Protein AF-0000000079817740 (afdb_homodimer)

pLDDT: mean 79.78, std 21.79, range [22.92, 98.69]

Nearest PDB structures (foldseek):
  6chj-assembly1_A  TM=9.065E-01  e=1.890E-48  Marinobacter nauticus VT8
  7nxg-assembly1_A-2  TM=9.147E-01  e=5.358E-47  Acinetobacter baylyi ADP1
  6chj-assembly1_B  TM=8.642E-01  e=1.680E-48  Marinobacter nauticus VT8
  7jua-assembly1_A  TM=5.512E-01  e=6.340E-13  Yersinia pestis
  7jtj-assembly1_A  TM=5.690E-01  e=1.442E-12  Yersinia pestis

Structure (mmCIF, N/CA/C/O backbone):
data_AF-0000000079817740-model_v1
#
loop_
_entity.id
_entity.type
_entity.pdbx_description
1 polymer 'Diacylglycerol O-acyltransferase'
#
loop_
_atom_site.group_PDB
_atom_site.id
_atom_site.type_symbol
_atom_site.label_atom_id
_atom_site.label_alt_id
_atom_site.label_comp_id
_atom_site.label_asym_id
_atom_site.label_entity_id
_atom_site.label_seq_id
_atom_site.pdbx_PDB_ins_code
_atom_site.Cartn_x
_atom_site.Cartn_y
_atom_site.Cartn_z
_atom_site.occupancy
_atom_site.B_iso_or_equiv
_atom_site.auth_seq_id
_atom_site.auth_comp_id
_atom_site.auth_asym_id
_atom_site.auth_atom_id
_atom_site.pdbx_PDB_model_num
ATOM 1 N N . MET A 1 1 ? 29.359 2.16 10.625 1 51.06 1 MET A N 1
ATOM 2 C CA . MET A 1 1 ? 27.906 2.252 10.664 1 51.06 1 MET A CA 1
ATOM 3 C C . MET A 1 1 ? 27.406 2.527 12.078 1 51.06 1 MET A C 1
ATOM 5 O O . MET A 1 1 ? 27.875 1.908 13.031 1 51.06 1 MET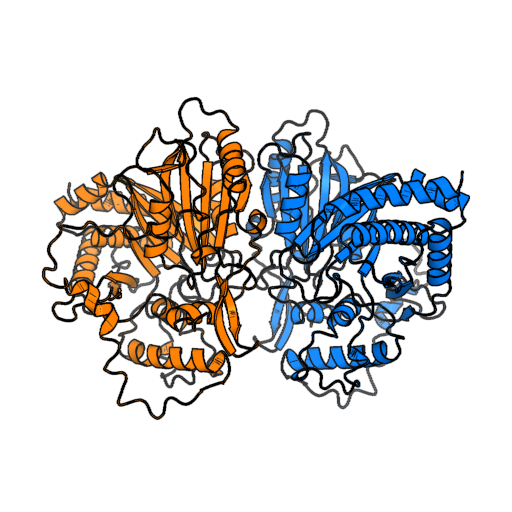 A O 1
ATOM 9 N N . GLY A 1 2 ? 27.172 3.742 12.414 1 60.47 2 GLY A N 1
ATOM 10 C CA . GLY A 1 2 ? 27.016 4.094 13.82 1 60.47 2 GLY A CA 1
ATOM 11 C C . GLY A 1 2 ? 25.609 3.852 14.344 1 60.47 2 GLY A C 1
ATOM 12 O O . GLY A 1 2 ? 24.688 3.572 13.57 1 60.47 2 GLY A O 1
ATOM 13 N N . LEU A 1 3 ? 25.531 3.697 15.609 1 70.44 3 LEU A N 1
ATOM 14 C CA . LEU A 1 3 ? 24.297 3.525 16.359 1 70.44 3 LEU A CA 1
ATOM 15 C C . LEU A 1 3 ? 23.312 4.645 16.031 1 70.44 3 LEU A C 1
ATOM 17 O O . LEU A 1 3 ? 23.703 5.805 15.898 1 70.44 3 LEU A O 1
ATOM 21 N N . MET A 1 4 ? 22.125 4.184 15.773 1 80.5 4 MET A N 1
ATOM 22 C CA . MET A 1 4 ? 21.047 5.141 15.516 1 80.5 4 MET A CA 1
ATOM 23 C C . MET A 1 4 ? 20.703 5.93 16.781 1 80.5 4 MET A C 1
ATOM 25 O O . MET A 1 4 ? 20.609 5.363 17.859 1 80.5 4 MET A O 1
ATOM 29 N N . PRO A 1 5 ? 20.656 7.262 16.609 1 75.12 5 PRO A N 1
ATOM 30 C CA . PRO A 1 5 ? 20.203 8.047 17.766 1 75.12 5 PRO A CA 1
ATOM 31 C C . PRO A 1 5 ? 18.844 7.578 18.297 1 75.12 5 PRO A C 1
ATOM 33 O O . PRO A 1 5 ? 18.031 7.051 17.531 1 75.12 5 PRO A O 1
ATOM 36 N N . LEU A 1 6 ? 18.594 7.719 19.516 1 68.75 6 LEU A N 1
ATOM 37 C CA . LEU A 1 6 ? 17.375 7.277 20.188 1 68.75 6 LEU A CA 1
ATOM 38 C C . LEU A 1 6 ? 16.141 7.965 19.594 1 68.75 6 LEU A C 1
ATOM 40 O O . LEU A 1 6 ? 15.07 7.371 19.516 1 68.75 6 LEU A O 1
ATOM 44 N N . THR A 1 7 ? 16.406 9.148 19.188 1 71.56 7 THR A N 1
ATOM 45 C CA . THR A 1 7 ? 15.297 9.883 18.594 1 71.56 7 THR A CA 1
ATOM 46 C C . THR A 1 7 ? 14.852 9.242 17.281 1 71.56 7 THR A C 1
ATOM 48 O O . THR A 1 7 ? 13.656 9.227 16.969 1 71.56 7 THR A O 1
ATOM 51 N N . ASP A 1 8 ? 15.773 8.664 16.688 1 77.69 8 ASP A N 1
ATOM 52 C CA . ASP A 1 8 ? 15.461 7.996 15.422 1 77.69 8 ASP A CA 1
ATOM 53 C C . ASP A 1 8 ? 14.922 6.59 15.664 1 77.69 8 ASP A C 1
ATOM 55 O O . ASP A 1 8 ? 13.875 6.223 15.125 1 77.69 8 ASP A O 1
ATOM 59 N N . SER A 1 9 ? 15.617 5.926 16.484 1 80.56 9 SER A N 1
ATOM 60 C CA . SER A 1 9 ? 15.242 4.539 16.734 1 80.56 9 SER A CA 1
ATOM 61 C C . SER A 1 9 ? 13.883 4.449 17.422 1 80.56 9 SER A C 1
ATOM 63 O O . SER A 1 9 ? 13.164 3.463 17.25 1 80.56 9 SER A O 1
ATOM 65 N N . GLY A 1 10 ? 13.555 5.52 18.125 1 80.69 10 GLY A N 1
ATOM 66 C CA . GLY A 1 10 ? 12.266 5.547 18.781 1 80.69 10 GLY A CA 1
ATOM 67 C C . GLY A 1 10 ? 11.094 5.477 17.828 1 80.69 10 GLY A C 1
ATOM 68 O O . GLY A 1 10 ? 10.094 4.801 18.109 1 80.69 10 GLY A O 1
ATOM 69 N N . PHE A 1 11 ? 11.266 6.141 16.703 1 84.31 11 PHE A N 1
ATOM 70 C CA . PHE A 1 11 ? 10.203 6.109 15.703 1 84.31 11 PHE A CA 1
ATOM 71 C C . PHE A 1 11 ? 10.023 4.699 15.156 1 84.31 11 PHE A C 1
ATOM 73 O O . PHE A 1 11 ? 8.898 4.281 14.867 1 84.31 11 PHE A O 1
ATOM 80 N N . LEU A 1 12 ? 11.086 3.998 15 1 85.19 12 LEU A N 1
ATOM 81 C CA . LEU A 1 12 ? 11.023 2.623 14.523 1 85.19 12 LEU A CA 1
ATOM 82 C C . LEU A 1 12 ? 10.352 1.717 15.547 1 85.19 12 LEU A C 1
ATOM 84 O O . LEU A 1 12 ? 9.562 0.839 15.188 1 85.19 12 LEU A O 1
ATOM 88 N N . ASP A 1 13 ? 10.594 1.991 16.734 1 80.81 13 ASP A N 1
ATOM 89 C CA . ASP A 1 13 ? 10.094 1.124 17.797 1 80.81 13 ASP A CA 1
ATOM 90 C C . ASP A 1 13 ? 8.609 1.352 18.031 1 80.81 13 ASP A C 1
ATOM 92 O O . ASP A 1 13 ? 7.883 0.421 18.391 1 80.81 13 ASP A O 1
ATOM 96 N N . VAL A 1 14 ? 8.195 2.551 17.828 1 79.69 14 VAL A N 1
ATOM 97 C CA . VAL A 1 14 ? 6.809 2.863 18.156 1 79.69 14 VAL A CA 1
ATOM 98 C C . VAL A 1 14 ? 5.918 2.611 16.938 1 79.69 14 VAL A C 1
ATOM 100 O O . VAL A 1 14 ? 4.695 2.531 17.062 1 79.69 14 VAL A O 1
ATOM 103 N N . GLU A 1 15 ? 6.52 2.459 15.828 1 83.81 15 GLU A N 1
ATOM 104 C CA . GLU A 1 15 ? 5.746 2.219 14.617 1 83.81 15 GLU A CA 1
ATOM 105 C C . GLU A 1 15 ? 5.035 0.869 14.68 1 83.81 15 GLU A C 1
ATOM 107 O O . GLU A 1 15 ? 5.605 -0.12 15.141 1 83.81 15 GLU A O 1
ATOM 112 N N . GLY A 1 16 ? 3.814 0.901 14.242 1 77.12 16 GLY A N 1
ATOM 113 C CA . GLY A 1 16 ? 3.025 -0.311 14.094 1 77.12 16 GLY A CA 1
ATOM 114 C C . GLY A 1 16 ? 2.225 -0.344 12.805 1 77.12 16 GLY A C 1
ATOM 115 O O . GLY A 1 16 ? 2.279 0.597 12.008 1 77.12 16 GLY A O 1
ATOM 116 N N . ARG A 1 17 ? 1.556 -1.491 12.586 1 72.81 17 ARG A N 1
ATOM 117 C CA . ARG A 1 17 ? 0.769 -1.688 11.367 1 72.81 17 ARG A CA 1
ATOM 118 C C . ARG A 1 17 ? -0.249 -0.566 11.188 1 72.81 17 ARG A C 1
ATOM 120 O O . ARG A 1 17 ? -0.544 -0.163 10.062 1 72.81 17 ARG A O 1
ATOM 127 N N . GLU A 1 18 ? -0.713 -0.049 12.32 1 73.38 18 GLU A N 1
ATOM 128 C CA . GLU A 1 18 ? -1.779 0.947 12.266 1 73.38 18 GLU A CA 1
ATOM 129 C C . GLU A 1 18 ? -1.224 2.359 12.438 1 73.38 18 GLU A C 1
ATOM 131 O O . GLU A 1 18 ? -1.977 3.334 12.414 1 73.38 18 GLU A O 1
ATOM 136 N N . ARG A 1 19 ? 0.094 2.443 12.539 1 82.44 19 ARG A N 1
ATOM 137 C CA . ARG A 1 19 ? 0.68 3.75 12.828 1 82.44 19 ARG A CA 1
ATOM 138 C C . ARG A 1 19 ? 1.984 3.943 12.062 1 82.44 19 ARG A C 1
ATOM 140 O O . ARG A 1 19 ? 3.049 4.086 12.664 1 82.44 19 ARG A O 1
ATOM 147 N N . PRO A 1 20 ? 1.766 4.059 10.789 1 86.75 20 PRO A N 1
ATOM 148 C CA . PRO A 1 20 ? 2.982 4.398 10.047 1 86.75 20 PRO A CA 1
ATOM 149 C C . PRO A 1 20 ? 3.604 5.715 10.5 1 86.75 20 PRO A C 1
ATOM 151 O O . PRO A 1 20 ? 2.883 6.672 10.797 1 86.75 20 PRO A O 1
ATOM 154 N N . MET A 1 21 ? 4.902 5.738 10.641 1 90.56 21 MET A N 1
ATOM 155 C CA . MET A 1 21 ? 5.625 6.922 11.102 1 90.56 21 MET A CA 1
ATOM 156 C C . MET A 1 21 ? 6.34 7.609 9.945 1 90.56 21 MET A C 1
ATOM 158 O O . MET A 1 21 ? 7.551 7.832 10.008 1 90.56 21 MET A O 1
ATOM 162 N N . HIS A 1 22 ? 5.488 8.023 9 1 91.56 22 HIS A N 1
ATOM 163 C CA . HIS A 1 22 ? 5.996 8.672 7.797 1 91.56 22 HIS A CA 1
ATOM 164 C C . HIS A 1 22 ? 5.68 10.164 7.797 1 91.56 22 HIS A C 1
ATOM 166 O O . HIS A 1 22 ? 4.625 10.578 8.281 1 91.56 22 HIS A O 1
ATOM 172 N N . VAL A 1 23 ? 6.59 10.867 7.246 1 91.81 23 VAL A N 1
ATOM 173 C CA . VAL A 1 23 ? 6.289 12.219 6.789 1 91.81 23 VAL A CA 1
ATOM 174 C C . VAL A 1 23 ? 6.281 12.258 5.262 1 91.81 23 VAL A C 1
ATOM 176 O O . VAL A 1 23 ? 7.012 11.508 4.613 1 91.81 23 VAL A O 1
ATOM 179 N N . GLY A 1 24 ? 5.375 13.047 4.742 1 94.06 24 GLY A N 1
ATOM 180 C CA . GLY A 1 24 ? 5.273 13.102 3.291 1 94.06 24 GLY A CA 1
ATOM 181 C C . GLY A 1 24 ? 4.945 14.484 2.768 1 94.06 24 GLY A C 1
ATOM 182 O O . GLY A 1 24 ? 4.703 15.406 3.547 1 94.06 24 GLY A O 1
ATOM 183 N N . SER A 1 25 ? 5.113 14.633 1.491 1 95.31 25 SER A N 1
ATOM 184 C CA . SER A 1 25 ? 4.754 15.867 0.798 1 95.31 25 SER A CA 1
ATOM 185 C C . SER A 1 25 ? 4.129 15.578 -0.562 1 95.31 25 SER A C 1
ATOM 187 O O . SER A 1 25 ? 4.566 14.664 -1.271 1 95.31 25 SER A O 1
ATOM 189 N N . LEU A 1 26 ? 3.115 16.25 -0.842 1 97.31 26 LEU A N 1
ATOM 190 C CA . LEU A 1 26 ? 2.512 16.266 -2.17 1 97.31 26 LEU A CA 1
ATOM 191 C C . LEU A 1 26 ? 2.865 17.547 -2.918 1 97.31 26 LEU A C 1
ATOM 193 O O . LEU A 1 26 ? 2.473 18.641 -2.504 1 97.31 26 LEU A O 1
ATOM 197 N N . ALA A 1 27 ? 3.633 17.422 -3.998 1 97.25 27 ALA A N 1
ATOM 198 C CA . ALA A 1 27 ? 4.047 18.547 -4.824 1 97.25 27 ALA A CA 1
ATOM 199 C C . ALA A 1 27 ? 3.299 18.562 -6.152 1 97.25 27 ALA A C 1
ATOM 201 O O . ALA A 1 27 ? 3.281 17.562 -6.871 1 97.25 27 ALA A O 1
ATOM 202 N N . LEU A 1 28 ? 2.693 19.641 -6.426 1 97.75 28 LEU A N 1
ATOM 203 C CA . LEU A 1 28 ? 1.946 19.797 -7.672 1 97.75 28 LEU A CA 1
ATOM 204 C C . LEU A 1 28 ? 2.725 20.656 -8.664 1 97.75 28 LEU A C 1
ATOM 206 O O . LEU A 1 28 ? 3.213 21.734 -8.312 1 97.75 28 LEU A O 1
ATOM 210 N N . PHE A 1 29 ? 2.791 20.156 -9.953 1 97.62 29 PHE A N 1
ATOM 211 C CA . PHE A 1 29 ? 3.609 20.828 -10.945 1 97.62 29 PHE A CA 1
ATOM 212 C C . PHE A 1 29 ? 2.793 21.141 -12.195 1 97.62 29 PHE A C 1
ATOM 214 O O . PHE A 1 29 ? 1.951 20.344 -12.609 1 97.62 29 PHE A O 1
ATOM 221 N N . THR A 1 30 ? 3.074 22.25 -12.758 1 97.44 30 THR A N 1
ATOM 222 C CA . THR A 1 30 ? 2.631 22.578 -14.109 1 97.44 30 THR A CA 1
ATOM 223 C C . THR A 1 30 ? 3.76 22.391 -15.117 1 97.44 30 THR A C 1
ATOM 225 O O . THR A 1 30 ? 4.828 22.984 -14.977 1 97.44 30 THR A O 1
ATOM 228 N N . PRO A 1 31 ? 3.537 21.547 -16.078 1 96.75 31 PRO A N 1
ATOM 229 C CA . PRO A 1 31 ? 4.574 21.375 -17.094 1 96.75 31 PRO A CA 1
ATOM 230 C C . PRO A 1 31 ? 4.902 22.688 -17.828 1 96.75 31 PRO A C 1
ATOM 232 O O . PRO A 1 31 ? 4.086 23.609 -17.844 1 96.75 31 PRO A O 1
ATOM 235 N N . PRO A 1 32 ? 6.09 22.719 -18.406 1 94.94 32 PRO A N 1
ATOM 236 C CA . PRO A 1 32 ? 6.426 23.922 -19.172 1 94.94 32 PRO A CA 1
ATOM 237 C C . PRO A 1 32 ? 5.516 24.141 -20.375 1 94.94 32 PRO A C 1
ATOM 239 O O . PRO A 1 32 ? 4.902 23.188 -20.859 1 94.94 32 PRO A O 1
ATOM 242 N N . PRO A 1 33 ? 5.48 25.391 -20.781 1 90.94 33 PRO A N 1
ATOM 243 C CA . PRO A 1 33 ? 4.668 25.656 -21.969 1 90.94 33 PRO A CA 1
ATOM 244 C C . PRO A 1 33 ? 5.086 24.812 -23.172 1 90.94 33 PRO A C 1
ATOM 246 O O . PRO A 1 33 ? 6.277 24.656 -23.438 1 90.94 33 PRO A O 1
ATOM 249 N N . GLY A 1 34 ? 4.109 24.188 -23.812 1 89.31 34 GLY A N 1
ATOM 250 C CA . GLY A 1 34 ? 4.371 23.406 -25 1 89.31 34 GLY A CA 1
ATOM 251 C C . GLY A 1 34 ? 4.691 21.953 -24.703 1 89.31 34 GLY A C 1
ATOM 252 O O . GLY A 1 34 ? 4.867 21.156 -25.625 1 89.31 34 GLY A O 1
ATOM 253 N N . ALA A 1 35 ? 4.746 21.719 -23.422 1 89.25 35 ALA A N 1
ATOM 254 C CA . ALA A 1 35 ? 5.043 20.328 -23.047 1 89.25 35 ALA A CA 1
ATOM 255 C C . ALA A 1 35 ? 3.891 19.406 -23.438 1 89.25 35 ALA A C 1
ATOM 257 O O . ALA A 1 35 ? 2.721 19.781 -23.312 1 89.25 35 ALA A O 1
ATOM 258 N N . GLY A 1 36 ? 4.047 18.359 -24.047 1 84.5 36 GLY A N 1
ATOM 259 C CA . GLY A 1 36 ? 3.041 17.375 -24.422 1 84.5 36 GLY A CA 1
ATOM 260 C C . GLY A 1 36 ? 2.555 16.531 -23.266 1 84.5 36 GLY A C 1
ATOM 261 O O . GLY A 1 36 ? 3.059 16.672 -22.141 1 84.5 36 GLY A O 1
ATOM 262 N N . PRO A 1 37 ? 1.582 15.758 -23.484 1 83.69 37 PRO A N 1
ATOM 263 C CA . PRO A 1 37 ? 0.969 14.922 -22.453 1 83.69 37 PRO A CA 1
ATOM 264 C C . PRO A 1 37 ? 1.934 13.883 -21.891 1 83.69 37 PRO A C 1
ATOM 266 O O . PRO A 1 37 ? 1.68 13.32 -20.812 1 83.69 37 PRO A O 1
ATOM 269 N N . ALA A 1 38 ? 3.049 13.773 -22.5 1 89.44 38 ALA A N 1
ATOM 270 C CA . ALA A 1 38 ? 3.984 12.734 -22.094 1 89.44 38 ALA A CA 1
ATOM 271 C C . ALA A 1 38 ? 5.047 13.289 -21.141 1 89.44 38 ALA A C 1
ATOM 273 O O . ALA A 1 38 ? 5.914 12.555 -20.672 1 89.44 38 ALA A O 1
ATOM 274 N N . PHE A 1 39 ? 4.941 14.531 -20.766 1 93.44 39 PHE A N 1
ATOM 275 C CA . PHE A 1 39 ? 6.004 15.211 -20.031 1 93.44 39 PHE A CA 1
ATOM 276 C C . PHE A 1 39 ? 6.293 14.492 -18.719 1 93.44 39 PHE A C 1
ATOM 278 O O . PHE A 1 39 ? 7.449 14.203 -18.406 1 93.44 39 PHE A O 1
ATOM 285 N N . ALA A 1 40 ? 5.277 14.234 -17.938 1 93.94 40 ALA A N 1
ATOM 286 C CA . ALA A 1 40 ? 5.465 13.586 -16.641 1 93.94 40 ALA A CA 1
ATOM 287 C C . ALA A 1 40 ? 6.129 12.219 -16.812 1 93.94 40 ALA A C 1
ATOM 289 O O . ALA A 1 40 ? 7 11.852 -16.016 1 93.94 40 ALA A O 1
ATOM 290 N N . GLY A 1 41 ? 5.668 11.469 -17.797 1 93.06 41 GLY A N 1
ATOM 291 C CA . GLY A 1 41 ? 6.277 10.18 -18.078 1 93.06 41 GLY A CA 1
ATOM 292 C C . GLY A 1 41 ? 7.738 10.289 -18.484 1 93.06 41 GLY A C 1
ATOM 293 O O . GLY A 1 41 ? 8.562 9.477 -18.062 1 93.06 41 GLY A O 1
ATOM 294 N N . ASP A 1 42 ? 8 11.258 -19.266 1 92.56 42 ASP A N 1
ATOM 295 C CA . ASP A 1 42 ? 9.375 11.492 -19.703 1 92.56 42 ASP A CA 1
ATOM 296 C C . ASP A 1 42 ? 10.258 11.875 -18.516 1 92.56 42 ASP A C 1
ATOM 298 O O . ASP A 1 42 ? 11.414 11.445 -18.422 1 92.56 42 ASP A O 1
ATOM 302 N N . LEU A 1 43 ? 9.719 12.711 -17.703 1 92.56 43 LEU A N 1
ATOM 303 C CA . LEU A 1 43 ? 10.43 13.109 -16.5 1 92.56 43 LEU A CA 1
ATOM 304 C C . LEU A 1 43 ? 10.742 11.898 -15.633 1 92.56 43 LEU A C 1
ATOM 306 O O . LEU A 1 43 ? 11.844 11.781 -15.102 1 92.56 43 LEU A O 1
ATOM 310 N N . TYR A 1 44 ? 9.797 11.055 -15.445 1 93.12 44 TYR A N 1
ATOM 311 C CA . TYR A 1 44 ? 9.969 9.82 -14.688 1 93.12 44 TYR A CA 1
ATOM 312 C C . TYR A 1 44 ? 11.07 8.953 -15.289 1 93.12 44 TYR A C 1
ATOM 314 O O . TYR A 1 44 ? 11.961 8.484 -14.578 1 93.12 44 TYR A O 1
ATOM 322 N N . ARG A 1 45 ? 11.008 8.742 -16.594 1 91.81 45 ARG A N 1
ATOM 323 C CA . ARG A 1 45 ? 11.977 7.895 -17.281 1 91.81 45 ARG A CA 1
ATOM 324 C C . ARG A 1 45 ? 13.383 8.469 -17.156 1 91.81 45 ARG A C 1
ATOM 326 O O . ARG A 1 45 ? 14.344 7.73 -16.938 1 91.81 45 ARG A O 1
ATOM 333 N N . ARG A 1 46 ? 13.469 9.75 -17.266 1 91.44 46 ARG A N 1
ATOM 334 C CA . ARG A 1 46 ? 14.766 10.398 -17.125 1 91.44 46 ARG A CA 1
ATOM 335 C C . ARG A 1 46 ? 15.312 10.25 -15.719 1 91.44 46 ARG A C 1
ATOM 337 O O . ARG A 1 46 ? 16.5 9.992 -15.531 1 91.44 46 ARG A O 1
ATOM 344 N N . ALA A 1 47 ? 14.453 10.477 -14.758 1 89.69 47 ALA A N 1
ATOM 345 C CA . ALA A 1 47 ? 14.859 10.328 -13.367 1 89.69 47 ALA A CA 1
ATOM 346 C C . ALA A 1 47 ? 15.336 8.906 -13.086 1 89.69 47 ALA A C 1
ATOM 348 O O . ALA A 1 47 ? 16.328 8.703 -12.391 1 89.69 47 ALA A O 1
ATOM 349 N N . MET A 1 48 ? 14.688 7.938 -13.664 1 90.12 48 MET A N 1
ATOM 350 C CA . MET A 1 48 ? 14.977 6.527 -13.43 1 90.12 48 MET A CA 1
ATOM 351 C C . MET A 1 48 ? 16.297 6.129 -14.086 1 90.12 48 MET A C 1
ATOM 353 O O . MET A 1 48 ? 16.906 5.125 -13.703 1 90.12 48 MET A O 1
ATOM 357 N N . ALA A 1 49 ? 16.688 6.875 -15 1 88.06 49 ALA A N 1
ATOM 358 C CA . ALA A 1 49 ? 17.953 6.605 -15.672 1 88.06 49 ALA A CA 1
ATOM 359 C C . ALA A 1 49 ? 19.141 7.023 -14.797 1 88.06 49 ALA A C 1
ATOM 361 O O . ALA A 1 49 ? 20.266 6.598 -15.031 1 88.06 49 ALA A O 1
ATOM 362 N N . THR A 1 50 ? 18.797 7.828 -13.797 1 83.19 50 THR A N 1
ATOM 363 C CA . THR A 1 50 ? 19.828 8.25 -12.859 1 83.19 50 THR A CA 1
ATOM 364 C C . THR A 1 50 ? 20.141 7.141 -11.859 1 83.19 50 THR A C 1
ATOM 366 O O . THR A 1 50 ? 19.25 6.68 -11.133 1 83.19 50 THR A O 1
ATOM 369 N N . GLN A 1 51 ? 21.344 6.766 -11.812 1 77.19 51 GLN A N 1
ATOM 370 C CA . GLN A 1 51 ? 21.703 5.66 -10.93 1 77.19 51 GLN A CA 1
ATOM 371 C C . GLN A 1 51 ? 22.219 6.176 -9.586 1 77.19 51 GLN A C 1
ATOM 373 O O . GLN A 1 51 ? 22.234 5.441 -8.594 1 77.19 51 GLN A O 1
ATOM 378 N N . GLU A 1 52 ? 22.516 7.402 -9.547 1 85.69 52 GLU A N 1
ATOM 379 C CA . GLU A 1 52 ? 23.078 7.953 -8.32 1 85.69 52 GLU A CA 1
ATOM 380 C C . GLU A 1 52 ? 21.969 8.242 -7.301 1 85.69 52 GLU A C 1
ATOM 382 O O . GLU A 1 52 ? 20.938 8.828 -7.641 1 85.69 52 GLU A O 1
ATOM 387 N N . VAL A 1 53 ? 22.188 7.691 -6.105 1 89.69 53 VAL A N 1
ATOM 388 C CA . VAL A 1 53 ? 21.297 7.953 -4.973 1 89.69 53 VAL A CA 1
ATOM 389 C C . VAL A 1 53 ? 22.109 8.484 -3.793 1 89.69 53 VAL A C 1
ATOM 391 O O . VAL A 1 53 ? 23.172 7.941 -3.473 1 89.69 53 VAL A O 1
ATOM 394 N N . SER A 1 54 ? 21.641 9.555 -3.24 1 88.94 54 SER A N 1
ATOM 395 C CA . SER A 1 54 ? 22.328 10.141 -2.088 1 88.94 54 SER A CA 1
ATOM 396 C C . SER A 1 54 ? 22.516 9.109 -0.978 1 88.94 54 SER A C 1
ATOM 398 O O . SER A 1 54 ? 21.688 8.203 -0.819 1 88.94 54 SER A O 1
ATOM 400 N N . ARG A 1 55 ? 23.531 9.273 -0.204 1 87.81 55 ARG A N 1
ATOM 401 C CA . ARG A 1 55 ? 23.875 8.328 0.854 1 87.81 55 ARG A CA 1
ATOM 402 C C . ARG A 1 55 ? 22.75 8.203 1.866 1 87.81 55 ARG A C 1
ATOM 404 O O . ARG A 1 55 ? 22.438 7.098 2.318 1 87.81 55 ARG A O 1
ATOM 411 N N . ARG A 1 56 ? 22.188 9.305 2.199 1 87.38 56 ARG A N 1
ATOM 412 C CA . ARG A 1 56 ? 21.094 9.32 3.176 1 87.38 56 ARG A CA 1
ATOM 413 C C . ARG A 1 56 ? 19.938 8.438 2.719 1 87.38 56 ARG A C 1
ATOM 415 O O . ARG A 1 56 ? 19.328 7.73 3.529 1 87.38 56 ARG A O 1
ATOM 422 N N . LEU A 1 57 ? 19.688 8.414 1.44 1 91.69 57 LEU A N 1
ATOM 423 C CA . LEU A 1 57 ? 18.547 7.691 0.9 1 91.69 57 LEU A CA 1
ATOM 424 C C . LEU A 1 57 ? 18.906 6.234 0.624 1 91.69 57 LEU A C 1
ATOM 426 O O . LEU A 1 57 ? 18.062 5.453 0.189 1 91.69 57 LEU A O 1
ATOM 430 N N . ARG A 1 58 ? 20.141 5.875 0.99 1 92.12 58 ARG A N 1
ATOM 431 C CA . ARG A 1 58 ? 20.578 4.484 0.863 1 92.12 58 ARG A CA 1
ATOM 432 C C . ARG A 1 58 ? 20.562 3.783 2.217 1 92.12 58 ARG A C 1
ATOM 434 O O . ARG A 1 58 ? 20.766 2.57 2.295 1 92.12 58 ARG A O 1
ATOM 441 N N . MET A 1 59 ? 20.266 4.523 3.197 1 89.38 59 MET A N 1
ATOM 442 C CA . MET A 1 59 ? 20.359 3.959 4.539 1 89.38 59 MET A CA 1
ATOM 443 C C . MET A 1 59 ? 19.109 3.154 4.887 1 89.38 59 MET A C 1
ATOM 445 O O . MET A 1 59 ? 17.984 3.629 4.707 1 89.38 59 MET A O 1
ATOM 449 N N . LYS A 1 60 ? 19.359 1.965 5.277 1 90.5 60 LYS A N 1
ATOM 450 C CA . LYS A 1 60 ? 18.266 1.122 5.773 1 90.5 60 LYS A CA 1
ATOM 451 C C . LYS A 1 60 ? 18.5 0.737 7.234 1 90.5 60 LYS A C 1
ATOM 453 O O . LYS A 1 60 ? 19.641 0.591 7.672 1 90.5 60 LYS A O 1
ATOM 458 N N . PRO A 1 61 ? 17.391 0.604 8.008 1 90.06 61 PRO A N 1
ATOM 459 C CA . PRO A 1 61 ? 17.547 0.209 9.406 1 90.06 61 PRO A CA 1
ATOM 460 C C . PRO A 1 61 ? 17.781 -1.29 9.578 1 90.06 61 PRO A C 1
ATOM 462 O O . PRO A 1 61 ? 17.141 -2.1 8.906 1 90.06 61 PRO A O 1
ATOM 465 N N . VAL A 1 62 ? 18.703 -1.645 10.359 1 87.31 62 VAL A N 1
ATOM 466 C CA . VAL A 1 62 ? 18.984 -3.035 10.711 1 87.31 62 VAL A CA 1
ATOM 467 C C . VAL A 1 62 ? 19.219 -3.158 12.211 1 87.31 62 VAL A C 1
ATOM 469 O O . VAL A 1 62 ? 19.641 -2.203 12.859 1 87.31 62 VAL A O 1
ATOM 472 N N . ARG A 1 63 ? 18.812 -4.316 12.672 1 83.94 63 ARG A N 1
ATOM 473 C CA . ARG A 1 63 ? 19.125 -4.598 14.07 1 83.94 63 ARG A CA 1
ATOM 474 C C . ARG A 1 63 ? 20.484 -5.266 14.195 1 83.94 63 ARG A C 1
ATOM 476 O O . ARG A 1 63 ? 20.766 -6.273 13.539 1 83.94 63 ARG A O 1
ATOM 483 N N . LYS A 1 64 ? 21.219 -4.641 15.031 1 76.69 64 LYS A N 1
ATOM 484 C CA . LYS A 1 64 ? 22.516 -5.262 15.281 1 76.69 64 LYS A CA 1
ATOM 485 C C . LYS A 1 64 ? 22.359 -6.691 15.789 1 76.69 64 LYS A C 1
ATOM 487 O O . LYS A 1 64 ? 21.672 -6.926 16.781 1 76.69 64 LYS A O 1
ATOM 492 N N . GLY A 1 65 ? 22.938 -7.582 15.125 1 70.31 65 GLY A N 1
ATOM 493 C CA . GLY A 1 65 ? 22.875 -8.984 15.508 1 70.31 65 GLY A CA 1
ATOM 494 C C . GLY A 1 65 ? 21.484 -9.562 15.438 1 70.31 65 GLY A C 1
ATOM 495 O O . GLY A 1 65 ? 21.219 -10.609 16.031 1 70.31 65 GLY A O 1
ATOM 496 N N . GLY A 1 66 ? 20.609 -8.891 14.82 1 67.44 66 GLY A N 1
ATOM 497 C CA . GLY A 1 66 ? 19.25 -9.375 14.656 1 67.44 66 GLY A CA 1
ATOM 498 C C . GLY A 1 66 ? 18.312 -8.914 15.758 1 67.44 66 GLY A C 1
ATOM 499 O O . GLY A 1 66 ? 17.125 -8.742 15.539 1 67.44 66 GLY A O 1
ATOM 500 N N . VAL A 1 67 ? 18.906 -8.727 16.953 1 67.81 67 VAL A N 1
ATOM 501 C CA . VAL A 1 67 ? 18.031 -8.398 18.078 1 67.81 67 VAL A CA 1
ATOM 502 C C . VAL A 1 67 ? 18.547 -7.141 18.766 1 67.81 67 VAL A C 1
ATOM 504 O O . VAL A 1 67 ? 17.875 -6.594 19.641 1 67.81 67 VAL A O 1
ATOM 507 N N . GLY A 1 68 ? 19.672 -6.691 18.391 1 72.75 68 GLY A N 1
ATOM 508 C CA . GLY A 1 68 ? 20.297 -5.555 19.062 1 72.75 68 GLY A CA 1
ATOM 509 C C . GLY A 1 68 ? 19.688 -4.227 18.656 1 72.75 68 GLY A C 1
ATOM 510 O O . GLY A 1 68 ? 18.562 -4.18 18.156 1 72.75 68 GLY A O 1
ATOM 511 N N . PRO A 1 69 ? 20.375 -3.129 19.078 1 80.38 69 PRO A N 1
ATOM 512 C CA . PRO A 1 69 ? 19.891 -1.786 18.75 1 80.38 69 PRO A CA 1
ATOM 513 C C . PRO A 1 69 ? 19.875 -1.526 17.25 1 80.38 69 PRO A C 1
ATOM 515 O O . PRO A 1 69 ? 20.562 -2.217 16.484 1 80.38 69 PRO A O 1
ATOM 518 N N . TRP A 1 70 ? 19.078 -0.583 16.922 1 87.06 70 TRP A N 1
ATOM 519 C CA . TRP A 1 70 ? 18.969 -0.214 15.508 1 87.06 70 TRP A CA 1
ATOM 520 C C . TRP A 1 70 ? 20.25 0.456 15.023 1 87.06 70 TRP A C 1
ATOM 522 O O . TRP A 1 70 ? 20.859 1.255 15.742 1 87.06 70 TRP A O 1
ATOM 532 N N . GLU A 1 71 ? 20.594 0.102 13.828 1 89.5 71 GLU A N 1
ATOM 533 C CA . GLU A 1 71 ? 21.719 0.729 13.133 1 89.5 71 GLU A CA 1
ATOM 534 C C . GLU A 1 71 ? 21.375 1.012 11.672 1 89.5 71 GLU A C 1
ATOM 536 O O . GLU A 1 71 ? 20.5 0.361 11.102 1 89.5 71 GLU A O 1
ATOM 541 N N . TRP A 1 72 ? 22.016 2.059 11.211 1 89.56 72 TRP A N 1
ATOM 542 C CA . TRP A 1 72 ? 21.875 2.34 9.789 1 89.56 72 TRP A CA 1
ATOM 543 C C . TRP A 1 72 ? 22.906 1.556 8.977 1 89.56 72 TRP A C 1
ATOM 545 O O . TRP A 1 72 ? 24.078 1.48 9.344 1 89.56 72 TRP A O 1
ATOM 555 N N . GLN A 1 73 ? 22.422 0.971 7.957 1 90.81 73 GLN A N 1
ATOM 556 C CA . GLN A 1 73 ? 23.266 0.271 7.004 1 90.81 73 GLN A CA 1
ATOM 557 C C . GLN A 1 73 ? 23.016 0.755 5.582 1 90.81 73 GLN A C 1
ATOM 559 O O . GLN A 1 73 ? 21.875 0.976 5.188 1 90.81 73 GLN A O 1
ATOM 564 N N . GLU A 1 74 ? 24.094 0.954 4.898 1 91.12 74 GLU A N 1
ATOM 565 C CA . GLU A 1 74 ? 23.953 1.382 3.51 1 91.12 74 GLU A CA 1
ATOM 566 C C . GLU A 1 74 ? 23.484 0.23 2.621 1 91.12 74 GLU A C 1
ATOM 568 O O . GLU A 1 74 ? 24 -0.883 2.721 1 91.12 74 GLU A O 1
ATOM 573 N N . ASP A 1 75 ? 22.5 0.475 1.859 1 88.75 75 ASP A N 1
ATOM 574 C CA . ASP A 1 75 ? 22.031 -0.484 0.866 1 88.75 75 ASP A CA 1
ATOM 575 C C . ASP A 1 75 ? 22.766 -0.306 -0.463 1 88.75 75 ASP A C 1
ATOM 577 O O . ASP A 1 75 ? 22.469 0.625 -1.217 1 88.75 75 ASP A O 1
ATOM 581 N N . ASP A 1 76 ? 23.578 -1.201 -0.819 1 83.56 76 ASP A N 1
ATOM 582 C CA . ASP A 1 76 ? 24.438 -1.09 -1.994 1 83.56 76 ASP A CA 1
ATOM 583 C C . ASP A 1 76 ? 23.672 -1.456 -3.268 1 83.56 76 ASP A C 1
ATOM 585 O O . ASP A 1 76 ? 24.109 -1.146 -4.375 1 83.56 76 ASP A O 1
ATOM 589 N N . ALA A 1 77 ? 22.672 -2.027 -3.174 1 82.19 77 ALA A N 1
ATOM 590 C CA . ALA A 1 77 ? 21.891 -2.445 -4.336 1 82.19 77 ALA A CA 1
ATOM 591 C C . ALA A 1 77 ? 20.469 -1.898 -4.27 1 82.19 77 ALA A C 1
ATOM 593 O O . ALA A 1 77 ? 19.5 -2.662 -4.312 1 82.19 77 ALA A O 1
ATOM 594 N N . ILE A 1 78 ? 20.406 -0.6 -4.328 1 86.44 78 ILE A N 1
ATOM 595 C CA . ILE A 1 78 ? 19.094 0.04 -4.195 1 86.44 78 ILE A CA 1
ATOM 596 C C . ILE A 1 78 ? 18.266 -0.236 -5.441 1 86.44 78 ILE A C 1
ATOM 598 O O . ILE A 1 78 ? 18.766 -0.166 -6.566 1 86.44 78 ILE A O 1
ATOM 602 N N . ASP A 1 79 ? 17.078 -0.748 -5.262 1 86.5 79 ASP A N 1
ATOM 603 C CA . ASP A 1 79 ? 16.109 -0.98 -6.316 1 86.5 79 ASP A CA 1
ATOM 604 C C . ASP A 1 79 ? 15.234 0.253 -6.539 1 86.5 79 ASP A C 1
ATOM 606 O O . ASP A 1 79 ? 14.164 0.38 -5.938 1 86.5 79 ASP A O 1
ATOM 610 N N . LEU A 1 80 ? 15.555 1.039 -7.508 1 89.44 80 LEU A N 1
ATOM 611 C CA . LEU A 1 80 ? 14.867 2.307 -7.727 1 89.44 80 LEU A CA 1
ATOM 612 C C . LEU A 1 80 ? 13.422 2.072 -8.164 1 89.44 80 LEU A C 1
ATOM 614 O O . LEU A 1 80 ? 12.539 2.877 -7.859 1 89.44 80 LEU A O 1
ATOM 618 N N . GLU A 1 81 ? 13.18 1.042 -8.828 1 86.06 81 GLU A N 1
ATOM 619 C CA . GLU A 1 81 ? 11.82 0.764 -9.281 1 86.06 81 GLU A CA 1
ATOM 620 C C . GLU A 1 81 ? 10.898 0.472 -8.102 1 86.06 81 GLU A C 1
ATOM 622 O O . GLU A 1 81 ? 9.68 0.622 -8.211 1 86.06 81 GLU A O 1
ATOM 627 N N . TYR A 1 82 ? 11.547 0.052 -7.086 1 87.31 82 TYR A N 1
ATOM 628 C CA . TYR A 1 82 ? 10.781 -0.118 -5.855 1 87.31 82 TYR A CA 1
ATOM 629 C C . TYR A 1 82 ? 10.477 1.229 -5.211 1 87.31 82 TYR A C 1
ATOM 631 O O . TYR A 1 82 ? 9.383 1.448 -4.699 1 87.31 82 TYR A O 1
ATOM 639 N N . HIS A 1 83 ? 11.383 2.09 -5.203 1 93 83 HIS A N 1
ATOM 640 C CA . HIS A 1 83 ? 11.312 3.334 -4.441 1 93 83 HIS A CA 1
ATOM 641 C C . HIS A 1 83 ? 10.602 4.426 -5.234 1 93 83 HIS A C 1
ATOM 643 O O . HIS A 1 83 ? 10 5.328 -4.652 1 93 83 HIS A O 1
ATOM 649 N N . VAL A 1 84 ? 10.75 4.371 -6.516 1 94.06 84 VAL A N 1
ATOM 650 C CA . VAL A 1 84 ? 10.164 5.398 -7.375 1 94.06 84 VAL A CA 1
ATOM 651 C C . VAL A 1 84 ? 9.148 4.762 -8.32 1 94.06 84 VAL A C 1
ATOM 653 O O . VAL A 1 84 ? 9.508 3.922 -9.148 1 94.06 84 VAL A O 1
ATOM 656 N N . ARG A 1 85 ? 7.953 5.285 -8.211 1 93.69 85 ARG A N 1
ATOM 657 C CA . ARG A 1 85 ? 6.879 4.668 -8.977 1 93.69 85 ARG A CA 1
ATOM 658 C C . ARG A 1 85 ? 6.191 5.691 -9.883 1 93.69 85 ARG A C 1
ATOM 660 O O . ARG A 1 85 ? 6.223 6.891 -9.602 1 93.69 85 ARG A O 1
ATOM 667 N N . HIS A 1 86 ? 5.738 5.156 -10.969 1 94.88 86 HIS A N 1
ATOM 668 C CA . HIS A 1 86 ? 4.93 5.93 -11.906 1 94.88 86 HIS A CA 1
ATOM 669 C C . HIS A 1 86 ? 3.455 5.555 -11.805 1 94.88 86 HIS A C 1
ATOM 671 O O . HIS A 1 86 ? 3.086 4.402 -12.047 1 94.88 86 HIS A O 1
ATOM 677 N N . SER A 1 87 ? 2.633 6.535 -11.383 1 94.75 87 SER A N 1
ATOM 678 C CA . SER A 1 87 ? 1.207 6.312 -11.164 1 94.75 87 SER A CA 1
ATOM 679 C C . SER A 1 87 ? 0.366 7.262 -12.016 1 94.75 87 SER A C 1
ATOM 681 O O . SER A 1 87 ? 0.895 8.195 -12.617 1 94.75 87 SER A O 1
ATOM 683 N N . ALA A 1 88 ? -0.912 6.93 -12.133 1 95.31 88 ALA A N 1
ATOM 684 C CA . ALA A 1 88 ? -1.863 7.789 -12.828 1 95.31 88 ALA A CA 1
ATOM 685 C C . ALA A 1 88 ? -3.215 7.805 -12.117 1 95.31 88 ALA A C 1
ATOM 687 O O . ALA A 1 88 ? -3.529 6.891 -11.352 1 95.31 88 ALA A O 1
ATOM 688 N N . LEU A 1 89 ? -3.908 8.883 -12.352 1 95.12 89 LEU A N 1
ATOM 689 C CA . LEU A 1 89 ? -5.258 9.008 -11.812 1 95.12 89 LEU A CA 1
ATOM 690 C C . LEU A 1 89 ? -6.293 8.492 -12.812 1 95.12 89 LEU A C 1
ATOM 692 O O . LEU A 1 89 ? -6.145 8.695 -14.023 1 95.12 89 LEU A O 1
ATOM 696 N N . PRO A 1 90 ? -7.234 7.746 -12.312 1 91.81 90 PRO A N 1
ATOM 697 C CA . PRO A 1 90 ? -8.328 7.371 -13.211 1 91.81 90 PRO A CA 1
ATOM 698 C C . PRO A 1 90 ? -9.141 8.57 -13.68 1 91.81 90 PRO A C 1
ATOM 700 O O . PRO A 1 90 ? -9.141 9.617 -13.023 1 91.81 90 PRO A O 1
ATOM 703 N N . HIS A 1 91 ? -9.773 8.398 -14.852 1 88.44 91 HIS A N 1
ATOM 704 C CA . HIS A 1 91 ? -10.688 9.438 -15.305 1 88.44 91 HIS A CA 1
ATOM 705 C C . HIS A 1 91 ? -11.781 9.703 -14.273 1 88.44 91 HIS A C 1
ATOM 707 O O . HIS A 1 91 ? -12.328 8.766 -13.688 1 88.44 91 HIS A O 1
ATOM 713 N N . PRO A 1 92 ? -12.031 11.039 -13.914 1 89.75 92 PRO A N 1
ATOM 714 C CA . PRO A 1 92 ? -11.688 12.219 -14.711 1 89.75 92 PRO A CA 1
ATOM 715 C C . PRO A 1 92 ? -10.383 12.875 -14.25 1 89.75 92 PRO A C 1
ATOM 717 O O . PRO A 1 92 ? -9.93 13.844 -14.867 1 89.75 92 PRO A O 1
ATOM 720 N N . GLY A 1 93 ? -9.836 12.352 -13.25 1 92.56 93 GLY A N 1
ATOM 721 C CA . GLY A 1 93 ? -8.523 12.828 -12.844 1 92.56 93 GLY A CA 1
ATOM 722 C C . GLY A 1 93 ? -8.562 14.195 -12.18 1 92.56 93 GLY A C 1
ATOM 723 O O . GLY A 1 93 ? -7.766 15.078 -12.516 1 92.56 93 GLY A O 1
ATOM 724 N N . ARG A 1 94 ? -9.609 14.57 -11.367 1 93.69 94 ARG A N 1
ATOM 725 C CA . ARG A 1 94 ? -9.719 15.812 -10.602 1 93.69 94 ARG A CA 1
ATOM 726 C C . ARG A 1 94 ? -8.797 15.789 -9.391 1 93.69 94 ARG A C 1
ATOM 728 O O . ARG A 1 94 ? -8.203 14.758 -9.07 1 93.69 94 ARG A O 1
ATOM 735 N N . VAL A 1 95 ? -8.625 16.828 -8.688 1 94.62 95 VAL A N 1
ATOM 736 C CA . VAL A 1 95 ? -7.805 16.953 -7.488 1 94.62 95 VAL A CA 1
ATOM 737 C C . VAL A 1 95 ? -8.289 15.992 -6.414 1 94.62 95 VAL A C 1
ATOM 739 O O . VAL A 1 95 ? -7.492 15.438 -5.656 1 94.62 95 VAL A O 1
ATOM 742 N N . ARG A 1 96 ? -9.539 15.703 -6.414 1 92 96 ARG A N 1
ATOM 743 C CA . ARG A 1 96 ? -10.109 14.789 -5.43 1 92 96 ARG A CA 1
ATOM 744 C C . ARG A 1 96 ? -9.477 13.406 -5.551 1 92 96 ARG A C 1
ATOM 746 O O . ARG A 1 96 ? -9.141 12.781 -4.543 1 92 96 ARG A O 1
ATOM 753 N N . GLU A 1 97 ? -9.344 12.898 -6.777 1 93.44 97 GLU A N 1
ATOM 754 C CA . GLU A 1 97 ? -8.719 11.602 -6.988 1 93.44 97 GLU A CA 1
ATOM 755 C C . GLU A 1 97 ? -7.254 11.617 -6.555 1 93.44 97 GLU A C 1
ATOM 757 O O . GLU A 1 97 ? -6.738 10.617 -6.043 1 93.44 97 GLU A O 1
ATOM 762 N N . LEU A 1 98 ? -6.645 12.734 -6.77 1 96.94 98 LEU A N 1
ATOM 763 C CA . LEU A 1 98 ? -5.246 12.883 -6.383 1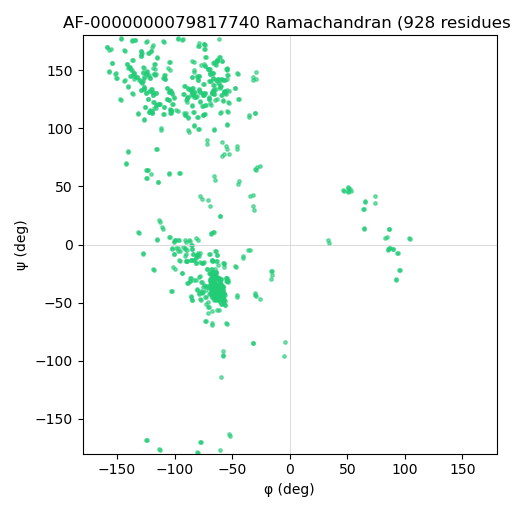 96.94 98 LEU A CA 1
ATOM 764 C C . LEU A 1 98 ? -5.09 12.812 -4.867 1 96.94 98 LEU A C 1
ATOM 766 O O . LEU A 1 98 ? -4.223 12.094 -4.363 1 96.94 98 LEU A O 1
ATOM 770 N N . LEU A 1 99 ? -5.918 13.547 -4.184 1 96.38 99 LEU A N 1
ATOM 771 C CA . LEU A 1 99 ? -5.832 13.586 -2.727 1 96.38 99 LEU A CA 1
ATOM 772 C C . LEU A 1 99 ? -6.195 12.234 -2.121 1 96.38 99 LEU A C 1
ATOM 774 O O . LEU A 1 99 ? -5.613 11.82 -1.115 1 96.38 99 LEU A O 1
ATOM 778 N N . ALA A 1 100 ? -7.121 11.562 -2.736 1 93.38 100 ALA A N 1
ATOM 779 C CA . ALA A 1 100 ? -7.465 10.211 -2.297 1 93.38 100 ALA A CA 1
ATOM 780 C C . ALA A 1 100 ? -6.277 9.266 -2.449 1 93.38 100 ALA A C 1
ATOM 782 O O . ALA A 1 100 ? -5.988 8.477 -1.548 1 93.38 100 ALA A O 1
ATOM 783 N N . LEU A 1 101 ? -5.609 9.328 -3.557 1 95.06 101 LEU A N 1
ATOM 784 C CA . LEU A 1 101 ? -4.441 8.484 -3.789 1 95.06 101 LEU A CA 1
ATOM 785 C C . LEU A 1 101 ? -3.336 8.805 -2.789 1 95.06 101 LEU A C 1
ATOM 787 O O . LEU A 1 101 ? -2.705 7.898 -2.242 1 95.06 101 LEU A O 1
ATOM 791 N N . ALA A 1 102 ? -3.115 10.07 -2.564 1 96.81 102 ALA A N 1
ATOM 792 C CA . ALA A 1 102 ? -2.092 10.484 -1.607 1 96.81 102 ALA A CA 1
ATOM 793 C C . ALA A 1 102 ? -2.385 9.93 -0.217 1 96.81 102 ALA A C 1
ATOM 795 O O . ALA A 1 102 ? -1.477 9.461 0.475 1 96.81 102 ALA A O 1
ATOM 796 N N . GLY A 1 103 ? -3.617 10.047 0.188 1 94.69 103 GLY A N 1
ATOM 797 C CA . GLY A 1 103 ? -4.004 9.477 1.47 1 94.69 103 GLY A CA 1
ATOM 798 C C . GLY A 1 103 ? -3.717 7.992 1.571 1 94.69 103 GLY A C 1
ATOM 799 O O . GLY A 1 103 ? -3.205 7.523 2.59 1 94.69 103 GLY A O 1
ATOM 800 N N . ARG A 1 104 ? -4.027 7.273 0.496 1 91.75 104 ARG A N 1
ATOM 801 C CA . ARG A 1 104 ? -3.795 5.832 0.47 1 91.75 104 ARG A CA 1
ATOM 802 C C . ARG A 1 104 ? -2.307 5.516 0.565 1 91.75 104 ARG A C 1
ATOM 804 O O . ARG A 1 104 ? -1.9 4.637 1.33 1 91.75 104 ARG A O 1
ATOM 811 N N . LEU A 1 105 ? -1.557 6.191 -0.219 1 94.06 105 LEU A N 1
ATOM 812 C CA . LEU A 1 105 ? -0.114 5.973 -0.24 1 94.06 105 LEU A CA 1
ATOM 813 C C . LEU A 1 105 ? 0.506 6.301 1.113 1 94.06 105 LEU A C 1
ATOM 815 O O . LEU A 1 105 ? 1.419 5.605 1.567 1 94.06 105 LEU A O 1
ATOM 819 N N . HIS A 1 106 ? 0.014 7.312 1.739 1 95.06 106 HIS A N 1
ATOM 820 C CA . HIS A 1 106 ? 0.561 7.754 3.018 1 95.06 106 HIS A CA 1
ATOM 821 C C . HIS A 1 106 ? 0.277 6.738 4.117 1 95.06 106 HIS A C 1
ATOM 823 O O . HIS A 1 106 ? 1.048 6.621 5.074 1 95.06 106 HIS A O 1
ATOM 829 N N . GLY A 1 107 ? -0.743 6.055 3.996 1 90.12 107 GLY A N 1
ATOM 830 C CA . GLY A 1 107 ? -1.151 5.105 5.023 1 90.12 107 GLY A CA 1
ATOM 831 C C . GLY A 1 107 ? -0.468 3.758 4.898 1 90.12 107 GLY A C 1
ATOM 832 O O . GLY A 1 107 ? -0.594 2.908 5.781 1 90.12 107 GLY A O 1
ATOM 833 N N . THR A 1 108 ? 0.24 3.559 3.836 1 87.69 108 THR A N 1
ATOM 834 C CA . THR A 1 108 ? 0.904 2.281 3.602 1 87.69 108 THR A CA 1
ATOM 835 C C . THR A 1 108 ? 2.293 2.27 4.234 1 87.69 108 THR A C 1
ATOM 837 O O . THR A 1 108 ? 3.078 3.201 4.035 1 87.69 108 THR A O 1
ATOM 840 N N . LEU A 1 109 ? 2.643 1.182 4.945 1 88.12 109 LEU A N 1
ATOM 841 C CA . LEU A 1 109 ? 3.922 1.064 5.637 1 88.12 109 LEU A CA 1
ATOM 842 C C . LEU A 1 109 ? 5.07 0.939 4.641 1 88.12 109 LEU A C 1
ATOM 844 O O . LEU A 1 109 ? 4.902 0.361 3.564 1 88.12 109 LEU A O 1
ATOM 848 N N . LEU A 1 110 ? 6.191 1.488 5.031 1 90 110 LEU A N 1
ATOM 849 C CA . LEU A 1 110 ? 7.441 1.221 4.332 1 90 110 LEU A CA 1
ATOM 850 C C . LEU A 1 110 ? 8.086 -0.061 4.844 1 90 110 LEU A C 1
ATOM 852 O O . LEU A 1 110 ? 8.031 -0.355 6.039 1 90 110 LEU A O 1
ATOM 856 N N . HIS A 1 111 ? 8.703 -0.758 3.932 1 82.94 111 HIS A N 1
ATOM 857 C CA . HIS A 1 111 ? 9.359 -2 4.316 1 82.94 111 HIS A CA 1
ATOM 858 C C . HIS A 1 111 ? 10.695 -1.725 5.004 1 82.94 111 HIS A C 1
ATOM 860 O O . HIS A 1 111 ? 11.562 -1.047 4.445 1 82.94 111 HIS A O 1
ATOM 866 N N . ARG A 1 112 ? 10.945 -2.326 6.117 1 84 112 ARG A N 1
ATOM 867 C CA . ARG A 1 112 ? 12.109 -2.012 6.945 1 84 112 ARG A CA 1
ATOM 868 C C . ARG A 1 112 ? 13.359 -2.693 6.406 1 84 112 ARG A C 1
ATOM 870 O O . ARG A 1 112 ? 14.477 -2.375 6.832 1 84 112 ARG A O 1
ATOM 877 N N . SER A 1 113 ? 13.18 -3.535 5.48 1 81 113 SER A N 1
ATOM 878 C CA . SER A 1 113 ? 14.344 -4.203 4.902 1 81 113 SER A CA 1
ATOM 879 C C . SER A 1 113 ? 14.969 -3.361 3.793 1 81 113 SER A C 1
ATOM 881 O O . SER A 1 113 ? 15.984 -3.748 3.211 1 81 113 SER A O 1
ATOM 883 N N . ARG A 1 114 ? 14.383 -2.225 3.529 1 88.44 114 ARG A N 1
ATOM 884 C CA . ARG A 1 114 ? 14.852 -1.299 2.502 1 88.44 114 ARG A CA 1
ATOM 885 C C . ARG A 1 114 ? 15 0.112 3.064 1 88.44 114 ARG A C 1
ATOM 887 O O . ARG A 1 114 ? 14.555 0.392 4.18 1 88.44 114 ARG A O 1
ATOM 894 N N . PRO A 1 115 ? 15.766 0.897 2.223 1 92.19 115 PRO A N 1
ATOM 895 C CA . PRO A 1 115 ? 15.758 2.299 2.648 1 92.19 115 PRO A CA 1
ATOM 896 C C . PRO A 1 115 ? 14.352 2.863 2.811 1 92.19 115 PRO A C 1
ATOM 898 O O . PRO A 1 115 ? 13.453 2.527 2.031 1 92.19 115 PRO A O 1
ATOM 901 N N . LEU A 1 116 ? 14.141 3.732 3.742 1 93.94 116 LEU A N 1
ATOM 902 C CA . LEU A 1 116 ? 12.805 4.043 4.238 1 93.94 116 LEU A CA 1
ATOM 903 C C . LEU A 1 116 ? 12.234 5.273 3.539 1 93.94 116 LEU A C 1
ATOM 905 O O . LEU A 1 116 ? 11.852 6.242 4.195 1 93.94 116 LEU A O 1
ATOM 909 N N . TRP A 1 117 ? 12.07 5.195 2.25 1 94.44 117 TRP A N 1
ATOM 910 C CA . TRP A 1 117 ? 11.461 6.27 1.471 1 94.44 117 TRP A CA 1
ATOM 911 C C . TRP A 1 117 ? 10.82 5.723 0.199 1 94.44 117 TRP A C 1
ATOM 913 O O . TRP A 1 117 ? 11.156 4.625 -0.25 1 94.44 117 TRP A O 1
ATOM 923 N N . GLU A 1 118 ? 9.875 6.438 -0.313 1 95.25 118 GLU A N 1
ATOM 924 C CA . GLU A 1 118 ? 9.18 6.145 -1.562 1 95.25 118 GLU A CA 1
ATOM 925 C C . GLU A 1 118 ? 8.695 7.426 -2.238 1 95.25 118 GLU A C 1
ATOM 927 O O . GLU A 1 118 ? 8.312 8.383 -1.565 1 95.25 118 GLU A O 1
ATOM 932 N N . SER A 1 119 ? 8.766 7.43 -3.514 1 95.62 119 SER A N 1
ATOM 933 C CA . SER A 1 119 ? 8.273 8.555 -4.301 1 95.62 119 SER A CA 1
ATOM 934 C C . SER A 1 119 ? 7.363 8.086 -5.43 1 95.62 119 SER A C 1
ATOM 936 O O . SER A 1 119 ? 7.609 7.047 -6.039 1 95.62 119 SER A O 1
ATOM 938 N N . ASN A 1 120 ? 6.324 8.797 -5.715 1 96.56 120 ASN A N 1
ATOM 939 C CA . ASN A 1 120 ? 5.375 8.516 -6.781 1 96.56 120 ASN A CA 1
ATOM 940 C C . ASN A 1 120 ? 5.203 9.711 -7.715 1 96.56 120 ASN A C 1
ATOM 942 O O . ASN A 1 120 ? 4.816 10.797 -7.277 1 96.56 120 ASN A O 1
ATOM 946 N N . VAL A 1 121 ? 5.547 9.508 -8.938 1 96.88 121 VAL A N 1
ATOM 947 C CA . VAL A 1 121 ? 5.16 10.469 -9.969 1 96.88 121 VAL A CA 1
ATOM 948 C C . VAL A 1 121 ? 3.75 10.156 -10.469 1 96.88 121 VAL A C 1
ATOM 950 O O . VAL A 1 121 ? 3.504 9.086 -11.016 1 96.88 121 VAL A O 1
ATOM 953 N N . ILE A 1 122 ? 2.838 11.102 -10.305 1 97.56 122 ILE A N 1
ATOM 954 C CA . ILE A 1 122 ? 1.423 10.852 -10.555 1 97.56 122 ILE A CA 1
ATOM 955 C C . ILE A 1 122 ? 0.938 11.727 -11.711 1 97.56 122 ILE A C 1
ATOM 957 O O . ILE A 1 122 ? 0.924 12.961 -11.594 1 97.56 122 ILE A O 1
ATOM 961 N N . GLU A 1 123 ? 0.501 11.148 -12.789 1 96.69 123 GLU A N 1
ATOM 962 C CA . GLU A 1 123 ? -0.034 11.891 -13.93 1 96.69 123 GLU A CA 1
ATOM 963 C C . GLU A 1 123 ? -1.542 11.688 -14.055 1 96.69 123 GLU A C 1
ATOM 965 O O . GLU A 1 123 ? -2.158 11.016 -13.227 1 96.69 123 GLU A O 1
ATOM 970 N N . GLY A 1 124 ? -2.145 12.406 -15.016 1 93.06 124 GLY A N 1
ATOM 971 C CA . GLY A 1 124 ? -3.541 12.156 -15.336 1 93.06 124 GLY A CA 1
ATOM 972 C C . GLY A 1 124 ? -4.48 13.203 -14.766 1 93.06 124 GLY A C 1
ATOM 973 O O . GLY A 1 124 ? -5.703 13.055 -14.852 1 93.06 124 GLY A O 1
ATOM 974 N N . LEU A 1 125 ? -3.904 14.234 -14.164 1 95.62 125 LEU A N 1
ATOM 975 C CA . LEU A 1 125 ? -4.777 15.32 -13.734 1 95.62 125 LEU A CA 1
ATOM 976 C C . LEU A 1 125 ? -5.473 15.961 -14.93 1 95.62 125 LEU A C 1
ATOM 978 O O . LEU A 1 125 ? -4.859 16.156 -15.984 1 95.62 125 LEU A O 1
ATOM 982 N N . GLU A 1 126 ? -6.703 16.281 -14.797 1 93.88 126 GLU A N 1
ATOM 983 C CA . GLU A 1 126 ? -7.527 16.781 -15.891 1 93.88 126 GLU A CA 1
ATOM 984 C C . GLU A 1 126 ? -7 18.125 -16.406 1 93.88 126 GLU A C 1
ATOM 986 O O . GLU A 1 126 ? -7.168 18.438 -17.594 1 93.88 126 GLU A O 1
ATOM 991 N N . ASP A 1 127 ? -6.375 18.891 -15.617 1 94.06 127 ASP A N 1
ATOM 992 C CA . ASP A 1 127 ? -5.906 20.219 -16.016 1 94.06 127 ASP A CA 1
ATOM 993 C C . ASP A 1 127 ? -4.488 20.141 -16.594 1 94.06 127 ASP A C 1
ATOM 995 O O . ASP A 1 127 ? -3.859 21.172 -16.828 1 94.06 127 ASP A O 1
ATOM 999 N N . GLY A 1 128 ? -3.959 18.969 -16.688 1 93.56 128 GLY A N 1
ATOM 1000 C CA . GLY A 1 128 ? -2.672 18.781 -17.344 1 93.56 128 GLY A CA 1
ATOM 1001 C C . GLY A 1 128 ? -1.503 18.812 -16.375 1 93.56 128 GLY A C 1
ATOM 1002 O O . GLY A 1 128 ? -0.385 18.438 -16.734 1 93.56 128 GLY A O 1
ATOM 1003 N N . ARG A 1 129 ? -1.713 19.125 -15.148 1 96.62 129 ARG A N 1
ATOM 1004 C CA . ARG A 1 129 ? -0.668 19.125 -14.133 1 96.62 129 ARG A CA 1
ATOM 1005 C C . ARG A 1 129 ? -0.292 17.688 -13.758 1 96.62 129 ARG A C 1
ATOM 1007 O O . ARG A 1 129 ? -0.979 16.734 -14.133 1 96.62 129 ARG A O 1
ATOM 1014 N N . PHE A 1 130 ? 0.837 17.531 -13.164 1 97.44 130 PHE A N 1
ATOM 1015 C CA . PHE A 1 130 ? 1.219 16.266 -12.531 1 97.44 130 PHE A CA 1
ATOM 1016 C C . PHE A 1 130 ? 1.685 16.5 -11.102 1 97.44 130 PHE A C 1
ATOM 1018 O O . PHE A 1 130 ? 1.929 17.641 -10.695 1 97.44 130 PHE A O 1
ATOM 1025 N N . ALA A 1 131 ? 1.705 15.43 -10.336 1 98.12 131 ALA A N 1
ATOM 1026 C CA . ALA A 1 131 ? 2.076 15.531 -8.93 1 98.12 131 ALA A CA 1
ATOM 1027 C C . ALA A 1 131 ? 3.197 14.555 -8.578 1 98.12 131 ALA A C 1
ATOM 1029 O O . ALA A 1 131 ? 3.412 13.57 -9.289 1 98.12 131 ALA A O 1
ATOM 1030 N N . VAL A 1 132 ? 3.938 14.906 -7.629 1 97.25 132 VAL A N 1
ATOM 1031 C CA . VAL A 1 132 ? 4.922 14.016 -7.027 1 97.25 132 VAL A CA 1
ATOM 1032 C C . VAL A 1 132 ? 4.645 13.867 -5.535 1 97.25 132 VAL A C 1
ATOM 1034 O O . VAL A 1 132 ? 4.656 14.852 -4.793 1 97.25 132 VAL A O 1
ATOM 1037 N N . TYR A 1 133 ? 4.293 12.688 -5.172 1 97.19 133 TYR A N 1
ATOM 1038 C CA . TYR A 1 133 ? 4.152 12.383 -3.752 1 97.19 133 TYR A CA 1
ATOM 1039 C C . TYR A 1 133 ? 5.371 11.633 -3.232 1 97.19 133 TYR A C 1
ATOM 1041 O O . TYR A 1 133 ? 5.738 10.578 -3.771 1 97.19 133 TYR A O 1
ATOM 1049 N N . THR A 1 134 ? 5.977 12.164 -2.174 1 96.06 134 THR A N 1
ATOM 1050 C CA . THR A 1 134 ? 7.125 11.523 -1.546 1 96.06 134 THR A CA 1
ATOM 1051 C C . THR A 1 134 ? 6.891 11.336 -0.051 1 96.06 134 THR A C 1
ATOM 1053 O O . THR A 1 134 ? 6.387 12.234 0.624 1 96.06 134 THR A O 1
ATOM 1056 N N . LYS A 1 135 ? 7.184 10.172 0.417 1 95.44 135 LYS A N 1
ATOM 1057 C CA . LYS A 1 135 ? 7.137 9.938 1.858 1 95.44 135 LYS A CA 1
ATOM 1058 C C . LYS A 1 135 ? 8.445 9.344 2.361 1 95.44 135 LYS A C 1
ATOM 1060 O O . LYS A 1 135 ? 9.117 8.609 1.633 1 95.44 135 LYS A O 1
ATOM 1065 N N . MET A 1 136 ? 8.805 9.672 3.553 1 94.44 136 MET A N 1
ATOM 1066 C CA . MET A 1 136 ? 9.992 9.18 4.25 1 94.44 136 MET A CA 1
ATOM 1067 C C . MET A 1 136 ? 9.672 8.852 5.707 1 94.44 136 MET A C 1
ATOM 1069 O O . MET A 1 136 ? 8.82 9.5 6.316 1 94.44 136 MET A O 1
ATOM 1073 N N . HIS A 1 137 ? 10.328 7.836 6.156 1 93.81 137 HIS A N 1
ATOM 1074 C CA . HIS A 1 137 ? 10.164 7.52 7.57 1 93.81 137 HIS A CA 1
ATOM 1075 C C . HIS A 1 137 ? 10.758 8.617 8.453 1 93.81 137 HIS A C 1
ATOM 1077 O O . HIS A 1 137 ? 11.828 9.148 8.148 1 93.81 137 HIS A O 1
ATOM 1083 N N . HIS A 1 138 ? 10.117 8.836 9.477 1 89.81 138 HIS A N 1
ATOM 1084 C CA . HIS A 1 138 ? 10.516 9.93 10.359 1 89.81 138 HIS A CA 1
ATOM 1085 C C . HIS A 1 138 ? 11.859 9.648 11.023 1 89.81 138 HIS A C 1
ATOM 1087 O O . HIS A 1 138 ? 12.531 10.562 11.492 1 89.81 138 HIS A O 1
ATOM 1093 N N . ALA A 1 139 ? 12.312 8.453 11.125 1 88.38 139 ALA A N 1
ATOM 1094 C CA . ALA A 1 139 ? 13.648 8.109 11.617 1 88.38 139 ALA A CA 1
ATOM 1095 C C . ALA A 1 139 ? 14.727 8.594 10.656 1 88.38 139 ALA A C 1
ATOM 1097 O O . ALA A 1 139 ? 15.859 8.852 11.07 1 88.38 139 ALA A O 1
ATOM 1098 N N . LEU A 1 140 ? 14.359 8.664 9.422 1 87.38 140 LEU A N 1
ATOM 1099 C CA . LEU A 1 140 ? 15.305 9.055 8.383 1 87.38 140 LEU A CA 1
ATOM 1100 C C . LEU A 1 140 ? 15.367 10.57 8.25 1 87.38 140 LEU A C 1
ATOM 1102 O O . LEU A 1 140 ? 16.438 11.141 8.039 1 87.38 140 LEU A O 1
ATOM 1106 N N . VAL A 1 141 ? 14.211 11.18 8.258 1 84.38 141 VAL A N 1
ATOM 1107 C CA . VAL A 1 141 ? 14.125 12.617 8.031 1 84.38 141 VAL A CA 1
ATOM 1108 C C . VAL A 1 141 ? 13.008 13.211 8.891 1 84.38 141 VAL A C 1
ATOM 1110 O O . VAL A 1 141 ? 11.953 12.602 9.055 1 84.38 141 VAL A O 1
ATOM 1113 N N . ASP A 1 142 ? 13.32 14.383 9.414 1 77.31 142 ASP A N 1
ATOM 1114 C CA . ASP A 1 142 ? 12.227 15.141 10.016 1 77.31 142 ASP A CA 1
ATOM 1115 C C . ASP A 1 142 ? 11.609 16.109 9.016 1 77.31 142 ASP A C 1
ATOM 1117 O O . ASP A 1 142 ? 12.039 16.172 7.859 1 77.31 142 ASP A O 1
ATOM 1121 N N . GLY A 1 143 ? 10.609 16.766 9.414 1 75.12 143 GLY A N 1
ATOM 1122 C CA . GLY A 1 143 ? 9.875 17.641 8.516 1 75.12 143 GLY A CA 1
ATOM 1123 C C . GLY A 1 143 ? 10.727 18.734 7.926 1 75.12 143 GLY A C 1
ATOM 1124 O O . GLY A 1 143 ? 10.656 19.016 6.723 1 75.12 143 GLY A O 1
ATOM 1125 N N . VAL A 1 144 ? 11.516 19.359 8.719 1 74.81 144 VAL A N 1
ATOM 1126 C CA . VAL A 1 144 ? 12.328 20.484 8.281 1 74.81 144 VAL A CA 1
ATOM 1127 C C . VAL A 1 144 ? 13.414 20 7.32 1 74.81 144 VAL A C 1
ATOM 1129 O O . VAL A 1 144 ? 13.625 20.609 6.266 1 74.81 144 VAL A O 1
ATOM 1132 N N . THR A 1 145 ? 13.945 18.938 7.688 1 78.44 145 THR A N 1
ATOM 1133 C CA . THR A 1 145 ? 14.969 18.359 6.82 1 78.44 145 THR A CA 1
ATOM 1134 C C . THR A 1 145 ? 14.352 17.906 5.496 1 78.44 145 THR A C 1
ATOM 1136 O O . THR A 1 145 ? 14.953 18.078 4.434 1 78.44 145 THR A O 1
ATOM 1139 N N . GLY A 1 146 ? 13.25 17.359 5.609 1 83.5 146 GLY A N 1
ATOM 1140 C CA . GLY A 1 146 ? 12.555 16.953 4.395 1 83.5 146 GLY A CA 1
ATOM 1141 C C . GLY A 1 146 ? 12.297 18.109 3.445 1 83.5 146 GLY A C 1
ATOM 1142 O O . GLY A 1 146 ? 12.484 17.984 2.234 1 83.5 146 GLY A O 1
ATOM 1143 N N . MET A 1 147 ? 11.969 19.203 4.016 1 83.62 147 MET A N 1
ATOM 1144 C CA . MET A 1 147 ? 11.703 20.391 3.217 1 83.62 147 MET A CA 1
ATOM 1145 C C . MET A 1 147 ? 12.977 20.906 2.566 1 83.62 147 MET A C 1
ATOM 1147 O O . MET A 1 147 ? 12.969 21.312 1.398 1 83.62 147 MET A O 1
ATOM 1151 N N . LYS A 1 148 ? 14.023 20.844 3.271 1 82.75 148 LYS A N 1
ATOM 1152 C CA . LYS A 1 148 ? 15.312 21.266 2.734 1 82.75 148 LYS A CA 1
ATOM 1153 C C . LYS A 1 148 ? 15.758 20.359 1.588 1 82.75 148 LYS A C 1
ATOM 1155 O O . LYS A 1 148 ? 16.281 20.844 0.584 1 82.75 148 LYS A O 1
ATOM 1160 N N . LEU A 1 149 ? 15.523 19.141 1.816 1 83.94 149 LEU A N 1
ATOM 1161 C CA . LEU A 1 149 ? 15.875 18.172 0.778 1 83.94 149 LEU A CA 1
ATOM 1162 C C . LEU A 1 149 ? 15.062 18.422 -0.49 1 83.94 149 LEU A C 1
ATOM 1164 O O . LEU A 1 149 ? 15.602 18.359 -1.598 1 83.94 149 LEU A O 1
ATOM 1168 N N . LEU A 1 150 ? 13.867 18.672 -0.319 1 85.75 150 LEU A N 1
ATOM 1169 C CA . LEU A 1 150 ? 13.008 18.984 -1.455 1 85.75 150 LEU A CA 1
ATOM 1170 C C . LEU A 1 150 ? 13.477 20.234 -2.18 1 85.75 150 LEU A C 1
ATOM 1172 O O . LEU A 1 150 ? 13.547 20.266 -3.41 1 85.75 150 LEU A O 1
ATOM 1176 N N . GLN A 1 151 ? 13.836 21.188 -1.445 1 86.88 151 GLN A N 1
ATOM 1177 C CA . GLN A 1 151 ? 14.297 22.453 -2.025 1 86.88 151 GLN A CA 1
ATOM 1178 C C . GLN A 1 151 ? 15.586 22.25 -2.822 1 86.88 151 GLN A C 1
ATOM 1180 O O . GLN A 1 151 ? 15.75 22.828 -3.896 1 86.88 151 GLN A O 1
ATOM 1185 N N . ARG A 1 152 ? 16.375 21.438 -2.311 1 86.12 152 ARG A N 1
ATOM 1186 C CA . ARG A 1 152 ? 17.641 21.188 -2.965 1 86.12 152 ARG A CA 1
ATOM 1187 C C . ARG A 1 152 ? 17.453 20.422 -4.27 1 86.12 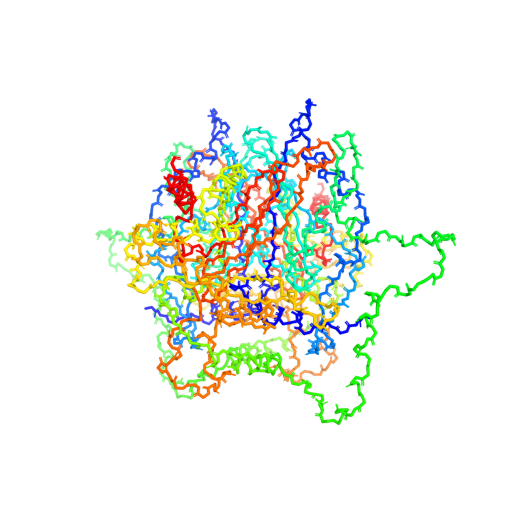152 ARG A C 1
ATOM 1189 O O . ARG A 1 152 ? 18.281 20.531 -5.184 1 86.12 152 ARG A O 1
ATOM 1196 N N . SER A 1 153 ? 16.391 19.734 -4.309 1 88.56 153 SER A N 1
ATOM 1197 C CA . SER A 1 153 ? 16.156 18.891 -5.469 1 88.56 153 SER A CA 1
ATOM 1198 C C . SER A 1 153 ? 15.508 19.672 -6.605 1 88.56 153 SER A C 1
ATOM 1200 O O . SER A 1 153 ? 15.352 19.156 -7.715 1 88.56 153 SER A O 1
ATOM 1202 N N . LEU A 1 154 ? 15.195 20.891 -6.363 1 92.81 154 LEU A N 1
ATOM 1203 C CA . LEU A 1 154 ? 14.531 21.719 -7.359 1 92.81 154 LEU A CA 1
ATOM 1204 C C . LEU A 1 154 ? 15.391 22.922 -7.723 1 92.81 154 LEU A C 1
ATOM 1206 O O . LEU A 1 154 ? 16.484 23.094 -7.172 1 92.81 154 LEU A O 1
ATOM 1210 N N . SER A 1 155 ? 14.961 23.641 -8.742 1 93.31 155 SER A N 1
ATOM 1211 C CA . SER A 1 155 ? 15.703 24.797 -9.234 1 93.31 155 SER A CA 1
ATOM 1212 C C . SER A 1 155 ? 14.891 26.078 -9.109 1 93.31 155 SER A C 1
ATOM 1214 O O . SER A 1 155 ? 13.656 26.047 -9.117 1 93.31 155 SER A O 1
ATOM 1216 N N . THR A 1 156 ? 15.586 27.203 -8.961 1 93.94 156 THR A N 1
ATOM 1217 C CA . THR A 1 156 ? 14.922 28.5 -8.992 1 93.94 156 THR A CA 1
ATOM 1218 C C . THR A 1 156 ? 14.883 29.062 -10.414 1 93.94 156 THR A C 1
ATOM 1220 O O . THR A 1 156 ? 14.25 30.078 -10.664 1 93.94 156 THR A O 1
ATOM 1223 N N . ASP A 1 157 ? 15.531 28.266 -11.305 1 94.44 157 ASP A N 1
ATOM 1224 C CA . ASP A 1 157 ? 15.602 28.688 -12.703 1 94.44 157 ASP A CA 1
ATOM 1225 C C . ASP A 1 157 ? 14.539 27.984 -13.539 1 94.44 157 ASP A C 1
ATOM 1227 O O . ASP A 1 157 ? 14.617 26.781 -13.766 1 94.44 157 ASP A O 1
ATOM 1231 N N . PRO A 1 158 ? 13.57 28.75 -14.102 1 94.06 158 PRO A N 1
ATOM 1232 C CA . PRO A 1 158 ? 12.508 28.125 -14.891 1 94.06 158 PRO A CA 1
ATOM 1233 C C . PRO A 1 158 ? 13.023 27.516 -16.188 1 94.06 158 PRO A C 1
ATOM 1235 O O . PRO A 1 158 ? 12.328 26.703 -16.812 1 94.06 158 PRO A O 1
ATOM 1238 N N . ASP A 1 159 ? 14.258 27.859 -16.578 1 93.62 159 ASP A N 1
ATOM 1239 C CA . ASP A 1 159 ? 14.766 27.422 -17.875 1 93.62 159 ASP A CA 1
ATOM 1240 C C . ASP A 1 159 ? 15.703 26.219 -17.719 1 93.62 159 ASP A C 1
ATOM 1242 O O . ASP A 1 159 ? 16.094 25.594 -18.703 1 93.62 159 ASP A O 1
ATOM 1246 N N . GLU A 1 160 ? 15.984 25.938 -16.469 1 92.5 160 GLU A N 1
ATOM 1247 C CA . GLU A 1 160 ? 16.859 24.781 -16.25 1 92.5 160 GLU A CA 1
ATOM 1248 C C . GLU A 1 160 ? 16.141 23.484 -16.578 1 92.5 160 GLU A C 1
ATOM 1250 O O . GLU A 1 160 ? 15.023 23.25 -16.109 1 92.5 160 GLU A O 1
ATOM 1255 N N . ARG A 1 161 ? 16.812 22.766 -17.453 1 90.31 161 ARG A N 1
ATOM 1256 C CA . ARG A 1 161 ? 16.281 21.469 -17.844 1 90.31 161 ARG A CA 1
ATOM 1257 C C . ARG A 1 161 ? 17.203 20.328 -17.406 1 90.31 161 ARG A C 1
ATOM 1259 O O . ARG A 1 161 ? 18.328 20.578 -16.969 1 90.31 161 ARG A O 1
ATOM 1266 N N . ASP A 1 162 ? 16.734 19.156 -17.328 1 84.81 162 ASP A N 1
ATOM 1267 C CA . ASP A 1 162 ? 17.5 17.938 -17.078 1 84.81 162 ASP A CA 1
ATOM 1268 C C . ASP A 1 162 ? 18.109 17.953 -15.68 1 84.81 162 ASP A C 1
ATOM 1270 O O . ASP A 1 162 ? 19.312 17.688 -15.516 1 84.81 162 ASP A O 1
ATOM 1274 N N . LEU A 1 163 ? 17.375 18.469 -14.734 1 87 163 LEU A N 1
ATOM 1275 C CA . LEU A 1 163 ? 17.812 18.344 -13.352 1 87 163 LEU A CA 1
ATOM 1276 C C . LEU A 1 163 ? 18.031 16.891 -12.977 1 87 163 LEU A C 1
ATOM 1278 O O . LEU A 1 163 ? 17.281 16.016 -13.43 1 87 163 LEU A O 1
ATOM 1282 N N . PRO A 1 164 ? 19.047 16.734 -12.211 1 85.31 164 PRO A N 1
ATOM 1283 C CA . PRO A 1 164 ? 19.172 15.359 -11.719 1 85.31 164 PRO A CA 1
ATOM 1284 C C . PRO A 1 164 ? 17.969 14.914 -10.891 1 85.31 164 PRO A C 1
ATOM 1286 O O . PRO A 1 164 ? 17.203 15.75 -10.414 1 85.31 164 PRO A O 1
ATOM 1289 N N . ALA A 1 165 ? 17.891 13.586 -10.781 1 88.81 165 ALA A N 1
ATOM 1290 C CA . ALA A 1 165 ? 16.797 13.047 -9.977 1 88.81 165 ALA A CA 1
ATOM 1291 C C . ALA A 1 165 ? 16.859 13.57 -8.547 1 88.81 165 ALA A C 1
ATOM 1293 O O . ALA A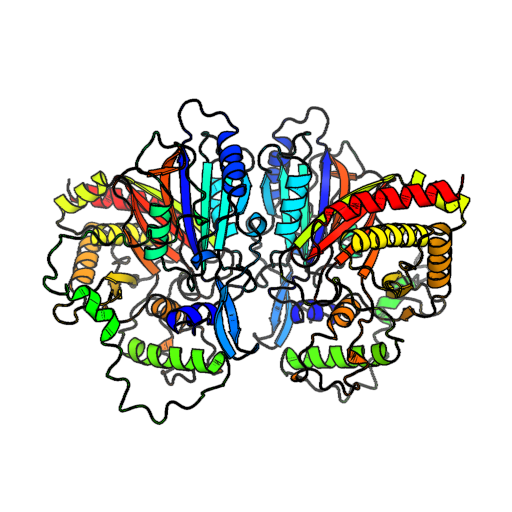 1 165 ? 17.938 13.742 -7.988 1 88.81 165 ALA A O 1
ATOM 1294 N N . PRO A 1 166 ? 15.773 13.859 -7.914 1 83.94 166 PRO A N 1
ATOM 1295 C CA . PRO A 1 166 ? 15.742 14.43 -6.566 1 83.94 166 PRO A CA 1
ATOM 1296 C C . PRO A 1 166 ? 16.531 13.609 -5.555 1 83.94 166 PRO A C 1
ATOM 1298 O O . PRO A 1 166 ? 17.156 14.172 -4.648 1 83.94 166 PRO A O 1
ATOM 1301 N N . TRP A 1 167 ? 16.578 12.336 -5.742 1 86 167 TRP A N 1
ATOM 1302 C CA . TRP A 1 167 ? 17.25 11.477 -4.773 1 86 167 TRP A CA 1
ATOM 1303 C C . TRP A 1 167 ? 18.75 11.492 -4.973 1 86 167 TRP A C 1
ATOM 1305 O O . TRP A 1 167 ? 19.516 10.984 -4.137 1 86 167 TRP A O 1
ATOM 1315 N N . ALA A 1 168 ? 19.203 12.078 -6.023 1 83.94 168 ALA A N 1
ATOM 1316 C CA . ALA A 1 168 ? 20.641 12.188 -6.285 1 83.94 168 ALA A CA 1
ATOM 1317 C C . ALA A 1 168 ? 21.219 13.453 -5.664 1 83.94 168 ALA A C 1
ATOM 1319 O O . ALA A 1 168 ? 22.438 13.57 -5.508 1 83.94 168 ALA A O 1
ATOM 1320 N N . ARG A 1 169 ? 20.406 14.383 -5.258 1 71.06 169 ARG A N 1
ATOM 1321 C CA . ARG A 1 169 ? 20.859 15.719 -4.906 1 71.06 169 ARG A CA 1
ATOM 1322 C C . ARG A 1 169 ? 20.672 15.992 -3.42 1 71.06 169 ARG A C 1
ATOM 1324 O O . ARG A 1 169 ? 20.609 17.141 -2.998 1 71.06 169 ARG A O 1
ATOM 1331 N N . MET A 1 170 ? 20.578 15.031 -2.688 1 71.12 170 MET A N 1
ATOM 1332 C CA . MET A 1 170 ? 20.188 15.305 -1.305 1 71.12 170 MET A CA 1
ATOM 1333 C C . MET A 1 170 ? 21.406 15.367 -0.4 1 71.12 170 MET A C 1
ATOM 1335 O O . MET A 1 170 ? 21.328 15.836 0.736 1 71.12 170 MET A O 1
ATOM 1339 N N . ASP A 1 171 ? 22.578 15.047 -1.032 1 66.88 171 ASP A N 1
ATOM 1340 C CA . ASP A 1 171 ? 23.781 15.172 -0.23 1 66.88 171 ASP A CA 1
ATOM 1341 C C . ASP A 1 171 ? 24.328 16.594 -0.271 1 66.88 171 ASP A C 1
ATOM 1343 O O . ASP A 1 171 ? 24.25 17.266 -1.305 1 66.88 171 ASP A O 1
ATOM 1347 N N . PRO A 1 172 ? 24.672 17.203 0.806 1 57.72 172 PRO A N 1
ATOM 1348 C CA . PRO A 1 172 ? 25.25 18.547 0.772 1 57.72 172 PRO A CA 1
ATOM 1349 C C . PRO A 1 172 ? 26.516 18.609 -0.084 1 57.72 172 PRO A C 1
ATOM 1351 O O . PRO A 1 172 ? 27.234 17.625 -0.208 1 57.72 172 PRO A O 1
ATOM 1354 N N . PRO A 1 173 ? 26.688 19.719 -1.138 1 52.94 173 PRO A N 1
ATOM 1355 C CA . PRO A 1 173 ? 27.938 19.891 -1.889 1 52.94 173 PRO A CA 1
ATOM 1356 C C . PRO A 1 173 ? 29.172 19.797 -1 1 52.94 173 PRO A C 1
ATOM 1358 O O . PRO A 1 173 ? 29.109 20.125 0.19 1 52.94 173 PRO A O 1
ATOM 1361 N N . PRO A 1 174 ? 30.266 19.25 -1.629 1 42.25 174 PRO A N 1
ATOM 1362 C CA . PRO A 1 174 ? 31.5 19.266 -0.839 1 42.25 174 PRO A CA 1
ATOM 1363 C C . PRO A 1 174 ? 31.938 20.672 -0.441 1 42.25 174 PRO A C 1
ATOM 1365 O O . PRO A 1 174 ? 31.641 21.641 -1.161 1 42.25 174 PRO A O 1
ATOM 1368 N N . ARG A 1 175 ? 32.25 21.156 0.725 1 39.88 175 ARG A N 1
ATOM 1369 C CA . ARG A 1 175 ? 32.844 22.406 1.193 1 39.88 175 ARG A CA 1
ATOM 1370 C C . ARG A 1 175 ? 34.062 22.781 0.347 1 39.88 175 ARG A C 1
ATOM 1372 O O . ARG A 1 175 ? 35.062 22.062 0.318 1 39.88 175 ARG A O 1
ATOM 1379 N N . THR A 1 176 ? 34.094 23.422 -0.79 1 32.53 176 THR A N 1
ATOM 1380 C CA . THR A 1 176 ? 35.281 24.078 -1.32 1 32.53 176 THR A CA 1
ATOM 1381 C C . THR A 1 176 ? 35.875 25.062 -0.302 1 32.53 176 THR A C 1
ATOM 1383 O O . THR A 1 176 ? 35.156 25.906 0.234 1 32.53 176 THR A O 1
ATOM 1386 N N . ALA A 1 177 ? 37.219 25.047 0.232 1 35.09 177 ALA A N 1
ATOM 1387 C CA . ALA A 1 177 ? 38.156 25.906 0.976 1 35.09 177 ALA A CA 1
ATOM 1388 C C . ALA A 1 177 ? 38.406 27.203 0.226 1 35.09 177 ALA A C 1
ATOM 1390 O O . ALA A 1 177 ? 39.031 27.203 -0.84 1 35.09 177 ALA A O 1
ATOM 1391 N N . ASP A 1 178 ? 37.719 28.219 0.087 1 30.23 178 ASP A N 1
ATOM 1392 C CA . ASP A 1 178 ? 38.25 29.531 -0.321 1 30.23 178 ASP A CA 1
ATOM 1393 C C . ASP A 1 178 ? 39.531 29.844 0.425 1 30.23 178 ASP A C 1
ATOM 1395 O O . ASP A 1 178 ? 39.625 29.703 1.646 1 30.23 178 ASP A O 1
ATOM 1399 N N . PRO A 1 179 ? 40.781 30.188 -0.119 1 34.84 179 PRO A N 1
ATOM 1400 C CA . PRO A 1 179 ? 42.031 30.609 0.513 1 34.84 179 PRO A CA 1
ATOM 1401 C C . PRO A 1 179 ? 41.844 31.812 1.434 1 34.84 179 PRO A C 1
ATOM 1403 O O . PRO A 1 179 ? 42.531 31.953 2.434 1 34.84 179 PRO A O 1
ATOM 1406 N N . GLY A 1 180 ? 41.531 33.062 0.963 1 31.33 180 GLY A N 1
ATOM 1407 C CA . GLY A 1 180 ? 41.719 34.312 1.656 1 31.33 180 GLY A CA 1
ATOM 1408 C C . GLY A 1 180 ? 40.812 34.469 2.869 1 31.33 180 GLY A C 1
ATOM 1409 O O . GLY A 1 180 ? 40.656 35.594 3.389 1 31.33 180 GLY A O 1
ATOM 1410 N N . GLU A 1 181 ? 39.688 33.906 2.877 1 27.98 181 GLU A N 1
ATOM 1411 C CA . GLU A 1 181 ? 39 34.375 4.082 1 27.98 181 GLU A CA 1
ATOM 1412 C C . GLU A 1 181 ? 39.844 34.125 5.328 1 27.98 181 GLU A C 1
ATOM 1414 O O . GLU A 1 181 ? 40.312 33 5.543 1 27.98 181 GLU A O 1
ATOM 1419 N N . PRO A 1 182 ? 40.5 35.219 5.875 1 28.34 182 PRO A N 1
ATOM 1420 C CA . PRO A 1 182 ? 41.312 35.094 7.09 1 28.34 182 PRO A CA 1
ATOM 1421 C C . PRO A 1 182 ? 40.781 34.031 8.047 1 28.34 182 PRO A C 1
ATOM 1423 O O . PRO A 1 182 ? 39.594 33.688 7.984 1 28.34 182 PRO A O 1
ATOM 1426 N N . THR A 1 183 ? 41.656 33.25 8.727 1 28.81 183 THR A N 1
ATOM 1427 C CA . THR A 1 183 ? 41.625 32.375 9.891 1 28.81 183 THR A CA 1
ATOM 1428 C C . THR A 1 183 ? 40.656 32.906 10.938 1 28.81 183 THR A C 1
ATOM 1430 O O . THR A 1 183 ? 40.688 32.5 12.094 1 28.81 183 THR A O 1
ATOM 1433 N N . GLY A 1 184 ? 40.125 34.062 10.648 1 26.36 184 GLY A N 1
ATOM 1434 C CA . GLY A 1 184 ? 39.594 34.625 11.875 1 26.36 184 GLY A CA 1
ATOM 1435 C C . GLY A 1 184 ? 38.656 33.688 12.617 1 26.36 184 GLY A C 1
ATOM 1436 O O . GLY A 1 184 ? 38.312 32.625 12.117 1 26.36 184 GLY A O 1
ATOM 1437 N N . ARG A 1 185 ? 37.875 34.312 13.562 1 27.39 185 ARG A N 1
ATOM 1438 C CA . ARG A 1 185 ? 37.344 33.656 14.766 1 27.39 185 ARG A CA 1
ATOM 1439 C C . ARG A 1 185 ? 36.438 32.5 14.414 1 27.39 185 ARG A C 1
ATOM 1441 O O . ARG A 1 185 ? 35.656 32.562 13.461 1 27.39 185 ARG A O 1
ATOM 1448 N N . PRO A 1 186 ? 36.906 31.312 14.758 1 27.2 186 PRO A N 1
ATOM 1449 C CA . PRO A 1 186 ? 36.188 30.031 14.688 1 27.2 186 PRO A CA 1
ATOM 1450 C C . PRO A 1 186 ? 34.688 30.188 14.891 1 27.2 186 PRO A C 1
ATOM 1452 O O . PRO A 1 186 ? 34.25 30.703 15.93 1 27.2 186 PRO A O 1
ATOM 1455 N N . ASN A 1 187 ? 34.125 30.859 13.969 1 23.2 187 ASN A N 1
ATOM 1456 C CA . ASN A 1 187 ? 32.75 31.172 14.328 1 23.2 187 ASN A CA 1
ATOM 1457 C C . ASN A 1 187 ? 32.094 30.047 15.125 1 23.2 187 ASN A C 1
ATOM 1459 O O . ASN A 1 187 ? 32.094 28.891 14.688 1 23.2 187 ASN A O 1
ATOM 1463 N N . PRO A 1 188 ? 31.812 30.266 16.422 1 24.45 188 PRO A N 1
ATOM 1464 C CA . PRO A 1 188 ? 31.438 29.297 17.453 1 24.45 188 PRO A CA 1
ATOM 1465 C C . PRO A 1 188 ? 30.344 28.328 17 1 24.45 188 PRO A C 1
ATOM 1467 O O . PRO A 1 188 ? 29.969 27.438 17.75 1 24.45 188 PRO A O 1
ATOM 1470 N N . LEU A 1 189 ? 29.75 28.859 15.961 1 24.61 189 LEU A N 1
ATOM 1471 C CA . LEU A 1 189 ? 28.594 27.984 15.766 1 24.61 189 LEU A CA 1
ATOM 1472 C C . LEU A 1 189 ? 29.047 26.562 15.406 1 24.61 189 LEU A C 1
ATOM 1474 O O . LEU A 1 189 ? 28.219 25.703 15.133 1 24.61 189 LEU A O 1
ATOM 1478 N N . ARG A 1 190 ? 30.266 26.453 14.859 1 25.38 190 ARG A N 1
ATOM 1479 C CA . ARG A 1 190 ? 30.922 25.172 14.602 1 25.38 190 ARG A CA 1
ATOM 1480 C C . ARG A 1 190 ? 31.062 24.359 15.891 1 25.38 190 ARG A C 1
ATOM 1482 O O . ARG A 1 190 ? 31.547 23.234 15.867 1 25.38 190 ARG A O 1
ATOM 1489 N N . ALA A 1 191 ? 31.297 25.109 16.984 1 25.14 191 ALA A N 1
ATOM 1490 C CA . ALA A 1 191 ? 31.703 24.5 18.234 1 25.14 191 ALA A CA 1
ATOM 1491 C C . ALA A 1 191 ? 30.656 23.5 18.734 1 25.14 191 ALA A C 1
ATOM 1493 O O . ALA A 1 191 ? 30.953 22.656 19.578 1 25.14 191 ALA A O 1
ATOM 1494 N N . VAL A 1 192 ? 29.453 23.828 18.453 1 23.72 192 VAL A N 1
ATOM 1495 C CA . VAL A 1 192 ? 28.531 23.078 19.297 1 23.72 192 VAL A CA 1
ATOM 1496 C C . VAL A 1 192 ? 28.547 21.609 18.906 1 23.72 192 VAL A C 1
ATOM 1498 O O . VAL A 1 192 ? 27.828 20.781 19.5 1 23.72 192 VAL A O 1
ATOM 1501 N N . SER A 1 193 ? 29.219 21.328 17.828 1 24.97 193 SER A N 1
ATOM 1502 C CA . SER A 1 193 ? 29.359 19.891 17.609 1 24.97 193 SER A CA 1
ATOM 1503 C C . SER A 1 193 ? 30.203 19.234 18.703 1 24.97 193 SER A C 1
ATOM 1505 O O . SER A 1 193 ? 30.141 18.031 18.906 1 24.97 193 SER A O 1
ATOM 1507 N N . GLY A 1 194 ? 31.172 20 19.219 1 24.36 194 GLY A N 1
ATOM 1508 C CA . GLY A 1 194 ? 32.219 19.469 20.078 1 24.36 194 GLY A CA 1
ATOM 1509 C C . GLY A 1 194 ? 31.75 19.219 21.5 1 24.36 194 GLY A C 1
ATOM 1510 O O . GLY A 1 194 ? 32.438 18.562 22.281 1 24.36 194 GLY A O 1
ATOM 1511 N N . ALA A 1 195 ? 31.078 20.203 22.062 1 24.25 195 ALA A N 1
ATOM 1512 C CA . ALA A 1 195 ? 30.969 20.156 23.516 1 24.25 195 ALA A CA 1
ATOM 1513 C C . ALA A 1 195 ? 30.203 18.906 23.969 1 24.25 195 ALA A C 1
ATOM 1515 O O . ALA A 1 195 ? 30.094 18.656 25.172 1 24.25 195 ALA A O 1
ATOM 1516 N N . VAL A 1 196 ? 29.5 18.266 23.219 1 24.75 196 VAL A N 1
ATOM 1517 C CA . VAL A 1 196 ? 28.938 17.078 23.859 1 24.75 196 VAL A CA 1
ATOM 1518 C C . VAL A 1 196 ? 30.047 16.078 24.156 1 24.75 196 VAL A C 1
ATOM 1520 O O . VAL A 1 196 ? 29.781 14.961 24.609 1 24.75 196 VAL A O 1
ATOM 1523 N N . SER A 1 197 ? 31.344 16.5 23.984 1 25.55 197 SER A N 1
ATOM 1524 C CA . SER A 1 197 ? 32.375 15.547 24.359 1 25.55 197 SER A CA 1
ATOM 1525 C C . SER A 1 197 ? 32.469 15.414 25.875 1 25.55 197 SER A C 1
ATOM 1527 O O . SER A 1 197 ? 32.812 14.352 26.391 1 25.55 197 SER A O 1
ATOM 1529 N N . GLY A 1 198 ? 32.594 16.562 26.672 1 25.53 198 GLY A N 1
ATOM 1530 C CA . GLY A 1 198 ? 33.094 16.5 28.031 1 25.53 198 GLY A CA 1
ATOM 1531 C C . GLY A 1 198 ? 32.188 15.781 28.984 1 25.53 198 GLY A C 1
ATOM 1532 O O . GLY A 1 198 ? 32.594 15.367 30.078 1 25.53 198 GLY A O 1
ATOM 1533 N N . VAL A 1 199 ? 30.969 16.188 29.141 1 23.08 199 VAL A N 1
ATOM 1534 C CA . VAL A 1 199 ? 30.344 15.523 30.281 1 23.08 199 VAL A CA 1
ATOM 1535 C C . VAL A 1 199 ? 30.328 14.016 30.047 1 23.08 199 VAL A C 1
ATOM 1537 O O . VAL A 1 199 ? 29.516 13.305 30.641 1 23.08 199 VAL A O 1
ATOM 1540 N N . ALA A 1 200 ? 31.234 13.406 29.219 1 26.8 200 ALA A N 1
ATOM 1541 C CA . ALA A 1 200 ? 31.625 12.008 29.062 1 26.8 200 ALA A CA 1
ATOM 1542 C C . ALA A 1 200 ? 32.125 11.414 30.375 1 26.8 200 ALA A C 1
ATOM 1544 O O . ALA A 1 200 ? 32.188 10.195 30.531 1 26.8 200 ALA A O 1
ATOM 1545 N N . SER A 1 201 ? 32.906 12.094 31.156 1 26.23 201 SER A N 1
ATOM 1546 C CA . SER A 1 201 ? 33.781 11.43 32.094 1 26.23 201 SER A CA 1
ATOM 1547 C C . SER A 1 201 ? 33 10.852 33.281 1 26.23 201 SER A C 1
ATOM 1549 O O . SER A 1 201 ? 33.344 9.773 33.781 1 26.23 201 SER A O 1
ATOM 1551 N N . GLY A 1 202 ? 32.375 11.688 34.156 1 25.06 202 GLY A N 1
ATOM 1552 C CA . GLY A 1 202 ? 32.031 11.078 35.438 1 25.06 202 GLY A CA 1
ATOM 1553 C C . GLY A 1 202 ? 30.953 10.016 35.312 1 25.06 202 GLY A C 1
ATOM 1554 O O . GLY A 1 202 ? 31.016 8.984 36 1 25.06 202 GLY A O 1
ATOM 1555 N N . ALA A 1 203 ? 29.703 10.391 35 1 23.94 203 ALA A N 1
ATOM 1556 C CA . ALA A 1 203 ? 28.766 9.312 35.281 1 23.94 203 ALA A CA 1
ATOM 1557 C C . ALA A 1 203 ? 28.938 8.164 34.281 1 23.94 203 ALA A C 1
ATOM 1559 O O . ALA A 1 203 ? 28.297 8.133 33.25 1 23.94 203 ALA A O 1
ATOM 1560 N N . ARG A 1 204 ? 30.062 7.641 33.719 1 27.58 204 ARG A N 1
ATOM 1561 C CA . ARG A 1 204 ? 30.703 6.461 33.125 1 27.58 204 ARG A CA 1
ATOM 1562 C C . ARG A 1 204 ? 30.094 5.184 33.719 1 27.58 204 ARG A C 1
ATOM 1564 O O . ARG A 1 204 ? 30.391 4.086 33.219 1 27.58 204 ARG A O 1
ATOM 1571 N N . GLU A 1 205 ? 29.891 5.129 35.031 1 25.95 205 GLU A N 1
ATOM 1572 C CA . GLU A 1 205 ? 29.688 3.846 35.688 1 25.95 205 GLU A CA 1
ATOM 1573 C C . GLU A 1 205 ? 28.5 3.098 35.094 1 25.95 205 GLU A C 1
ATOM 1575 O O . GLU A 1 205 ? 28.609 1.923 34.719 1 25.95 205 GLU A O 1
ATOM 1580 N N . GLY A 1 206 ? 27.297 3.232 35.719 1 25.59 206 GLY A N 1
ATOM 1581 C CA . GLY A 1 206 ? 26.281 2.207 35.812 1 25.59 206 GLY A CA 1
ATOM 1582 C C . GLY A 1 206 ? 25.469 2.059 34.531 1 25.59 206 GLY A C 1
ATOM 1583 O O . GLY A 1 206 ? 24.406 1.426 34.531 1 25.59 206 GLY A O 1
ATOM 1584 N N . VAL A 1 207 ? 25.609 2.936 33.625 1 25.64 207 VAL A N 1
ATOM 1585 C CA . VAL A 1 207 ? 24.625 2.619 32.594 1 25.64 207 VAL A CA 1
ATOM 1586 C C . VAL A 1 207 ? 24.969 1.272 31.953 1 25.64 207 VAL A C 1
ATOM 1588 O O . VAL A 1 207 ? 25.875 1.18 31.125 1 25.64 207 VAL A O 1
ATOM 1591 N N . ARG A 1 208 ? 25.125 0.129 32.562 1 26.7 208 ARG A N 1
ATOM 1592 C CA . ARG A 1 208 ? 25.109 -1.245 32.062 1 26.7 208 ARG A CA 1
ATOM 1593 C C . ARG A 1 208 ? 24.203 -1.382 30.844 1 26.7 208 ARG A C 1
ATOM 1595 O O . ARG A 1 208 ? 23.266 -0.608 30.672 1 26.7 208 ARG A O 1
ATOM 1602 N N . ALA A 1 209 ? 24.625 -2.391 29.891 1 27.38 209 ALA A N 1
ATOM 1603 C CA . ALA A 1 209 ? 24.156 -3.113 28.703 1 27.38 209 ALA A CA 1
ATOM 1604 C C . ALA A 1 209 ? 22.656 -3.387 28.766 1 27.38 209 ALA A C 1
ATOM 1606 O O . ALA A 1 209 ? 22.219 -4.332 29.438 1 27.38 209 ALA A O 1
ATOM 1607 N N . VAL A 1 210 ? 21.844 -2.484 29.188 1 28 210 VAL A N 1
ATOM 1608 C CA . VAL A 1 210 ? 20.484 -3 29.078 1 28 210 VAL A CA 1
ATOM 1609 C C . VAL A 1 210 ? 20.297 -3.674 27.719 1 28 210 VAL A C 1
ATOM 1611 O O . VAL A 1 210 ? 20.203 -3 26.688 1 28 210 VAL A O 1
ATOM 1614 N N . THR A 1 211 ? 21.016 -4.586 27.172 1 32.69 211 THR A N 1
ATOM 1615 C CA . THR A 1 211 ? 20.781 -5.66 26.219 1 32.69 211 THR A CA 1
ATOM 1616 C C . THR A 1 211 ? 19.281 -5.93 26.062 1 32.69 211 THR A C 1
ATOM 1618 O O . THR A 1 211 ? 18.891 -6.867 25.359 1 32.69 211 THR A O 1
ATOM 1621 N N . GLY A 1 212 ? 18.453 -5.656 27.031 1 33.41 212 GLY A N 1
ATOM 1622 C CA . GLY A 1 212 ? 17.062 -6.09 27.031 1 33.41 212 GLY A CA 1
ATOM 1623 C C . GLY A 1 212 ? 16.266 -5.527 25.859 1 33.41 212 GLY A C 1
ATOM 1624 O O . GLY A 1 212 ? 16.766 -4.695 25.109 1 33.41 212 GLY A O 1
ATOM 1625 N N . SER A 1 213 ? 14.805 -5.969 25.719 1 44.28 213 SER A N 1
ATOM 1626 C CA . SER A 1 213 ? 13.703 -5.992 24.766 1 44.28 213 SER A CA 1
ATOM 1627 C C . SER A 1 213 ? 13.258 -4.578 24.406 1 44.28 213 SER A C 1
ATOM 1629 O O . SER A 1 213 ? 13.469 -3.639 25.172 1 44.28 213 SER A O 1
ATOM 1631 N N . SER A 1 214 ? 13.086 -4.375 23.016 1 50.19 214 SER A N 1
ATOM 1632 C CA . SER A 1 214 ? 12.25 -3.305 22.469 1 50.19 214 SER A CA 1
ATOM 1633 C C . SER A 1 214 ? 11.336 -2.725 23.547 1 50.19 214 SER A C 1
ATOM 1635 O O . SER A 1 214 ? 11.133 -1.51 23.609 1 50.19 214 SER A O 1
ATOM 1637 N N . GLU A 1 215 ? 11.133 -3.496 24.484 1 52.22 215 GLU A N 1
ATOM 1638 C CA . GLU A 1 215 ? 10.211 -3.088 25.531 1 52.22 215 GLU A CA 1
ATOM 1639 C C . GLU A 1 215 ? 10.891 -2.154 26.531 1 52.22 215 GLU A C 1
ATOM 1641 O O . GLU A 1 215 ? 10.289 -1.186 27 1 52.22 215 GLU A O 1
ATOM 1646 N N . ALA A 1 216 ? 12.141 -2.457 26.828 1 52.66 216 ALA A N 1
ATOM 1647 C CA . ALA A 1 216 ? 12.852 -1.658 27.828 1 52.66 216 ALA A CA 1
ATOM 1648 C C . ALA A 1 216 ? 13.102 -0.242 27.312 1 52.66 216 ALA A C 1
ATOM 1650 O O . ALA A 1 216 ? 12.961 0.728 28.062 1 52.66 216 ALA A O 1
ATOM 1651 N N . ALA A 1 217 ? 13.492 -0.127 26.141 1 53.94 217 ALA A N 1
ATOM 1652 C CA . ALA A 1 217 ? 13.727 1.187 25.531 1 53.94 217 ALA A CA 1
ATOM 1653 C C . ALA A 1 217 ? 12.438 2.006 25.5 1 53.94 217 ALA A C 1
ATOM 1655 O O . ALA A 1 217 ? 12.438 3.186 25.844 1 53.94 217 ALA A O 1
ATOM 1656 N N . VAL A 1 218 ? 11.453 1.314 25.203 1 57.62 218 VAL A N 1
ATOM 1657 C CA . VAL A 1 218 ? 10.148 1.975 25.156 1 57.62 218 VAL A CA 1
ATOM 1658 C C . VAL A 1 218 ? 9.742 2.41 26.562 1 57.62 218 VAL A C 1
ATOM 1660 O O . VAL A 1 218 ? 9.219 3.51 26.75 1 57.62 218 VAL A O 1
ATOM 1663 N N . ARG A 1 219 ? 10.102 1.59 27.5 1 57.91 219 ARG A N 1
ATOM 1664 C CA . ARG A 1 219 ? 9.766 1.9 28.891 1 57.91 219 ARG A CA 1
ATOM 1665 C C . ARG A 1 219 ? 10.539 3.121 29.375 1 57.91 219 ARG A C 1
ATOM 1667 O O . ARG A 1 219 ? 10 3.957 30.094 1 57.91 219 ARG A O 1
ATOM 1674 N N . THR A 1 220 ? 11.75 3.119 29.078 1 54.69 220 THR A N 1
ATOM 1675 C CA . THR A 1 220 ? 12.586 4.242 29.484 1 54.69 220 THR A CA 1
ATOM 1676 C C . THR A 1 220 ? 12.102 5.543 28.859 1 54.69 220 THR A C 1
ATOM 1678 O O . THR A 1 220 ? 12.023 6.574 29.531 1 54.69 220 THR A O 1
ATOM 1681 N N . LEU A 1 221 ? 11.797 5.41 27.625 1 57.88 221 LEU A N 1
ATOM 1682 C CA . LEU A 1 221 ? 11.289 6.582 26.922 1 57.88 221 LEU A CA 1
ATOM 1683 C C . LEU A 1 221 ? 9.977 7.062 27.547 1 57.88 221 LEU A C 1
ATOM 1685 O O . LEU A 1 221 ? 9.781 8.266 27.75 1 57.88 221 LEU A O 1
ATOM 1689 N N . TRP A 1 222 ? 9.273 6.137 27.922 1 59.81 222 TRP A N 1
ATOM 1690 C CA . TRP A 1 222 ? 7.977 6.449 28.516 1 59.81 222 TRP A CA 1
ATOM 1691 C C . TRP A 1 222 ? 8.141 7.102 29.891 1 59.81 222 TRP A C 1
ATOM 1693 O O . TRP A 1 222 ? 7.418 8.039 30.219 1 59.81 222 TRP A O 1
ATOM 1703 N N . ARG A 1 223 ? 9.008 6.637 30.688 1 56.03 223 ARG A N 1
ATOM 1704 C CA . ARG A 1 223 ? 9.234 7.184 32.031 1 56.03 223 ARG A CA 1
ATOM 1705 C C . ARG A 1 223 ? 9.672 8.641 31.953 1 56.03 223 ARG A C 1
ATOM 1707 O O . ARG A 1 223 ? 9.219 9.469 32.75 1 56.03 223 ARG A O 1
ATOM 1714 N N . SER A 1 224 ? 10.523 8.859 31.047 1 54.81 224 SER A N 1
ATOM 1715 C CA . SER A 1 224 ? 11 10.227 30.906 1 54.81 224 SER A CA 1
ATOM 1716 C C . SER A 1 224 ? 9.867 11.164 30.484 1 54.81 224 SER A C 1
ATOM 1718 O O . SER A 1 224 ? 9.766 12.281 30.984 1 54.81 224 SER A O 1
ATOM 1720 N N . PHE A 1 225 ? 9.039 10.562 29.734 1 57.19 225 PHE A N 1
ATOM 1721 C CA . PHE A 1 225 ? 7.938 11.359 29.203 1 57.19 225 PHE A CA 1
ATOM 1722 C C . PHE A 1 225 ? 6.867 11.578 30.266 1 57.19 225 PHE A C 1
ATOM 1724 O O . PHE A 1 225 ? 6.316 12.68 30.375 1 57.19 225 PHE A O 1
ATOM 1731 N N . SER A 1 226 ? 6.645 10.539 30.984 1 55.16 226 SER A N 1
ATOM 1732 C CA . SER A 1 226 ? 5.613 10.602 32.031 1 55.16 226 SER A CA 1
ATOM 1733 C C . SER A 1 226 ? 5.953 11.648 33.062 1 55.16 226 SER A C 1
ATOM 1735 O O . SER A 1 226 ? 5.062 12.32 33.594 1 55.16 226 SER A O 1
ATOM 1737 N N . GLU A 1 227 ? 7.125 11.758 33.375 1 53.97 227 GLU A N 1
ATOM 1738 C CA . GLU A 1 227 ? 7.535 12.75 34.375 1 53.97 227 GLU A CA 1
ATOM 1739 C C . GLU A 1 227 ? 7.273 14.164 33.875 1 53.97 227 GLU A C 1
ATOM 1741 O O . GLU A 1 227 ? 6.828 15.023 34.656 1 53.97 227 GLU A O 1
ATOM 1746 N N . GLU A 1 228 ? 7.461 14.359 32.656 1 53.53 228 GLU A N 1
ATOM 1747 C CA . GLU A 1 228 ? 7.215 15.68 32.094 1 53.53 228 GLU A CA 1
ATOM 1748 C C . GLU A 1 228 ? 5.723 15.953 31.953 1 53.53 228 GLU A C 1
ATOM 1750 O O . GLU A 1 228 ? 5.258 17.062 32.219 1 53.53 228 GLU A O 1
ATOM 1755 N N . ALA A 1 229 ? 4.965 14.93 31.609 1 56.03 229 ALA A N 1
ATOM 1756 C CA . ALA A 1 229 ? 3.521 15.039 31.422 1 56.03 229 ALA A CA 1
ATOM 1757 C C . ALA A 1 229 ? 2.811 15.297 32.75 1 56.03 229 ALA A C 1
ATOM 1759 O O . ALA A 1 229 ? 1.756 15.938 32.781 1 56.03 229 ALA A O 1
ATOM 1760 N N . SER A 1 230 ? 3.273 14.68 33.781 1 52.66 230 SER A N 1
ATOM 1761 C CA . SER A 1 230 ? 2.629 14.789 35.094 1 52.66 230 SER A CA 1
ATOM 1762 C C . SER A 1 230 ? 2.547 16.234 35.531 1 52.66 230 SER A C 1
ATOM 1764 O O . SER A 1 230 ? 1.72 16.594 36.375 1 52.66 230 SER A O 1
ATOM 1766 N N . ARG A 1 231 ? 3.287 17.078 35 1 51 231 ARG A N 1
ATOM 1767 C CA . ARG A 1 231 ? 3.289 18.484 35.406 1 51 231 ARG A CA 1
ATOM 1768 C C . ARG A 1 231 ? 2.307 19.297 34.594 1 51 231 ARG A C 1
ATOM 1770 O O . ARG A 1 231 ? 2.143 20.5 34.812 1 51 231 ARG A O 1
ATOM 1777 N N . MET A 1 232 ? 1.702 18.5 33.594 1 52.91 232 MET A N 1
ATOM 1778 C CA . MET A 1 232 ? 0.908 19.25 32.625 1 52.91 232 MET A CA 1
ATOM 1779 C C . MET A 1 232 ? -0.544 19.359 33.094 1 52.91 232 MET A C 1
ATOM 1781 O O . MET A 1 232 ? -1.132 18.375 33.531 1 52.91 232 MET A O 1
ATOM 1785 N N . PRO A 1 233 ? -1.006 20.453 33.406 1 52.84 233 PRO A N 1
ATOM 1786 C CA . PRO A 1 233 ? -2.451 20.516 33.625 1 52.84 233 PRO A CA 1
ATOM 1787 C C . PRO A 1 233 ? -3.264 19.953 32.469 1 52.84 233 PRO A C 1
ATOM 1789 O O . PRO A 1 233 ? -3.428 20.625 31.438 1 52.84 233 PRO A O 1
ATOM 1792 N N . PHE A 1 234 ? -3.338 18.578 32.406 1 57.88 234 PHE A N 1
ATOM 1793 C CA . PHE A 1 234 ? -4.062 17.875 31.359 1 57.88 234 PHE A CA 1
ATOM 1794 C C . PHE A 1 234 ? -5.512 18.359 31.297 1 57.88 234 PHE A C 1
ATOM 1796 O O . PHE A 1 234 ? -6.355 17.891 32.062 1 57.88 234 PHE A O 1
ATOM 1803 N N . GLN A 1 235 ? -5.703 19.516 30.531 1 64.94 235 GLN A N 1
ATOM 1804 C CA . GLN A 1 235 ? -7.035 20.109 30.578 1 64.94 235 GLN A CA 1
ATOM 1805 C C . GLN A 1 235 ? -7.758 19.953 29.25 1 64.94 235 GLN A C 1
ATOM 1807 O O . GLN A 1 235 ? -8.867 20.469 29.062 1 64.94 235 GLN A O 1
ATOM 1812 N N . ALA A 1 236 ? -7.207 18.984 28.297 1 86.25 236 ALA A N 1
ATOM 1813 C CA . ALA A 1 236 ? -7.934 18.906 27.031 1 86.25 236 ALA A CA 1
ATOM 1814 C C . ALA A 1 236 ? -9.125 17.969 27.141 1 86.25 236 ALA A C 1
ATOM 1816 O O . ALA A 1 236 ? -9.039 16.906 27.781 1 86.25 236 ALA A O 1
ATOM 1817 N N . PRO A 1 237 ? -10.188 18.422 26.641 1 92.25 237 PRO A N 1
ATOM 1818 C CA . PRO A 1 237 ? -11.344 17.516 26.656 1 92.25 237 PRO A CA 1
ATOM 1819 C C . PRO A 1 237 ? -11.156 16.281 25.781 1 92.25 237 PRO A C 1
ATOM 1821 O O . PRO A 1 237 ? -10.344 16.312 24.844 1 92.25 237 PRO A O 1
ATOM 1824 N N . ARG A 1 238 ? -11.898 15.297 26.125 1 91.38 238 ARG A N 1
ATOM 1825 C CA . ARG A 1 238 ? -11.93 14.133 25.25 1 91.38 238 ARG A CA 1
ATOM 1826 C C . ARG A 1 238 ? -12.766 14.414 24 1 91.38 238 ARG A C 1
ATOM 1828 O O . ARG A 1 238 ? -13.875 14.945 24.094 1 91.38 238 ARG A O 1
ATOM 1835 N N . THR A 1 239 ? -12.234 14.156 22.844 1 94.88 239 THR A N 1
ATOM 1836 C CA . THR A 1 239 ? -12.93 14.359 21.578 1 94.88 239 THR A CA 1
ATOM 1837 C C . THR A 1 239 ? -12.734 13.156 20.672 1 94.88 239 THR A C 1
ATOM 1839 O O . THR A 1 239 ? -12 12.227 21 1 94.88 239 THR A O 1
ATOM 1842 N N . MET A 1 240 ? -13.406 13.234 19.531 1 95.06 240 MET A N 1
ATOM 1843 C CA . MET A 1 240 ? -13.297 12.195 18.516 1 95.06 240 MET A CA 1
ATOM 1844 C C . MET A 1 240 ? -11.867 12.117 17.969 1 95.06 240 MET A C 1
ATOM 1846 O O . MET A 1 240 ? -11.492 11.117 17.344 1 95.06 240 MET A O 1
ATOM 1850 N N . PHE A 1 241 ? -11.078 13.086 18.234 1 96.19 241 PHE A N 1
ATOM 1851 C CA . PHE A 1 241 ? -9.711 13.109 17.734 1 96.19 241 PHE A CA 1
ATOM 1852 C C . PHE A 1 241 ? -8.773 12.352 18.656 1 96.19 241 PHE A C 1
ATOM 1854 O O . PHE A 1 241 ? -7.629 12.055 18.297 1 96.19 241 PHE A O 1
ATOM 1861 N N . ASN A 1 242 ? -9.172 12.008 19.844 1 93.31 242 ASN A N 1
ATOM 1862 C CA . ASN A 1 242 ? -8.305 11.438 20.859 1 93.31 242 ASN A CA 1
ATOM 1863 C C . ASN A 1 242 ? -8.711 10 21.188 1 93.31 242 ASN A C 1
ATOM 1865 O O . ASN A 1 242 ? -8.914 9.656 22.359 1 93.31 242 ASN A O 1
ATOM 1869 N N . VAL A 1 243 ? -8.789 9.203 20.156 1 89.62 243 VAL A N 1
ATOM 1870 C CA . VAL A 1 243 ? -9.172 7.801 20.25 1 89.62 243 VAL A CA 1
ATOM 1871 C C . VAL A 1 243 ? -8.148 6.93 19.531 1 89.62 243 VAL A C 1
ATOM 1873 O O . VAL A 1 243 ? -7.285 7.445 18.812 1 89.62 243 VAL A O 1
ATOM 1876 N N . PRO A 1 244 ? -8.227 5.641 19.781 1 85.19 244 PRO A N 1
ATOM 1877 C CA . PRO A 1 244 ? -7.402 4.766 18.938 1 85.19 244 PRO A CA 1
ATOM 1878 C C . PRO A 1 244 ? -7.785 4.836 17.453 1 85.19 244 PRO A C 1
ATOM 1880 O O . PRO A 1 244 ? -8.969 4.961 17.125 1 85.19 244 PRO A O 1
ATOM 1883 N N . ILE A 1 245 ? -6.758 4.773 16.641 1 87.25 245 ILE A N 1
ATOM 1884 C CA . ILE A 1 245 ? -7.062 4.984 15.227 1 87.25 245 ILE A CA 1
ATOM 1885 C C . ILE A 1 245 ? -6.645 3.756 14.422 1 87.25 245 ILE A C 1
ATOM 1887 O O . ILE A 1 245 ? -5.977 2.861 14.938 1 87.25 245 ILE A O 1
ATOM 1891 N N . SER A 1 246 ? -7.148 3.725 13.133 1 81.69 246 SER A N 1
ATOM 1892 C CA . SER A 1 246 ? -6.762 2.695 12.18 1 81.69 246 SER A CA 1
ATOM 1893 C C . SER A 1 246 ? -5.645 3.186 11.266 1 81.69 246 SER A C 1
ATOM 1895 O O . SER A 1 246 ? -5.23 4.344 11.344 1 81.69 246 SER A O 1
ATOM 1897 N N . GLY A 1 247 ? -5.188 2.275 10.391 1 78.62 247 GLY A N 1
ATOM 1898 C CA . GLY A 1 247 ? -4.051 2.588 9.539 1 78.62 247 GLY A CA 1
ATOM 1899 C C . GLY A 1 247 ? -4.434 3.359 8.289 1 78.62 247 GLY A C 1
ATOM 1900 O O . GLY A 1 247 ? -3.574 3.953 7.637 1 78.62 247 GLY A O 1
ATOM 1901 N N . ALA A 1 248 ? -5.656 3.42 7.98 1 85.25 248 ALA A N 1
ATOM 1902 C CA . ALA A 1 248 ? -6.094 4.109 6.766 1 85.25 248 ALA A CA 1
ATOM 1903 C C . ALA A 1 248 ? -6.145 5.617 6.98 1 85.25 248 ALA A C 1
ATOM 1905 O O . ALA A 1 248 ? -6.555 6.086 8.047 1 85.25 248 ALA A O 1
ATOM 1906 N N . ARG A 1 249 ? -5.738 6.344 5.934 1 92.69 249 ARG A N 1
ATOM 1907 C CA . ARG A 1 249 ? -5.625 7.793 6.059 1 92.69 249 ARG A CA 1
ATOM 1908 C C . ARG A 1 249 ? -6.484 8.5 5.02 1 92.69 249 ARG A C 1
ATOM 1910 O O . ARG A 1 249 ? -6.699 7.977 3.922 1 92.69 249 ARG A O 1
ATOM 1917 N N . ARG A 1 250 ? -6.996 9.617 5.445 1 94.12 250 ARG A N 1
ATOM 1918 C CA . ARG A 1 250 ? -7.543 10.633 4.547 1 94.12 250 ARG A CA 1
ATOM 1919 C C . ARG A 1 250 ? -6.645 11.859 4.488 1 94.12 250 ARG A C 1
ATOM 1921 O O . ARG A 1 250 ? -6.039 12.242 5.492 1 94.12 250 ARG A O 1
ATOM 1928 N N . PHE A 1 251 ? -6.598 12.359 3.281 1 97.5 251 PHE A N 1
ATOM 1929 C CA . PHE A 1 251 ? -5.785 13.555 3.084 1 97.5 251 PHE A CA 1
ATOM 1930 C C . PHE A 1 251 ? -6.578 14.641 2.373 1 97.5 251 PHE A C 1
ATOM 1932 O O . PHE A 1 251 ? -7.32 14.359 1.429 1 97.5 251 PHE A O 1
ATOM 1939 N N . ALA A 1 252 ? -6.508 15.859 2.898 1 97.75 252 ALA A N 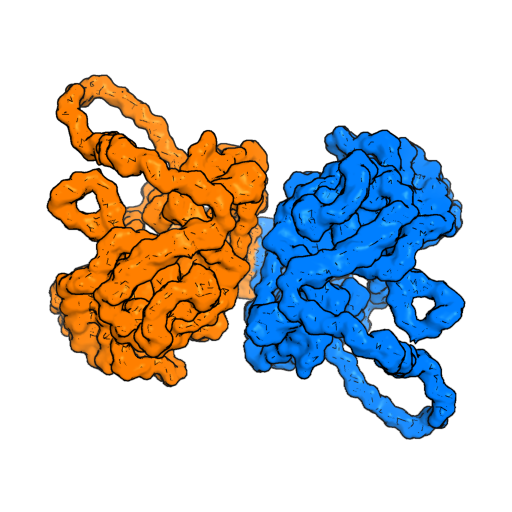1
ATOM 1940 C CA . ALA A 1 252 ? -7.059 17.062 2.279 1 97.75 252 ALA A CA 1
ATOM 1941 C C . ALA A 1 252 ? -6.047 18.203 2.303 1 97.75 252 ALA A C 1
ATOM 1943 O O . ALA A 1 252 ? -5.262 18.328 3.246 1 97.75 252 ALA A O 1
ATOM 1944 N N . ALA A 1 253 ? -6.078 18.969 1.269 1 97.88 253 ALA A N 1
ATOM 1945 C CA . ALA A 1 253 ? -5.09 20.031 1.161 1 97.88 253 ALA A CA 1
ATOM 1946 C C . ALA A 1 253 ? -5.637 21.203 0.353 1 97.88 253 ALA A C 1
ATOM 1948 O O . ALA A 1 253 ? -6.469 21.016 -0.54 1 97.88 253 ALA A O 1
ATOM 1949 N N . ASP A 1 254 ? -5.191 22.359 0.741 1 96.38 254 ASP A N 1
ATOM 1950 C CA . ASP A 1 254 ? -5.562 23.562 0.015 1 96.38 254 ASP A CA 1
ATOM 1951 C C . ASP A 1 254 ? -4.566 24.688 0.28 1 96.38 254 ASP A C 1
ATOM 1953 O O . ASP A 1 254 ? -3.631 24.531 1.066 1 96.38 254 ASP A O 1
ATOM 1957 N N . GLY A 1 255 ? -4.746 25.766 -0.545 1 96.31 255 GLY A N 1
ATOM 1958 C CA . GLY A 1 255 ? -3.898 26.938 -0.401 1 96.31 255 GLY A CA 1
ATOM 1959 C C . GLY A 1 255 ? -4.684 28.219 -0.197 1 96.31 255 GLY A C 1
ATOM 1960 O O . GLY A 1 255 ? -5.809 28.359 -0.679 1 96.31 255 GLY A O 1
ATOM 1961 N N . TYR A 1 256 ? -4.051 29.141 0.594 1 96.88 256 TYR A N 1
ATOM 1962 C CA . TYR A 1 256 ? -4.609 30.469 0.854 1 96.88 256 TYR A CA 1
ATOM 1963 C C . TYR A 1 256 ? -3.586 31.562 0.558 1 96.88 256 TYR A C 1
ATOM 1965 O O . TYR A 1 256 ? -2.412 31.438 0.917 1 96.88 256 TYR A O 1
ATOM 1973 N N . ALA A 1 257 ? -4.121 32.625 -0.034 1 96.62 257 ALA A N 1
ATOM 1974 C CA . ALA A 1 257 ? -3.217 33.719 -0.337 1 96.62 257 ALA A CA 1
ATOM 1975 C C . ALA A 1 257 ? -2.67 34.375 0.943 1 96.62 257 ALA A C 1
ATOM 1977 O O . ALA A 1 257 ? -3.434 34.719 1.844 1 96.62 257 ALA A O 1
ATOM 1978 N N . MET A 1 258 ? -1.375 34.562 0.942 1 95.12 258 MET A N 1
ATOM 1979 C CA . MET A 1 258 ? -0.734 35.156 2.123 1 95.12 258 MET A CA 1
ATOM 1980 C C . MET A 1 258 ? -1.204 36.562 2.354 1 95.12 258 MET A C 1
ATOM 1982 O O . MET A 1 258 ? -1.196 37.062 3.486 1 95.12 258 MET A O 1
ATOM 1986 N N . ASP A 1 259 ? -1.654 37.188 1.3 1 95.56 259 ASP A N 1
ATOM 1987 C CA . ASP A 1 259 ? -2.156 38.562 1.42 1 95.56 259 ASP A CA 1
ATOM 1988 C C . ASP A 1 259 ? -3.379 38.594 2.332 1 95.56 259 ASP A C 1
ATOM 1990 O O . ASP A 1 259 ? -3.564 39.562 3.07 1 95.56 259 ASP A O 1
ATOM 1994 N N . ARG A 1 260 ? -4.168 37.594 2.217 1 96.12 260 ARG A N 1
ATOM 1995 C CA . ARG A 1 260 ? -5.336 37.531 3.088 1 96.12 260 ARG A CA 1
ATOM 1996 C C . ARG A 1 260 ? -4.922 37.406 4.551 1 96.12 260 ARG A C 1
ATOM 1998 O O . ARG A 1 260 ? -5.496 38.031 5.426 1 96.12 260 ARG A O 1
ATOM 2005 N N . ILE A 1 261 ? -3.967 36.625 4.789 1 95.44 261 ILE A N 1
ATOM 2006 C CA . ILE A 1 261 ? -3.461 36.406 6.141 1 95.44 261 ILE A CA 1
ATOM 2007 C C . ILE A 1 261 ? -2.826 37.688 6.668 1 95.44 261 ILE A C 1
ATOM 2009 O O . ILE A 1 261 ? -3.045 38.062 7.82 1 95.44 261 ILE A O 1
ATOM 2013 N N . ARG A 1 262 ? -2.07 38.312 5.867 1 94.81 262 ARG A N 1
ATOM 2014 C CA . ARG A 1 262 ? -1.419 39.562 6.242 1 94.81 262 ARG A CA 1
ATOM 2015 C C . ARG A 1 262 ? -2.449 40.656 6.582 1 94.81 262 ARG A C 1
ATOM 2017 O O . ARG A 1 262 ? -2.24 41.438 7.5 1 94.81 262 ARG A O 1
ATOM 2024 N N . ALA A 1 263 ? -3.457 40.656 5.844 1 95.62 263 ALA A N 1
ATOM 2025 C CA . ALA A 1 263 ? -4.52 41.625 6.117 1 95.62 263 ALA A CA 1
ATOM 2026 C C . ALA A 1 263 ? -5.082 41.438 7.523 1 95.62 263 ALA A C 1
ATOM 2028 O O . ALA A 1 263 ? -5.34 42.406 8.227 1 95.62 263 ALA A O 1
ATOM 2029 N N . VAL A 1 264 ? -5.289 40.219 7.891 1 96.38 264 VAL A N 1
ATOM 2030 C CA . VAL A 1 264 ? -5.785 39.906 9.227 1 96.38 264 VAL A CA 1
ATOM 2031 C C . VAL A 1 264 ? -4.762 40.375 10.273 1 96.38 264 VAL A C 1
ATOM 2033 O O . VAL A 1 264 ? -5.117 40.969 11.281 1 96.38 264 VAL A O 1
ATOM 2036 N N . ARG A 1 265 ? -3.514 40.031 10.047 1 95.44 265 ARG A N 1
ATOM 2037 C CA . ARG A 1 265 ? -2.439 40.406 10.961 1 95.44 265 ARG A CA 1
ATOM 2038 C C . ARG A 1 265 ? -2.383 41.906 11.164 1 95.44 265 ARG A C 1
ATOM 2040 O O . ARG A 1 265 ? -2.283 42.406 12.297 1 95.44 265 ARG A O 1
ATOM 2047 N N . ASP A 1 266 ? -2.51 42.625 10.141 1 95 266 ASP A N 1
ATOM 2048 C CA . ASP A 1 266 ? -2.422 44.094 10.188 1 95 266 ASP A CA 1
ATOM 2049 C C . ASP A 1 266 ? -3.602 44.688 10.953 1 95 266 ASP A C 1
ATOM 2051 O O . ASP A 1 266 ? -3.443 45.656 11.688 1 95 266 ASP A O 1
ATOM 2055 N N . ALA A 1 267 ? -4.641 44.094 10.789 1 95 267 ALA A N 1
ATOM 2056 C CA . ALA A 1 267 ? -5.859 44.594 11.398 1 95 267 ALA A CA 1
ATOM 2057 C C . ALA A 1 267 ? -5.918 44.25 12.883 1 95 267 ALA A C 1
ATOM 2059 O O . ALA A 1 267 ? -6.535 44.969 13.672 1 95 267 ALA A O 1
ATOM 2060 N N . THR A 1 268 ? -5.297 43.219 13.305 1 94.56 268 THR A N 1
ATOM 2061 C CA . THR A 1 268 ? -5.531 42.719 14.648 1 94.56 268 THR A CA 1
ATOM 2062 C C . THR A 1 268 ? -4.246 42.75 15.469 1 94.56 268 THR A C 1
ATOM 2064 O O . THR A 1 268 ? -4.281 42.625 16.703 1 94.56 268 THR A O 1
ATOM 2067 N N . GLY A 1 269 ? -3.076 42.781 14.797 1 93.44 269 GLY A N 1
ATOM 2068 C CA . GLY A 1 269 ? -1.791 42.719 15.477 1 93.44 269 GLY A CA 1
ATOM 2069 C C . GLY A 1 269 ? -1.352 41.312 15.781 1 93.44 269 GLY A C 1
ATOM 2070 O O . GLY A 1 269 ? -0.321 41.094 16.422 1 93.44 269 GLY A O 1
ATOM 2071 N N . ALA A 1 270 ? -2.068 40.406 15.312 1 94 270 ALA A N 1
ATOM 2072 C CA . ALA A 1 270 ? -1.748 39 15.547 1 94 270 ALA A CA 1
ATOM 2073 C C . ALA A 1 270 ? -0.552 38.562 14.711 1 94 270 ALA A C 1
ATOM 2075 O O . ALA A 1 270 ? -0.254 39.156 13.672 1 94 270 ALA A O 1
ATOM 2076 N N . THR A 1 271 ? 0.192 37.531 15.188 1 92.31 271 THR A N 1
ATOM 2077 C CA . THR A 1 271 ? 1.262 36.906 14.398 1 92.31 271 THR A CA 1
ATOM 2078 C C . THR A 1 271 ? 0.695 35.938 13.383 1 92.31 271 THR A C 1
ATOM 2080 O O . THR A 1 271 ? -0.496 35.625 13.414 1 92.31 271 THR A O 1
ATOM 2083 N N . LEU A 1 272 ? 1.546 35.469 12.492 1 90.75 272 LEU A N 1
ATOM 2084 C CA . LEU A 1 272 ? 1.147 34.469 11.523 1 90.75 272 LEU A CA 1
ATOM 2085 C C . LEU A 1 272 ? 0.631 33.219 12.227 1 90.75 272 LEU A C 1
ATOM 2087 O O . LEU A 1 272 ? -0.399 32.656 11.836 1 90.75 272 LEU A O 1
ATOM 2091 N N . ASN A 1 273 ? 1.296 32.75 13.242 1 90.94 273 ASN A N 1
ATOM 2092 C CA . ASN A 1 273 ? 0.901 31.547 13.969 1 90.94 273 ASN A CA 1
ATOM 2093 C C . ASN A 1 273 ? -0.452 31.734 14.656 1 90.94 273 ASN A C 1
ATOM 2095 O O . ASN A 1 273 ? -1.255 30.797 14.703 1 90.94 273 ASN A O 1
ATOM 2099 N N . ASP A 1 274 ? -0.635 32.938 15.164 1 93.31 274 ASP A N 1
ATOM 2100 C CA . ASP A 1 274 ? -1.921 33.219 15.797 1 93.31 274 ASP A CA 1
ATOM 2101 C C . ASP A 1 274 ? -3.066 33.062 14.797 1 93.31 274 ASP A C 1
ATOM 2103 O O . ASP A 1 274 ? -4.105 32.469 15.133 1 93.31 274 ASP A O 1
ATOM 2107 N N . VAL A 1 275 ? -2.83 33.594 13.633 1 95.94 275 VAL A N 1
ATOM 2108 C CA . VAL A 1 275 ? -3.873 33.562 12.609 1 95.94 275 VAL A CA 1
ATOM 2109 C C . VAL A 1 275 ? -4.129 32.125 12.203 1 95.94 275 VAL A C 1
ATOM 2111 O O . VAL A 1 275 ? -5.281 31.703 12.055 1 95.94 275 VAL A O 1
ATOM 2114 N N . VAL A 1 276 ? -3.047 31.344 12.023 1 96 276 VAL A N 1
ATOM 2115 C CA . VAL A 1 276 ? -3.174 29.953 11.648 1 96 276 VAL A CA 1
ATOM 2116 C C . VAL A 1 276 ? -3.945 29.188 12.727 1 96 276 VAL A C 1
ATOM 2118 O O . VAL A 1 276 ? -4.832 28.391 12.422 1 96 276 VAL A O 1
ATOM 2121 N N . MET A 1 277 ? -3.65 29.438 13.969 1 96.31 277 MET A N 1
ATOM 2122 C CA . MET A 1 277 ? -4.344 28.797 15.078 1 96.31 277 MET A CA 1
ATOM 2123 C C . MET A 1 277 ? -5.816 29.188 15.109 1 96.31 277 MET A C 1
ATOM 2125 O O . MET A 1 277 ? -6.691 28.344 15.297 1 96.31 277 MET A O 1
ATOM 2129 N N . ALA A 1 278 ? -6.043 30.422 14.945 1 97.5 278 ALA A N 1
ATOM 2130 C CA . ALA A 1 278 ? -7.418 30.922 14.977 1 97.5 278 ALA A CA 1
ATOM 2131 C C . ALA A 1 278 ? -8.227 30.359 13.812 1 97.5 278 ALA A C 1
ATOM 2133 O O . ALA A 1 278 ? -9.398 30.016 13.977 1 97.5 278 ALA A O 1
ATOM 2134 N N . MET A 1 279 ? -7.605 30.359 12.656 1 97.75 279 MET A N 1
ATOM 2135 C CA . MET A 1 279 ? -8.227 29.766 11.484 1 97.75 279 MET A CA 1
ATOM 2136 C C . MET A 1 279 ? -8.586 28.297 11.742 1 97.75 279 MET A C 1
ATOM 2138 O O . MET A 1 279 ? -9.695 27.859 11.43 1 97.75 279 MET A O 1
ATOM 2142 N N . SER A 1 280 ? -7.652 27.578 12.266 1 98.44 280 SER A N 1
ATOM 2143 C CA . SER A 1 280 ? -7.863 26.172 12.586 1 98.44 280 SER A CA 1
ATOM 2144 C C . SER A 1 280 ? -8.938 26 13.656 1 98.44 280 SER A C 1
ATOM 2146 O O . SER A 1 280 ? -9.758 25.078 13.586 1 98.44 280 SER A O 1
ATOM 2148 N N . ALA A 1 281 ? -8.922 26.906 14.625 1 98.25 281 ALA A N 1
ATOM 2149 C CA . ALA A 1 281 ? -9.891 26.859 15.719 1 98.25 281 ALA A CA 1
ATOM 2150 C C . ALA A 1 281 ? -11.32 27.016 15.188 1 98.25 281 ALA A C 1
ATOM 2152 O O . ALA A 1 281 ? -12.211 26.25 15.562 1 98.25 281 ALA A O 1
ATOM 2153 N N . GLY A 1 282 ? -11.492 27.969 14.375 1 98.5 282 GLY A N 1
ATOM 2154 C CA . GLY A 1 282 ? -12.805 28.172 13.789 1 98.5 282 GLY A CA 1
ATOM 2155 C C . GLY A 1 282 ? -13.258 26.984 12.953 1 98.5 282 GLY A C 1
ATOM 2156 O O . GLY A 1 282 ? -14.43 26.594 13.008 1 98.5 282 GLY A O 1
ATOM 2157 N N . ALA A 1 283 ? -12.375 26.516 12.156 1 98.62 283 ALA A N 1
ATOM 2158 C CA . ALA A 1 283 ? -12.688 25.375 11.297 1 98.62 283 ALA A CA 1
ATOM 2159 C C . ALA A 1 283 ? -13.047 24.156 12.133 1 98.62 283 ALA A C 1
ATOM 2161 O O . ALA A 1 283 ? -14.023 23.453 11.836 1 98.62 283 ALA A O 1
ATOM 2162 N N . LEU A 1 284 ? -12.258 23.875 13.188 1 98.69 284 LEU A N 1
ATOM 2163 C CA . LEU A 1 284 ? -12.492 22.719 14.047 1 98.69 284 LEU A CA 1
ATOM 2164 C C . LEU A 1 284 ? -13.82 22.844 14.781 1 98.69 284 LEU A C 1
ATOM 2166 O O . LEU A 1 284 ? -14.555 21.859 14.93 1 98.69 284 LEU A O 1
ATOM 2170 N N . ARG A 1 285 ? -14.078 24.016 15.266 1 98.5 285 ARG A N 1
ATOM 2171 C CA . ARG A 1 285 ? -15.352 24.266 15.938 1 98.5 285 ARG A CA 1
ATOM 2172 C C . ARG A 1 285 ? -16.531 23.922 15.023 1 98.5 285 ARG A C 1
ATOM 2174 O O . ARG A 1 285 ? -17.422 23.156 15.398 1 98.5 285 ARG A O 1
ATOM 2181 N N . ARG A 1 286 ? -16.516 24.453 13.844 1 98.38 286 ARG A N 1
ATOM 2182 C CA . ARG A 1 286 ? -17.609 24.234 12.914 1 98.38 286 ARG A CA 1
ATOM 2183 C C . ARG A 1 286 ? -17.719 22.75 12.523 1 98.38 286 ARG A C 1
ATOM 2185 O O . ARG A 1 286 ? -18.828 22.219 12.414 1 98.38 286 ARG A O 1
ATOM 2192 N N . TYR A 1 287 ? -16.578 22.203 12.266 1 98.38 287 TYR A N 1
ATOM 2193 C CA . TYR A 1 287 ? -16.547 20.781 11.898 1 98.38 287 TYR A CA 1
ATOM 2194 C C . TYR A 1 287 ? -17.172 19.922 12.992 1 98.38 287 TYR A C 1
ATOM 2196 O O . TYR A 1 287 ? -17.984 19.031 12.703 1 98.38 287 TYR A O 1
ATOM 2204 N N . LEU A 1 288 ? -16.812 20.156 14.227 1 98.25 288 LEU A N 1
ATOM 2205 C CA . LEU A 1 288 ? -17.328 19.391 15.352 1 98.25 288 LEU A CA 1
ATOM 2206 C C . LEU A 1 288 ? -18.812 19.703 15.586 1 98.25 288 LEU A C 1
ATOM 2208 O O . LEU A 1 288 ? -19.578 18.828 15.992 1 98.25 288 LEU A O 1
ATOM 2212 N N . LEU A 1 289 ? -19.219 20.875 15.297 1 98.06 289 LEU A N 1
ATOM 2213 C CA . LEU A 1 289 ? -20.625 21.219 15.383 1 98.06 289 LEU A CA 1
ATOM 2214 C C . LEU A 1 289 ? -21.438 20.438 14.359 1 98.06 289 LEU A C 1
ATOM 2216 O O . LEU A 1 289 ? -22.531 19.938 14.672 1 98.06 289 LEU A O 1
ATOM 2220 N N . ASP A 1 290 ? -20.891 20.391 13.141 1 97.44 290 ASP A N 1
ATOM 2221 C CA . ASP A 1 290 ? -21.547 19.625 12.078 1 97.44 290 ASP A CA 1
ATOM 2222 C C . ASP A 1 290 ? -21.812 18.188 12.508 1 97.44 290 ASP A C 1
ATOM 2224 O O . ASP A 1 290 ? -22.781 17.562 12.07 1 97.44 290 ASP A O 1
ATOM 2228 N N . LEU A 1 291 ? -20.969 17.688 13.352 1 96.62 291 LEU A N 1
ATOM 2229 C CA . LEU A 1 291 ? -21.031 16.281 13.727 1 96.62 291 LEU A CA 1
ATOM 2230 C C . LEU A 1 291 ? -21.641 16.109 15.109 1 96.62 291 LEU A C 1
ATOM 2232 O O . LEU A 1 291 ? -21.625 15.016 15.672 1 96.62 291 LEU A O 1
ATOM 2236 N N . ASP A 1 292 ? -22.125 17.141 15.711 1 96.94 292 ASP A N 1
ATOM 2237 C CA . ASP A 1 292 ? -22.672 17.141 17.062 1 96.94 292 ASP A CA 1
ATOM 2238 C C . ASP A 1 292 ? -21.688 16.547 18.062 1 96.94 292 ASP A C 1
ATOM 2240 O O . ASP A 1 292 ? -22.047 15.672 18.859 1 96.94 292 ASP A O 1
ATOM 2244 N N . ALA A 1 293 ? -20.438 17.016 17.922 1 97.25 293 ALA A N 1
ATOM 2245 C CA . ALA A 1 293 ? -19.375 16.406 18.734 1 97.25 293 ALA A CA 1
ATOM 2246 C C . ALA A 1 293 ? -18.531 17.469 19.422 1 97.25 293 ALA A C 1
ATOM 2248 O O . ALA A 1 293 ? -17.469 17.172 19.984 1 97.25 293 ALA A O 1
ATOM 2249 N N . LEU A 1 294 ? -18.938 18.75 19.406 1 97.56 294 LEU A N 1
ATOM 2250 C CA . LEU A 1 294 ? -18.188 19.828 20.047 1 97.56 294 LEU A CA 1
ATOM 2251 C C . LEU A 1 294 ? -18.312 19.75 21.562 1 97.56 294 LEU A C 1
ATOM 2253 O O . LEU A 1 294 ? -19.406 19.828 22.109 1 97.56 294 LEU A O 1
ATOM 2257 N N . PRO A 1 295 ? -17.188 19.609 22.188 1 96.25 295 PRO A N 1
ATOM 2258 C CA . PRO A 1 295 ? -17.266 19.609 23.641 1 96.25 295 PRO A CA 1
ATOM 2259 C C . PRO A 1 295 ? -17.5 21 24.234 1 96.25 295 PRO A C 1
ATOM 2261 O O . PRO A 1 295 ? -17.312 22 23.531 1 96.25 295 PRO A O 1
ATOM 2264 N N . ASP A 1 296 ? -17.828 20.969 25.531 1 94.56 296 ASP A N 1
ATOM 2265 C CA . ASP A 1 296 ? -18.031 22.234 26.234 1 94.56 296 ASP A CA 1
ATOM 2266 C C . ASP A 1 296 ? -16.703 22.938 26.5 1 94.56 296 ASP A C 1
ATOM 2268 O O . ASP A 1 296 ? -16.625 24.172 26.422 1 94.56 296 ASP A O 1
ATOM 2272 N N . ASP A 1 297 ? -15.727 22.141 26.766 1 94.81 297 ASP A N 1
ATOM 2273 C CA . ASP A 1 297 ? -14.398 22.703 26.984 1 94.81 297 ASP A CA 1
ATOM 2274 C C . ASP A 1 297 ? -13.672 22.953 25.672 1 94.81 297 ASP A C 1
ATOM 2276 O O . ASP A 1 297 ? -13.898 22.234 24.688 1 94.81 297 ASP A O 1
ATOM 2280 N N . PRO A 1 298 ? -12.82 23.938 25.641 1 95.25 298 PRO A N 1
ATOM 2281 C CA . PRO A 1 298 ? -12.094 24.234 24.406 1 95.25 298 PRO A CA 1
ATOM 2282 C C . PRO A 1 298 ? -11.07 23.156 24.062 1 95.25 298 PRO A C 1
ATOM 2284 O O . PRO A 1 298 ? -10.438 22.578 24.953 1 95.25 298 PRO A O 1
ATOM 2287 N N . LEU A 1 299 ? -10.914 23.016 22.766 1 96.06 299 LEU A N 1
ATOM 2288 C CA . LEU A 1 299 ? -9.844 22.125 22.312 1 96.06 299 LEU A CA 1
ATOM 2289 C C . LEU A 1 299 ? -8.477 22.734 22.609 1 96.06 299 LEU A C 1
ATOM 2291 O O . LEU A 1 299 ? -8.328 23.953 22.641 1 96.06 299 LEU A O 1
ATOM 2295 N N . ILE A 1 300 ? -7.492 21.859 22.812 1 93.19 300 ILE A N 1
ATOM 2296 C CA . ILE A 1 300 ? -6.102 22.25 23.016 1 93.19 300 ILE A CA 1
ATOM 2297 C C . ILE A 1 300 ? -5.238 21.719 21.875 1 93.19 300 ILE A C 1
ATOM 2299 O O . ILE A 1 300 ? -5.305 20.531 21.547 1 93.19 300 ILE A O 1
ATOM 2303 N N . ALA A 1 301 ? -4.445 22.609 21.312 1 93.75 301 ALA A N 1
ATOM 2304 C CA . ALA A 1 301 ? -3.533 22.219 20.234 1 93.75 301 ALA A CA 1
ATOM 2305 C C . ALA A 1 301 ? -2.092 22.172 20.734 1 93.75 301 ALA A C 1
ATOM 2307 O O . ALA A 1 301 ? -1.671 23.047 21.5 1 93.75 301 ALA A O 1
ATOM 2308 N N . ALA A 1 302 ? -1.391 21.094 20.359 1 90.69 302 ALA A N 1
ATOM 2309 C CA . ALA A 1 302 ? 0.065 21.094 20.484 1 90.69 302 ALA A CA 1
ATOM 2310 C C . ALA A 1 302 ? 0.724 21.75 19.281 1 90.69 302 ALA A C 1
ATOM 2312 O O . ALA A 1 302 ? 0.412 21.406 18.125 1 90.69 302 ALA A O 1
ATOM 2313 N N . VAL A 1 303 ? 1.607 22.672 19.531 1 89.38 303 VAL A N 1
ATOM 2314 C CA . VAL A 1 303 ? 2.244 23.453 18.484 1 89.38 303 VAL A CA 1
ATOM 2315 C C . VAL A 1 303 ? 3.762 23.375 18.625 1 89.38 303 VAL A C 1
ATOM 2317 O O . VAL A 1 303 ? 4.348 24.078 19.453 1 89.38 303 VAL A O 1
ATOM 2320 N N . PRO A 1 304 ? 4.355 22.625 17.703 1 83.12 304 PRO A N 1
ATOM 2321 C CA . PRO A 1 304 ? 5.82 22.641 17.734 1 83.12 304 PRO A CA 1
ATOM 2322 C C . PRO A 1 304 ? 6.406 24 17.375 1 83.12 304 PRO A C 1
ATOM 2324 O O . PRO A 1 304 ? 5.965 24.641 16.406 1 83.12 304 PRO A O 1
ATOM 2327 N N . VAL A 1 305 ? 7.426 24.531 18.25 1 74.5 305 VAL A N 1
ATOM 2328 C CA . VAL A 1 305 ? 8.039 25.844 18.016 1 74.5 305 VAL A CA 1
ATOM 2329 C C . VAL A 1 305 ? 9.555 25.734 18.188 1 74.5 305 VAL A C 1
ATOM 2331 O O . VAL A 1 305 ? 10.039 24.875 18.922 1 74.5 305 VAL A O 1
ATOM 2334 N N . SER A 1 306 ? 10.227 26.516 17.391 1 67.88 306 SER A N 1
ATOM 2335 C CA . SER A 1 306 ? 11.664 26.656 17.625 1 67.88 306 SER A CA 1
ATOM 2336 C C . SER A 1 306 ? 11.938 27.547 18.844 1 67.88 306 SER A C 1
ATOM 2338 O O . SER A 1 306 ? 11.406 28.656 18.953 1 67.88 306 SER A O 1
ATOM 2340 N N . LEU A 1 307 ? 12.453 27.031 19.953 1 58.12 307 LEU A N 1
ATOM 2341 C CA . LEU A 1 307 ? 12.75 27.812 21.156 1 58.12 307 LEU A CA 1
ATOM 2342 C C . LEU A 1 307 ? 14.109 28.5 21.047 1 58.12 307 LEU A C 1
ATOM 2344 O O . LEU A 1 307 ? 15.086 27.875 20.625 1 58.12 307 LEU A O 1
ATOM 2348 N N . HIS A 1 308 ? 14.172 29.906 20.75 1 51.06 308 HIS A N 1
ATOM 2349 C CA . HIS A 1 308 ? 15.422 30.656 20.719 1 51.06 308 HIS A CA 1
ATOM 2350 C C . HIS A 1 308 ? 15.906 30.984 22.125 1 51.06 308 HIS A C 1
ATOM 2352 O O . HIS A 1 308 ? 15.219 31.641 22.891 1 51.06 308 HIS A O 1
ATOM 2358 N N . GLY A 1 309 ? 15.938 30.391 23.078 1 44 309 GLY A N 1
ATOM 2359 C CA . GLY A 1 309 ? 16.406 30.922 24.359 1 44 309 GLY A CA 1
ATOM 2360 C C . GLY A 1 309 ? 17.844 31.406 24.297 1 44 309 GLY A C 1
ATOM 2361 O O . GLY A 1 309 ? 18.609 31.016 23.406 1 44 309 GLY A O 1
ATOM 2362 N N . GLU A 1 310 ? 18.25 32.688 25.078 1 41.22 310 GLU A N 1
ATOM 2363 C CA . GLU A 1 310 ? 19.516 33.375 25.25 1 41.22 310 GLU A CA 1
ATOM 2364 C C . GLU A 1 310 ? 20.688 32.406 25.234 1 41.22 310 GLU A C 1
ATOM 2366 O O . GLU A 1 310 ? 21.734 32.719 24.656 1 41.22 310 GLU A O 1
ATOM 2371 N N . GLY A 1 311 ? 21.031 31.781 26.406 1 36.84 311 GLY A N 1
ATOM 2372 C CA . GLY A 1 311 ? 22.281 31.156 26.766 1 36.84 311 GLY A CA 1
ATOM 2373 C C . GLY A 1 311 ? 22.641 29.984 25.875 1 36.84 311 GLY A C 1
ATOM 2374 O O . GLY A 1 311 ? 23.703 29.391 26.016 1 36.84 311 GLY A O 1
ATOM 2375 N N . SER A 1 312 ? 21.703 29.016 25.828 1 38.09 312 SER A N 1
ATOM 2376 C CA . SER A 1 312 ? 22.312 27.812 25.281 1 38.09 312 SER A CA 1
ATOM 2377 C C . SER A 1 312 ? 22.594 27.953 23.797 1 38.09 312 SER A C 1
ATOM 2379 O O . SER A 1 312 ? 21.719 28.344 23.016 1 38.09 312 SER A O 1
ATOM 2381 N N . GLY A 1 313 ? 23.688 28.406 23.328 1 35.19 313 GLY A N 1
ATOM 2382 C CA . GLY A 1 313 ? 24.359 28.516 22.047 1 35.19 313 GLY A CA 1
ATOM 2383 C C . GLY A 1 313 ? 23.609 27.812 20.922 1 35.19 313 GLY A C 1
ATOM 2384 O O . GLY A 1 313 ? 23.422 28.391 19.844 1 35.19 313 GLY A O 1
ATOM 2385 N N . ASP A 1 314 ? 24.156 26.5 20.75 1 38.94 314 ASP A N 1
ATOM 2386 C CA . ASP A 1 314 ? 24.094 25.734 19.516 1 38.94 314 ASP A CA 1
ATOM 2387 C C . ASP A 1 314 ? 22.656 25.516 19.062 1 38.94 314 ASP A C 1
ATOM 2389 O O . ASP A 1 314 ? 22.328 25.719 17.891 1 38.94 314 ASP A O 1
ATOM 2393 N N . GLY A 1 315 ? 22.094 24.234 19.469 1 39.75 315 GLY A N 1
ATOM 2394 C CA . GLY A 1 315 ? 21.203 23.234 18.875 1 39.75 315 GLY A CA 1
ATOM 2395 C C . GLY A 1 315 ? 19.75 23.672 18.875 1 39.75 315 GLY A C 1
ATOM 2396 O O . GLY A 1 315 ? 19.375 24.609 19.609 1 39.75 315 GLY A O 1
ATOM 2397 N N . ASN A 1 316 ? 18.984 23.594 17.703 1 47.5 316 ASN A N 1
ATOM 2398 C CA . ASN A 1 316 ? 17.562 23.594 17.359 1 47.5 316 ASN A CA 1
ATOM 2399 C C . ASN A 1 316 ? 16.703 23.078 18.516 1 47.5 316 ASN A C 1
ATOM 2401 O O . ASN A 1 316 ? 16.484 21.875 18.641 1 47.5 316 ASN A O 1
ATOM 2405 N N . ASN A 1 317 ? 16.672 23.812 19.531 1 57.16 317 ASN A N 1
ATOM 2406 C CA . ASN A 1 317 ? 15.789 23.438 20.625 1 57.16 317 ASN A CA 1
ATOM 2407 C C . ASN A 1 317 ? 14.32 23.516 20.219 1 57.16 317 ASN A C 1
ATOM 2409 O O . ASN A 1 317 ? 13.859 24.562 19.75 1 57.16 317 ASN A O 1
ATOM 2413 N N . VAL A 1 318 ? 13.711 22.406 19.875 1 63.5 318 VAL A N 1
ATOM 2414 C CA . VAL A 1 318 ? 12.305 22.312 19.5 1 63.5 318 VAL A CA 1
ATOM 2415 C C . VAL A 1 318 ? 11.461 22.062 20.75 1 63.5 318 VAL A C 1
ATOM 2417 O O . VAL A 1 318 ? 11.945 21.484 21.734 1 63.5 318 VAL A O 1
ATOM 2420 N N . GLY A 1 319 ? 10.531 22.891 20.922 1 75.5 319 GLY A N 1
ATOM 2421 C CA . GLY A 1 319 ? 9.539 22.641 21.953 1 75.5 319 GLY A CA 1
ATOM 2422 C C . GLY A 1 319 ? 8.117 22.641 21.438 1 75.5 319 GLY A C 1
ATOM 2423 O O . GLY A 1 319 ? 7.895 22.766 20.219 1 75.5 319 GLY A O 1
ATOM 2424 N N . ILE A 1 320 ? 7.23 22.281 22.422 1 82.44 320 ILE A N 1
ATOM 2425 C CA . ILE A 1 320 ? 5.812 22.266 22.078 1 82.44 320 ILE A CA 1
ATOM 2426 C C . ILE A 1 320 ? 5.059 23.266 22.953 1 82.44 320 ILE A C 1
ATOM 2428 O O . ILE A 1 320 ? 5.289 23.328 24.156 1 82.44 320 ILE A O 1
ATOM 2432 N N . VAL A 1 321 ? 4.34 24.062 22.359 1 83.19 321 VAL A N 1
ATOM 2433 C CA . VAL A 1 321 ? 3.438 24.984 23.062 1 83.19 321 VAL A CA 1
ATOM 2434 C C . VAL A 1 321 ? 2.008 24.438 22.984 1 83.19 321 VAL A C 1
ATOM 2436 O O . VAL A 1 321 ? 1.556 24 21.938 1 83.19 321 VAL A O 1
ATOM 2439 N N . LEU A 1 322 ? 1.36 24.375 24.125 1 87.19 322 LEU A N 1
ATOM 2440 C CA . LEU A 1 322 ? -0.055 24.016 24.156 1 87.19 322 LEU A CA 1
ATOM 2441 C C . LEU A 1 322 ? -0.926 25.266 24.016 1 87.19 322 LEU A C 1
ATOM 2443 O O . LEU A 1 322 ? -0.83 26.188 24.828 1 87.19 322 LEU A O 1
ATOM 2447 N N . CYS A 1 323 ? -1.751 25.281 23.031 1 91.06 323 CYS A N 1
ATOM 2448 C CA . CYS A 1 323 ? -2.568 26.438 22.719 1 91.06 323 CYS A CA 1
ATOM 2449 C C . CYS A 1 323 ? -4.047 26.141 22.938 1 91.06 323 CYS A C 1
ATOM 2451 O O . CYS A 1 323 ? -4.59 25.203 22.359 1 91.06 323 CYS A O 1
ATOM 2453 N N . ASN A 1 324 ? -4.613 26.922 23.797 1 93.06 324 ASN A N 1
ATOM 2454 C CA . ASN A 1 324 ? -6.07 26.906 23.906 1 93.06 324 ASN A CA 1
ATOM 2455 C C . ASN A 1 324 ? -6.734 27.484 22.656 1 93.06 324 ASN A C 1
ATOM 2457 O O . ASN A 1 324 ? -6.625 28.672 22.391 1 93.06 324 ASN A O 1
ATOM 2461 N N . LEU A 1 325 ? -7.574 26.688 21.953 1 95.88 325 LEU A N 1
ATOM 2462 C CA . LEU A 1 325 ? -8.102 27.094 20.656 1 95.88 325 LEU A CA 1
ATOM 2463 C C . LEU A 1 325 ? -9.414 27.859 20.812 1 95.88 325 LEU A C 1
ATOM 2465 O O . LEU A 1 325 ? -9.938 28.406 19.844 1 95.88 325 LEU A O 1
ATOM 2469 N N . GLY A 1 326 ? -9.945 27.891 22 1 96.06 326 GLY A N 1
ATOM 2470 C CA . GLY A 1 326 ? -11.148 28.672 22.266 1 96.06 326 GLY A CA 1
ATOM 2471 C C . GLY A 1 326 ? -12.359 28.188 21.484 1 96.06 326 GLY A C 1
ATOM 2472 O O . GLY A 1 326 ? -13.227 28.984 21.125 1 96.06 326 GLY A O 1
ATOM 2473 N N . THR A 1 327 ? -12.406 26.922 21.203 1 97.69 327 THR A N 1
ATOM 2474 C CA . THR A 1 327 ? -13.461 26.391 20.344 1 97.69 327 THR A CA 1
ATOM 2475 C C . THR A 1 327 ? -14.82 26.5 21.016 1 97.69 327 THR A C 1
ATOM 2477 O O . THR A 1 327 ? -15.859 26.359 20.375 1 97.69 327 THR A O 1
ATOM 2480 N N . HIS A 1 328 ? -14.875 26.75 22.312 1 96.19 328 HIS A N 1
ATOM 2481 C CA . HIS A 1 328 ? -16.141 26.938 23.016 1 96.19 328 HIS A CA 1
ATOM 2482 C C . HIS A 1 328 ? -16.75 28.297 22.719 1 96.19 328 HIS A C 1
ATOM 2484 O O . HIS A 1 328 ? -17.938 28.531 22.984 1 96.19 328 HIS A O 1
ATOM 2490 N N . LEU A 1 329 ? -15.984 29.172 22.188 1 97.44 329 LEU A N 1
ATOM 2491 C CA . LEU A 1 329 ? -16.438 30.531 21.906 1 97.44 329 LEU A CA 1
ATOM 2492 C C . LEU A 1 329 ? -16.969 30.625 20.469 1 97.44 329 LEU A C 1
ATOM 2494 O O . LEU A 1 329 ? -16.266 30.297 19.516 1 97.44 329 LEU A O 1
ATOM 2498 N N . ALA A 1 330 ? -18.125 31.156 20.25 1 96.69 330 ALA A N 1
ATOM 2499 C CA . ALA A 1 330 ? -18.766 31.25 18.953 1 96.69 330 ALA A CA 1
ATOM 2500 C C . ALA A 1 330 ? -18.25 32.469 18.172 1 96.69 330 ALA A C 1
ATOM 2502 O O . ALA A 1 330 ? -18.156 32.406 16.938 1 96.69 330 ALA A O 1
ATOM 2503 N N . ARG A 1 331 ? -17.875 33.5 18.844 1 97 331 ARG A N 1
ATOM 2504 C CA . ARG A 1 331 ? -17.453 34.719 18.172 1 97 331 ARG A CA 1
ATOM 2505 C C . ARG A 1 331 ? -15.977 34.656 17.797 1 97 331 ARG A C 1
ATOM 2507 O O . ARG A 1 331 ? -15.109 34.5 18.656 1 97 331 ARG A O 1
ATOM 2514 N N . PRO A 1 332 ? -15.695 34.938 16.562 1 97.12 332 PRO A N 1
ATOM 2515 C CA . PRO A 1 332 ? -14.32 34.781 16.078 1 97.12 332 PRO A CA 1
ATOM 2516 C C . PRO A 1 332 ? -13.352 35.75 16.75 1 97.12 332 PRO A C 1
ATOM 2518 O O . PRO A 1 332 ? -12.188 35.438 16.969 1 97.12 332 PRO A O 1
ATOM 2521 N N . GLU A 1 333 ? -13.812 36.969 17.109 1 96.06 333 GLU A N 1
ATOM 2522 C CA . GLU A 1 333 ? -12.953 37.969 17.734 1 96.06 333 GLU A CA 1
ATOM 2523 C C . GLU A 1 333 ? -12.484 37.5 19.109 1 96.06 333 GLU A C 1
ATOM 2525 O O . GLU A 1 333 ? -11.32 37.688 19.469 1 96.06 333 GLU A O 1
ATOM 2530 N N . GLU A 1 334 ? -13.422 36.938 19.812 1 97 334 GLU A N 1
ATOM 2531 C CA . GLU A 1 334 ? -13.094 36.438 21.141 1 97 334 GLU A CA 1
ATOM 2532 C C . GLU A 1 334 ? -12.156 35.25 21.062 1 97 334 GLU A C 1
ATOM 2534 O O . GLU A 1 334 ? -11.242 35.125 21.891 1 97 334 GLU A O 1
ATOM 2539 N N . ARG A 1 335 ? -12.398 34.406 20.125 1 97 335 ARG A N 1
ATOM 2540 C CA . ARG A 1 335 ? -11.555 33.25 19.922 1 97 335 ARG A CA 1
ATOM 2541 C C . ARG A 1 335 ? -10.133 33.625 19.547 1 97 335 ARG A C 1
ATOM 2543 O O . ARG A 1 335 ? -9.164 33.062 20.078 1 97 335 ARG A O 1
ATOM 2550 N N . LEU A 1 336 ? -10.016 34.625 18.656 1 97.12 336 LEU A N 1
ATOM 2551 C CA . LEU A 1 336 ? -8.695 35.094 18.25 1 97.12 336 LEU A CA 1
ATOM 2552 C C . LEU A 1 336 ? -7.941 35.688 19.453 1 97.12 336 LEU A C 1
ATOM 2554 O O . LEU A 1 336 ? -6.742 35.438 19.609 1 97.12 336 LEU A O 1
ATOM 2558 N N . GLU A 1 337 ? -8.617 36.406 20.266 1 95.5 337 GLU A N 1
ATOM 2559 C CA . GLU A 1 337 ? -7.988 37 21.453 1 95.5 337 GLU A CA 1
ATOM 2560 C C . GLU A 1 337 ? -7.5 35.906 22.406 1 95.5 337 GLU A C 1
ATOM 2562 O O . GLU A 1 337 ? -6.41 36.031 22.969 1 95.5 337 GLU A O 1
ATOM 2567 N N . LEU A 1 338 ? -8.305 34.969 22.578 1 94.69 338 LEU A N 1
ATOM 2568 C CA . LEU A 1 338 ? -7.926 33.875 23.484 1 94.69 338 LEU A CA 1
ATOM 2569 C C . LEU A 1 338 ? -6.727 33.125 22.938 1 94.69 338 LEU A C 1
ATOM 2571 O O . LEU A 1 338 ? -5.836 32.719 23.688 1 94.69 338 LEU A O 1
ATOM 2575 N N . VAL A 1 339 ? -6.73 32.844 21.672 1 94.81 339 VAL A N 1
ATOM 2576 C CA . VAL A 1 339 ? -5.621 32.156 21.031 1 94.81 339 VAL A CA 1
ATOM 2577 C C . VAL A 1 339 ? -4.336 32.969 21.203 1 94.81 339 VAL A C 1
ATOM 2579 O O . VAL A 1 339 ? -3.295 32.406 21.562 1 94.81 339 VAL A O 1
ATOM 2582 N N . ARG A 1 340 ? -4.402 34.25 20.953 1 93.12 340 ARG A N 1
ATOM 2583 C CA . ARG A 1 340 ? -3.236 35.125 21.094 1 93.12 340 ARG A CA 1
ATOM 2584 C C . ARG A 1 340 ? -2.699 35.094 22.516 1 93.12 340 ARG A C 1
ATOM 2586 O O . ARG A 1 340 ? -1.49 35 22.734 1 93.12 340 ARG A O 1
ATOM 2593 N N . GLU A 1 341 ? -3.615 35.188 23.453 1 90.5 341 GLU A N 1
ATOM 2594 C CA . GLU A 1 341 ? -3.23 35.156 24.859 1 90.5 341 GLU A CA 1
ATOM 2595 C C . GLU A 1 341 ? -2.564 33.844 25.234 1 90.5 341 GLU A C 1
ATOM 2597 O O . GLU A 1 341 ? -1.583 33.812 25.969 1 90.5 341 GLU A O 1
ATOM 2602 N N . SER A 1 342 ? -3.141 32.812 24.719 1 89.25 342 SER A N 1
ATOM 2603 C CA . SER A 1 342 ? -2.619 31.5 25 1 89.25 342 SER A CA 1
ATOM 2604 C C . SER A 1 342 ? -1.219 31.312 24.422 1 89.25 342 SER A C 1
ATOM 2606 O O . SER A 1 342 ? -0.351 30.719 25.078 1 89.25 342 SER A O 1
ATOM 2608 N N . MET A 1 343 ? -1.031 31.812 23.25 1 86.06 343 MET A N 1
ATOM 2609 C CA . MET A 1 343 ? 0.264 31.672 22.594 1 86.06 343 MET A CA 1
ATOM 2610 C C . MET A 1 343 ? 1.312 32.562 23.266 1 86.06 343 MET A C 1
ATOM 2612 O O . MET A 1 343 ? 2.486 32.188 23.344 1 86.06 343 MET A O 1
ATOM 2616 N N . ASP A 1 344 ? 0.906 33.688 23.703 1 79.94 344 ASP A N 1
ATOM 2617 C CA . ASP A 1 344 ? 1.812 34.625 24.344 1 79.94 344 ASP A CA 1
ATOM 2618 C C . ASP A 1 344 ? 2.197 34.156 25.75 1 79.94 344 ASP A C 1
ATOM 2620 O O . ASP A 1 344 ? 3.34 34.312 26.172 1 79.94 344 ASP A O 1
ATOM 2624 N N . ARG A 1 345 ? 1.214 33.75 26.406 1 63.19 345 ARG A N 1
ATOM 2625 C CA . ARG A 1 345 ? 1.491 33.344 27.781 1 63.19 345 ARG A CA 1
ATOM 2626 C C . ARG A 1 345 ? 2.41 32.125 27.828 1 63.19 345 ARG A C 1
ATOM 2628 O O . ARG A 1 345 ? 3.148 31.938 28.797 1 63.19 345 ARG A O 1
ATOM 2635 N N . GLY A 1 346 ? 2.691 31.594 26.703 1 58.44 346 GLY A N 1
ATOM 2636 C CA . GLY A 1 346 ? 3.652 30.5 26.562 1 58.44 346 GLY A CA 1
ATOM 2637 C C . GLY A 1 346 ? 3.658 29.578 27.766 1 58.44 346 GLY A C 1
ATOM 2638 O O . GLY A 1 346 ? 4.645 28.875 28.016 1 58.44 346 GLY A O 1
ATOM 2639 N N . LYS A 1 347 ? 2.803 29.781 28.734 1 51.62 347 LYS A N 1
ATOM 2640 C CA . LYS A 1 347 ? 2.871 29.172 30.062 1 51.62 347 LYS A CA 1
ATOM 2641 C C . LYS A 1 347 ? 2.889 27.656 29.984 1 51.62 347 LYS A C 1
ATOM 2643 O O . LYS A 1 347 ? 3.439 26.984 30.859 1 51.62 347 LYS A O 1
ATOM 2648 N N . LEU A 1 348 ? 2.512 27.219 28.797 1 60.56 348 LEU A N 1
ATOM 2649 C CA . LEU A 1 348 ? 2.562 25.75 28.812 1 60.56 348 LEU A CA 1
ATOM 2650 C C . LEU A 1 348 ? 3.441 25.219 27.688 1 60.56 348 LEU A C 1
ATOM 2652 O O . LEU A 1 348 ? 2.941 24.609 26.75 1 60.56 348 LEU A O 1
ATOM 2656 N N . THR A 1 349 ? 4.672 25.75 27.812 1 61.81 349 THR A N 1
ATOM 2657 C CA . THR A 1 349 ? 5.668 25.25 26.875 1 61.81 349 THR A CA 1
ATOM 2658 C C . THR A 1 349 ? 6.398 24.047 27.453 1 61.81 349 THR A C 1
ATOM 2660 O O . THR A 1 349 ? 6.914 24.094 28.562 1 61.81 349 THR A O 1
ATOM 2663 N N . LEU A 1 350 ? 6.062 22.953 26.766 1 66.5 350 LEU A N 1
ATOM 2664 C CA . LEU A 1 350 ? 6.848 21.766 27.078 1 66.5 350 LEU A CA 1
ATOM 2665 C C . LEU A 1 350 ? 8.195 21.797 26.359 1 66.5 350 LEU A C 1
ATOM 2667 O O . LEU A 1 350 ? 8.273 21.531 25.156 1 66.5 350 LEU A O 1
ATOM 2671 N N . LYS A 1 351 ? 9.164 22.234 27.234 1 64.5 351 LYS A N 1
ATOM 2672 C CA . LYS A 1 351 ? 10.5 22.375 26.656 1 64.5 351 LYS A CA 1
ATOM 2673 C C . LYS A 1 351 ? 11.156 21.016 26.438 1 64.5 351 LYS A C 1
ATOM 2675 O O . LYS A 1 351 ? 10.992 20.109 27.266 1 64.5 351 LYS A O 1
ATOM 2680 N N . GLY A 1 352 ? 11.75 20.859 25.438 1 62.88 352 GLY A N 1
ATOM 2681 C CA . GLY A 1 352 ? 12.562 19.688 25.188 1 62.88 352 GLY A CA 1
ATOM 2682 C C . GLY A 1 352 ? 11.773 18.531 24.609 1 62.88 352 GLY A C 1
ATOM 2683 O O . GLY A 1 352 ? 12.32 17.453 24.359 1 62.88 352 GLY A O 1
ATOM 2684 N N . LEU A 1 353 ? 10.516 18.75 24.484 1 69.38 353 LEU A N 1
ATOM 2685 C CA . LEU A 1 353 ? 9.727 17.672 23.891 1 69.38 353 LEU A CA 1
ATOM 2686 C C . LEU A 1 353 ? 9.844 17.688 22.375 1 69.38 353 LEU A C 1
ATOM 2688 O O . LEU A 1 353 ? 9.43 18.656 21.719 1 69.38 353 LEU A O 1
ATOM 2692 N N . ASN A 1 354 ? 10.547 16.656 21.906 1 73.31 354 ASN A N 1
ATOM 2693 C CA . ASN A 1 354 ? 10.68 16.547 20.453 1 73.31 354 ASN A CA 1
ATOM 2694 C C . ASN A 1 354 ? 9.438 15.922 19.828 1 73.31 354 ASN A C 1
ATOM 2696 O O . ASN A 1 354 ? 8.43 15.711 20.516 1 73.31 354 ASN A O 1
ATOM 2700 N N . GLN A 1 355 ? 9.453 15.75 18.578 1 76.25 355 GLN A N 1
ATOM 2701 C CA . GLN A 1 355 ? 8.289 15.281 17.844 1 76.25 355 GLN A CA 1
ATOM 2702 C C . GLN A 1 355 ? 7.863 13.891 18.297 1 76.25 355 GLN A C 1
ATOM 2704 O O . GLN A 1 355 ? 6.672 13.609 18.422 1 76.25 355 GLN A O 1
ATOM 2709 N N . LEU A 1 356 ? 8.844 13.023 18.547 1 74.44 356 LEU A N 1
ATOM 2710 C CA . LEU A 1 356 ? 8.523 11.688 19.031 1 74.44 356 LEU A CA 1
ATOM 2711 C C . LEU A 1 356 ? 7.824 11.758 20.391 1 74.44 356 LEU A C 1
ATOM 2713 O O . LEU A 1 356 ? 6.82 11.078 20.609 1 74.44 356 LEU A O 1
ATOM 2717 N N . GLY A 1 357 ? 8.398 12.594 21.172 1 75.56 357 GLY A N 1
ATOM 2718 C CA . GLY A 1 357 ? 7.789 12.781 22.469 1 75.56 357 GLY A CA 1
ATOM 2719 C C . GLY A 1 357 ? 6.355 13.281 22.391 1 75.56 357 GLY A C 1
ATOM 2720 O O . GLY A 1 357 ? 5.5 12.844 23.156 1 75.56 357 GLY A O 1
ATOM 2721 N N . THR A 1 358 ? 6.152 14.109 21.484 1 75.44 358 THR A N 1
ATOM 2722 C CA . THR A 1 358 ? 4.812 14.656 21.297 1 75.44 358 THR A CA 1
ATOM 2723 C C . THR A 1 358 ? 3.842 13.57 20.844 1 75.44 358 THR A C 1
ATOM 2725 O O . THR A 1 358 ? 2.725 13.477 21.359 1 75.44 358 THR A O 1
ATOM 2728 N N . LEU A 1 359 ? 4.258 12.812 19.969 1 75.88 359 LEU A N 1
ATOM 2729 C CA . LEU A 1 359 ? 3.41 11.734 19.484 1 75.88 359 LEU A CA 1
ATOM 2730 C C . LEU A 1 359 ? 3.145 10.711 20.578 1 75.88 359 LEU A C 1
ATOM 2732 O O . LEU A 1 359 ? 2.025 10.211 20.703 1 75.88 359 LEU A O 1
ATOM 2736 N N . MET A 1 360 ? 4.121 10.461 21.297 1 76.44 360 MET A N 1
ATOM 2737 C CA . MET A 1 360 ? 3.965 9.508 22.391 1 76.44 360 MET A CA 1
ATOM 2738 C C . MET A 1 360 ? 3.023 10.055 23.469 1 76.44 360 MET A C 1
ATOM 2740 O O . MET A 1 360 ? 2.232 9.305 24.047 1 76.44 360 MET A O 1
ATOM 2744 N N . LEU A 1 361 ? 3.172 11.281 23.656 1 74.81 361 LEU A N 1
ATOM 2745 C CA . LEU A 1 361 ? 2.283 11.922 24.609 1 74.81 361 LEU A CA 1
ATOM 2746 C C . LEU A 1 361 ? 0.829 11.812 24.172 1 74.81 361 LEU A C 1
ATOM 2748 O O . LEU A 1 361 ? -0.064 11.617 25 1 74.81 361 LEU A O 1
ATOM 2752 N N . SER A 1 362 ? 0.617 11.898 22.953 1 74.06 362 SER A N 1
ATOM 2753 C CA . SER A 1 362 ? -0.744 11.789 22.438 1 74.06 362 SER A CA 1
ATOM 2754 C C . SER A 1 362 ? -1.306 10.391 22.656 1 74.06 362 SER A C 1
ATOM 2756 O O . SER A 1 362 ? -2.518 10.211 22.797 1 74.06 362 SER A O 1
ATOM 2758 N N . ALA A 1 363 ? -0.434 9.406 22.703 1 73.38 363 ALA A N 1
ATOM 2759 C CA . ALA A 1 363 ? -0.857 8.008 22.75 1 73.38 363 ALA A CA 1
ATOM 2760 C C . ALA A 1 363 ? -0.793 7.477 24.188 1 73.38 363 ALA A C 1
ATOM 2762 O O . ALA A 1 363 ? -1.08 6.305 24.438 1 73.38 363 ALA A O 1
ATOM 2763 N N . MET A 1 364 ? -0.496 8.242 25.078 1 71.69 364 MET A N 1
ATOM 2764 C CA . MET A 1 364 ? -0.143 7.805 26.438 1 71.69 364 MET A CA 1
ATOM 2765 C C . MET A 1 364 ? -1.314 7.09 27.094 1 71.69 364 MET A C 1
ATOM 2767 O O . MET A 1 364 ? -1.116 6.16 27.875 1 71.69 364 MET A O 1
ATOM 2771 N N . ASN A 1 365 ? -2.428 7.473 26.719 1 67.38 365 ASN A N 1
ATOM 2772 C CA . ASN A 1 365 ? -3.613 6.902 27.344 1 67.38 365 ASN A CA 1
ATOM 2773 C C . ASN A 1 365 ? -3.932 5.516 26.797 1 67.38 365 ASN A C 1
ATOM 2775 O O . ASN A 1 365 ? -4.789 4.809 27.328 1 67.38 365 ASN A O 1
ATOM 2779 N N . PHE A 1 366 ? -3.271 5.102 25.828 1 69.44 366 PHE A N 1
ATOM 2780 C CA . PHE A 1 366 ? -3.613 3.848 25.172 1 69.44 366 PHE A CA 1
ATOM 2781 C C . PHE A 1 366 ? -2.504 2.82 25.344 1 69.44 366 PHE A C 1
ATOM 2783 O O . PHE A 1 366 ? -2.541 1.744 24.75 1 69.44 366 PHE A O 1
ATOM 2790 N N . VAL A 1 367 ? -1.57 3.162 26.062 1 60.53 367 VAL A N 1
ATOM 2791 C CA . VAL A 1 367 ? -0.502 2.219 26.375 1 60.53 367 VAL A CA 1
ATOM 2792 C C . VAL A 1 367 ? -0.991 1.214 27.406 1 60.53 367 VAL A C 1
ATOM 2794 O O . VAL A 1 367 ? -1.58 1.597 28.422 1 60.53 367 VAL A O 1
ATOM 2797 N N . PRO A 1 368 ? -0.973 -0.178 26.969 1 54.78 368 PRO A N 1
ATOM 2798 C CA . PRO A 1 368 ? -1.44 -1.17 27.938 1 54.78 368 PRO A CA 1
ATOM 2799 C C . PRO A 1 368 ? -0.822 -0.98 29.328 1 54.78 368 PRO A C 1
ATOM 2801 O O . PRO A 1 368 ? 0.34 -0.582 29.438 1 54.78 368 PRO A O 1
ATOM 2804 N N . ALA A 1 369 ? -1.65 -1.066 30.312 1 49.34 369 ALA A N 1
ATOM 2805 C CA . ALA A 1 369 ? -1.275 -0.902 31.719 1 49.34 369 ALA A CA 1
ATOM 2806 C C . ALA A 1 369 ? -0.012 -1.694 32.031 1 49.34 369 ALA A C 1
ATOM 2808 O O . ALA A 1 369 ? 0.797 -1.271 32.875 1 49.34 369 ALA A O 1
ATOM 2809 N N . GLY A 1 370 ? 0.016 -2.875 31.562 1 46.22 370 GLY A N 1
ATOM 2810 C CA . GLY A 1 370 ? 1.154 -3.705 31.922 1 46.22 370 GLY A CA 1
ATOM 2811 C C . GLY A 1 370 ? 2.479 -3.145 31.438 1 46.22 370 GLY A C 1
ATOM 2812 O O . GLY A 1 370 ? 3.537 -3.494 31.953 1 46.22 370 GLY A O 1
ATOM 2813 N N . LEU A 1 371 ? 2.549 -2.654 30.344 1 47.34 371 LEU A N 1
ATOM 2814 C CA . LEU A 1 371 ? 3.814 -2.105 29.875 1 47.34 371 LEU A CA 1
ATOM 2815 C C . LEU A 1 371 ? 4.203 -0.864 30.672 1 47.34 371 LEU A C 1
ATOM 2817 O O . LEU A 1 371 ? 5.387 -0.539 30.781 1 47.34 371 LEU A O 1
ATOM 2821 N N . GLY A 1 372 ? 3.16 0.107 31.25 1 40.75 372 GLY A N 1
ATOM 2822 C CA . GLY A 1 372 ? 3.393 1.294 32.062 1 40.75 372 GLY A CA 1
ATOM 2823 C C . GLY A 1 372 ? 2.721 1.232 33.406 1 40.75 372 GLY A C 1
ATOM 2824 O O . GLY A 1 372 ? 1.526 1.511 33.531 1 40.75 372 GLY A O 1
ATOM 2825 N N . ALA A 1 373 ? 2.934 0.336 34.344 1 38.25 373 ALA A N 1
ATOM 2826 C CA . ALA A 1 373 ? 2.531 0.61 35.719 1 38.25 373 ALA A CA 1
ATOM 2827 C C . ALA A 1 373 ? 2.613 2.102 36.031 1 38.25 373 ALA A C 1
ATOM 2829 O O . ALA A 1 373 ? 3.637 2.586 36.531 1 38.25 373 ALA A O 1
ATOM 2830 N N . LEU A 1 374 ? 2.426 2.961 35.031 1 38.75 374 LEU A N 1
ATOM 2831 C CA . LEU A 1 374 ? 2.512 4.309 35.594 1 38.75 374 LEU A CA 1
ATOM 2832 C C . LEU A 1 374 ? 1.549 4.484 36.75 1 38.75 374 LEU A C 1
ATOM 2834 O O . LEU A 1 374 ? 0.426 3.977 36.719 1 38.75 374 LEU A O 1
ATOM 2838 N N . PRO A 1 375 ? 2.068 4.676 37.906 1 39.5 375 PRO A N 1
ATOM 2839 C CA . PRO A 1 375 ? 1.309 4.926 39.125 1 39.5 375 PRO A CA 1
ATOM 2840 C C . PRO A 1 375 ? 0.119 5.855 38.906 1 39.5 375 PRO A C 1
ATOM 2842 O O . PRO A 1 375 ? -0.46 6.367 39.844 1 39.5 375 PRO A O 1
ATOM 2845 N N . PHE A 1 376 ? -0.052 6.496 37.812 1 37.25 376 PHE A N 1
ATOM 2846 C CA . PHE A 1 376 ? -1 7.602 37.906 1 37.25 376 PHE A CA 1
ATOM 2847 C C . PHE A 1 376 ? -2.393 7.09 38.25 1 37.25 376 PHE A C 1
ATOM 2849 O O . PHE A 1 376 ? -2.734 5.945 37.969 1 37.25 376 PHE A O 1
ATOM 2856 N N . ASP A 1 377 ? -2.904 7.648 39.312 1 37 377 ASP A N 1
ATOM 2857 C CA . ASP A 1 377 ? -4.32 7.555 39.656 1 37 377 ASP A CA 1
ATOM 2858 C C . ASP A 1 377 ? -5.184 7.438 38.406 1 37 377 ASP A C 1
ATOM 2860 O O . ASP A 1 377 ? -4.965 8.156 37.406 1 37 377 ASP A O 1
ATOM 2864 N N . LEU A 1 378 ? -5.844 6.379 38.125 1 42.25 378 LEU A N 1
ATOM 2865 C CA . LEU A 1 378 ? -6.77 5.91 37.094 1 42.25 378 LEU A CA 1
ATOM 2866 C C . LEU A 1 378 ? -7.594 7.062 36.531 1 42.25 378 LEU A C 1
ATOM 2868 O O . LEU A 1 378 ? -8.016 7.027 35.375 1 42.25 378 LEU A O 1
ATOM 2872 N N . ASP A 1 379 ? -8.078 7.941 37.406 1 41.5 379 ASP A N 1
ATOM 2873 C CA . ASP A 1 379 ? -9.047 8.969 37.062 1 41.5 379 ASP A CA 1
ATOM 2874 C C . ASP A 1 379 ? -8.422 10.039 36.188 1 41.5 379 ASP A C 1
ATOM 2876 O O . ASP A 1 379 ? -9.078 10.594 35.312 1 41.5 379 ASP A O 1
ATOM 2880 N N . ALA A 1 380 ? -7.328 10.641 36.594 1 40.75 380 ALA A N 1
ATOM 2881 C CA . ALA A 1 380 ? -6.594 11.719 35.938 1 40.75 380 ALA A CA 1
ATOM 2882 C C . ALA A 1 380 ? -6.109 11.297 34.562 1 40.75 380 ALA A C 1
ATOM 2884 O O . ALA A 1 380 ? -5.828 12.141 33.719 1 40.75 380 ALA A O 1
ATOM 2885 N N . LEU A 1 381 ? -5.832 9.992 34.344 1 48.31 381 LEU A N 1
ATOM 2886 C CA . LEU A 1 381 ? -5.348 9.297 33.156 1 48.31 381 LEU A CA 1
ATOM 2887 C C . LEU A 1 381 ? -6.398 9.297 32.062 1 48.31 381 LEU A C 1
ATOM 2889 O O . LEU A 1 381 ? -6.152 8.805 30.969 1 48.31 381 LEU A O 1
ATOM 2893 N N . ARG A 1 382 ? -7.461 10.133 32.375 1 61.38 382 ARG A N 1
ATOM 2894 C CA . ARG A 1 382 ? -8.594 9.922 31.484 1 61.38 382 ARG A CA 1
ATOM 2895 C C . ARG A 1 382 ? -8.641 10.992 30.391 1 61.38 382 ARG A C 1
ATOM 2897 O O . ARG A 1 382 ? -9.172 10.75 29.312 1 61.38 382 ARG A O 1
ATOM 2904 N N . ARG A 1 383 ? -7.934 12.242 30.656 1 78.12 383 ARG A N 1
ATOM 2905 C CA . ARG A 1 383 ? -8.047 13.242 29.594 1 78.12 383 ARG A CA 1
ATOM 2906 C C . ARG A 1 383 ? -6.762 13.32 28.781 1 78.12 383 ARG A C 1
ATOM 2908 O O . ARG A 1 383 ? -5.668 13.125 29.312 1 78.12 383 ARG A O 1
ATOM 2915 N N . PRO A 1 384 ? -6.883 13.664 27.531 1 86.19 384 PRO A N 1
ATOM 2916 C CA . PRO A 1 384 ? -5.691 13.797 26.688 1 86.19 384 PRO A CA 1
ATOM 2917 C C . PRO A 1 384 ? -4.895 15.062 27 1 86.19 384 PRO A C 1
ATOM 2919 O O . PRO A 1 384 ? -5.438 16.016 27.547 1 86.19 384 PRO A O 1
ATOM 2922 N N . ALA A 1 385 ? -3.607 15 26.688 1 81.81 385 ALA A N 1
ATOM 2923 C CA . ALA A 1 385 ? -2.76 16.172 26.844 1 81.81 385 ALA A CA 1
ATOM 2924 C C . ALA A 1 385 ? -3.145 17.266 25.859 1 81.81 385 ALA A C 1
ATOM 2926 O O . ALA A 1 385 ? -3.086 18.453 26.172 1 81.81 385 ALA A O 1
ATOM 2927 N N . PHE A 1 386 ? -3.516 16.922 24.719 1 89.88 386 PHE A N 1
ATOM 2928 C CA . PHE A 1 386 ? -3.969 17.828 23.656 1 89.88 386 PHE A CA 1
ATOM 2929 C C . PHE A 1 386 ? -4.859 17.078 22.656 1 89.88 386 PHE A C 1
ATOM 2931 O O . PHE A 1 386 ? -4.945 15.852 22.703 1 89.88 386 PHE A O 1
ATOM 2938 N N . ASN A 1 387 ? -5.492 17.875 21.844 1 95 387 ASN A N 1
ATOM 2939 C CA . ASN A 1 387 ? -6.48 17.266 20.953 1 95 387 ASN A CA 1
ATOM 2940 C C . ASN A 1 387 ? -5.945 17.109 19.531 1 95 387 ASN A C 1
ATOM 2942 O O . ASN A 1 387 ? -6.277 16.156 18.844 1 95 387 ASN A O 1
ATOM 2946 N N . VAL A 1 388 ? -5.223 18.125 19.109 1 95.94 388 VAL A N 1
ATOM 2947 C CA . VAL A 1 388 ? -4.734 18.141 17.734 1 95.94 388 VAL A CA 1
ATOM 2948 C C . VAL A 1 388 ? -3.305 18.688 17.703 1 95.94 388 VAL A C 1
ATOM 2950 O O . VAL A 1 388 ? -2.875 19.375 18.625 1 95.94 388 VAL A O 1
ATOM 2953 N N . LEU A 1 389 ? -2.613 18.25 16.734 1 94.44 389 LEU A N 1
ATOM 2954 C CA . LEU A 1 389 ? -1.282 18.781 16.469 1 94.44 389 LEU A CA 1
ATOM 2955 C C . LEU A 1 389 ? -1.307 19.719 15.258 1 94.44 389 LEU A C 1
ATOM 2957 O O . LEU A 1 389 ? -1.809 19.344 14.195 1 94.44 389 LEU A O 1
ATOM 2961 N N . ILE A 1 390 ? -0.85 20.938 15.43 1 94.88 390 ILE A N 1
ATOM 2962 C CA . ILE A 1 390 ? -0.769 21.938 14.359 1 94.88 390 ILE A CA 1
ATOM 2963 C C . ILE A 1 390 ? 0.677 22.391 14.188 1 94.88 390 ILE A C 1
ATOM 2965 O O . ILE A 1 390 ? 1.24 23.031 15.078 1 94.88 390 ILE A O 1
ATOM 2969 N N . SER A 1 391 ? 1.197 22.062 13.039 1 91.38 391 SER A N 1
ATOM 2970 C CA . SER A 1 391 ? 2.596 22.406 12.789 1 91.38 391 SER A CA 1
ATOM 2971 C C . SER A 1 391 ? 2.732 23.391 11.641 1 91.38 391 SER A C 1
ATOM 2973 O O . SER A 1 391 ? 1.932 23.375 10.703 1 91.38 391 SER A O 1
ATOM 2975 N N . ASN A 1 392 ? 3.709 24.203 11.797 1 87.06 392 ASN A N 1
ATOM 2976 C CA . ASN A 1 392 ? 4.094 25.141 10.75 1 87.06 392 ASN A CA 1
ATOM 2977 C C . ASN A 1 392 ? 5.527 24.906 10.281 1 87.06 392 ASN A C 1
ATOM 2979 O O . ASN A 1 392 ? 6.473 25.125 11.039 1 87.06 392 ASN A O 1
ATOM 2983 N N . VAL A 1 393 ? 5.668 24.484 9.086 1 82.94 393 VAL A N 1
ATOM 2984 C CA . VAL A 1 393 ? 6.984 24.234 8.5 1 82.94 393 VAL A CA 1
ATOM 2985 C C . VAL A 1 393 ? 7.281 25.281 7.434 1 82.94 393 VAL A C 1
ATOM 2987 O O . VAL A 1 393 ? 6.652 25.297 6.375 1 82.94 393 VAL A O 1
ATOM 2990 N N . PRO A 1 394 ? 8.258 26.125 7.742 1 83.62 394 PRO A N 1
ATOM 2991 C CA . PRO A 1 394 ? 8.562 27.156 6.734 1 83.62 394 PRO A CA 1
ATOM 2992 C C . PRO A 1 394 ? 9 26.547 5.398 1 83.62 394 PRO A C 1
ATOM 2994 O O . PRO A 1 394 ? 9.742 25.562 5.375 1 83.62 394 PRO A O 1
ATOM 2997 N N . GLY A 1 395 ? 8.445 27.078 4.32 1 86.5 395 GLY A N 1
ATOM 2998 C CA . GLY A 1 395 ? 8.812 26.641 2.984 1 86.5 395 GLY A CA 1
ATOM 2999 C C . GLY A 1 395 ? 9.531 27.703 2.182 1 86.5 395 GLY A C 1
ATOM 3000 O O . GLY A 1 395 ? 9.852 28.766 2.707 1 86.5 395 GLY A O 1
ATOM 3001 N N . PRO A 1 396 ? 9.812 27.375 0.976 1 88.62 396 PRO A N 1
ATOM 3002 C CA . PRO A 1 396 ? 10.508 28.328 0.107 1 88.62 396 PRO A CA 1
ATOM 3003 C C . PRO A 1 396 ? 9.672 29.562 -0.218 1 88.62 396 PRO A C 1
ATOM 3005 O O . PRO A 1 396 ? 8.461 29.453 -0.406 1 88.62 396 PRO A O 1
ATOM 3008 N N . ARG A 1 397 ? 10.375 30.672 -0.382 1 89 397 ARG A N 1
ATOM 3009 C CA . ARG A 1 397 ? 9.688 31.938 -0.655 1 89 397 ARG A CA 1
ATOM 3010 C C . ARG A 1 397 ? 9.586 32.188 -2.156 1 89 397 ARG A C 1
ATOM 3012 O O . ARG A 1 397 ? 8.672 32.875 -2.611 1 89 397 ARG A O 1
ATOM 3019 N N . GLN A 1 398 ? 10.484 31.594 -2.832 1 92.69 398 GLN A N 1
ATOM 3020 C CA . GLN A 1 398 ? 10.508 31.797 -4.273 1 92.69 398 GLN A CA 1
ATOM 3021 C C . GLN A 1 398 ? 9.961 30.594 -5.02 1 92.69 398 GLN A C 1
ATOM 3023 O O . GLN A 1 398 ? 10.023 29.469 -4.516 1 92.69 398 GLN A O 1
ATOM 3028 N N . PRO A 1 399 ? 9.516 30.891 -6.227 1 95.38 399 PRO A N 1
ATOM 3029 C CA . PRO A 1 399 ? 9.039 29.766 -7.031 1 95.38 399 PRO A CA 1
ATOM 3030 C C . PRO A 1 399 ? 10.148 28.766 -7.359 1 95.38 399 PRO A C 1
ATOM 3032 O O . PRO A 1 399 ? 11.281 29.156 -7.625 1 95.38 399 PRO A O 1
ATOM 3035 N N . LEU A 1 400 ? 9.828 27.5 -7.344 1 96 400 LEU A N 1
ATOM 3036 C CA . LEU A 1 400 ? 10.758 26.422 -7.652 1 96 400 LEU A CA 1
ATOM 3037 C C . LEU A 1 400 ? 10.305 25.656 -8.883 1 96 400 LEU A C 1
ATOM 3039 O O . LEU A 1 400 ? 9.117 25.672 -9.227 1 96 400 LEU A O 1
ATOM 3043 N N . TYR A 1 401 ? 11.273 25.031 -9.539 1 95.75 401 TYR A N 1
ATOM 3044 C CA . TYR A 1 401 ? 11.008 24.312 -10.789 1 95.75 401 TYR A CA 1
ATOM 3045 C C . TYR A 1 401 ? 11.68 22.953 -10.789 1 95.75 401 TYR A C 1
ATOM 3047 O O . TYR A 1 401 ? 12.781 22.797 -10.25 1 95.75 401 TYR A O 1
ATOM 3055 N N . PHE A 1 402 ? 11.023 21.969 -11.375 1 94.56 402 PHE A N 1
ATOM 3056 C CA . PHE A 1 402 ? 11.594 20.656 -11.664 1 94.56 402 PHE A CA 1
ATOM 3057 C C . PHE A 1 402 ? 11.758 20.453 -13.164 1 94.56 402 PHE A C 1
ATOM 3059 O O . PHE A 1 402 ? 10.812 20.047 -13.844 1 94.56 402 PHE A O 1
ATOM 3066 N N . SER A 1 403 ? 12.914 20.656 -13.648 1 93.5 403 SER A N 1
ATOM 3067 C CA . SER A 1 403 ? 13.219 20.531 -15.07 1 93.5 403 SER A CA 1
ATOM 3068 C C . SER A 1 403 ? 12.234 21.328 -15.922 1 93.5 403 SER A C 1
ATOM 3070 O O . SER A 1 403 ? 11.664 20.797 -16.875 1 93.5 403 SER A O 1
ATOM 3072 N N . GLY A 1 404 ? 11.984 22.516 -15.492 1 94.56 404 GLY A N 1
ATOM 3073 C CA . GLY A 1 404 ? 11.141 23.438 -16.234 1 94.56 404 GLY A CA 1
ATOM 3074 C C . GLY A 1 404 ? 9.703 23.438 -15.766 1 94.56 404 GLY A C 1
ATOM 3075 O O . GLY A 1 404 ? 8.945 24.359 -16.062 1 94.56 404 GLY A O 1
ATOM 3076 N N . ALA A 1 405 ? 9.258 22.422 -15.133 1 96.81 405 ALA A N 1
ATOM 3077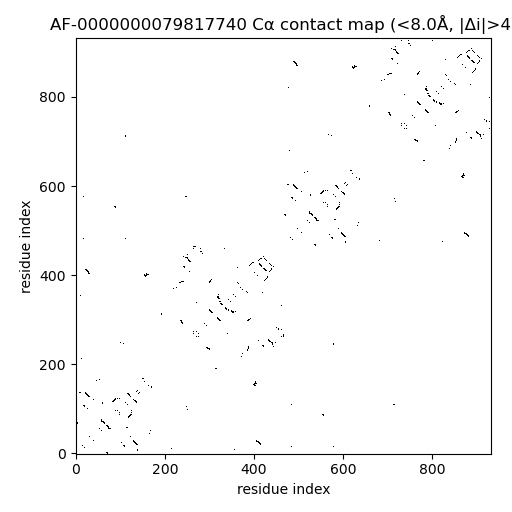 C CA . ALA A 1 405 ? 7.902 22.375 -14.578 1 96.81 405 ALA A CA 1
ATOM 3078 C C . ALA A 1 405 ? 7.801 23.219 -13.312 1 96.81 405 ALA A C 1
ATOM 3080 O O . ALA A 1 405 ? 8.594 23.062 -12.383 1 96.81 405 ALA A O 1
ATOM 3081 N N . ARG A 1 406 ? 6.867 24.047 -13.266 1 97.38 406 ARG A N 1
ATOM 3082 C CA . ARG A 1 406 ? 6.719 24.969 -12.141 1 97.38 406 ARG A CA 1
ATOM 3083 C C . ARG A 1 406 ? 6.008 24.281 -10.977 1 97.38 406 ARG A C 1
ATOM 3085 O O . ARG A 1 406 ? 4.973 23.656 -11.164 1 97.38 406 ARG A O 1
ATOM 3092 N N . LEU A 1 407 ? 6.586 24.406 -9.773 1 97.19 407 LEU A N 1
ATOM 3093 C CA . LEU A 1 407 ? 5.922 23.922 -8.562 1 97.19 407 LEU A CA 1
ATOM 3094 C C . LEU A 1 407 ? 4.781 24.859 -8.164 1 97.19 407 LEU A C 1
ATOM 3096 O O . LEU A 1 407 ? 5.023 26 -7.762 1 97.19 407 LEU A O 1
ATOM 3100 N N . ASP A 1 408 ? 3.549 24.344 -8.273 1 96.38 408 ASP A N 1
ATOM 3101 C CA . ASP A 1 408 ? 2.365 25.141 -8 1 96.38 408 ASP A CA 1
ATOM 3102 C C . ASP A 1 408 ? 1.971 25.078 -6.527 1 96.38 408 ASP A C 1
ATOM 3104 O O . ASP A 1 408 ? 1.404 26.016 -5.98 1 96.38 408 ASP A O 1
ATOM 3108 N N . GLY A 1 409 ? 2.217 23.984 -5.988 1 95.38 409 GLY A N 1
ATOM 3109 C CA . GLY A 1 409 ? 1.836 23.781 -4.598 1 95.38 409 GLY A CA 1
ATOM 3110 C C . GLY A 1 409 ? 2.641 22.688 -3.92 1 95.38 409 GLY A C 1
ATOM 3111 O O . GLY A 1 409 ? 3.098 21.75 -4.57 1 95.38 409 GLY A O 1
ATOM 3112 N N . LEU A 1 410 ? 2.824 22.875 -2.639 1 95.62 410 LEU A N 1
ATOM 3113 C CA . LEU A 1 410 ? 3.523 21.938 -1.766 1 95.62 410 LEU A CA 1
ATOM 3114 C C . LEU A 1 410 ? 2.717 21.672 -0.499 1 95.62 410 LEU A C 1
ATOM 3116 O O . LEU A 1 410 ? 2.572 22.547 0.347 1 95.62 410 LEU A O 1
ATOM 3120 N N . TYR A 1 411 ? 2.258 20.484 -0.377 1 96.25 411 TYR A N 1
ATOM 3121 C CA . TYR A 1 411 ? 1.345 20.156 0.714 1 96.25 411 TYR A CA 1
ATOM 3122 C C . TYR A 1 411 ? 1.928 19.078 1.615 1 96.25 411 TYR A C 1
ATOM 3124 O O . TYR A 1 411 ? 2.104 17.938 1.188 1 96.25 411 TYR A O 1
ATOM 3132 N N . PRO A 1 412 ? 2.203 19.438 2.828 1 94.88 412 PRO A N 1
ATOM 3133 C CA . PRO A 1 412 ? 2.836 18.484 3.744 1 94.88 412 PRO A CA 1
ATOM 3134 C C . PRO A 1 412 ? 1.848 17.469 4.324 1 94.88 412 PRO A C 1
ATOM 3136 O O . PRO A 1 412 ? 0.674 17.797 4.523 1 94.88 412 PRO A O 1
ATOM 3139 N N . MET A 1 413 ? 2.266 16.312 4.527 1 95 413 MET A N 1
ATOM 3140 C CA . MET A 1 413 ? 1.525 15.266 5.215 1 95 413 MET A CA 1
ATOM 3141 C C . MET A 1 413 ? 2.279 14.789 6.453 1 95 413 MET A C 1
ATOM 3143 O O . MET A 1 413 ? 3.494 14.594 6.406 1 95 413 MET A O 1
ATOM 3147 N N . SER A 1 414 ? 1.53 14.68 7.504 1 93 414 SER A N 1
ATOM 3148 C CA . SER A 1 414 ? 2.164 14.32 8.766 1 93 414 SER A CA 1
ATOM 3149 C C . SER A 1 414 ? 1.521 13.078 9.375 1 93 414 SER A C 1
ATOM 3151 O O . SER A 1 414 ? 0.776 12.359 8.703 1 93 414 SER A O 1
ATOM 3153 N N . ILE A 1 415 ? 1.84 12.797 10.625 1 91.19 415 ILE A N 1
ATOM 3154 C CA . ILE A 1 415 ? 1.604 11.5 11.242 1 91.19 415 ILE A CA 1
ATOM 3155 C C . ILE A 1 415 ? 0.382 11.57 12.156 1 91.19 415 ILE A C 1
ATOM 3157 O O . ILE A 1 415 ? 0.385 12.305 13.148 1 91.19 415 ILE A O 1
ATOM 3161 N N . PRO A 1 416 ? -0.669 10.883 11.82 1 91.31 416 PRO A N 1
ATOM 3162 C CA . PRO A 1 416 ? -1.683 10.539 12.828 1 91.31 416 PRO A CA 1
ATOM 3163 C C . PRO A 1 416 ? -1.288 9.344 13.68 1 91.31 416 PRO A C 1
ATOM 3165 O O . PRO A 1 416 ? -0.616 8.43 13.195 1 91.31 416 PRO A O 1
ATOM 3168 N N . THR A 1 417 ? -1.642 9.359 14.906 1 89.5 417 THR A N 1
ATOM 3169 C CA . THR A 1 417 ? -1.389 8.242 15.812 1 89.5 417 THR A CA 1
ATOM 3170 C C . THR A 1 417 ? -2.512 8.117 16.844 1 89.5 417 THR A C 1
ATOM 3172 O O . THR A 1 417 ? -3.467 8.898 16.828 1 89.5 417 THR A O 1
ATOM 3175 N N . ASP A 1 418 ? -2.387 7.105 17.656 1 87.62 418 ASP A N 1
ATOM 3176 C CA . ASP A 1 418 ? -3.385 6.957 18.719 1 87.62 418 ASP A CA 1
ATOM 3177 C C . ASP A 1 418 ? -3.475 8.219 19.578 1 87.62 418 ASP A C 1
ATOM 3179 O O . ASP A 1 418 ? -2.453 8.766 20 1 87.62 418 ASP A O 1
ATOM 3183 N N . GLY A 1 419 ? -4.676 8.672 19.75 1 90.5 419 GLY A N 1
ATOM 3184 C CA . GLY A 1 419 ? -4.914 9.875 20.516 1 90.5 419 GLY A CA 1
ATOM 3185 C C . GLY A 1 419 ? -4.785 11.148 19.688 1 90.5 419 GLY A C 1
ATOM 3186 O O . GLY A 1 419 ? -5.012 12.25 20.203 1 90.5 419 GLY A O 1
ATOM 3187 N N . LEU A 1 420 ? -4.402 10.977 18.469 1 93.44 420 LEU A N 1
ATOM 3188 C CA . LEU A 1 420 ? -4.215 12.078 17.547 1 93.44 420 LEU A CA 1
ATOM 3189 C C . LEU A 1 420 ? -4.707 11.711 16.156 1 93.44 420 LEU A C 1
ATOM 3191 O O . LEU A 1 420 ? -3.902 11.5 15.242 1 93.44 420 LEU A O 1
ATOM 3195 N N . ALA A 1 421 ? -6 11.805 15.992 1 95.75 421 ALA A N 1
ATOM 3196 C CA . ALA A 1 421 ? -6.629 11.312 14.766 1 95.75 421 ALA A CA 1
ATOM 3197 C C . ALA A 1 421 ? -6.516 12.336 13.641 1 95.75 421 ALA A C 1
ATOM 3199 O O . ALA A 1 421 ? -6.758 12.016 12.477 1 95.75 421 ALA A O 1
ATOM 3200 N N . LEU A 1 422 ? -6.113 13.508 14.016 1 97.38 422 LEU A N 1
ATOM 3201 C CA . LEU A 1 422 ? -6 14.586 13.039 1 97.38 422 LEU A CA 1
ATOM 3202 C C . LEU A 1 422 ? -4.707 15.367 13.234 1 97.38 422 LEU A C 1
ATOM 3204 O O . LEU A 1 422 ? -4.371 15.742 14.359 1 97.38 422 LEU A O 1
ATOM 3208 N N . ASN A 1 423 ? -3.994 15.539 12.148 1 97 423 ASN A N 1
ATOM 3209 C CA . ASN A 1 423 ? -2.785 16.359 12.102 1 97 423 ASN A CA 1
ATOM 3210 C C . ASN A 1 423 ? -2.895 17.453 11.055 1 97 423 ASN A C 1
ATOM 3212 O O . ASN A 1 423 ? -3.174 17.188 9.891 1 97 423 ASN A O 1
ATOM 3216 N N . ILE A 1 424 ? -2.691 18.688 11.5 1 97.5 424 ILE A N 1
ATOM 3217 C CA . ILE A 1 424 ? -2.734 19.844 10.617 1 97.5 424 ILE A CA 1
ATOM 3218 C C . ILE A 1 424 ? -1.325 20.406 10.422 1 97.5 424 ILE A C 1
ATOM 3220 O O . ILE A 1 424 ? -0.669 20.797 11.383 1 97.5 424 ILE A O 1
ATOM 3224 N N . THR A 1 425 ? -0.877 20.391 9.211 1 95.25 425 THR A N 1
ATOM 3225 C CA . THR A 1 425 ? 0.446 20.922 8.891 1 95.25 425 THR A CA 1
ATOM 3226 C C . THR A 1 425 ? 0.348 22.047 7.863 1 95.25 425 THR A C 1
ATOM 3228 O O . THR A 1 425 ? -0.326 21.891 6.84 1 95.25 425 THR A O 1
ATOM 3231 N N . VAL A 1 426 ? 1.033 23.109 8.188 1 95.12 426 VAL A N 1
ATOM 3232 C CA . VAL A 1 426 ? 0.998 24.281 7.309 1 95.12 426 VAL A CA 1
ATOM 3233 C C . VAL A 1 426 ? 2.412 24.609 6.848 1 95.12 426 VAL A C 1
ATOM 3235 O O . VAL A 1 426 ? 3.381 24.406 7.578 1 95.12 426 VAL A O 1
ATOM 3238 N N . THR A 1 427 ? 2.496 25.031 5.621 1 93.62 427 THR A N 1
ATOM 3239 C CA . THR A 1 427 ? 3.744 25.547 5.07 1 93.62 427 THR A CA 1
ATOM 3240 C C . THR A 1 427 ? 3.486 26.781 4.211 1 93.62 427 THR A C 1
ATOM 3242 O O . THR A 1 427 ? 2.352 27.031 3.795 1 93.62 427 THR A O 1
ATOM 3245 N N . THR A 1 428 ? 4.523 27.625 4.176 1 93.69 428 THR A N 1
ATOM 3246 C CA . THR A 1 428 ? 4.438 28.781 3.289 1 93.69 428 THR A CA 1
ATOM 3247 C C . THR A 1 428 ? 5.277 28.562 2.035 1 93.69 428 THR A C 1
ATOM 3249 O O . THR A 1 428 ? 6.422 28.109 2.121 1 93.69 428 THR A O 1
ATOM 3252 N N . TYR A 1 429 ? 4.625 28.828 0.893 1 94.31 429 TYR A N 1
ATOM 3253 C CA . TYR A 1 429 ? 5.336 28.688 -0.375 1 94.31 429 TYR A CA 1
ATOM 3254 C C . TYR A 1 429 ? 4.855 29.719 -1.388 1 94.31 429 TYR A C 1
ATOM 3256 O O . TYR A 1 429 ? 3.656 29.812 -1.661 1 94.31 429 TYR A O 1
ATOM 3264 N N . ASP A 1 430 ? 5.82 30.5 -1.907 1 94.62 430 ASP A N 1
ATOM 3265 C CA . ASP A 1 430 ? 5.609 31.422 -3.02 1 94.62 430 ASP A CA 1
ATOM 3266 C C . ASP A 1 430 ? 4.359 32.25 -2.803 1 94.62 430 ASP A C 1
ATOM 3268 O O . ASP A 1 430 ? 3.473 32.312 -3.658 1 94.62 430 ASP A O 1
ATOM 3272 N N . GLY A 1 431 ? 4.176 32.781 -1.658 1 93.5 431 GLY A N 1
ATOM 3273 C CA . GLY A 1 431 ? 3.119 33.75 -1.361 1 93.5 431 GLY A CA 1
ATOM 3274 C C . GLY A 1 431 ? 1.811 33.062 -0.975 1 93.5 431 GLY A C 1
ATOM 3275 O O . GLY A 1 431 ? 0.765 33.719 -0.941 1 93.5 431 GLY A O 1
ATOM 3276 N N . GLU A 1 432 ? 1.886 31.797 -0.7 1 96.19 432 GLU A N 1
ATOM 3277 C CA . GLU A 1 432 ? 0.674 31.094 -0.312 1 96.19 432 GLU A CA 1
ATOM 3278 C C . GLU A 1 432 ? 0.884 30.312 0.985 1 96.19 432 GLU A C 1
ATOM 3280 O O . GLU A 1 432 ? 1.969 29.781 1.226 1 96.19 432 GLU A O 1
ATOM 3285 N N . LEU A 1 433 ? -0.108 30.359 1.785 1 96.25 433 LEU A N 1
ATOM 3286 C CA . LEU A 1 433 ? -0.197 29.438 2.91 1 96.25 433 LEU A CA 1
ATOM 3287 C C . LEU A 1 433 ? -0.798 28.109 2.473 1 96.25 433 LEU A C 1
ATOM 3289 O O . LEU A 1 433 ? -1.95 28.047 2.037 1 96.25 433 LEU A O 1
ATOM 3293 N N . GLN A 1 434 ? -0.034 27.125 2.537 1 96.69 434 GLN A N 1
ATOM 3294 C CA . GLN A 1 434 ? -0.481 25.812 2.119 1 96.69 434 GLN A CA 1
ATOM 3295 C C . GLN A 1 434 ? -0.754 24.906 3.326 1 96.69 434 GLN A C 1
ATOM 3297 O O . GLN A 1 434 ? 0.068 24.828 4.238 1 96.69 434 GLN A O 1
ATOM 3302 N N . VAL A 1 435 ? -1.898 24.266 3.318 1 97.56 435 VAL A N 1
ATOM 3303 C CA . VAL A 1 435 ? -2.334 23.469 4.465 1 97.56 435 VAL A CA 1
ATOM 3304 C C . VAL A 1 435 ? -2.51 22.016 4.043 1 97.56 435 VAL A C 1
ATOM 3306 O O . VAL A 1 435 ? -3.072 21.719 2.984 1 97.56 435 VAL A O 1
ATOM 3309 N N . GLY A 1 436 ? -1.956 21.109 4.805 1 97.81 436 GLY A N 1
ATOM 3310 C CA . GLY A 1 436 ? -2.203 19.688 4.691 1 97.81 436 GLY A CA 1
ATOM 3311 C C . GLY A 1 436 ? -2.875 19.094 5.918 1 97.81 436 GLY A C 1
ATOM 3312 O O . GLY A 1 436 ? -2.361 19.219 7.031 1 97.81 436 GLY A O 1
ATOM 3313 N N . LEU A 1 437 ? -4.07 18.516 5.699 1 98.44 437 LEU A N 1
ATOM 3314 C CA . LEU A 1 437 ? -4.809 17.828 6.742 1 98.44 437 LEU A CA 1
ATOM 3315 C C . LEU A 1 437 ? -4.688 16.312 6.578 1 98.44 437 LEU A C 1
ATOM 3317 O O . LEU A 1 437 ? -5.082 15.758 5.547 1 98.44 437 LEU A O 1
ATOM 3321 N N . THR A 1 438 ? -4.098 15.68 7.504 1 97.56 438 THR A N 1
ATOM 3322 C CA . THR A 1 438 ? -4.004 14.219 7.5 1 97.56 438 THR A CA 1
ATOM 3323 C C . THR A 1 438 ? -4.805 13.625 8.656 1 97.56 438 THR A C 1
ATOM 3325 O O . THR A 1 438 ? -4.559 13.945 9.82 1 97.56 438 THR A O 1
ATOM 3328 N N . GLY A 1 439 ? -5.758 12.797 8.359 1 96.69 439 GLY A N 1
ATOM 3329 C CA . GLY A 1 439 ? -6.605 12.234 9.398 1 96.69 439 GLY A CA 1
ATOM 3330 C C . GLY A 1 439 ? -6.859 10.75 9.219 1 96.69 439 GLY A C 1
ATOM 3331 O O . GLY A 1 439 ? -6.664 10.203 8.133 1 96.69 439 GLY A O 1
ATOM 3332 N N . CYS A 1 440 ? -7.227 10.18 10.344 1 93 440 CYS A N 1
ATOM 3333 C CA . CYS A 1 440 ? -7.707 8.805 10.289 1 93 440 CYS A CA 1
ATOM 3334 C C . CYS A 1 440 ? -9.016 8.703 9.516 1 93 440 CYS A C 1
ATOM 3336 O O . CYS A 1 440 ? -9.969 9.43 9.805 1 93 440 CYS A O 1
ATOM 3338 N N . ARG A 1 441 ? -9.008 7.801 8.602 1 88.94 441 ARG A N 1
ATOM 3339 C CA . ARG A 1 441 ? -10.164 7.688 7.719 1 88.94 441 ARG A CA 1
ATOM 3340 C C . ARG A 1 441 ? -11.422 7.352 8.508 1 88.94 441 ARG A C 1
ATOM 3342 O O . ARG A 1 441 ? -12.5 7.898 8.242 1 88.94 441 ARG A O 1
ATOM 3349 N N . ARG A 1 442 ? -11.352 6.559 9.461 1 84.88 442 ARG A N 1
ATOM 3350 C CA . ARG A 1 442 ? -12.508 6.074 10.211 1 84.88 442 ARG A CA 1
ATOM 3351 C C . ARG A 1 442 ? -12.984 7.113 11.219 1 84.88 442 ARG A C 1
ATOM 3353 O O . ARG A 1 442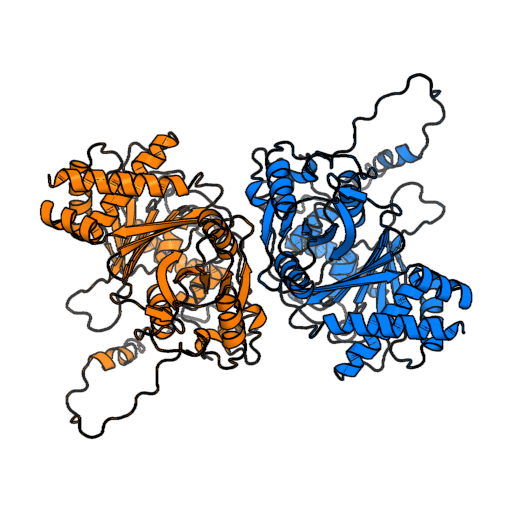 ? -14.18 7.348 11.359 1 84.88 442 ARG A O 1
ATOM 3360 N N . THR A 1 443 ? -12.078 7.727 11.867 1 90.75 443 THR A N 1
ATOM 3361 C CA . THR A 1 443 ? -12.367 8.578 13.016 1 90.75 443 THR A CA 1
ATOM 3362 C C . THR A 1 443 ? -12.703 9.992 12.57 1 90.75 443 THR A C 1
ATOM 3364 O O . THR A 1 443 ? -13.453 10.703 13.25 1 90.75 443 THR A O 1
ATOM 3367 N N . VAL A 1 444 ? -12.156 10.391 11.461 1 94.69 444 VAL A N 1
ATOM 3368 C CA . VAL A 1 444 ? -12.367 11.75 10.977 1 94.69 444 VAL A CA 1
ATOM 3369 C C . VAL A 1 444 ? -13.125 11.711 9.648 1 94.69 444 VAL A C 1
ATOM 3371 O O . VAL A 1 444 ? -12.539 11.961 8.586 1 94.69 444 VAL A O 1
ATOM 3374 N N . PRO A 1 445 ? -14.406 11.594 9.742 1 91.56 445 PRO A N 1
ATOM 3375 C CA . PRO A 1 445 ? -15.188 11.508 8.508 1 91.56 445 PRO A CA 1
ATOM 3376 C C . PRO A 1 445 ? -15.25 12.828 7.746 1 91.56 445 PRO A C 1
ATOM 3378 O O . PRO A 1 445 ? -15.141 13.898 8.352 1 91.56 445 PRO A O 1
ATOM 3381 N N . HIS A 1 446 ? -15.383 12.805 6.469 1 92.19 446 HIS A N 1
ATOM 3382 C CA . HIS A 1 446 ? -15.555 13.961 5.602 1 92.19 446 HIS A CA 1
ATOM 3383 C C . HIS A 1 446 ? -14.492 15.023 5.883 1 92.19 446 HIS A C 1
ATOM 3385 O O . HIS A 1 446 ? -14.812 16.188 6.078 1 92.19 446 HIS A O 1
ATOM 3391 N N . LEU A 1 447 ? -13.281 14.602 5.93 1 95.38 447 LEU A N 1
ATOM 3392 C CA . LEU A 1 447 ? -12.156 15.477 6.266 1 95.38 447 LEU A CA 1
ATOM 3393 C C . LEU A 1 447 ? -12.125 16.688 5.348 1 95.38 447 LEU A C 1
ATOM 3395 O O . LEU A 1 447 ? -11.727 17.781 5.77 1 95.38 447 LEU A O 1
ATOM 3399 N N . GLN A 1 448 ? -12.594 16.594 4.176 1 94.06 448 GLN A N 1
ATOM 3400 C CA . GLN A 1 448 ? -12.562 17.656 3.191 1 94.06 448 GLN A CA 1
ATOM 3401 C C . GLN A 1 448 ? -13.422 18.844 3.641 1 94.06 448 GLN A C 1
ATOM 3403 O O . GLN A 1 448 ? -13.188 19.984 3.23 1 94.06 448 GLN A O 1
ATOM 3408 N N . ARG A 1 449 ? -14.359 18.609 4.43 1 96.25 449 ARG A N 1
ATOM 3409 C CA . ARG A 1 449 ? -15.211 19.672 4.938 1 96.25 449 ARG A CA 1
ATOM 3410 C C . ARG A 1 449 ? -14.406 20.672 5.762 1 96.25 449 ARG A C 1
ATOM 3412 O O . ARG A 1 449 ? -14.758 21.859 5.824 1 96.25 449 ARG A O 1
ATOM 3419 N N . LEU A 1 450 ? -13.391 20.188 6.344 1 97.5 450 LEU A N 1
ATOM 3420 C CA . LEU A 1 450 ? -12.547 21.078 7.145 1 97.5 450 LEU A CA 1
ATOM 3421 C C . LEU A 1 450 ? -11.906 22.156 6.273 1 97.5 450 LEU A C 1
ATOM 3423 O O . LEU A 1 450 ? -11.625 23.25 6.754 1 97.5 450 LEU A O 1
ATOM 3427 N N . LEU A 1 451 ? -11.688 21.875 5.035 1 97 451 LEU A N 1
ATOM 3428 C CA . LEU A 1 451 ? -11.125 22.875 4.141 1 97 451 LEU A CA 1
ATOM 3429 C C . LEU A 1 451 ? -12.102 24.031 3.928 1 97 451 LEU A C 1
ATOM 3431 O O . LEU A 1 451 ? -11.703 25.203 3.926 1 97 451 LEU A O 1
ATOM 3435 N N . THR A 1 452 ? -13.352 23.656 3.758 1 97 452 THR A N 1
ATOM 3436 C CA . THR A 1 452 ? -14.383 24.672 3.635 1 97 452 THR A CA 1
ATOM 3437 C C . THR A 1 452 ? -14.469 25.516 4.906 1 97 452 THR A C 1
ATOM 3439 O O . THR A 1 452 ? -14.57 26.734 4.84 1 97 452 THR A O 1
ATOM 3442 N N . HIS A 1 453 ? -14.398 24.844 5.938 1 98.25 453 HIS A N 1
ATOM 3443 C CA . HIS A 1 453 ? -14.492 25.531 7.211 1 98.25 453 HIS A CA 1
ATOM 3444 C C . HIS A 1 453 ? -13.258 26.406 7.453 1 98.25 453 HIS A C 1
ATOM 3446 O O . HIS A 1 453 ? -13.352 27.453 8.086 1 98.25 453 HIS A O 1
ATOM 3452 N N . LEU A 1 454 ? -12.102 25.984 7 1 98.31 454 LEU A N 1
ATOM 3453 C CA . LEU A 1 454 ? -10.906 26.812 7.09 1 98.31 454 LEU A CA 1
ATOM 3454 C C . LEU A 1 454 ? -11.086 28.109 6.305 1 98.31 454 LEU A C 1
ATOM 3456 O O . LEU A 1 454 ? -10.742 29.188 6.789 1 98.31 454 LEU A O 1
ATOM 3460 N N . ASP A 1 455 ? -11.625 27.984 5.184 1 97.56 455 ASP A N 1
ATOM 3461 C CA . ASP A 1 455 ? -11.891 29.156 4.355 1 97.56 455 ASP A CA 1
ATOM 3462 C C . ASP A 1 455 ? -12.883 30.094 5.027 1 97.56 455 ASP A C 1
ATOM 3464 O O . ASP A 1 455 ? -12.688 31.312 5.047 1 97.56 455 ASP A O 1
ATOM 3468 N N . ASP A 1 456 ? -13.938 29.516 5.543 1 97.88 456 ASP A N 1
ATOM 3469 C CA . ASP A 1 456 ? -14.938 30.297 6.258 1 97.88 456 ASP A CA 1
ATOM 3470 C C . ASP A 1 456 ? -14.328 31 7.465 1 97.88 456 ASP A C 1
ATOM 3472 O O . ASP A 1 456 ? -14.648 32.156 7.746 1 97.88 456 ASP A O 1
ATOM 3476 N N . SER A 1 457 ? -13.547 30.266 8.133 1 98.19 457 SER A N 1
ATOM 3477 C CA . SER A 1 457 ? -12.898 30.828 9.312 1 98.19 457 SER A CA 1
ATOM 3478 C C . SER A 1 457 ? -12 32 8.945 1 98.19 457 SER A C 1
ATOM 3480 O O . SER A 1 457 ? -11.969 33 9.648 1 98.19 457 SER A O 1
ATOM 3482 N N . LEU A 1 458 ? -11.203 31.875 7.906 1 97.69 458 LEU A N 1
ATOM 3483 C CA . LEU A 1 458 ? -10.359 32.969 7.445 1 97.69 458 LEU A CA 1
ATOM 3484 C C . LEU A 1 458 ? -11.203 34.188 7.074 1 97.69 458 LEU A C 1
ATOM 3486 O O . LEU A 1 458 ? -10.844 35.312 7.406 1 97.69 458 LEU A O 1
ATOM 3490 N N . ALA A 1 459 ? -12.312 33.938 6.43 1 97.5 459 ALA A N 1
ATOM 3491 C CA . ALA A 1 459 ? -13.219 35.031 6.062 1 97.5 459 ALA A CA 1
ATOM 3492 C C . ALA A 1 459 ? -13.734 35.75 7.301 1 97.5 459 ALA A C 1
ATOM 3494 O O . ALA A 1 459 ? -13.867 36.969 7.305 1 97.5 459 ALA A O 1
ATOM 3495 N N . GLU A 1 460 ? -14.055 35.031 8.273 1 97.31 460 GLU A N 1
ATOM 3496 C CA . GLU A 1 460 ? -14.516 35.594 9.523 1 97.31 460 GLU A CA 1
ATOM 3497 C C . GLU A 1 460 ? -13.438 36.469 10.156 1 97.31 460 GLU A C 1
ATOM 3499 O O . GLU A 1 460 ? -13.734 37.562 10.695 1 97.31 460 GLU A O 1
ATOM 3504 N N . LEU A 1 461 ? -12.242 36 10.133 1 97.44 461 LEU A N 1
ATOM 3505 C CA . LEU A 1 461 ? -11.141 36.75 10.711 1 97.44 461 LEU A CA 1
ATOM 3506 C C . LEU A 1 461 ? -10.883 38.031 9.922 1 97.44 461 LEU A C 1
ATOM 3508 O O . LEU A 1 461 ? -10.57 39.062 10.508 1 97.44 461 LEU A O 1
ATOM 3512 N N . GLU A 1 462 ? -11.008 37.938 8.633 1 96.31 462 GLU A N 1
ATOM 3513 C CA . GLU A 1 462 ? -10.852 39.094 7.781 1 96.31 462 GLU A CA 1
ATOM 3514 C C . GLU A 1 462 ? -11.891 40.188 8.117 1 96.31 462 GLU A C 1
ATOM 3516 O O . GLU A 1 462 ? -11.609 41.375 8.039 1 96.31 462 GLU A O 1
ATOM 3521 N N . ALA A 1 463 ? -13.023 39.719 8.43 1 95.06 463 ALA A N 1
ATOM 3522 C CA . ALA A 1 463 ? -14.133 40.625 8.727 1 95.06 463 ALA A CA 1
ATOM 3523 C C . ALA A 1 463 ? -13.891 41.375 10.031 1 95.06 463 ALA A C 1
ATOM 3525 O O . ALA A 1 463 ? -14.477 42.469 10.25 1 95.06 463 ALA A O 1
ATOM 3526 N N . ILE A 1 464 ? -13.086 40.812 10.898 1 92.88 464 ILE A N 1
ATOM 3527 C CA . ILE A 1 464 ? -12.758 41.5 12.141 1 92.88 464 ILE A CA 1
ATOM 3528 C C . ILE A 1 464 ? -12.039 42.812 11.836 1 92.88 464 ILE A C 1
ATOM 3530 O O . ILE A 1 464 ? -12.258 43.812 12.516 1 92.88 464 ILE A O 1
ATOM 3534 N N . GLY A 1 465 ? -11.148 42.875 10.875 1 82.19 465 GLY A N 1
ATOM 3535 C CA . GLY A 1 465 ? -10.406 44.062 10.508 1 82.19 465 GLY A CA 1
ATOM 3536 C C . GLY A 1 465 ? -11.195 45 9.617 1 82.19 465 GLY A C 1
ATOM 3537 O O . GLY A 1 465 ? -10.742 46.094 9.32 1 82.19 465 GLY A O 1
ATOM 3538 N N . GLY A 1 466 ? -12.422 44.875 9.281 1 72.94 466 GLY A N 1
ATOM 3539 C CA . GLY A 1 466 ? -13.266 45.75 8.469 1 72.94 466 GLY A CA 1
ATOM 3540 C C . GLY A 1 466 ? -13.242 45.406 6.992 1 72.94 466 GLY A C 1
ATOM 3541 O O . GLY A 1 466 ? -12.312 44.719 6.527 1 72.94 466 GLY A O 1
ATOM 3542 N N . MET B 1 1 ? -21.125 -15.047 17.141 1 51.59 1 MET B N 1
ATOM 3543 C CA . MET B 1 1 ? -19.844 -14.836 16.484 1 51.59 1 MET B CA 1
ATOM 3544 C C . MET B 1 1 ? -18.844 -15.922 16.875 1 51.59 1 MET B C 1
ATOM 3546 O O . MET B 1 1 ? -18.75 -16.281 18.062 1 51.59 1 MET B O 1
ATOM 3550 N N . GLY B 1 2 ? -18.703 -16.938 16.125 1 61.16 2 GLY B N 1
ATOM 3551 C CA . GLY B 1 2 ? -18.016 -18.125 16.609 1 61.16 2 GLY B CA 1
ATOM 3552 C C . GLY B 1 2 ? -16.5 -18.062 16.453 1 61.16 2 GLY B C 1
ATOM 3553 O O . GLY B 1 2 ? -15.992 -17.156 15.797 1 61.16 2 GLY B O 1
ATOM 3554 N N . LEU B 1 3 ? -15.852 -18.828 17.219 1 70.75 3 LEU B N 1
ATOM 3555 C CA . LEU B 1 3 ? -14.398 -18.984 17.219 1 70.75 3 LEU B CA 1
ATOM 3556 C C . LEU B 1 3 ? -13.906 -19.344 15.812 1 70.75 3 LEU B C 1
ATOM 3558 O O . LEU B 1 3 ? -14.539 -20.125 15.102 1 70.75 3 LEU B O 1
ATOM 3562 N N . MET B 1 4 ? -12.883 -18.609 15.461 1 80.5 4 MET B N 1
ATOM 3563 C CA . MET B 1 4 ? -12.25 -18.875 14.172 1 80.5 4 MET B CA 1
ATOM 3564 C C . MET B 1 4 ? -11.562 -20.234 14.172 1 80.5 4 MET B C 1
ATOM 3566 O O . MET B 1 4 ? -10.875 -20.578 15.133 1 80.5 4 MET B O 1
ATOM 3570 N N . PRO B 1 5 ? -11.859 -21 13.125 1 75 5 PRO B N 1
ATOM 3571 C CA . PRO B 1 5 ? -11.102 -22.25 13.016 1 75 5 PRO B CA 1
ATOM 3572 C C . PRO B 1 5 ? -9.594 -22.031 13.023 1 75 5 PRO B C 1
ATOM 3574 O O . PRO B 1 5 ? -9.109 -20.984 12.609 1 75 5 PRO B O 1
ATOM 3577 N N . LEU B 1 6 ? -8.852 -22.953 13.492 1 68.56 6 LEU B N 1
ATOM 3578 C CA . LEU B 1 6 ? -7.398 -22.875 13.625 1 68.56 6 LEU B CA 1
ATOM 3579 C C . LEU B 1 6 ? -6.738 -22.672 12.266 1 68.56 6 LEU B C 1
ATOM 3581 O O . LEU B 1 6 ? -5.707 -22 12.156 1 68.56 6 LEU B O 1
ATOM 3585 N N . THR B 1 7 ? -7.383 -23.25 11.32 1 71.31 7 THR B N 1
ATOM 3586 C CA . THR B 1 7 ? -6.82 -23.125 9.984 1 71.31 7 THR B CA 1
ATOM 3587 C C . THR B 1 7 ? -6.883 -21.672 9.508 1 71.31 7 THR B C 1
ATOM 3589 O O . THR B 1 7 ? -5.988 -21.203 8.797 1 71.31 7 THR B O 1
ATOM 3592 N N . ASP B 1 8 ? -7.832 -21.031 9.992 1 77.69 8 ASP B N 1
ATOM 3593 C CA . ASP B 1 8 ? -7.988 -19.625 9.617 1 77.69 8 ASP B CA 1
ATOM 3594 C C . ASP B 1 8 ? -7.121 -18.734 10.5 1 77.69 8 ASP B C 1
ATOM 3596 O O . ASP B 1 8 ? -6.371 -17.891 9.992 1 77.69 8 ASP B O 1
ATOM 3600 N N . SER B 1 9 ? -7.23 -19 11.742 1 80.25 9 SER B N 1
ATOM 3601 C CA . SER B 1 9 ? -6.512 -18.156 12.688 1 80.25 9 SER B CA 1
ATOM 3602 C C . SER B 1 9 ? -5 -18.297 12.523 1 80.25 9 SER B C 1
ATOM 3604 O O . SER B 1 9 ? -4.25 -17.359 12.797 1 80.25 9 SER B O 1
ATOM 3606 N N . GLY B 1 10 ? -4.625 -19.453 12 1 80.56 10 GLY B N 1
ATOM 3607 C CA . GLY B 1 10 ? -3.205 -19.688 11.781 1 80.56 10 GLY B CA 1
ATOM 3608 C C . GLY B 1 10 ? -2.594 -18.719 10.781 1 80.56 10 GLY B C 1
ATOM 3609 O O . GLY B 1 10 ? -1.465 -18.266 10.969 1 80.56 10 GLY B O 1
ATOM 3610 N N . PHE B 1 11 ? -3.381 -18.422 9.766 1 84.19 11 PHE B N 1
ATOM 3611 C CA . PHE B 1 11 ? -2.891 -17.484 8.766 1 84.19 11 PHE B CA 1
ATOM 3612 C C . PHE B 1 11 ? -2.691 -16.094 9.375 1 84.19 11 PHE B C 1
ATOM 3614 O O . PHE B 1 11 ? -1.751 -15.383 9.016 1 84.19 11 PHE B O 1
ATOM 3621 N N . LEU B 1 12 ? -3.547 -15.719 10.258 1 85.25 12 LEU B N 1
ATOM 3622 C CA . LEU B 1 12 ? -3.432 -14.43 10.93 1 85.25 12 LEU B CA 1
ATOM 3623 C C . LEU B 1 12 ? -2.207 -14.398 11.836 1 85.25 12 LEU B C 1
ATOM 3625 O O . LEU B 1 12 ? -1.505 -13.391 11.906 1 85.25 12 LEU B O 1
ATOM 3629 N N . ASP B 1 13 ? -1.951 -15.469 12.398 1 80.69 13 ASP B N 1
ATOM 3630 C CA . ASP B 1 13 ? -0.869 -15.531 13.375 1 80.69 13 ASP B CA 1
ATOM 3631 C C . ASP B 1 13 ? 0.493 -15.555 12.688 1 80.69 13 ASP B C 1
ATOM 3633 O O . ASP B 1 13 ? 1.474 -15.031 13.219 1 80.69 13 ASP B O 1
ATOM 3637 N N . VAL B 1 14 ? 0.522 -16.141 11.547 1 79.56 14 VAL B N 1
ATOM 3638 C CA . VAL B 1 14 ? 1.816 -16.312 10.898 1 79.56 14 VAL B CA 1
ATOM 3639 C C . VAL B 1 14 ? 2.105 -15.102 10.008 1 79.56 14 VAL B C 1
ATOM 3641 O O . VAL B 1 14 ? 3.246 -14.891 9.594 1 79.56 14 VAL B O 1
ATOM 3644 N N . GLU B 1 15 ? 1.121 -14.344 9.773 1 83.88 15 GLU B N 1
ATOM 3645 C CA . GLU B 1 15 ? 1.305 -13.164 8.93 1 83.88 15 GLU B CA 1
ATOM 3646 C C . GLU B 1 15 ? 2.219 -12.141 9.594 1 83.88 15 GLU B C 1
ATOM 3648 O O . GLU B 1 15 ? 2.123 -11.906 10.797 1 83.88 15 GLU B O 1
ATOM 3653 N N . GLY B 1 16 ? 3.088 -11.602 8.797 1 77.06 16 GLY B N 1
ATOM 3654 C CA . GLY B 1 16 ? 3.951 -10.508 9.211 1 77.06 16 GLY B CA 1
ATOM 3655 C C . GLY B 1 16 ? 4.086 -9.422 8.164 1 77.06 16 GLY B C 1
ATOM 3656 O O . GLY B 1 16 ? 3.506 -9.523 7.082 1 77.06 16 GLY B O 1
ATOM 3657 N N . ARG B 1 17 ? 4.805 -8.359 8.547 1 72.75 17 ARG B N 1
ATOM 3658 C CA . ARG B 1 17 ? 4.992 -7.215 7.66 1 72.75 17 ARG B CA 1
ATOM 3659 C C . ARG B 1 17 ? 5.578 -7.648 6.32 1 72.75 17 ARG B C 1
ATOM 3661 O O . ARG B 1 17 ? 5.254 -7.074 5.281 1 72.75 17 ARG B O 1
ATOM 3668 N N . GLU B 1 18 ? 6.383 -8.703 6.383 1 73.12 18 GLU B N 1
ATOM 3669 C CA . GLU B 1 18 ? 7.09 -9.125 5.18 1 73.12 18 GLU B CA 1
ATOM 3670 C C . GLU B 1 18 ? 6.391 -10.32 4.523 1 73.12 18 GLU B C 1
ATOM 3672 O O . GLU B 1 18 ? 6.844 -10.812 3.488 1 73.12 18 GLU B O 1
ATOM 3677 N N . ARG B 1 19 ? 5.273 -10.711 5.117 1 82.19 19 ARG B N 1
ATOM 3678 C CA . ARG B 1 19 ? 4.625 -11.914 4.613 1 82.19 19 ARG B CA 1
ATOM 3679 C C . ARG B 1 19 ? 3.107 -11.773 4.629 1 82.19 19 ARG B C 1
ATOM 3681 O O . ARG B 1 19 ? 2.418 -12.508 5.34 1 82.19 19 ARG B O 1
ATOM 3688 N N . PRO B 1 20 ? 2.715 -10.922 3.738 1 86.81 20 PRO B N 1
ATOM 3689 C CA . PRO B 1 20 ? 1.256 -10.875 3.627 1 86.81 20 PRO B CA 1
ATOM 3690 C C . PRO B 1 20 ? 0.653 -12.219 3.225 1 86.81 20 PRO B C 1
ATOM 3692 O O . PRO B 1 20 ? 1.227 -12.938 2.398 1 86.81 20 PRO B O 1
ATOM 3695 N N . MET B 1 21 ? -0.426 -12.594 3.867 1 90.5 21 MET B N 1
ATOM 3696 C CA . MET B 1 21 ? -1.087 -13.867 3.611 1 90.5 21 MET B CA 1
ATOM 3697 C C . MET B 1 21 ? -2.365 -13.664 2.805 1 90.5 21 MET B C 1
ATOM 3699 O O . MET B 1 21 ? -3.441 -14.102 3.219 1 90.5 21 MET B O 1
ATOM 3703 N N . HIS B 1 22 ? -2.121 -13.117 1.599 1 91.5 22 HIS B N 1
ATOM 3704 C CA . HIS B 1 22 ? -3.232 -12.812 0.705 1 91.5 22 HIS B CA 1
ATOM 3705 C C . HIS B 1 22 ? -3.262 -13.766 -0.486 1 91.5 22 HIS B C 1
ATOM 3707 O O . HIS B 1 22 ? -2.211 -14.172 -0.982 1 91.5 22 HIS B O 1
ATOM 3713 N N . VAL B 1 23 ? -4.434 -14.039 -0.882 1 91.69 23 VAL B N 1
ATOM 3714 C CA . VAL B 1 23 ? -4.648 -14.578 -2.221 1 91.69 23 VAL B CA 1
ATOM 3715 C C . VAL B 1 23 ? -5.332 -13.531 -3.098 1 91.69 23 VAL B C 1
ATOM 3717 O O . VAL B 1 23 ? -6.109 -12.711 -2.604 1 91.69 23 VAL B O 1
ATOM 3720 N N . GLY B 1 24 ? -4.938 -13.523 -4.34 1 93.94 24 GLY B N 1
ATOM 3721 C CA . GLY B 1 24 ? -5.512 -12.523 -5.23 1 93.94 24 GLY B CA 1
ATOM 3722 C C . GLY B 1 24 ? -5.73 -13.031 -6.641 1 93.94 24 GLY B C 1
ATOM 3723 O O . GLY B 1 24 ? -5.359 -14.164 -6.965 1 93.94 24 GLY B O 1
ATOM 3724 N N . SER B 1 25 ? -6.473 -12.266 -7.383 1 95.25 25 SER B N 1
ATOM 3725 C CA . SER B 1 25 ? -6.715 -12.547 -8.797 1 95.25 25 SER B CA 1
ATOM 3726 C C . SER B 1 25 ? -6.711 -11.266 -9.617 1 95.25 25 SER B C 1
ATOM 3728 O O . SER B 1 25 ? -7.23 -10.234 -9.18 1 95.25 25 SER B O 1
ATOM 3730 N N . LEU B 1 26 ? -6.094 -11.328 -10.703 1 97.25 26 LEU B N 1
ATOM 3731 C CA . LEU B 1 26 ? -6.16 -10.281 -11.711 1 97.25 26 LEU B CA 1
ATOM 3732 C C . LEU B 1 26 ? -7.059 -10.695 -12.875 1 97.25 26 LEU B C 1
ATOM 3734 O O . LEU B 1 26 ? -6.75 -11.656 -13.594 1 97.25 26 LEU B O 1
ATOM 3738 N N . ALA B 1 27 ? -8.188 -10.008 -13.039 1 97.19 27 ALA B N 1
ATOM 3739 C CA . ALA B 1 27 ? -9.148 -10.281 -14.109 1 97.19 27 ALA B CA 1
ATOM 3740 C C . ALA B 1 27 ? -9.086 -9.203 -15.188 1 97.19 27 ALA B C 1
ATOM 3742 O O . ALA B 1 27 ? -9.195 -8.008 -14.891 1 97.19 27 ALA B O 1
ATOM 3743 N N . LEU B 1 28 ? -8.883 -9.617 -16.359 1 97.69 28 LEU B N 1
ATOM 3744 C CA . LEU B 1 28 ? -8.812 -8.711 -17.5 1 97.69 28 LEU B CA 1
ATOM 3745 C C . LEU B 1 28 ? -10.109 -8.75 -18.312 1 97.69 28 LEU B C 1
ATOM 3747 O O . LEU B 1 28 ? -10.594 -9.828 -18.656 1 97.69 28 LEU B O 1
ATOM 3751 N N . PHE B 1 29 ? -10.641 -7.508 -18.641 1 97.62 29 PHE B N 1
ATOM 3752 C CA . PHE B 1 29 ? -11.93 -7.434 -19.297 1 97.62 29 PHE B CA 1
ATOM 3753 C C . PHE B 1 29 ? -11.836 -6.609 -20.578 1 97.62 29 PHE B C 1
ATOM 3755 O O . PHE B 1 29 ? -11.125 -5.602 -20.625 1 97.62 29 PHE B O 1
ATOM 3762 N N . THR B 1 30 ? -12.562 -7.012 -21.531 1 97.38 30 THR B N 1
ATOM 3763 C CA . THR B 1 30 ? -12.844 -6.207 -22.719 1 97.38 30 THR B CA 1
ATOM 3764 C C . THR B 1 30 ? -14.234 -5.59 -22.641 1 97.38 30 THR B C 1
ATOM 3766 O O . THR B 1 30 ? -15.227 -6.309 -22.5 1 97.38 30 THR B O 1
ATOM 3769 N N . PRO B 1 31 ? -14.281 -4.293 -22.688 1 96.75 31 PRO B N 1
ATOM 3770 C CA . PRO B 1 31 ? -15.602 -3.666 -22.672 1 96.75 31 PRO B CA 1
ATOM 3771 C C . PRO B 1 31 ? -16.484 -4.109 -23.844 1 96.75 31 PRO B C 1
ATOM 3773 O O . PRO B 1 31 ? -15.961 -4.566 -24.875 1 96.75 31 PRO B O 1
ATOM 3776 N N . PRO B 1 32 ? -17.781 -3.965 -23.656 1 94.94 32 PRO B N 1
ATOM 3777 C CA . PRO B 1 32 ? -18.656 -4.316 -24.781 1 94.94 32 PRO B CA 1
ATOM 3778 C C . PRO B 1 32 ? -18.438 -3.43 -26 1 94.94 32 PRO B C 1
ATOM 3780 O O . PRO B 1 32 ? -17.922 -2.314 -25.875 1 94.94 32 PRO B O 1
ATOM 3783 N N . PRO B 1 33 ? -18.844 -3.992 -27.141 1 90.88 33 PRO B N 1
ATOM 3784 C CA . PRO B 1 33 ? -18.719 -3.17 -28.344 1 90.88 33 PRO B CA 1
ATOM 3785 C C . PRO B 1 33 ? -19.453 -1.835 -28.219 1 90.88 33 PRO B C 1
ATOM 3787 O O . PRO B 1 33 ? -20.578 -1.786 -27.734 1 90.88 33 PRO B O 1
ATOM 3790 N N . GLY B 1 34 ? -18.75 -0.763 -28.578 1 89.31 34 GLY B N 1
ATOM 3791 C CA . GLY B 1 34 ? -19.359 0.559 -28.578 1 89.31 34 GLY B CA 1
ATOM 3792 C C . GLY B 1 34 ? -19.219 1.276 -27.25 1 89.31 34 GLY B C 1
ATOM 3793 O O . GLY B 1 34 ? -19.609 2.436 -27.109 1 89.31 34 GLY B O 1
ATOM 3794 N N . ALA B 1 35 ? -18.641 0.517 -26.344 1 89.31 35 ALA B N 1
ATOM 3795 C CA . ALA B 1 35 ? -18.453 1.141 -25.031 1 89.31 35 ALA B CA 1
ATOM 3796 C C . ALA B 1 35 ? -17.438 2.275 -25.094 1 89.31 35 ALA B C 1
ATOM 3798 O O . ALA B 1 35 ? -16.438 2.172 -25.812 1 89.31 35 ALA B O 1
ATOM 3799 N N . GLY B 1 36 ? -17.625 3.387 -24.641 1 84.62 36 GLY B N 1
ATOM 3800 C CA . GLY B 1 36 ? -16.719 4.527 -24.609 1 84.62 36 GLY B CA 1
ATOM 3801 C C . GLY B 1 36 ? -15.617 4.375 -23.578 1 84.62 36 GLY B C 1
ATOM 3802 O O . GLY B 1 36 ? -15.578 3.395 -22.844 1 84.62 36 GLY B O 1
ATOM 3803 N N . PRO B 1 37 ? -14.711 5.262 -23.594 1 83.62 37 PRO B N 1
ATOM 3804 C CA . PRO B 1 37 ? -13.547 5.227 -22.688 1 83.62 37 PRO B CA 1
ATOM 3805 C C . PRO B 1 37 ? -13.938 5.34 -21.219 1 83.62 37 PRO B C 1
ATOM 3807 O O . PRO B 1 37 ? -13.125 5.031 -20.344 1 83.62 37 PRO B O 1
ATOM 3810 N N . ALA B 1 38 ? -15.164 5.633 -20.984 1 89.56 38 ALA B N 1
ATOM 3811 C CA . ALA B 1 38 ? -15.594 5.859 -19.609 1 89.56 38 ALA B CA 1
ATOM 3812 C C . ALA B 1 38 ? -16.203 4.602 -19.016 1 89.56 38 ALA B C 1
ATOM 3814 O O . ALA B 1 38 ? -16.609 4.594 -17.844 1 89.56 38 ALA B O 1
ATOM 3815 N N . PHE B 1 39 ? -16.203 3.504 -19.734 1 93.44 39 PHE B N 1
ATOM 3816 C CA . PHE B 1 39 ? -16.938 2.311 -19.328 1 93.44 39 PHE B CA 1
ATOM 3817 C C . PHE B 1 39 ? -16.469 1.816 -17.969 1 93.44 39 PHE B C 1
ATOM 3819 O O . PHE B 1 39 ? -17.266 1.562 -17.078 1 93.44 39 PHE B O 1
ATOM 3826 N N . ALA B 1 40 ? -15.172 1.652 -17.797 1 94 40 ALA B N 1
ATOM 3827 C CA . ALA B 1 40 ? -14.633 1.143 -16.547 1 94 40 ALA B CA 1
ATOM 3828 C C . ALA B 1 40 ? -15.008 2.051 -15.375 1 94 40 ALA B C 1
ATOM 3830 O O . ALA B 1 40 ? -15.352 1.569 -14.289 1 94 40 ALA B O 1
ATOM 3831 N N . GLY B 1 41 ? -14.891 3.35 -15.602 1 93.12 41 GLY B N 1
ATOM 3832 C CA . GLY B 1 41 ? -15.289 4.305 -14.586 1 93.12 41 GLY B CA 1
ATOM 3833 C C . GLY B 1 41 ? -16.766 4.223 -14.234 1 93.12 41 GLY B C 1
ATOM 3834 O O . GLY B 1 41 ? -17.141 4.316 -13.07 1 93.12 41 GLY B O 1
ATOM 3835 N N . ASP B 1 42 ? -17.531 4.059 -15.234 1 92.62 42 ASP B N 1
ATOM 3836 C CA . ASP B 1 42 ? -18.969 3.92 -15.023 1 92.62 42 ASP B CA 1
ATOM 3837 C C . ASP B 1 42 ? -19.297 2.648 -14.25 1 92.62 42 ASP B C 1
ATOM 3839 O O . ASP B 1 42 ? -20.172 2.648 -13.383 1 92.62 42 ASP B O 1
ATOM 3843 N N . LEU B 1 43 ? -18.641 1.623 -14.625 1 92.62 43 LEU B N 1
ATOM 3844 C CA . LEU B 1 43 ? -18.797 0.357 -13.922 1 92.62 43 LEU B CA 1
ATOM 3845 C C . LEU B 1 43 ? -18.438 0.508 -12.445 1 92.62 43 LEU B C 1
ATOM 3847 O O . LEU B 1 43 ? -19.156 -0.007 -11.57 1 92.62 43 LEU B O 1
ATOM 3851 N N . TYR B 1 44 ? -17.359 1.144 -12.172 1 93.12 44 TYR B N 1
ATOM 3852 C CA . TYR B 1 44 ? -16.922 1.418 -10.805 1 93.12 44 TYR B CA 1
ATOM 3853 C C . TYR B 1 44 ? -17.984 2.209 -10.047 1 93.12 44 TYR B C 1
ATOM 3855 O O . TYR B 1 44 ? -18.359 1.85 -8.922 1 93.12 44 TYR B O 1
ATOM 3863 N N . ARG B 1 45 ? -18.469 3.291 -10.648 1 91.81 45 ARG B N 1
ATOM 3864 C CA . ARG B 1 45 ? -19.453 4.152 -10 1 91.81 45 ARG B CA 1
ATOM 3865 C C . ARG B 1 45 ? -20.75 3.389 -9.711 1 91.81 45 ARG B C 1
ATOM 3867 O O . ARG B 1 45 ? -21.344 3.549 -8.641 1 91.81 45 ARG B O 1
ATOM 3874 N N . ARG B 1 46 ? -21.125 2.576 -10.633 1 91.44 46 ARG B N 1
ATOM 3875 C CA . ARG B 1 46 ? -22.328 1.776 -10.445 1 91.44 46 ARG B CA 1
ATOM 3876 C C . ARG B 1 46 ? -22.141 0.771 -9.312 1 91.44 46 ARG B C 1
ATOM 3878 O O . ARG B 1 46 ? -23.047 0.573 -8.5 1 91.44 46 ARG B O 1
ATOM 3885 N N . ALA B 1 47 ? -21.016 0.123 -9.32 1 89.62 47 ALA B N 1
ATOM 3886 C CA . ALA B 1 47 ? -20.719 -0.84 -8.266 1 89.62 47 ALA B CA 1
ATOM 3887 C C . ALA B 1 47 ? -20.719 -0.166 -6.895 1 89.62 47 ALA B C 1
ATOM 3889 O O . ALA B 1 47 ? -21.25 -0.721 -5.926 1 89.62 47 ALA B O 1
ATOM 3890 N N . MET B 1 48 ? -20.219 1.034 -6.82 1 90.12 48 MET B N 1
ATOM 3891 C CA . MET B 1 48 ? -20.094 1.771 -5.566 1 90.12 48 MET B CA 1
ATOM 3892 C C . MET B 1 48 ? -21.453 2.238 -5.062 1 90.12 48 MET B C 1
ATOM 3894 O O . MET B 1 48 ? -21.609 2.537 -3.879 1 90.12 48 MET B O 1
ATOM 3898 N N . ALA B 1 49 ? -22.359 2.299 -5.93 1 88.06 49 ALA B N 1
ATOM 3899 C CA . ALA B 1 49 ? -23.703 2.703 -5.547 1 88.06 49 ALA B CA 1
ATOM 3900 C C . ALA B 1 49 ? -24.438 1.569 -4.832 1 88.06 49 ALA B C 1
ATOM 3902 O O . ALA B 1 49 ? -25.438 1.799 -4.16 1 88.06 49 ALA B O 1
ATOM 3903 N N . THR B 1 50 ? -23.859 0.38 -4.992 1 83.06 50 THR B N 1
ATOM 3904 C CA . THR B 1 50 ? -24.422 -0.775 -4.309 1 83.06 50 THR B CA 1
ATOM 3905 C C . THR B 1 50 ? -24.031 -0.776 -2.832 1 83.06 50 THR B C 1
ATOM 3907 O O . THR B 1 50 ? -22.844 -0.77 -2.498 1 83.06 50 THR B O 1
ATOM 3910 N N . GLN B 1 51 ? -25 -0.81 -2.01 1 77.06 51 GLN B N 1
ATOM 3911 C CA . GLN B 1 51 ? -24.703 -0.746 -0.582 1 77.06 51 GLN B CA 1
ATOM 3912 C C . GLN B 1 51 ? -24.656 -2.143 0.032 1 77.06 51 GLN B C 1
ATOM 3914 O O . GLN B 1 51 ? -24.094 -2.334 1.106 1 77.06 51 GLN B O 1
ATOM 3919 N N . GLU B 1 52 ? -25.125 -3.064 -0.678 1 85.5 52 GLU B N 1
ATOM 3920 C CA . GLU B 1 52 ? -25.172 -4.418 -0.133 1 85.5 52 GLU B CA 1
ATOM 3921 C C . GLU B 1 52 ? -23.828 -5.113 -0.261 1 85.5 52 GLU B C 1
ATOM 3923 O O . GLU B 1 52 ? -23.188 -5.062 -1.317 1 85.5 52 GLU B O 1
ATOM 3928 N N . VAL B 1 53 ? -23.359 -5.625 0.868 1 89.62 53 VAL B N 1
ATOM 3929 C CA . VAL B 1 53 ? -22.141 -6.422 0.921 1 89.62 53 VAL B CA 1
ATOM 3930 C C . VAL B 1 53 ? -22.422 -7.773 1.568 1 89.62 53 VAL B C 1
ATOM 3932 O O . VAL B 1 53 ? -23.109 -7.844 2.598 1 89.62 53 VAL B O 1
ATOM 3935 N N . SER B 1 54 ? -21.984 -8.797 0.918 1 88.81 54 SER B N 1
ATOM 3936 C CA . SER B 1 54 ? -22.188 -10.141 1.454 1 88.81 54 SER B CA 1
ATOM 3937 C C . SER B 1 54 ? -21.641 -10.25 2.877 1 88.81 54 SER B C 1
ATOM 3939 O O . SER B 1 54 ? -20.672 -9.57 3.236 1 88.81 54 SER B O 1
ATOM 3941 N N . ARG B 1 55 ? -22.234 -11.109 3.648 1 87.75 55 ARG B N 1
ATOM 3942 C CA . ARG B 1 55 ? -21.875 -11.273 5.055 1 87.75 55 ARG B CA 1
ATOM 3943 C C . ARG B 1 55 ? -20.406 -11.672 5.203 1 87.75 55 ARG B C 1
ATOM 3945 O O . ARG B 1 55 ? -19.703 -11.18 6.09 1 87.75 55 ARG B O 1
ATOM 3952 N N . ARG B 1 56 ? -19.984 -12.547 4.355 1 87.19 56 ARG B N 1
ATOM 3953 C CA . ARG B 1 56 ? -18.609 -13.023 4.406 1 87.19 56 ARG B CA 1
ATOM 3954 C C . ARG B 1 56 ? -17.625 -11.867 4.262 1 87.19 56 ARG B C 1
ATOM 3956 O O . ARG B 1 56 ? -16.594 -11.836 4.934 1 87.19 56 ARG B O 1
ATOM 3963 N N . LEU B 1 57 ? -17.969 -10.906 3.449 1 91.62 57 LEU B N 1
ATOM 3964 C CA . LEU B 1 57 ? -17.062 -9.805 3.148 1 91.62 57 LEU B CA 1
ATOM 3965 C C . LEU B 1 57 ? -17.203 -8.688 4.18 1 91.62 57 LEU B C 1
ATOM 3967 O O . LEU B 1 57 ? -16.5 -7.684 4.113 1 91.62 57 LEU B O 1
ATOM 3971 N N . ARG B 1 58 ? -18.062 -8.953 5.191 1 92.06 58 ARG B N 1
ATOM 3972 C CA . ARG B 1 58 ? -18.203 -8 6.285 1 92.06 58 ARG B CA 1
ATOM 3973 C C . ARG B 1 58 ? -17.453 -8.469 7.527 1 92.06 58 ARG B C 1
ATOM 3975 O O . ARG B 1 58 ? -17.359 -7.742 8.516 1 92.06 58 ARG B O 1
ATOM 3982 N N . MET B 1 59 ? -16.906 -9.602 7.422 1 89.31 59 MET B N 1
ATOM 3983 C CA . MET B 1 59 ? -16.297 -10.188 8.609 1 89.31 59 MET B CA 1
ATOM 3984 C C . MET B 1 59 ? -14.883 -9.633 8.812 1 89.31 59 MET B C 1
ATOM 3986 O O . MET B 1 59 ? -14.078 -9.617 7.883 1 89.31 59 MET B O 1
ATOM 3990 N N . LYS B 1 60 ? -14.68 -9.148 9.969 1 90.56 60 LYS B N 1
ATOM 3991 C CA . LYS B 1 60 ? -13.344 -8.711 10.352 1 90.56 60 LYS B CA 1
ATOM 3992 C C . LYS B 1 60 ? -12.82 -9.516 11.531 1 90.56 60 LYS B C 1
ATOM 3994 O O . LYS B 1 60 ? -13.594 -9.953 12.391 1 90.56 60 LYS B O 1
ATOM 3999 N N . PRO B 1 61 ? -11.492 -9.75 11.57 1 90.19 61 PRO B N 1
ATOM 4000 C CA . PRO B 1 61 ? -10.914 -10.492 12.688 1 90.19 61 PRO B CA 1
ATOM 4001 C C . PRO B 1 61 ? -10.742 -9.641 13.945 1 90.19 61 PRO B C 1
ATOM 4003 O O . PRO B 1 61 ? -10.32 -8.484 13.859 1 90.19 61 PRO B O 1
ATOM 4006 N N . VAL B 1 62 ? -11.133 -10.141 15.039 1 87.5 62 VAL B N 1
ATOM 4007 C CA . VAL B 1 62 ? -10.938 -9.492 16.328 1 87.5 62 VAL B CA 1
ATOM 4008 C C . VAL B 1 62 ? -10.445 -10.508 17.359 1 87.5 62 VAL B C 1
ATOM 4010 O O . VAL B 1 62 ? -10.719 -11.703 17.234 1 87.5 62 VAL B O 1
ATOM 4013 N N . ARG B 1 63 ? -9.648 -9.969 18.25 1 84.06 63 ARG B N 1
ATOM 4014 C CA . ARG B 1 63 ? -9.25 -10.82 19.359 1 84.06 63 ARG B CA 1
ATOM 4015 C C . ARG B 1 63 ? -10.25 -10.734 20.5 1 84.06 63 ARG B C 1
ATOM 4017 O O . ARG B 1 63 ? -10.57 -9.633 20.969 1 84.06 63 ARG B O 1
ATOM 4024 N N . LYS B 1 64 ? -10.648 -11.891 20.844 1 76.62 64 LYS B N 1
ATOM 4025 C CA . LYS B 1 64 ? -11.547 -11.898 22 1 76.62 64 LYS B CA 1
ATOM 4026 C C . LYS B 1 64 ? -10.898 -11.258 23.219 1 76.62 64 LYS B C 1
ATOM 4028 O O . LYS B 1 64 ? -9.805 -11.656 23.625 1 76.62 64 LYS B O 1
ATOM 4033 N N . GLY B 1 65 ? -11.531 -10.289 23.75 1 70.25 65 GLY B N 1
ATOM 4034 C CA . GLY B 1 65 ? -11.023 -9.602 24.922 1 70.25 65 GLY B CA 1
ATOM 4035 C C . GLY B 1 65 ? -9.719 -8.875 24.672 1 70.25 65 GLY B C 1
ATOM 4036 O O . GLY B 1 65 ? -9.008 -8.531 25.625 1 70.25 65 GLY B O 1
ATOM 4037 N N . GLY B 1 66 ? -9.359 -8.727 23.484 1 67.5 66 GLY B N 1
ATOM 4038 C CA . GLY B 1 66 ? -8.148 -8.008 23.125 1 67.5 66 GLY B CA 1
ATOM 4039 C C . GLY B 1 66 ? -6.934 -8.922 23 1 67.5 66 GLY B C 1
ATOM 4040 O O . GLY B 1 66 ? -6.02 -8.641 22.219 1 67.5 66 GLY B O 1
ATOM 4041 N N . VAL B 1 67 ? -6.973 -10.008 23.797 1 67.69 67 VAL B N 1
ATOM 4042 C CA . VAL B 1 67 ? -5.777 -10.844 23.797 1 67.69 67 VAL B CA 1
ATOM 4043 C C . VAL B 1 67 ? -6.168 -12.297 23.516 1 67.69 67 VAL B C 1
ATOM 4045 O O . VAL B 1 67 ? -5.297 -13.148 23.328 1 67.69 67 VAL B O 1
ATOM 4048 N N . GLY B 1 68 ? -7.402 -12.555 23.484 1 72.81 68 GLY B N 1
ATOM 4049 C CA . GLY B 1 68 ? -7.891 -13.914 23.328 1 72.81 68 GLY B CA 1
ATOM 4050 C C . GLY B 1 68 ? -7.793 -14.422 21.906 1 72.81 68 GLY B C 1
ATOM 4051 O O . GLY B 1 68 ? -7.043 -13.867 21.094 1 72.81 68 GLY B O 1
ATOM 4052 N N . PRO B 1 69 ? -8.422 -15.594 21.656 1 80.25 69 PRO B N 1
ATOM 4053 C CA . PRO B 1 69 ? -8.422 -16.172 20.312 1 80.25 69 PRO B CA 1
ATOM 4054 C C . PRO B 1 69 ? -9.125 -15.289 19.297 1 80.25 69 PRO B C 1
ATOM 4056 O O . PRO B 1 69 ? -9.922 -14.422 19.656 1 80.25 69 PRO B O 1
ATOM 4059 N N . TRP B 1 70 ? -8.766 -15.555 18.094 1 87.19 70 TRP B N 1
ATOM 4060 C CA . TRP B 1 70 ? -9.367 -14.797 17.016 1 87.19 70 TRP B CA 1
ATOM 4061 C C . TRP B 1 70 ? -10.836 -15.164 16.844 1 87.19 70 TRP B C 1
ATOM 4063 O O . TRP B 1 70 ? -11.203 -16.344 16.938 1 87.19 70 TRP B O 1
ATOM 4073 N N . GLU B 1 71 ? -11.602 -14.156 16.578 1 89.62 71 GLU B N 1
ATOM 4074 C CA . GLU B 1 71 ? -13.016 -14.32 16.25 1 89.62 71 GLU B CA 1
ATOM 4075 C C . GLU B 1 71 ? -13.414 -13.414 15.086 1 89.62 71 GLU B C 1
ATOM 4077 O O . GLU B 1 71 ? -12.773 -12.398 14.836 1 89.62 71 GLU B O 1
ATOM 4082 N N . TRP B 1 72 ? -14.391 -13.93 14.367 1 89.56 72 TRP B N 1
ATOM 4083 C CA . TRP B 1 72 ? -14.953 -13.086 13.32 1 89.56 72 TRP B CA 1
ATOM 4084 C C . TRP B 1 72 ? -16.047 -12.188 13.875 1 89.56 72 TRP B C 1
ATOM 4086 O O . TRP B 1 72 ? -16.891 -12.633 14.656 1 89.56 72 TRP B O 1
ATOM 4096 N N . GLN B 1 73 ? -15.961 -10.969 13.516 1 90.81 73 GLN B N 1
ATOM 4097 C CA . GLN B 1 73 ? -16.984 -9.992 13.859 1 90.81 73 GLN B CA 1
ATOM 4098 C C . GLN B 1 73 ? -17.5 -9.266 12.617 1 90.81 73 GLN B C 1
ATOM 4100 O O . GLN B 1 73 ? -16.719 -8.914 11.734 1 90.81 73 GLN B O 1
ATOM 4105 N N . GLU B 1 74 ? -18.781 -9.133 12.562 1 91.12 74 GLU B N 1
ATOM 4106 C CA . GLU B 1 74 ? -19.359 -8.422 11.43 1 91.12 74 GLU B CA 1
ATOM 4107 C C . GLU B 1 74 ? -19.109 -6.918 11.547 1 91.12 74 GLU B C 1
ATOM 4109 O O . GLU B 1 74 ? -19.297 -6.336 12.617 1 91.12 74 GLU B O 1
ATOM 4114 N N . ASP B 1 75 ? -18.641 -6.355 10.523 1 88.88 75 ASP B N 1
ATOM 4115 C CA . ASP B 1 75 ? -18.469 -4.906 10.43 1 88.88 75 ASP B CA 1
ATOM 4116 C C . ASP B 1 75 ? -19.734 -4.242 9.891 1 88.88 75 ASP B C 1
ATOM 4118 O O . ASP B 1 75 ? -20.016 -4.289 8.688 1 88.88 75 ASP B O 1
ATOM 4122 N N . ASP B 1 76 ? -20.422 -3.551 10.688 1 83.62 76 ASP B N 1
ATOM 4123 C CA . ASP B 1 76 ? -21.719 -2.975 10.336 1 83.62 76 ASP B CA 1
ATOM 4124 C C . ASP B 1 76 ? -21.547 -1.674 9.555 1 83.62 76 ASP B C 1
ATOM 4126 O O . ASP B 1 76 ? -22.484 -1.194 8.922 1 83.62 76 ASP B O 1
ATOM 4130 N N . ALA B 1 77 ? -20.516 -1.146 9.57 1 82.44 77 ALA B N 1
ATOM 4131 C CA . ALA B 1 77 ? -20.266 0.114 8.875 1 82.44 77 ALA B CA 1
ATOM 4132 C C . ALA B 1 77 ? -19.109 -0.021 7.891 1 82.44 77 ALA B C 1
ATOM 4134 O O . ALA B 1 77 ? -18.125 0.716 7.98 1 82.44 77 ALA B O 1
ATOM 4135 N N . ILE B 1 78 ? -19.344 -0.855 6.906 1 86.44 78 ILE B N 1
ATOM 4136 C CA . ILE B 1 78 ? -18.281 -1.122 5.949 1 86.44 78 ILE B CA 1
ATOM 4137 C C . ILE B 1 78 ? -18.047 0.112 5.078 1 86.44 78 ILE B C 1
ATOM 4139 O O . ILE B 1 78 ? -19 0.754 4.633 1 86.44 78 ILE B O 1
ATOM 4143 N N . ASP B 1 79 ? -16.828 0.57 5.012 1 86.44 79 ASP B N 1
ATOM 4144 C CA . ASP B 1 79 ? -16.391 1.67 4.156 1 86.44 79 ASP B CA 1
ATOM 4145 C C . ASP B 1 79 ? -15.984 1.161 2.777 1 86.44 79 ASP B C 1
ATOM 4147 O O . ASP B 1 79 ? -14.805 0.87 2.547 1 86.44 79 ASP B O 1
ATOM 4151 N N . LEU B 1 80 ? -16.859 1.23 1.827 1 89.25 80 LEU B N 1
ATOM 4152 C CA . LEU B 1 80 ? -16.609 0.664 0.506 1 89.25 80 LEU B CA 1
ATOM 4153 C C . LEU B 1 80 ? -15.5 1.424 -0.211 1 89.25 80 LEU B C 1
ATOM 4155 O O . LEU B 1 80 ? -14.758 0.842 -1.002 1 89.25 80 LEU B O 1
ATOM 4159 N N . GLU B 1 81 ? -15.367 2.643 0.052 1 86.06 81 GLU B N 1
ATOM 4160 C CA . GLU B 1 81 ? -14.328 3.428 -0.605 1 86.06 81 GLU B CA 1
ATOM 4161 C C . GLU B 1 81 ? -12.938 2.984 -0.159 1 86.06 81 GLU B C 1
ATOM 4163 O O . GLU B 1 81 ? -11.953 3.215 -0.862 1 86.06 81 GLU B O 1
ATOM 4168 N N . TYR B 1 82 ? -12.977 2.42 0.982 1 87.19 82 TYR B N 1
ATOM 4169 C CA . TYR B 1 82 ? -11.727 1.825 1.44 1 87.19 82 TYR B CA 1
ATOM 4170 C C . TYR B 1 82 ? -11.445 0.512 0.719 1 87.19 82 TYR B C 1
ATOM 4172 O O . TYR B 1 82 ? -10.305 0.223 0.357 1 87.19 82 TYR B O 1
ATOM 4180 N N . HIS B 1 83 ? -12.398 -0.262 0.522 1 92.94 83 HIS B N 1
ATOM 4181 C CA . HIS B 1 83 ? -12.258 -1.631 0.04 1 92.94 83 HIS B CA 1
ATOM 4182 C C . HIS B 1 83 ? -12.211 -1.677 -1.483 1 92.94 83 HIS B C 1
ATOM 4184 O O . HIS B 1 83 ? -11.609 -2.584 -2.062 1 92.94 83 HIS B O 1
ATOM 4190 N N . VAL B 1 84 ? -12.883 -0.772 -2.1 1 93.94 84 VAL B N 1
ATOM 4191 C CA . VAL B 1 84 ? -12.961 -0.751 -3.557 1 93.94 84 VAL B CA 1
ATOM 4192 C C . VAL B 1 84 ? -12.367 0.55 -4.09 1 93.94 84 VAL B C 1
ATOM 4194 O O . VAL B 1 84 ? -12.875 1.637 -3.797 1 93.94 84 VAL B O 1
ATOM 4197 N N . ARG B 1 85 ? -11.383 0.363 -4.922 1 93.75 85 ARG B N 1
ATOM 4198 C CA . ARG B 1 85 ? -10.656 1.54 -5.391 1 93.75 85 ARG B CA 1
ATOM 4199 C C . ARG B 1 85 ? -10.664 1.615 -6.914 1 93.75 85 ARG B C 1
ATOM 4201 O O . ARG B 1 85 ? -10.805 0.594 -7.59 1 93.75 85 ARG B O 1
ATOM 4208 N N . HIS B 1 86 ? -10.648 2.824 -7.348 1 94.88 86 HIS B N 1
ATOM 4209 C CA . HIS B 1 86 ? -10.516 3.115 -8.773 1 94.88 86 HIS B CA 1
ATOM 4210 C C . HIS B 1 86 ? -9.109 3.6 -9.109 1 94.88 86 HIS B C 1
ATOM 4212 O O . HIS B 1 86 ? -8.664 4.629 -8.594 1 94.88 86 HIS B O 1
ATOM 4218 N N . SER B 1 87 ? -8.406 2.811 -9.93 1 94.88 87 SER B N 1
ATOM 4219 C CA . SER B 1 87 ? -7.023 3.098 -10.281 1 94.88 87 SER B CA 1
ATOM 4220 C C . SER B 1 87 ? -6.855 3.215 -11.797 1 94.88 87 SER B C 1
ATOM 4222 O O . SER B 1 87 ? -7.77 2.889 -12.555 1 94.88 87 SER B O 1
ATOM 4224 N N . ALA B 1 88 ? -5.723 3.785 -12.195 1 95.31 88 ALA B N 1
ATOM 4225 C CA . ALA B 1 88 ? -5.375 3.879 -13.609 1 95.31 88 ALA B CA 1
ATOM 4226 C C . ALA B 1 88 ? -3.883 3.637 -13.82 1 95.31 88 ALA B C 1
ATOM 4228 O O . ALA B 1 88 ? -3.084 3.781 -12.898 1 95.31 88 ALA B O 1
ATOM 4229 N N . LEU B 1 89 ? -3.602 3.203 -15.023 1 95.19 89 LEU B N 1
ATOM 4230 C CA . LEU B 1 89 ? -2.209 3.008 -15.414 1 95.19 89 LEU B CA 1
ATOM 4231 C C . LEU B 1 89 ? -1.646 4.266 -16.062 1 95.19 89 LEU B C 1
ATOM 4233 O O . LEU B 1 89 ? -2.348 4.949 -16.812 1 95.19 89 LEU B O 1
ATOM 4237 N N . PRO B 1 90 ? -0.445 4.605 -15.68 1 92 90 PRO B N 1
ATOM 4238 C CA . PRO B 1 90 ? 0.182 5.719 -16.406 1 92 90 PRO B CA 1
ATOM 4239 C C . PRO B 1 90 ? 0.444 5.395 -17.875 1 92 90 PRO B C 1
ATOM 4241 O O . PRO B 1 90 ? 0.525 4.223 -18.234 1 92 90 PRO B O 1
ATOM 4244 N N . HIS B 1 91 ? 0.508 6.469 -18.672 1 88.56 91 HIS B N 1
ATOM 4245 C CA . HIS B 1 91 ? 0.892 6.258 -20.062 1 88.56 91 HIS B CA 1
ATOM 4246 C C . HIS B 1 91 ? 2.25 5.574 -20.156 1 88.56 91 HIS B C 1
ATOM 4248 O O . HIS B 1 91 ? 3.178 5.91 -19.422 1 88.56 91 HIS B O 1
ATOM 4254 N N . PRO B 1 92 ? 2.385 4.477 -21.016 1 89.81 92 PRO B N 1
ATOM 4255 C CA . PRO B 1 92 ? 1.49 4.16 -22.141 1 89.81 92 PRO B CA 1
ATOM 4256 C C . PRO B 1 92 ? 0.436 3.119 -21.766 1 89.81 92 PRO B C 1
ATOM 4258 O O . PRO B 1 92 ? -0.415 2.781 -22.594 1 89.81 92 PRO B O 1
ATOM 4261 N N . GLY B 1 93 ? 0.5 2.631 -20.594 1 92.94 93 GLY B N 1
ATOM 4262 C CA . GLY B 1 93 ? -0.555 1.749 -20.109 1 92.94 93 GLY B CA 1
ATOM 4263 C C . GLY B 1 93 ? -0.491 0.362 -20.734 1 92.94 93 GLY B C 1
ATOM 4264 O O . GLY B 1 93 ? -1.51 -0.178 -21.156 1 92.94 93 GLY B O 1
ATOM 4265 N N . ARG B 1 94 ? 0.659 -0.243 -20.906 1 93.88 94 ARG B N 1
ATOM 4266 C CA . ARG B 1 94 ? 0.846 -1.603 -21.406 1 93.88 94 ARG B CA 1
ATOM 4267 C C . ARG B 1 94 ? 0.575 -2.629 -20.312 1 93.88 94 ARG B C 1
ATOM 4269 O O . ARG B 1 94 ? 0.384 -2.268 -19.141 1 93.88 94 ARG B O 1
ATOM 4276 N N . VAL B 1 95 ? 0.573 -3.859 -20.656 1 94.5 95 VAL B N 1
ATOM 4277 C CA . VAL B 1 95 ? 0.359 -4.961 -19.719 1 94.5 95 VAL B CA 1
ATOM 4278 C C . VAL B 1 95 ? 1.455 -4.957 -18.656 1 94.5 95 VAL B C 1
ATOM 4280 O O . VAL B 1 95 ? 1.203 -5.289 -17.5 1 94.5 95 VAL B O 1
ATOM 4283 N N . ARG B 1 96 ? 2.594 -4.477 -19.031 1 92.06 96 ARG B N 1
ATOM 4284 C CA . ARG B 1 96 ? 3.707 -4.43 -18.094 1 92.06 96 ARG B CA 1
ATOM 4285 C C . ARG B 1 96 ? 3.383 -3.531 -16.906 1 92.06 96 ARG B C 1
ATOM 4287 O O . ARG B 1 96 ? 3.66 -3.887 -15.758 1 92.06 96 ARG B O 1
ATOM 4294 N N . GLU B 1 97 ? 2.814 -2.355 -17.172 1 93.44 97 GLU B N 1
ATOM 4295 C CA . GLU B 1 97 ? 2.432 -1.448 -16.094 1 93.44 97 GLU B CA 1
ATOM 4296 C C . GLU B 1 97 ? 1.346 -2.061 -15.219 1 93.44 97 GLU B C 1
ATOM 4298 O O . GLU B 1 97 ? 1.325 -1.844 -14 1 93.44 97 GLU B O 1
ATOM 4303 N N . LEU B 1 98 ? 0.502 -2.791 -15.844 1 96.94 98 LEU B N 1
ATOM 4304 C CA . LEU B 1 98 ? -0.58 -3.445 -15.117 1 96.94 98 LEU B CA 1
ATOM 4305 C C . LEU B 1 98 ? -0.032 -4.496 -14.156 1 96.94 98 LEU B C 1
ATOM 4307 O O . LEU B 1 98 ? -0.419 -4.535 -12.984 1 96.94 98 LEU B O 1
ATOM 4311 N N . LEU B 1 99 ? 0.857 -5.301 -14.656 1 96.44 99 LEU B N 1
ATOM 4312 C CA . LEU B 1 99 ? 1.418 -6.371 -13.836 1 96.44 99 LEU B CA 1
ATOM 4313 C C . LEU B 1 99 ? 2.273 -5.801 -12.711 1 96.44 99 LEU B C 1
ATOM 4315 O O . LEU B 1 99 ? 2.291 -6.344 -11.602 1 96.44 99 LEU B O 1
ATOM 4319 N N . ALA B 1 100 ? 2.945 -4.723 -12.984 1 93.31 100 ALA B N 1
ATOM 4320 C CA . ALA B 1 100 ? 3.711 -4.043 -11.945 1 93.31 100 ALA B CA 1
ATOM 4321 C C . ALA B 1 100 ? 2.797 -3.529 -10.836 1 93.31 100 ALA B C 1
ATOM 4323 O O . ALA B 1 100 ? 3.1 -3.688 -9.648 1 93.31 100 ALA B O 1
ATOM 4324 N N . LEU B 1 101 ? 1.708 -2.928 -11.203 1 95.12 101 LEU B N 1
ATOM 4325 C CA . LEU B 1 101 ? 0.753 -2.426 -10.219 1 95.12 101 LEU B CA 1
ATOM 4326 C C . LEU B 1 101 ? 0.166 -3.57 -9.398 1 95.12 101 LEU B C 1
ATOM 4328 O O . LEU B 1 101 ? 0.046 -3.467 -8.172 1 95.12 101 LEU B O 1
ATOM 4332 N N . ALA B 1 102 ? -0.181 -4.629 -10.062 1 96.81 102 ALA B N 1
ATOM 4333 C CA . ALA B 1 102 ? -0.733 -5.789 -9.367 1 96.81 102 ALA B CA 1
ATOM 4334 C C . ALA B 1 102 ? 0.253 -6.332 -8.336 1 96.81 102 ALA B C 1
ATOM 4336 O O . ALA B 1 102 ? -0.136 -6.68 -7.215 1 96.81 102 ALA B O 1
ATOM 4337 N N . GLY B 1 103 ? 1.483 -6.449 -8.742 1 94.75 103 GLY B N 1
ATOM 4338 C CA . GLY B 1 103 ? 2.504 -6.891 -7.805 1 94.75 103 GLY B CA 1
ATOM 4339 C C . GLY B 1 103 ? 2.6 -6.008 -6.574 1 94.75 103 GLY B C 1
ATOM 4340 O O . GLY B 1 103 ? 2.699 -6.508 -5.449 1 94.75 103 GLY B O 1
ATOM 4341 N N . ARG B 1 104 ? 2.541 -4.699 -6.801 1 91.81 104 ARG B N 1
ATOM 4342 C CA . ARG B 1 104 ? 2.615 -3.746 -5.695 1 91.81 104 ARG B CA 1
ATOM 4343 C C . ARG B 1 104 ? 1.422 -3.898 -4.758 1 91.81 104 ARG B C 1
ATOM 4345 O O . ARG B 1 104 ? 1.585 -3.924 -3.537 1 91.81 104 ARG B O 1
ATOM 4352 N N . LEU B 1 105 ? 0.284 -3.963 -5.336 1 94.19 105 LEU B N 1
ATOM 4353 C CA . LEU B 1 105 ? -0.94 -4.09 -4.551 1 94.19 105 LEU B CA 1
ATOM 4354 C C . LEU B 1 105 ? -0.946 -5.391 -3.758 1 94.19 105 LEU B C 1
ATOM 4356 O O . LEU B 1 105 ? -1.398 -5.422 -2.611 1 94.19 105 LEU B O 1
ATOM 4360 N N . HIS B 1 106 ? -0.441 -6.41 -4.344 1 95 106 HIS B N 1
ATOM 4361 C CA . HIS B 1 106 ? -0.439 -7.723 -3.705 1 95 106 HIS B CA 1
ATOM 4362 C C . HIS B 1 106 ? 0.505 -7.75 -2.51 1 95 106 HIS B C 1
ATOM 4364 O O . HIS B 1 106 ? 0.283 -8.5 -1.555 1 95 106 HIS B O 1
ATOM 4370 N N . GLY B 1 107 ? 1.481 -7 -2.553 1 90.06 107 GLY B N 1
ATOM 4371 C CA . GLY B 1 107 ? 2.484 -6.992 -1.5 1 90.06 107 GLY B CA 1
ATOM 4372 C C . GLY B 1 107 ? 2.104 -6.125 -0.317 1 90.06 107 GLY B C 1
ATOM 4373 O O . GLY B 1 107 ? 2.779 -6.137 0.714 1 90.06 107 GLY B O 1
ATOM 4374 N N . THR B 1 108 ? 1.048 -5.383 -0.441 1 87.69 108 THR B N 1
ATOM 4375 C CA . THR B 1 108 ? 0.622 -4.48 0.623 1 87.69 108 THR B CA 1
ATOM 4376 C C . THR B 1 108 ? -0.308 -5.195 1.599 1 87.69 108 THR B C 1
ATOM 4378 O O . THR B 1 108 ? -1.269 -5.848 1.184 1 87.69 108 THR B O 1
ATOM 4381 N N . LEU B 1 109 ? -0.08 -5.016 2.91 1 88.19 109 LEU B N 1
ATOM 4382 C CA . LEU B 1 109 ? -0.865 -5.68 3.945 1 88.19 109 LEU B CA 1
ATOM 4383 C C . LEU B 1 109 ? -2.287 -5.129 3.986 1 88.19 109 LEU B C 1
ATOM 4385 O O . LEU B 1 109 ? -2.506 -3.945 3.719 1 88.19 109 LEU B O 1
ATOM 4389 N N . LEU B 1 110 ? -3.193 -6.02 4.316 1 90.19 110 LEU B N 1
ATOM 4390 C CA . LEU B 1 110 ? -4.547 -5.602 4.668 1 90.19 110 LEU B CA 1
ATOM 4391 C C . LEU B 1 110 ? -4.629 -5.211 6.141 1 90.19 110 LEU B C 1
ATOM 4393 O O . LEU B 1 110 ? -3.979 -5.828 6.988 1 90.19 110 LEU B O 1
ATOM 4397 N N . HIS B 1 111 ? -5.434 -4.215 6.398 1 83.19 111 HIS B N 1
ATOM 4398 C CA . HIS B 1 111 ? -5.59 -3.768 7.777 1 83.19 111 HIS B CA 1
ATOM 4399 C C . HIS B 1 111 ? -6.5 -4.703 8.562 1 83.19 111 HIS B C 1
ATOM 4401 O O . HIS B 1 111 ? -7.645 -4.941 8.164 1 83.19 111 HIS B O 1
ATOM 4407 N N . ARG B 1 112 ? -6.098 -5.125 9.711 1 84.38 112 ARG B N 1
ATOM 4408 C CA . ARG B 1 112 ? -6.801 -6.156 10.461 1 84.38 112 ARG B CA 1
ATOM 4409 C C . ARG B 1 112 ? -7.996 -5.57 11.211 1 84.38 112 ARG B C 1
ATOM 4411 O O . ARG B 1 112 ? -8.844 -6.309 11.711 1 84.38 112 ARG B O 1
ATOM 4418 N N . SER B 1 113 ? -8.086 -4.297 11.211 1 81.38 113 SER B N 1
ATOM 4419 C CA . SER B 1 113 ? -9.219 -3.676 11.883 1 81.38 113 SER B CA 1
ATOM 4420 C C . SER B 1 113 ? -10.43 -3.594 10.953 1 81.38 113 SER B C 1
ATOM 4422 O O . SER B 1 113 ? -11.492 -3.121 11.352 1 81.38 113 SER B O 1
ATOM 4424 N N . ARG B 1 114 ? -10.273 -4.059 9.742 1 88.56 114 ARG B N 1
ATOM 4425 C CA . ARG B 1 114 ? -11.32 -4.066 8.734 1 88.56 114 ARG B CA 1
ATOM 4426 C C . ARG B 1 114 ? -11.484 -5.453 8.117 1 88.56 114 ARG B C 1
ATOM 4428 O O . ARG B 1 114 ? -10.656 -6.336 8.336 1 88.56 114 ARG B O 1
ATOM 4435 N N . PRO B 1 115 ? -12.68 -5.551 7.426 1 92.19 115 PRO B N 1
ATOM 4436 C CA . PRO B 1 115 ? -12.766 -6.805 6.672 1 92.19 115 PRO B CA 1
ATOM 4437 C C . PRO B 1 115 ? -11.578 -7.02 5.742 1 92.19 115 PRO B C 1
ATOM 4439 O O . PRO B 1 115 ? -11.07 -6.059 5.148 1 92.19 115 PRO B O 1
ATOM 4442 N N . LEU B 1 116 ? -11.156 -8.227 5.555 1 93.94 116 LEU B N 1
ATOM 4443 C CA . LEU B 1 116 ? -9.836 -8.523 5.016 1 93.94 116 LEU B CA 1
ATOM 4444 C C . LEU B 1 116 ? -9.898 -8.75 3.512 1 93.94 116 LEU B C 1
ATOM 4446 O O . LEU B 1 116 ? -9.469 -9.797 3.021 1 93.94 116 LEU B O 1
ATOM 4450 N N . TRP B 1 117 ? -10.305 -7.754 2.773 1 94.38 117 TRP B N 1
ATOM 4451 C CA . TRP B 1 117 ? -10.336 -7.816 1.316 1 94.38 117 TRP B CA 1
ATOM 4452 C C . TRP B 1 117 ? -10.234 -6.422 0.71 1 94.38 117 TRP B C 1
ATOM 4454 O O . TRP B 1 117 ? -10.508 -5.422 1.381 1 94.38 117 TRP B O 1
ATOM 4464 N N . GLU B 1 118 ? -9.781 -6.359 -0.493 1 95.25 118 GLU B N 1
ATOM 4465 C CA . GLU B 1 118 ? -9.672 -5.141 -1.292 1 95.25 118 GLU B CA 1
ATOM 4466 C C . GLU B 1 118 ? -9.812 -5.445 -2.781 1 95.25 118 GLU B C 1
ATOM 4468 O O . GLU B 1 118 ? -9.375 -6.496 -3.248 1 95.25 118 GLU B O 1
ATOM 4473 N N . SER B 1 119 ? -10.43 -4.566 -3.469 1 95.56 119 SER B N 1
ATOM 4474 C CA . SER B 1 119 ? -10.578 -4.684 -4.914 1 95.56 119 SER B CA 1
ATOM 4475 C C . SER B 1 119 ? -10.195 -3.385 -5.617 1 95.56 119 SER B C 1
ATOM 4477 O O . SER B 1 119 ? -10.469 -2.293 -5.109 1 95.56 119 SER B O 1
ATOM 4479 N N . ASN B 1 120 ? -9.555 -3.469 -6.742 1 96.62 120 ASN B N 1
ATOM 4480 C CA . ASN B 1 120 ? -9.148 -2.33 -7.555 1 96.62 120 ASN B CA 1
ATOM 4481 C C . ASN B 1 120 ? -9.656 -2.455 -8.992 1 96.62 120 ASN B C 1
ATOM 4483 O O . ASN B 1 120 ? -9.344 -3.428 -9.68 1 96.62 120 ASN B O 1
ATOM 4487 N N . VAL B 1 121 ? -10.453 -1.517 -9.367 1 96.88 121 VAL B N 1
ATOM 4488 C CA . VAL B 1 121 ? -10.773 -1.371 -10.789 1 96.88 121 VAL B CA 1
ATOM 4489 C C . VAL B 1 121 ? -9.695 -0.525 -11.469 1 96.88 121 VAL B C 1
ATOM 4491 O O . VAL B 1 121 ? -9.508 0.644 -11.125 1 96.88 121 VAL B O 1
ATOM 4494 N N . ILE B 1 122 ? -9.023 -1.1 -12.461 1 97.56 122 ILE B N 1
ATOM 4495 C CA . ILE B 1 122 ? -7.848 -0.465 -13.047 1 97.56 122 ILE B CA 1
ATOM 4496 C C . ILE B 1 122 ? -8.109 -0.16 -14.523 1 97.56 122 ILE B C 1
ATOM 4498 O O . ILE B 1 122 ? -8.297 -1.074 -15.328 1 97.56 122 ILE B O 1
ATOM 4502 N N . GLU B 1 123 ? -8.094 1.084 -14.898 1 96.69 123 GLU B N 1
ATOM 4503 C CA . GLU B 1 123 ? -8.273 1.492 -16.281 1 96.69 123 GLU B CA 1
ATOM 4504 C C . GLU B 1 123 ? -6.973 2.021 -16.891 1 96.69 123 GLU B C 1
ATOM 4506 O O . GLU B 1 123 ? -5.934 2.014 -16.219 1 96.69 123 GLU B O 1
ATOM 4511 N N . GLY B 1 124 ? -7.016 2.318 -18.203 1 93.19 124 GLY B N 1
ATOM 4512 C CA . GLY B 1 124 ? -5.887 2.994 -18.812 1 93.19 124 GLY B CA 1
ATOM 4513 C C . GLY B 1 124 ? -5.027 2.07 -19.656 1 93.19 124 GLY B C 1
ATOM 4514 O O . GLY B 1 124 ? -3.965 2.469 -20.141 1 93.19 124 GLY B O 1
ATOM 4515 N N . LEU B 1 125 ? -5.477 0.834 -19.781 1 95.62 125 LEU B N 1
ATOM 4516 C CA . LEU B 1 125 ? -4.742 -0.033 -20.703 1 95.62 125 LEU B CA 1
ATOM 4517 C C . LEU B 1 125 ? -4.793 0.513 -22.125 1 95.62 125 LEU B C 1
ATOM 4519 O O . LEU B 1 125 ? -5.832 1.001 -22.578 1 95.62 125 LEU B O 1
ATOM 4523 N N . GLU B 1 126 ? -3.723 0.452 -22.812 1 93.81 126 GLU B N 1
ATOM 4524 C CA . GLU B 1 126 ? -3.59 1.048 -24.141 1 93.81 126 GLU B CA 1
ATOM 4525 C C . GLU B 1 126 ? -4.543 0.398 -25.141 1 93.81 126 GLU B C 1
ATOM 4527 O O . GLU B 1 126 ? -4.98 1.038 -26.094 1 93.81 126 GLU B O 1
ATOM 4532 N N . ASP B 1 127 ? -4.902 -0.811 -24.953 1 94.06 127 ASP B N 1
ATOM 4533 C CA . ASP B 1 127 ? -5.754 -1.522 -25.906 1 94.06 127 ASP B CA 1
ATOM 4534 C C . ASP B 1 127 ? -7.23 -1.362 -25.547 1 94.06 127 ASP B C 1
ATOM 4536 O O . ASP B 1 127 ? -8.094 -2.027 -26.125 1 94.06 127 ASP B O 1
ATOM 4540 N N . GLY B 1 128 ? -7.5 -0.599 -24.547 1 93.62 128 GLY B N 1
ATOM 4541 C CA . GLY B 1 128 ? -8.875 -0.274 -24.203 1 93.62 128 GLY B CA 1
ATOM 4542 C C . GLY B 1 128 ? -9.469 -1.205 -23.172 1 93.62 128 GLY B C 1
ATOM 4543 O O . GLY B 1 128 ? -10.539 -0.927 -22.609 1 93.62 128 GLY B O 1
ATOM 4544 N N . ARG B 1 129 ? -8.812 -2.242 -22.797 1 96.56 129 ARG B N 1
ATOM 4545 C CA . ARG B 1 129 ? -9.266 -3.16 -21.766 1 96.56 129 ARG B CA 1
ATOM 4546 C C . ARG B 1 129 ? -9.141 -2.531 -20.375 1 96.56 129 ARG B C 1
ATOM 4548 O O . ARG B 1 129 ? -8.523 -1.475 -20.234 1 96.56 129 ARG B O 1
ATOM 4555 N N . PHE B 1 130 ? -9.828 -3.072 -19.438 1 97.44 130 PHE B N 1
ATOM 4556 C CA . PHE B 1 130 ? -9.633 -2.73 -18.031 1 97.44 130 PHE B CA 1
ATOM 4557 C C . PHE B 1 130 ? -9.453 -3.988 -17.188 1 97.44 130 PHE B C 1
ATOM 4559 O O . PHE B 1 130 ? -9.711 -5.098 -17.656 1 97.44 130 PHE B O 1
ATOM 4566 N N . ALA B 1 131 ? -8.922 -3.791 -16 1 98.12 131 ALA B N 1
ATOM 4567 C CA . ALA B 1 131 ? -8.641 -4.934 -15.133 1 98.12 131 ALA B CA 1
ATOM 4568 C C . ALA B 1 131 ? -9.266 -4.738 -13.75 1 98.12 131 ALA B C 1
ATOM 4570 O O . ALA B 1 131 ? -9.57 -3.609 -13.352 1 98.12 131 ALA B O 1
ATOM 4571 N N . VAL B 1 132 ? -9.562 -5.801 -13.141 1 97.25 132 VAL B N 1
ATOM 4572 C CA . VAL B 1 132 ? -9.969 -5.812 -11.742 1 97.25 132 VAL B CA 1
ATOM 4573 C C . VAL B 1 132 ? -9.031 -6.711 -10.938 1 97.25 132 VAL B C 1
ATOM 4575 O O . VAL B 1 132 ? -8.922 -7.906 -11.211 1 97.25 132 VAL B O 1
ATOM 4578 N N . TYR B 1 133 ? -8.32 -6.09 -10.07 1 97.19 133 TYR B N 1
ATOM 4579 C CA . TYR B 1 133 ? -7.512 -6.859 -9.133 1 97.19 133 TYR B CA 1
ATOM 4580 C C . TYR B 1 133 ? -8.195 -6.953 -7.773 1 97.19 133 TYR B C 1
ATOM 4582 O O . TYR B 1 133 ? -8.547 -5.934 -7.176 1 97.19 133 TYR B O 1
ATOM 4590 N N . THR B 1 134 ? -8.352 -8.188 -7.285 1 96.06 134 THR B N 1
ATOM 4591 C CA . THR B 1 134 ? -8.953 -8.422 -5.977 1 96.06 134 THR B CA 1
ATOM 4592 C C . THR B 1 134 ? -8.039 -9.289 -5.113 1 96.06 134 THR B C 1
ATOM 4594 O O . THR B 1 134 ? -7.484 -10.281 -5.598 1 96.06 134 THR B O 1
ATOM 4597 N N . LYS B 1 135 ? -7.863 -8.891 -3.918 1 95.38 135 LYS B N 1
ATOM 4598 C CA . LYS B 1 135 ? -7.137 -9.734 -2.975 1 95.38 135 LYS B CA 1
ATOM 4599 C C . LYS B 1 135 ? -7.938 -9.938 -1.693 1 95.38 135 LYS B C 1
ATOM 4601 O O . LYS B 1 135 ? -8.703 -9.062 -1.284 1 95.38 135 LYS B O 1
ATOM 4606 N N . MET B 1 136 ? -7.777 -11.07 -1.093 1 94.38 136 MET B N 1
ATOM 4607 C CA . MET B 1 136 ? -8.406 -11.469 0.166 1 94.38 136 MET B CA 1
ATOM 4608 C C . MET B 1 136 ? -7.41 -12.203 1.059 1 94.38 136 MET B C 1
ATOM 4610 O O . MET B 1 136 ? -6.523 -12.898 0.564 1 94.38 136 MET B O 1
ATOM 4614 N N . HIS B 1 137 ? -7.582 -11.961 2.309 1 93.75 137 HIS B N 1
ATOM 4615 C CA . HIS B 1 137 ? -6.75 -12.703 3.244 1 93.75 137 HIS B CA 1
ATOM 4616 C C . HIS B 1 137 ? -7.094 -14.188 3.225 1 93.75 137 HIS B C 1
ATOM 4618 O O . HIS B 1 137 ? -8.273 -14.555 3.156 1 93.75 137 HIS B O 1
ATOM 4624 N N . HIS B 1 138 ? -6.137 -14.938 3.359 1 89.75 138 HIS B N 1
ATOM 4625 C CA . HIS B 1 138 ? -6.312 -16.375 3.256 1 89.75 138 HIS B CA 1
ATOM 4626 C C . HIS B 1 138 ? -7.129 -16.922 4.426 1 89.75 138 HIS B C 1
ATOM 4628 O O . HIS B 1 138 ? -7.695 -18.016 4.34 1 89.75 138 HIS B O 1
ATOM 4634 N N . ALA B 1 139 ? -7.238 -16.281 5.52 1 88.31 139 ALA B N 1
ATOM 4635 C CA . ALA B 1 139 ? -8.109 -16.656 6.629 1 88.31 139 ALA B CA 1
ATOM 4636 C C . ALA B 1 139 ? -9.578 -16.516 6.234 1 88.31 139 ALA B C 1
ATOM 4638 O O . ALA B 1 139 ? -10.438 -17.219 6.781 1 88.31 139 ALA B O 1
ATOM 4639 N N . LEU B 1 140 ? -9.828 -15.625 5.332 1 87.31 140 LEU B N 1
ATOM 4640 C CA . LEU B 1 140 ? -11.195 -15.352 4.902 1 87.31 140 LEU B CA 1
ATOM 4641 C C . LEU B 1 140 ? -11.609 -16.312 3.791 1 87.31 140 LEU B C 1
ATOM 4643 O O . LEU B 1 140 ? -12.758 -16.766 3.758 1 87.31 140 LEU B O 1
ATOM 4647 N N . VAL B 1 141 ? -10.727 -16.484 2.865 1 84.12 141 VAL B N 1
ATOM 4648 C CA . VAL B 1 141 ? -11.047 -17.297 1.69 1 84.12 141 VAL B CA 1
ATOM 4649 C C . VAL B 1 141 ? -9.812 -18.094 1.257 1 84.12 141 VAL B C 1
ATOM 4651 O O . VAL B 1 141 ? -8.688 -17.578 1.31 1 84.12 141 VAL B O 1
ATOM 4654 N N . ASP B 1 142 ? -10.078 -19.328 0.848 1 77.19 142 ASP B N 1
ATOM 4655 C CA . ASP B 1 142 ? -9.016 -20.047 0.168 1 77.19 142 ASP B CA 1
ATOM 4656 C C . ASP B 1 142 ? -9.109 -19.875 -1.346 1 77.19 142 ASP B C 1
ATOM 4658 O O . ASP B 1 142 ? -10.008 -19.188 -1.843 1 77.19 142 ASP B O 1
ATOM 4662 N N . GLY B 1 143 ? -8.195 -20.391 -2.016 1 75 143 GLY B N 1
ATOM 4663 C CA . GLY B 1 143 ? -8.117 -20.219 -3.455 1 75 143 GLY B CA 1
ATOM 4664 C C . GLY B 1 143 ? -9.352 -20.719 -4.184 1 75 143 GLY B C 1
ATOM 4665 O O . GLY B 1 143 ? -9.883 -20.047 -5.066 1 75 143 GLY B O 1
ATOM 4666 N N . VAL B 1 144 ? -9.797 -21.875 -3.834 1 74.38 144 VAL B N 1
ATOM 4667 C CA . VAL B 1 144 ? -10.93 -22.5 -4.512 1 74.38 144 VAL B CA 1
ATOM 4668 C C . VAL B 1 144 ? -12.203 -21.703 -4.23 1 74.38 144 VAL B C 1
ATOM 4670 O O . VAL B 1 144 ? -12.977 -21.422 -5.145 1 74.38 144 VAL B O 1
ATOM 4673 N N . THR B 1 145 ? -12.312 -21.328 -3.035 1 78.06 145 THR B N 1
ATOM 4674 C CA . THR B 1 145 ? -13.469 -20.531 -2.662 1 78.06 145 THR B CA 1
ATOM 4675 C C . THR B 1 145 ? -13.422 -19.172 -3.346 1 78.06 145 THR B C 1
ATOM 4677 O O . THR B 1 145 ? -14.453 -18.656 -3.795 1 78.06 145 THR B O 1
ATOM 4680 N N . GLY B 1 146 ? -12.297 -18.656 -3.389 1 82.75 146 GLY B N 1
ATOM 4681 C CA . GLY B 1 146 ? -12.148 -17.391 -4.086 1 82.75 146 GLY B CA 1
ATOM 4682 C C . GLY B 1 146 ? -12.578 -17.453 -5.539 1 82.75 146 GLY B C 1
ATOM 4683 O O . GLY B 1 146 ? -13.25 -16.547 -6.035 1 82.75 146 GLY B O 1
ATOM 4684 N N . MET B 1 147 ? -12.258 -18.531 -6.141 1 83.25 147 MET B N 1
ATOM 4685 C CA . MET B 1 147 ? -12.617 -18.719 -7.543 1 83.25 147 MET B CA 1
ATOM 4686 C C . MET B 1 147 ? -14.125 -18.875 -7.699 1 83.25 147 MET B C 1
ATOM 4688 O O . MET B 1 147 ? -14.719 -18.312 -8.625 1 83.25 147 MET B O 1
ATOM 4692 N N . LYS B 1 148 ? -14.703 -19.531 -6.793 1 82.38 148 LYS B N 1
ATOM 4693 C CA . LYS B 1 148 ? -16.156 -19.703 -6.82 1 82.38 148 LYS B CA 1
ATOM 4694 C C . LYS B 1 148 ? -16.875 -18.375 -6.625 1 82.38 148 LYS B C 1
ATOM 4696 O O . LYS B 1 148 ? -17.875 -18.094 -7.289 1 82.38 148 LYS B O 1
ATOM 4701 N N . LEU B 1 149 ? -16.312 -17.656 -5.742 1 83.5 149 LEU B N 1
ATOM 4702 C CA . LEU B 1 149 ? -16.891 -16.344 -5.484 1 83.5 149 LEU B CA 1
ATOM 4703 C C . LEU B 1 149 ? -16.797 -15.453 -6.719 1 83.5 149 LEU B C 1
ATOM 4705 O O . LEU B 1 149 ? -17.75 -14.742 -7.055 1 83.5 149 LEU B O 1
ATOM 4709 N N . LEU B 1 150 ? -15.734 -15.508 -7.332 1 85.38 150 LEU B N 1
ATOM 4710 C CA . LEU B 1 150 ? -15.547 -14.734 -8.555 1 85.38 150 LEU B CA 1
ATOM 4711 C C . LEU B 1 150 ? -16.531 -15.18 -9.633 1 85.38 150 LEU B C 1
ATOM 4713 O O . LEU B 1 150 ? -17.141 -14.344 -10.305 1 85.38 150 LEU B O 1
ATOM 4717 N N . GLN B 1 151 ? -16.703 -16.422 -9.742 1 86.62 151 GLN B N 1
ATOM 4718 C CA . GLN B 1 151 ? -17.625 -16.969 -10.75 1 86.62 151 GLN B CA 1
ATOM 4719 C C . GLN B 1 151 ? -19.062 -16.531 -10.477 1 86.62 151 GLN B C 1
ATOM 4721 O O . GLN B 1 151 ? -19.797 -16.203 -11.406 1 86.62 151 GLN B O 1
ATOM 4726 N N . ARG B 1 152 ? -19.359 -16.5 -9.281 1 85.94 152 ARG B N 1
ATOM 4727 C CA . ARG B 1 152 ? -20.703 -16.125 -8.891 1 85.94 152 ARG B CA 1
ATOM 4728 C C . ARG B 1 152 ? -20.969 -14.641 -9.172 1 85.94 152 ARG B C 1
ATOM 4730 O O . ARG B 1 152 ? -22.109 -14.234 -9.383 1 85.94 152 ARG B O 1
ATOM 4737 N N . SER B 1 153 ? -19.922 -13.938 -9.18 1 88.44 153 SER B N 1
ATOM 4738 C CA . SER B 1 153 ? -20.062 -12.492 -9.328 1 88.44 153 SER B CA 1
ATOM 4739 C C . SER B 1 153 ? -20.156 -12.102 -10.797 1 88.44 153 SER B C 1
ATOM 4741 O O . SER B 1 153 ? -20.406 -10.938 -11.117 1 88.44 153 SER B O 1
ATOM 4743 N N . LEU B 1 154 ? -20.031 -13.023 -11.656 1 92.62 154 LEU B N 1
ATOM 4744 C CA . LEU B 1 154 ? -20.047 -12.758 -13.094 1 92.62 154 LEU B CA 1
ATOM 4745 C C . LEU B 1 154 ? -21.203 -13.5 -13.758 1 92.62 154 LEU B C 1
ATOM 4747 O O . LEU B 1 154 ? -21.953 -14.227 -13.102 1 92.62 154 LEU B O 1
ATOM 4751 N N . SER B 1 155 ? -21.438 -13.172 -15.023 1 93.31 155 SER B N 1
ATOM 4752 C CA . SER B 1 155 ? -22.531 -13.758 -15.781 1 93.31 155 SER B CA 1
ATOM 4753 C C . SER B 1 155 ? -22.016 -14.555 -16.969 1 93.31 155 SER B C 1
ATOM 4755 O O . SER B 1 155 ? -20.938 -14.273 -17.5 1 93.31 155 SER B O 1
ATOM 4757 N N . THR B 1 156 ? -22.781 -15.578 -17.359 1 93.88 156 THR B N 1
ATOM 4758 C CA . THR B 1 156 ? -22.484 -16.312 -18.594 1 93.88 156 THR B CA 1
ATOM 4759 C C . THR B 1 156 ? -23.188 -15.672 -19.781 1 93.88 156 THR B C 1
ATOM 4761 O O . THR B 1 156 ? -22.953 -16.062 -20.922 1 93.88 156 THR B O 1
ATOM 4764 N N . ASP B 1 157 ? -24 -14.648 -19.438 1 94.44 157 ASP B N 1
ATOM 4765 C CA . ASP B 1 157 ? -24.766 -13.953 -20.469 1 94.44 157 ASP B CA 1
ATOM 4766 C C . ASP B 1 157 ? -24.062 -12.672 -20.922 1 94.44 157 ASP B C 1
ATOM 4768 O O . ASP B 1 157 ? -23.984 -11.711 -20.156 1 94.44 157 ASP B O 1
ATOM 4772 N N . PRO B 1 158 ? -23.625 -12.609 -22.203 1 94.06 158 PRO B N 1
ATOM 4773 C CA . PRO B 1 158 ? -22.922 -11.414 -22.672 1 94.06 158 PRO B CA 1
ATOM 4774 C C . PRO B 1 158 ? -23.828 -10.18 -22.734 1 94.06 158 PRO B C 1
ATOM 4776 O O . PRO B 1 158 ? -23.328 -9.055 -22.812 1 94.06 158 PRO B O 1
ATOM 4779 N N . ASP B 1 159 ? -25.141 -10.391 -22.641 1 93.69 159 ASP B N 1
ATOM 4780 C CA . ASP B 1 159 ? -26.078 -9.281 -22.812 1 93.69 159 ASP B CA 1
ATOM 4781 C C . ASP B 1 159 ? -26.578 -8.766 -21.469 1 93.69 159 ASP B C 1
ATOM 4783 O O . ASP B 1 159 ? -27.234 -7.73 -21.406 1 93.69 159 ASP B O 1
ATOM 4787 N N . GLU B 1 160 ? -26.219 -9.508 -20.469 1 92.56 160 GLU B N 1
ATOM 4788 C CA . GLU B 1 160 ? -26.656 -9.062 -19.141 1 92.56 160 GLU B CA 1
ATOM 4789 C C . GLU B 1 160 ? -25.906 -7.797 -18.719 1 92.56 160 GLU B C 1
ATOM 4791 O O . GLU B 1 160 ? -24.672 -7.742 -18.797 1 92.56 160 GLU B O 1
ATOM 4796 N N . ARG B 1 161 ? -26.734 -6.824 -18.391 1 90.31 161 ARG B N 1
ATOM 4797 C CA . ARG B 1 161 ? -26.172 -5.555 -17.938 1 90.31 161 ARG B CA 1
ATOM 4798 C C . ARG B 1 161 ? -26.547 -5.277 -16.484 1 90.31 161 ARG B C 1
ATOM 4800 O O . ARG B 1 161 ? -27.391 -5.973 -15.914 1 90.31 161 ARG B O 1
ATOM 4807 N N . ASP B 1 162 ? -25.891 -4.438 -15.828 1 84.88 162 ASP B N 1
ATOM 4808 C CA . ASP B 1 162 ? -26.203 -3.93 -14.5 1 84.88 162 ASP B CA 1
ATOM 4809 C C . ASP B 1 162 ? -26.109 -5.043 -13.453 1 84.88 162 ASP B C 1
ATOM 4811 O O . ASP B 1 162 ? -27.031 -5.219 -12.648 1 84.88 162 ASP B O 1
ATOM 4815 N N . LEU B 1 163 ? -25.156 -5.918 -13.641 1 87 163 LEU B N 1
ATOM 4816 C CA . LEU B 1 163 ? -24.891 -6.895 -12.586 1 87 163 LEU B CA 1
ATOM 4817 C C . LEU B 1 163 ? -24.625 -6.199 -11.258 1 87 163 LEU B C 1
ATOM 4819 O O . LEU B 1 163 ? -24 -5.137 -11.227 1 87 163 LEU B O 1
ATOM 4823 N N . PRO B 1 164 ? -25.125 -6.84 -10.266 1 85.19 164 PRO B N 1
ATOM 4824 C CA . PRO B 1 164 ? -24.75 -6.281 -8.969 1 85.19 164 PRO B CA 1
ATOM 4825 C C . PRO B 1 164 ? -23.25 -6.316 -8.727 1 85.19 164 PRO B C 1
ATOM 4827 O O . PRO B 1 164 ? -22.531 -7.07 -9.391 1 85.19 164 PRO B O 1
ATOM 4830 N N . ALA B 1 165 ? -22.859 -5.484 -7.777 1 88.75 165 ALA B N 1
ATOM 4831 C CA . ALA B 1 165 ? -21.438 -5.465 -7.43 1 88.75 165 ALA B CA 1
ATOM 4832 C C . ALA B 1 165 ? -20.969 -6.844 -6.98 1 88.75 165 ALA B C 1
ATOM 4834 O O . ALA B 1 165 ? -21.703 -7.57 -6.309 1 88.75 165 ALA B O 1
ATOM 4835 N N . PRO B 1 166 ? -19.812 -7.262 -7.312 1 83.75 166 PRO B N 1
ATOM 4836 C CA . PRO B 1 166 ? -19.297 -8.594 -6.984 1 83.75 166 PRO B CA 1
ATOM 4837 C C . PRO B 1 166 ? -19.375 -8.906 -5.492 1 83.75 166 PRO B C 1
ATOM 4839 O O . PRO B 1 166 ? -19.625 -10.047 -5.109 1 83.75 166 PRO B O 1
ATOM 4842 N N . TRP B 1 167 ? -19.234 -7.922 -4.68 1 85.88 167 TRP B N 1
ATOM 4843 C CA . TRP B 1 167 ? -19.219 -8.148 -3.24 1 85.88 167 TRP B CA 1
ATOM 4844 C C . TRP B 1 167 ? -20.625 -8.32 -2.691 1 85.88 167 TRP B C 1
ATOM 4846 O O . TRP B 1 167 ? -20.812 -8.719 -1.537 1 85.88 167 TRP B O 1
ATOM 4856 N N . ALA B 1 168 ? -21.594 -8.07 -3.492 1 83.81 168 ALA B N 1
ATOM 4857 C CA . ALA B 1 168 ? -22.984 -8.242 -3.072 1 83.81 168 ALA B CA 1
ATOM 4858 C C . ALA B 1 168 ? -23.469 -9.656 -3.361 1 83.81 168 ALA B C 1
ATOM 4860 O O . ALA B 1 168 ? -24.5 -10.094 -2.818 1 83.81 168 ALA B O 1
ATOM 4861 N N . ARG B 1 169 ? -22.781 -10.414 -4.152 1 70.88 169 ARG B N 1
ATOM 4862 C CA . ARG B 1 169 ? -23.297 -11.664 -4.695 1 70.88 169 ARG B CA 1
ATOM 4863 C C . ARG B 1 169 ? -22.531 -12.859 -4.133 1 70.88 169 ARG B C 1
ATOM 4865 O O . ARG B 1 169 ? -22.547 -13.945 -4.727 1 70.88 169 ARG B O 1
ATOM 4872 N N . MET B 1 170 ? -21.906 -12.695 -3.107 1 71.19 170 MET B N 1
ATOM 4873 C CA . MET B 1 170 ? -21.031 -13.781 -2.695 1 71.19 170 MET B CA 1
ATOM 4874 C C . MET B 1 170 ? -21.719 -14.695 -1.696 1 71.19 170 MET B C 1
ATOM 4876 O O . MET B 1 170 ? -21.25 -15.805 -1.438 1 71.19 170 MET B O 1
ATOM 4880 N N . ASP B 1 171 ? -22.938 -14.258 -1.296 1 66.56 171 ASP B N 1
ATOM 4881 C CA . ASP B 1 171 ? -23.672 -15.148 -0.4 1 66.56 171 ASP B CA 1
ATOM 4882 C C . ASP B 1 171 ? -24.453 -16.203 -1.186 1 66.56 171 ASP B C 1
ATOM 4884 O O . ASP B 1 171 ? -24.984 -15.914 -2.264 1 66.56 171 ASP B O 1
ATOM 4888 N N . PRO B 1 172 ? -24.391 -17.438 -0.861 1 57.81 172 PRO B N 1
ATOM 4889 C CA . PRO B 1 172 ? -25.188 -18.438 -1.562 1 57.81 172 PRO B CA 1
ATOM 4890 C C . PRO B 1 172 ? -26.688 -18.141 -1.53 1 57.81 172 PRO B C 1
ATOM 4892 O O . PRO B 1 172 ? -27.172 -17.516 -0.581 1 57.81 172 PRO B O 1
ATOM 4895 N N . PRO B 1 173 ? -27.531 -18.188 -2.812 1 52.47 173 PRO B N 1
ATOM 4896 C CA . PRO B 1 173 ? -28.984 -18.016 -2.789 1 52.47 173 PRO B CA 1
ATOM 4897 C C . PRO B 1 173 ? -29.656 -18.828 -1.686 1 52.47 173 PRO B C 1
ATOM 4899 O O . PRO B 1 173 ? -29.125 -19.875 -1.276 1 52.47 173 PRO B O 1
ATOM 4902 N N . PRO B 1 174 ? -30.766 -18.25 -1.153 1 41.91 174 PRO B N 1
ATOM 4903 C CA . PRO B 1 174 ? -31.5 -19.062 -0.176 1 41.91 174 PRO B CA 1
ATOM 4904 C C . PRO B 1 174 ? -31.984 -20.391 -0.756 1 41.91 174 PRO B C 1
ATOM 4906 O O . PRO B 1 174 ? -32.25 -20.484 -1.957 1 41.91 174 PRO B O 1
ATOM 4909 N N . ARG B 1 175 ? -31.844 -21.594 -0.311 1 39.66 175 ARG B N 1
ATOM 4910 C CA . ARG B 1 175 ? -32.406 -22.891 -0.665 1 39.66 175 ARG B CA 1
ATOM 4911 C C . ARG B 1 175 ? -33.906 -22.812 -0.87 1 39.66 175 ARG B C 1
ATOM 4913 O O . ARG B 1 175 ? -34.656 -22.484 0.064 1 39.66 175 ARG B O 1
ATOM 4920 N N . THR B 1 176 ? -34.594 -22.438 -1.924 1 32.72 176 THR B N 1
ATOM 4921 C CA . THR B 1 176 ? -36 -22.75 -2.162 1 32.72 176 THR B CA 1
ATOM 4922 C C . THR B 1 176 ? -36.25 -24.25 -2.035 1 32.72 176 THR B C 1
ATOM 4924 O O . THR B 1 176 ? -35.531 -25.047 -2.643 1 32.72 176 THR B O 1
ATOM 4927 N N . ALA B 1 177 ? -37.156 -24.891 -1.131 1 34.84 177 ALA B N 1
ATOM 4928 C CA . ALA B 1 177 ? -37.812 -26.188 -0.933 1 34.84 177 ALA B CA 1
ATOM 4929 C C . ALA B 1 177 ? -38.625 -26.578 -2.156 1 34.84 177 ALA B C 1
ATOM 4931 O O . ALA B 1 177 ? -39.625 -25.938 -2.467 1 34.84 177 ALA B O 1
ATOM 4932 N N . ASP B 1 178 ? -38.312 -27.031 -3.246 1 30.38 178 ASP B N 1
ATOM 4933 C CA . ASP B 1 178 ? -39.219 -27.734 -4.164 1 30.38 178 ASP B CA 1
ATOM 4934 C C . ASP B 1 178 ? -40.062 -28.75 -3.428 1 30.38 178 ASP B C 1
ATOM 4936 O O . ASP B 1 178 ? -39.562 -29.547 -2.631 1 30.38 178 ASP B O 1
ATOM 4940 N N . PRO B 1 179 ? -41.438 -28.859 -3.422 1 34.97 179 PRO B N 1
ATOM 4941 C CA . PRO B 1 179 ? -42.344 -29.828 -2.795 1 34.97 179 PRO B CA 1
ATOM 4942 C C . PRO B 1 179 ? -42.031 -31.266 -3.195 1 34.97 179 PRO B C 1
ATOM 4944 O O . PRO B 1 179 ? -42.25 -32.188 -2.41 1 34.97 179 PRO B O 1
ATOM 4947 N N . GLY B 1 180 ? -42.219 -31.734 -4.469 1 31.58 180 GLY B N 1
ATOM 4948 C CA . GLY B 1 180 ? -42.344 -33.125 -4.879 1 31.58 180 GLY B CA 1
ATOM 4949 C C . GLY B 1 180 ? -41.062 -33.938 -4.707 1 31.58 180 GLY B C 1
ATOM 4950 O O . GLY B 1 180 ? -40.938 -35.031 -5.234 1 31.58 180 GLY B O 1
ATOM 4951 N N . GLU B 1 181 ? -39.938 -33.344 -4.855 1 28.08 181 GLU B N 1
ATOM 4952 C CA . GLU B 1 181 ? -38.906 -34.406 -4.816 1 28.08 181 GLU B CA 1
ATOM 4953 C C . GLU B 1 181 ? -39.031 -35.25 -3.553 1 28.08 181 GLU B C 1
ATOM 4955 O O . GLU B 1 181 ? -39.125 -34.719 -2.445 1 28.08 181 GLU B O 1
ATOM 4960 N N . PRO B 1 182 ? -39.625 -36.531 -3.703 1 28.64 182 PRO B N 1
ATOM 4961 C CA . PRO B 1 182 ? -39.781 -37.438 -2.578 1 28.64 182 PRO B CA 1
ATOM 4962 C C . PRO B 1 182 ? -38.656 -37.281 -1.542 1 28.64 182 PRO B C 1
ATOM 4964 O O . PRO B 1 182 ? -37.594 -36.781 -1.855 1 28.64 182 PRO B O 1
ATOM 4967 N N . THR B 1 183 ? -39 -37.438 -0.218 1 29 183 THR B N 1
ATOM 4968 C CA . THR B 1 183 ? -38.281 -37.656 1.025 1 29 183 THR B CA 1
ATOM 4969 C C . THR B 1 183 ? -37.062 -38.562 0.791 1 29 183 THR B C 1
ATOM 4971 O O . THR B 1 183 ? -36.5 -39.125 1.74 1 29 183 THR B O 1
ATOM 4974 N N . GLY B 1 184 ? -36.969 -39.031 -0.427 1 26.39 184 GLY B N 1
ATOM 4975 C CA . GLY B 1 184 ? -36.094 -40.188 -0.385 1 26.39 184 GLY B CA 1
ATOM 4976 C C . GLY B 1 184 ? -34.75 -39.906 0.296 1 26.39 184 GLY B C 1
ATOM 4977 O O . GLY B 1 184 ? -34.469 -38.781 0.659 1 26.39 184 GLY B O 1
ATOM 4978 N N . ARG B 1 185 ? -33.781 -40.875 0.053 1 26.97 185 ARG B N 1
ATOM 4979 C CA . ARG B 1 185 ? -32.688 -41.156 0.965 1 26.97 185 ARG B CA 1
ATOM 4980 C C . ARG B 1 185 ? -31.828 -39.938 1.198 1 26.97 185 ARG B C 1
ATOM 4982 O O . ARG B 1 185 ? -31.578 -39.156 0.275 1 26.97 185 ARG B O 1
ATOM 4989 N N . PRO B 1 186 ? -31.859 -39.469 2.445 1 27.19 186 PRO B N 1
ATOM 4990 C CA . PRO B 1 186 ? -30.984 -38.438 2.992 1 27.19 186 PRO B CA 1
ATOM 4991 C C . PRO B 1 186 ? -29.609 -38.406 2.318 1 27.19 186 PRO B C 1
ATOM 4993 O O . PRO B 1 186 ? -28.891 -39.375 2.332 1 27.19 186 PRO B O 1
ATOM 4996 N N . ASN B 1 187 ? -29.688 -38.094 1.072 1 22.92 187 ASN B N 1
ATOM 4997 C CA . ASN B 1 187 ? -28.391 -38.281 0.42 1 22.92 187 ASN B CA 1
ATOM 4998 C C . ASN B 1 187 ? -27.234 -37.938 1.355 1 22.92 187 ASN B C 1
ATOM 5000 O O . ASN B 1 187 ? -27.188 -36.875 1.925 1 22.92 187 ASN B O 1
ATOM 5004 N N . PRO B 1 188 ? -26.484 -38.969 1.786 1 24.28 188 PRO B N 1
ATOM 5005 C CA . PRO B 1 188 ? -25.5 -38.969 2.865 1 24.28 188 PRO B CA 1
ATOM 5006 C C . PRO B 1 188 ? -24.547 -37.781 2.779 1 24.28 188 PRO B C 1
ATOM 5008 O O . PRO B 1 188 ? -23.688 -37.594 3.648 1 24.28 188 PRO B O 1
ATOM 5011 N N . LEU B 1 189 ? -24.594 -37.312 1.564 1 24.31 189 LEU B N 1
ATOM 5012 C CA . LEU B 1 189 ? -23.5 -36.344 1.521 1 24.31 189 LEU B CA 1
ATOM 5013 C C . LEU B 1 189 ? -23.75 -35.188 2.482 1 24.31 189 LEU B C 1
ATOM 5015 O O . LEU B 1 189 ? -22.969 -34.25 2.533 1 24.31 189 LEU B O 1
ATOM 5019 N N . ARG B 1 190 ? -25.031 -34.969 2.789 1 25.42 190 ARG B N 1
ATOM 5020 C CA . ARG B 1 190 ? -25.438 -34 3.816 1 25.42 190 ARG B CA 1
ATOM 5021 C C . ARG B 1 190 ? -24.828 -34.375 5.168 1 25.42 190 ARG B C 1
ATOM 5023 O O . ARG B 1 190 ? -25 -33.625 6.145 1 25.42 190 ARG B O 1
ATOM 5030 N N . ALA B 1 191 ? -24.719 -35.688 5.383 1 24.67 191 ALA B N 1
ATOM 5031 C CA . ALA B 1 191 ? -24.391 -36.219 6.703 1 24.67 191 ALA B CA 1
ATOM 5032 C C . ALA B 1 191 ? -23.031 -35.688 7.184 1 24.67 191 ALA B C 1
ATOM 5034 O O . ALA B 1 191 ? -22.734 -35.75 8.375 1 24.67 191 ALA B O 1
ATOM 5035 N N . VAL B 1 192 ? -22.172 -35.531 6.25 1 23.53 192 VAL B N 1
ATOM 5036 C CA . VAL B 1 192 ? -20.828 -35.469 6.812 1 23.53 192 VAL B CA 1
ATOM 5037 C C . VAL B 1 192 ? -20.656 -34.156 7.578 1 23.53 192 VAL B C 1
ATOM 5039 O O . VAL B 1 192 ? -19.594 -33.906 8.156 1 23.53 192 VAL B O 1
ATOM 5042 N N . SER B 1 193 ? -21.609 -33.312 7.453 1 24.91 193 SER B N 1
ATOM 5043 C CA . SER B 1 193 ? -21.469 -32.188 8.367 1 24.91 193 SER B CA 1
ATOM 5044 C C . SER B 1 193 ? -21.594 -32.625 9.82 1 24.91 193 SER B C 1
ATOM 5046 O O . SER B 1 193 ? -21.172 -31.922 10.734 1 24.91 193 SER B O 1
ATOM 5048 N N . GLY B 1 194 ? -22.391 -33.656 10.016 1 24.23 194 GLY B N 1
ATOM 5049 C CA . GLY B 1 194 ? -22.828 -34.094 11.336 1 24.23 194 GLY B CA 1
ATOM 5050 C C . GLY B 1 194 ? -21.766 -34.875 12.078 1 24.23 194 GLY B C 1
ATOM 5051 O O . GLY B 1 194 ? -21.875 -35.094 13.281 1 24.23 194 GLY B O 1
ATOM 5052 N N . ALA B 1 195 ? -21.156 -35.812 11.414 1 23.92 195 ALA B N 1
ATOM 5053 C CA . ALA B 1 195 ? -20.422 -36.812 12.18 1 23.92 195 ALA B CA 1
ATOM 5054 C C . ALA B 1 195 ? -19.25 -36.188 12.914 1 23.92 195 ALA B C 1
ATOM 5056 O O . ALA B 1 195 ? -18.578 -36.875 13.703 1 23.92 195 ALA B O 1
ATOM 5057 N N . VAL B 1 196 ? -18.75 -35.125 12.578 1 24.75 196 VAL B N 1
ATOM 5058 C CA . VAL B 1 196 ? -17.703 -34.719 13.492 1 24.75 196 VAL B CA 1
ATOM 5059 C C . VAL B 1 196 ? -18.297 -34.406 14.867 1 24.75 196 VAL B C 1
ATOM 5061 O O . VAL B 1 196 ? -17.594 -33.938 15.766 1 24.75 196 VAL B O 1
ATOM 5064 N N . SER B 1 197 ? -19.578 -34.75 15.078 1 25.52 197 SER B N 1
ATOM 5065 C CA . SER B 1 197 ? -20.094 -34.594 16.438 1 25.52 197 SER B CA 1
ATOM 5066 C C . SER B 1 197 ? -19.5 -35.625 17.375 1 25.52 197 SER B C 1
ATOM 5068 O O . SER B 1 197 ? -19.359 -35.406 18.578 1 25.52 197 SER B O 1
ATOM 5070 N N . GLY B 1 198 ? -19.5 -36.969 17.016 1 24.92 198 GLY B N 1
ATOM 5071 C CA . GLY B 1 198 ? -19.328 -38.031 17.984 1 24.92 198 GLY B CA 1
ATOM 5072 C C . GLY B 1 198 ? -17.922 -38.125 18.547 1 24.92 198 GLY B C 1
ATOM 5073 O O . GLY B 1 198 ? -17.703 -38.719 19.609 1 24.92 198 GLY B O 1
ATOM 5074 N N . VAL B 1 199 ? -16.938 -38.312 17.75 1 23.86 199 VAL B N 1
ATOM 5075 C CA . VAL B 1 199 ? -15.719 -38.562 18.516 1 23.86 199 VAL B CA 1
ATOM 5076 C C . VAL B 1 199 ? -15.422 -37.344 19.406 1 23.86 199 VAL B C 1
ATOM 5078 O O . VAL B 1 199 ? -14.297 -37.188 19.906 1 23.86 199 VAL B O 1
ATOM 5081 N N . ALA B 1 200 ? -16.375 -36.5 19.797 1 24.95 200 ALA B N 1
ATOM 5082 C CA . ALA B 1 200 ? -16.547 -35.469 20.812 1 24.95 200 ALA B CA 1
ATOM 5083 C C . ALA B 1 200 ? -16.328 -36.031 22.219 1 24.95 200 ALA B C 1
ATOM 5085 O O . ALA B 1 200 ? -16.156 -35.281 23.172 1 24.95 200 ALA B O 1
ATOM 5086 N N . SER B 1 201 ? -16.797 -37.188 22.547 1 26.06 201 SER B N 1
ATOM 5087 C CA . SER B 1 201 ? -17.047 -37.531 23.953 1 26.06 201 SER B CA 1
ATOM 5088 C C . SER B 1 201 ? -15.742 -37.75 24.703 1 26.06 201 SER B C 1
ATOM 5090 O O . SER B 1 201 ? -15.633 -37.375 25.875 1 26.06 201 SER B O 1
ATOM 5092 N N . GLY B 1 202 ? -14.953 -38.812 24.359 1 25.09 202 GLY B N 1
ATOM 5093 C CA . GLY B 1 202 ? -13.953 -39.219 25.344 1 25.09 202 GLY B CA 1
ATOM 5094 C C . GLY B 1 202 ? -12.859 -38.188 25.547 1 25.09 202 GLY B C 1
ATOM 5095 O O . GLY B 1 202 ? -12.383 -38 26.656 1 25.09 202 GLY B O 1
ATOM 5096 N N . ALA B 1 203 ? -12.016 -37.969 24.516 1 23.75 203 ALA B N 1
ATOM 5097 C CA . ALA B 1 203 ? -10.844 -37.219 24.969 1 23.75 203 ALA B CA 1
ATOM 5098 C C . ALA B 1 203 ? -11.219 -35.781 25.344 1 23.75 203 ALA B C 1
ATOM 5100 O O . ALA B 1 203 ? -11.141 -34.875 24.5 1 23.75 203 ALA B O 1
ATOM 5101 N N . ARG B 1 204 ? -12.359 -35.281 25.891 1 27.38 204 ARG B N 1
ATOM 5102 C CA . ARG B 1 204 ? -12.945 -34.219 26.703 1 27.38 204 ARG B CA 1
ATOM 5103 C C . ARG B 1 204 ? -11.906 -33.625 27.641 1 27.38 204 ARG B C 1
ATOM 5105 O O . ARG B 1 204 ? -12.148 -32.562 28.266 1 27.38 204 ARG B O 1
ATOM 5112 N N . GLU B 1 205 ? -11.156 -34.469 28.328 1 26.05 205 GLU B N 1
ATOM 5113 C CA . GLU B 1 205 ? -10.43 -34.031 29.531 1 26.05 205 GLU B CA 1
ATOM 5114 C C . GLU B 1 205 ? -9.484 -32.875 29.234 1 26.05 205 GLU B C 1
ATOM 5116 O O . GLU B 1 205 ? -9.492 -31.859 29.938 1 26.05 205 GLU B O 1
ATOM 5121 N N . GLY B 1 206 ? -8.211 -33.188 28.906 1 25.73 206 GLY B N 1
ATOM 5122 C CA . GLY B 1 206 ? -7.043 -32.406 29.25 1 25.73 206 GLY B CA 1
ATOM 5123 C C . GLY B 1 206 ? -6.867 -31.188 28.344 1 25.73 206 GLY B C 1
ATOM 5124 O O . GLY B 1 206 ? -5.816 -30.547 28.375 1 25.73 206 GLY B O 1
ATOM 5125 N N . VAL B 1 207 ? -7.555 -31.141 27.234 1 26.06 207 VAL B N 1
ATOM 5126 C CA . VAL B 1 207 ? -7.059 -29.969 26.531 1 26.06 207 VAL B CA 1
ATOM 5127 C C . VAL B 1 207 ? -7.422 -28.703 27.312 1 26.06 207 VAL B C 1
ATOM 5129 O O . VAL B 1 207 ? -8.578 -28.266 27.297 1 26.06 207 VAL B O 1
ATOM 5132 N N . ARG B 1 208 ? -7.082 -28.406 28.516 1 26.95 208 ARG B N 1
ATOM 5133 C CA . ARG B 1 208 ? -7.043 -27.125 29.219 1 26.95 208 ARG B CA 1
ATOM 5134 C C . ARG B 1 208 ? -6.781 -25.969 28.266 1 26.95 208 ARG B C 1
ATOM 5136 O O . ARG B 1 208 ? -6.137 -26.141 27.234 1 26.95 208 ARG B O 1
ATOM 5143 N N . ALA B 1 209 ? -7.492 -24.766 28.562 1 28 209 ALA B N 1
ATOM 5144 C CA . ALA B 1 209 ? -7.508 -23.344 28.203 1 28 209 ALA B CA 1
ATOM 5145 C C . ALA B 1 209 ? -6.102 -22.844 27.875 1 28 209 ALA B C 1
ATOM 5147 O O . ALA B 1 209 ? -5.316 -22.562 28.781 1 28 209 ALA B O 1
ATOM 5148 N N . VAL B 1 210 ? -5.301 -23.547 27.156 1 28.27 210 VAL B N 1
ATOM 5149 C CA . VAL B 1 210 ? -4.062 -22.812 26.953 1 28.27 210 VAL B CA 1
ATOM 5150 C C . VAL B 1 210 ? -4.383 -21.359 26.609 1 28.27 210 VAL B C 1
ATOM 5152 O O . VAL B 1 210 ? -4.848 -21.062 25.5 1 28.27 210 VAL B O 1
ATOM 5155 N N . THR B 1 211 ? -5.094 -20.531 27.266 1 32.91 211 THR B N 1
ATOM 5156 C CA . THR B 1 211 ? -5.164 -19.078 27.406 1 32.91 211 THR B CA 1
ATOM 5157 C C . THR B 1 211 ? -3.893 -18.422 26.875 1 32.91 211 THR B C 1
ATOM 5159 O O . THR B 1 211 ? -3.729 -17.203 26.969 1 32.91 211 THR B O 1
ATOM 5162 N N . GLY B 1 212 ? -2.732 -19.078 26.922 1 33.41 212 GLY B N 1
ATOM 5163 C CA . GLY B 1 212 ? -1.465 -18.422 26.656 1 33.41 212 GLY B CA 1
ATOM 5164 C C . GLY B 1 212 ? -1.381 -17.828 25.25 1 33.41 212 GLY B C 1
ATOM 5165 O O . GLY B 1 212 ? -2.307 -17.969 24.453 1 33.41 212 GLY B O 1
ATOM 5166 N N . SER B 1 213 ? -0.064 -17.172 24.844 1 44.5 213 SER B N 1
ATOM 5167 C CA . SER B 1 213 ? 0.494 -16.25 23.859 1 44.5 213 SER B CA 1
ATOM 5168 C C . SER B 1 213 ? 0.444 -16.859 22.453 1 44.5 213 SER B C 1
ATOM 5170 O O . SER B 1 213 ? 0.419 -18.078 22.312 1 44.5 213 SER B O 1
ATOM 5172 N N . SER B 1 214 ? -0.058 -15.984 21.453 1 50.47 214 SER B N 1
ATOM 5173 C CA . SER B 1 214 ? 0.215 -16.172 20.031 1 50.47 214 SER B CA 1
ATOM 5174 C C . SER B 1 214 ? 1.378 -17.125 19.812 1 50.47 214 SER B C 1
ATOM 5176 O O . SER B 1 214 ? 1.335 -17.969 18.906 1 50.47 214 SER B O 1
ATOM 5178 N N . GLU B 1 215 ? 2.131 -17.203 20.797 1 52.47 215 GLU B N 1
ATOM 5179 C CA . GLU B 1 215 ? 3.324 -18.047 20.688 1 52.47 215 GLU B CA 1
ATOM 5180 C C . GLU B 1 215 ? 2.986 -19.516 20.891 1 52.47 215 GLU B C 1
ATOM 5182 O O . GLU B 1 215 ? 3.523 -20.391 20.203 1 52.47 215 GLU B O 1
ATOM 5187 N N . ALA B 1 216 ? 2.08 -19.75 21.828 1 53 216 ALA B N 1
ATOM 5188 C CA . ALA B 1 216 ? 1.741 -21.141 22.141 1 53 216 ALA B CA 1
ATOM 5189 C C . ALA B 1 216 ? 1.005 -21.797 20.984 1 53 216 ALA B C 1
ATOM 5191 O O . ALA B 1 216 ? 1.257 -22.969 20.656 1 53 216 ALA B O 1
ATOM 5192 N N . ALA B 1 217 ? 0.123 -21.125 20.406 1 54.44 217 ALA B N 1
ATOM 5193 C CA . ALA B 1 217 ? -0.612 -21.641 19.266 1 54.44 217 ALA B CA 1
ATOM 5194 C C . ALA B 1 217 ? 0.327 -21.938 18.094 1 54.44 217 ALA B C 1
ATOM 5196 O O . ALA B 1 217 ? 0.248 -22.984 17.469 1 54.44 217 ALA B O 1
ATOM 5197 N N . VAL B 1 218 ? 1.211 -21.062 17.969 1 58.19 218 VAL B N 1
ATOM 5198 C CA . VAL B 1 218 ? 2.193 -21.234 16.906 1 58.19 218 VAL B CA 1
ATOM 5199 C C . VAL B 1 218 ? 3.076 -22.438 17.203 1 58.19 218 VAL B C 1
ATOM 5201 O O . VAL B 1 218 ? 3.393 -23.219 16.312 1 58.19 218 VAL B O 1
ATOM 5204 N N . ARG B 1 219 ? 3.344 -22.594 18.453 1 58.5 219 ARG B N 1
ATOM 5205 C CA . ARG B 1 219 ? 4.18 -23.719 18.859 1 58.5 219 ARG B CA 1
ATOM 5206 C C . ARG B 1 219 ? 3.465 -25.047 18.625 1 58.5 219 ARG B C 1
ATOM 5208 O O . ARG B 1 219 ? 4.082 -26.031 18.203 1 58.5 219 ARG B O 1
ATOM 5215 N N . THR B 1 220 ? 2.279 -25.062 19 1 55.06 220 THR B N 1
ATOM 5216 C CA . THR B 1 220 ? 1.504 -26.281 18.812 1 55.06 220 THR B CA 1
ATOM 5217 C C . THR B 1 220 ? 1.383 -26.641 17.344 1 55.06 220 THR B C 1
ATOM 5219 O O . THR B 1 220 ? 1.534 -27.797 16.953 1 55.06 220 THR B O 1
ATOM 5222 N N . LEU B 1 221 ? 1.137 -25.641 16.609 1 58.16 221 LEU B N 1
ATOM 5223 C CA . LEU B 1 221 ? 1.033 -25.844 15.172 1 58.16 221 LEU B CA 1
ATOM 5224 C C . LEU B 1 221 ? 2.352 -26.359 14.602 1 58.16 221 LEU B C 1
ATOM 5226 O O . LEU B 1 221 ? 2.361 -27.281 13.781 1 58.16 221 LEU B O 1
ATOM 5230 N N . TRP B 1 222 ? 3.322 -25.844 15.141 1 60.25 222 TRP B N 1
ATOM 5231 C CA . TRP B 1 222 ? 4.652 -26.234 14.672 1 60.25 222 TRP B CA 1
ATOM 5232 C C . TRP B 1 222 ? 4.977 -27.672 15.055 1 60.25 222 TRP B C 1
ATOM 5234 O O . TRP B 1 222 ? 5.562 -28.406 14.258 1 60.25 222 TRP B O 1
ATOM 5244 N N . ARG B 1 223 ? 4.664 -28.062 16.203 1 56.25 223 ARG B N 1
ATOM 5245 C CA . ARG B 1 223 ? 4.941 -29.422 16.672 1 56.25 223 ARG B CA 1
ATOM 5246 C C . ARG B 1 223 ? 4.227 -30.453 15.805 1 56.25 223 ARG B C 1
ATOM 5248 O O . ARG B 1 223 ? 4.801 -31.5 15.469 1 56.25 223 ARG B O 1
ATOM 5255 N N . SER B 1 224 ? 3.043 -30.125 15.531 1 55.03 224 SER B N 1
ATOM 5256 C CA . SER B 1 224 ? 2.279 -31.047 14.703 1 55.03 224 SER B CA 1
ATOM 5257 C C . SER B 1 224 ? 2.893 -31.188 13.312 1 55.03 224 SER B C 1
ATOM 5259 O O . SER B 1 224 ? 2.967 -32.281 12.758 1 55.03 224 SER B O 1
ATOM 5261 N N . PHE B 1 225 ? 3.393 -30.094 12.945 1 57.5 225 PHE B N 1
ATOM 5262 C CA . PHE B 1 225 ? 3.963 -30.047 11.609 1 57.5 225 PHE B CA 1
ATOM 5263 C C . PHE B 1 225 ? 5.316 -30.75 11.57 1 57.5 225 PHE B C 1
ATOM 5265 O O . PHE B 1 225 ? 5.625 -31.469 10.625 1 57.5 225 PHE B O 1
ATOM 5272 N N . SER B 1 226 ? 6.051 -30.484 12.594 1 55.53 226 SER B N 1
ATOM 5273 C CA . SER B 1 226 ? 7.391 -31.062 12.672 1 55.53 226 SER B CA 1
ATOM 5274 C C . SER B 1 226 ? 7.348 -32.594 12.68 1 55.53 226 SER B C 1
ATOM 5276 O O . SER B 1 226 ? 8.219 -33.25 12.109 1 55.53 226 SER B O 1
ATOM 5278 N N . GLU B 1 227 ? 6.441 -33.094 13.281 1 54.12 227 GLU B N 1
ATOM 5279 C CA . GLU B 1 227 ? 6.32 -34.562 13.328 1 54.12 227 GLU B CA 1
ATOM 5280 C C . GLU B 1 227 ? 6.047 -35.125 11.945 1 54.12 227 GLU B C 1
ATOM 5282 O O . GLU B 1 227 ? 6.598 -36.188 11.578 1 54.12 227 GLU B O 1
ATOM 5287 N N . GLU B 1 228 ? 5.297 -34.469 11.211 1 53.5 228 GLU B N 1
ATOM 5288 C CA . GLU B 1 228 ? 4.992 -34.906 9.859 1 53.5 228 GLU B CA 1
ATOM 5289 C C . GLU B 1 228 ? 6.18 -34.719 8.93 1 53.5 228 GLU B C 1
ATOM 5291 O O . GLU B 1 228 ? 6.473 -35.562 8.086 1 53.5 228 GLU B O 1
ATOM 5296 N N . ALA B 1 229 ? 6.902 -33.625 9.094 1 56.47 229 ALA B N 1
ATOM 5297 C CA . ALA B 1 229 ? 8.062 -33.281 8.273 1 56.47 229 ALA B CA 1
ATOM 5298 C C . ALA B 1 229 ? 9.219 -34.25 8.523 1 56.47 229 ALA B C 1
ATOM 5300 O O . ALA B 1 229 ? 10.023 -34.5 7.625 1 56.47 229 ALA B O 1
ATOM 5301 N N . SER B 1 230 ? 9.414 -34.625 9.734 1 52.91 230 SER B N 1
ATOM 5302 C CA . SER B 1 230 ? 10.539 -35.469 10.094 1 52.91 230 SER B CA 1
ATOM 5303 C C . SER B 1 230 ? 10.516 -36.781 9.289 1 52.91 230 SER B C 1
ATOM 5305 O O . SER B 1 230 ? 11.547 -37.438 9.148 1 52.91 230 SER B O 1
ATOM 5307 N N . ARG B 1 231 ? 9.492 -37.125 8.719 1 51.12 231 ARG B N 1
ATOM 5308 C CA . ARG B 1 231 ? 9.391 -38.375 7.965 1 51.12 231 ARG B CA 1
ATOM 5309 C C . ARG B 1 231 ? 9.711 -38.156 6.488 1 51.12 231 ARG B C 1
ATOM 5311 O O . ARG B 1 231 ? 9.703 -39.094 5.699 1 51.12 231 ARG B O 1
ATOM 5318 N N . MET B 1 232 ? 9.969 -36.781 6.242 1 52.84 232 MET B N 1
ATOM 5319 C CA . MET B 1 232 ? 10.078 -36.469 4.824 1 52.84 232 MET B CA 1
ATOM 5320 C C . MET B 1 232 ? 11.523 -36.562 4.352 1 52.84 232 MET B C 1
ATOM 5322 O O . MET B 1 232 ? 12.43 -36.062 5.031 1 52.84 232 MET B O 1
ATOM 5326 N N . PRO B 1 233 ? 11.844 -37.438 3.561 1 53.03 233 PRO B N 1
ATOM 5327 C CA . PRO B 1 233 ? 13.195 -37.344 3.004 1 53.03 233 PRO B CA 1
ATOM 5328 C C . PRO B 1 233 ? 13.477 -36 2.361 1 53.03 233 PRO B C 1
ATOM 5330 O O . PRO B 1 233 ? 13.008 -35.719 1.253 1 53.03 233 PRO B O 1
ATOM 5333 N N . PHE B 1 234 ? 13.844 -35 3.262 1 58.34 234 PHE B N 1
ATOM 5334 C CA . PHE B 1 234 ? 14.133 -33.656 2.797 1 58.34 234 PHE B CA 1
ATOM 5335 C C . PHE B 1 234 ? 15.273 -33.656 1.79 1 58.34 234 PHE B C 1
ATOM 5337 O O . PHE B 1 234 ? 16.438 -33.781 2.168 1 58.34 234 PHE B O 1
ATOM 5344 N N . GLN B 1 235 ? 14.859 -33.844 0.437 1 65 235 GLN B N 1
ATOM 5345 C CA . GLN B 1 235 ? 15.906 -34.031 -0.556 1 65 235 GLN B CA 1
ATOM 5346 C C . GLN B 1 235 ? 16 -32.812 -1.488 1 65 235 GLN B C 1
ATOM 5348 O O . GLN B 1 235 ? 16.812 -32.812 -2.422 1 65 235 GLN B O 1
ATOM 5353 N N . ALA B 1 236 ? 15.297 -31.609 -1.068 1 86.38 236 ALA B N 1
ATOM 5354 C CA . ALA B 1 236 ? 15.383 -30.516 -2.033 1 86.38 236 ALA B CA 1
ATOM 5355 C C . ALA B 1 236 ? 16.672 -29.719 -1.837 1 86.38 236 ALA B C 1
ATOM 5357 O O . ALA B 1 236 ? 17.078 -29.469 -0.703 1 86.38 236 ALA B O 1
ATOM 5358 N N . PRO B 1 237 ? 17.281 -29.453 -2.902 1 92.31 237 PRO B N 1
ATOM 5359 C CA . PRO B 1 237 ? 18.484 -28.625 -2.773 1 92.31 237 PRO B CA 1
ATOM 5360 C C . PRO B 1 237 ? 18.172 -27.203 -2.309 1 92.31 237 PRO B C 1
ATOM 5362 O O . PRO B 1 237 ? 17.047 -26.719 -2.477 1 92.31 237 PRO B O 1
ATOM 5365 N N . ARG B 1 238 ? 19.172 -26.625 -1.741 1 91.44 238 ARG B N 1
ATOM 5366 C CA . ARG B 1 238 ? 19.047 -25.203 -1.429 1 91.44 238 ARG B CA 1
ATOM 5367 C C . ARG B 1 238 ? 19.172 -24.344 -2.689 1 91.44 238 ARG B C 1
ATOM 5369 O O . ARG B 1 238 ? 20.078 -24.547 -3.5 1 91.44 238 ARG B O 1
ATOM 5376 N N . THR B 1 239 ? 18.25 -23.469 -2.912 1 94.94 239 THR B N 1
ATOM 5377 C CA . THR B 1 239 ? 18.25 -22.578 -4.062 1 94.94 239 THR B CA 1
ATOM 5378 C C . THR B 1 239 ? 17.922 -21.156 -3.639 1 94.94 239 THR B C 1
ATOM 5380 O O . THR B 1 239 ? 17.594 -20.906 -2.473 1 94.94 239 THR B O 1
ATOM 5383 N N . MET B 1 240 ? 17.984 -20.281 -4.617 1 95.12 240 MET B N 1
ATOM 5384 C CA . MET B 1 240 ? 17.641 -18.875 -4.395 1 95.12 240 MET B CA 1
ATOM 5385 C C . MET B 1 240 ? 16.188 -18.719 -4 1 95.12 240 MET B C 1
ATOM 5387 O O . MET B 1 240 ? 15.773 -17.688 -3.479 1 95.12 240 MET B O 1
ATOM 5391 N N . PHE B 1 241 ? 15.414 -19.734 -4.191 1 96.25 241 PHE B N 1
ATOM 5392 C CA . PHE B 1 241 ? 13.992 -19.672 -3.881 1 96.25 241 PHE B CA 1
ATOM 5393 C C . PHE B 1 241 ? 13.742 -20 -2.412 1 96.25 241 PHE B C 1
ATOM 5395 O O . PHE B 1 241 ? 12.641 -19.781 -1.902 1 96.25 241 PHE B O 1
ATOM 5402 N N . ASN B 1 242 ? 14.672 -20.516 -1.711 1 93.38 242 ASN B N 1
ATOM 5403 C CA . ASN B 1 242 ? 14.492 -21.016 -0.354 1 93.38 242 ASN B CA 1
ATOM 5404 C C . ASN B 1 242 ? 15.281 -20.188 0.66 1 93.38 242 ASN B C 1
ATOM 5406 O O . ASN B 1 242 ? 16.047 -20.734 1.444 1 93.38 242 ASN B O 1
ATOM 5410 N N . VAL B 1 243 ? 15.047 -18.891 0.609 1 89.81 243 VAL B N 1
ATOM 5411 C CA . VAL B 1 243 ? 15.703 -17.938 1.48 1 89.81 243 VAL B CA 1
ATOM 5412 C C . VAL B 1 243 ? 14.664 -17.031 2.148 1 89.81 243 VAL B C 1
ATOM 5414 O O . VAL B 1 243 ? 13.492 -17.047 1.771 1 89.81 243 VAL B O 1
ATOM 5417 N N . PRO B 1 244 ? 15.102 -16.312 3.154 1 85.31 244 PRO B N 1
ATOM 5418 C CA . PRO B 1 244 ? 14.188 -15.289 3.67 1 85.31 244 PRO B CA 1
ATOM 5419 C C . PRO B 1 244 ? 13.852 -14.219 2.633 1 85.31 244 PRO B C 1
ATOM 5421 O O . PRO B 1 244 ? 14.711 -13.836 1.837 1 85.31 244 PRO B O 1
ATOM 5424 N N . ILE B 1 245 ? 12.609 -13.812 2.689 1 87.44 245 ILE B N 1
ATOM 5425 C CA . ILE B 1 245 ? 12.203 -12.898 1.623 1 87.44 245 ILE B CA 1
ATOM 5426 C C . ILE B 1 245 ? 11.727 -11.578 2.227 1 87.44 245 ILE B C 1
ATOM 5428 O O . ILE B 1 245 ? 11.555 -11.469 3.441 1 87.44 245 ILE B O 1
ATOM 5432 N N . SER B 1 246 ? 11.594 -10.555 1.312 1 81.69 246 SER B N 1
ATOM 5433 C CA . SER B 1 246 ? 11.031 -9.258 1.68 1 81.69 246 SER B CA 1
ATOM 5434 C C . SER B 1 246 ? 9.547 -9.18 1.327 1 81.69 246 SER B C 1
ATOM 5436 O O . SER B 1 246 ? 8.992 -10.109 0.748 1 81.69 246 SER B O 1
ATOM 5438 N N . GLY B 1 247 ? 8.945 -8.047 1.685 1 78.69 247 GLY B N 1
ATOM 5439 C CA . GLY B 1 247 ? 7.512 -7.898 1.496 1 78.69 247 GLY B CA 1
ATOM 5440 C C . GLY B 1 247 ? 7.141 -7.457 0.093 1 78.69 247 GLY B C 1
ATOM 5441 O O . GLY B 1 247 ? 5.977 -7.562 -0.307 1 78.69 247 GLY B O 1
ATOM 5442 N N . ALA B 1 248 ? 8.062 -7.027 -0.664 1 85.62 248 ALA B N 1
ATOM 5443 C CA . ALA B 1 248 ? 7.766 -6.551 -2.014 1 85.62 248 ALA B CA 1
ATOM 5444 C C . ALA B 1 248 ? 7.605 -7.719 -2.982 1 85.62 248 ALA B C 1
ATOM 5446 O O . ALA B 1 248 ? 8.336 -8.703 -2.904 1 85.62 248 ALA B O 1
ATOM 5447 N N . ARG B 1 249 ? 6.641 -7.555 -3.9 1 92.81 249 ARG B N 1
ATOM 5448 C CA . ARG B 1 249 ? 6.305 -8.648 -4.801 1 92.81 249 ARG B CA 1
ATOM 5449 C C . ARG B 1 249 ? 6.449 -8.227 -6.258 1 92.81 249 ARG B C 1
ATOM 5451 O O . ARG B 1 249 ? 6.258 -7.059 -6.594 1 92.81 249 ARG B O 1
ATOM 5458 N N . ARG B 1 250 ? 6.867 -9.188 -7.027 1 94.12 250 ARG B N 1
ATOM 5459 C CA . ARG B 1 250 ? 6.742 -9.133 -8.477 1 94.12 250 ARG B CA 1
ATOM 5460 C C . ARG B 1 250 ? 5.684 -10.109 -8.977 1 94.12 250 ARG B C 1
ATOM 5462 O O . ARG B 1 250 ? 5.527 -11.203 -8.422 1 94.12 250 ARG B O 1
ATOM 5469 N N . PHE B 1 251 ? 5 -9.617 -9.984 1 97.38 251 PHE B N 1
ATOM 5470 C CA . PHE B 1 251 ? 3.961 -10.453 -10.57 1 97.38 251 PHE B CA 1
ATOM 5471 C C . PHE B 1 251 ? 4.121 -10.531 -12.078 1 97.38 251 PHE B C 1
ATOM 5473 O O . PHE B 1 251 ? 4.406 -9.531 -12.734 1 97.38 251 PHE B O 1
ATOM 5480 N N . ALA B 1 252 ? 4.051 -11.742 -12.609 1 97.69 252 ALA B N 1
ATOM 5481 C CA . ALA B 1 252 ? 4.016 -12.016 -14.047 1 97.69 252 ALA B CA 1
ATOM 5482 C C . ALA B 1 252 ? 2.912 -13.016 -14.391 1 97.69 252 ALA B C 1
ATOM 5484 O O . ALA B 1 252 ? 2.621 -13.922 -13.602 1 97.69 252 ALA B O 1
ATOM 5485 N N . ALA B 1 253 ? 2.322 -12.805 -15.516 1 97.88 253 ALA B N 1
ATOM 5486 C CA . ALA B 1 253 ? 1.196 -13.656 -15.891 1 97.88 253 ALA B CA 1
ATOM 5487 C C . ALA B 1 253 ? 1.079 -13.781 -17.406 1 97.88 253 ALA B C 1
ATOM 5489 O O . ALA B 1 253 ? 1.447 -12.859 -18.141 1 97.88 253 ALA B O 1
ATOM 5490 N N . ASP B 1 254 ? 0.631 -14.922 -17.797 1 96.31 254 ASP B N 1
ATOM 5491 C CA . ASP B 1 254 ? 0.389 -15.156 -19.219 1 96.31 254 ASP B CA 1
ATOM 5492 C C . ASP B 1 254 ? -0.588 -16.312 -19.422 1 96.31 254 ASP B C 1
ATOM 5494 O O . ASP B 1 254 ? -1.021 -16.953 -18.453 1 96.31 254 ASP B O 1
ATOM 5498 N N . GLY B 1 255 ? -1.015 -16.438 -20.719 1 96.38 255 GLY B N 1
ATOM 5499 C CA . GLY B 1 255 ? -1.925 -17.5 -21.094 1 96.38 255 GLY B CA 1
ATOM 5500 C C . GLY B 1 255 ? -1.405 -18.359 -22.234 1 96.38 255 GLY B C 1
ATOM 5501 O O . GLY B 1 255 ? -0.663 -17.875 -23.094 1 96.38 255 GLY B O 1
ATOM 5502 N N . TYR B 1 256 ? -1.786 -19.672 -22.156 1 96.88 256 TYR B N 1
ATOM 5503 C CA . TYR B 1 256 ? -1.449 -20.641 -23.203 1 96.88 256 TYR B CA 1
ATOM 5504 C C . TYR B 1 256 ? -2.691 -21.375 -23.672 1 96.88 256 TYR B C 1
ATOM 5506 O O . TYR B 1 256 ? -3.531 -21.781 -22.875 1 96.88 256 TYR B O 1
ATOM 5514 N N . ALA B 1 257 ? -2.713 -21.594 -25 1 96.56 257 ALA B N 1
ATOM 5515 C CA . ALA B 1 257 ? -3.861 -22.312 -25.531 1 96.56 257 ALA B CA 1
ATOM 5516 C C . ALA B 1 257 ? -3.896 -23.75 -25.031 1 96.56 257 ALA B C 1
ATOM 5518 O O . ALA B 1 257 ? -2.898 -24.469 -25.125 1 96.56 257 ALA B O 1
ATOM 5519 N N . MET B 1 258 ? -5.066 -24.141 -24.609 1 95.06 258 MET B N 1
ATOM 5520 C CA . MET B 1 258 ? -5.219 -25.5 -24.078 1 95.06 258 MET B CA 1
ATOM 5521 C C . MET B 1 258 ? -4.992 -26.531 -25.172 1 95.06 258 MET B C 1
ATOM 5523 O O . MET B 1 258 ? -4.598 -27.672 -24.875 1 95.06 258 MET B O 1
ATOM 5527 N N . ASP B 1 259 ? -5.191 -26.109 -26.375 1 95.56 259 ASP B N 1
ATOM 5528 C CA . ASP B 1 259 ? -4.973 -27.031 -27.5 1 95.56 259 ASP B CA 1
ATOM 5529 C C . ASP B 1 259 ? -3.512 -27.469 -27.562 1 95.56 259 ASP B C 1
ATOM 5531 O O . ASP B 1 259 ? -3.217 -28.609 -27.922 1 95.56 259 ASP B O 1
ATOM 5535 N N . ARG B 1 260 ? -2.664 -26.531 -27.266 1 96.19 260 ARG B N 1
ATOM 5536 C CA . ARG B 1 260 ? -1.244 -26.875 -27.25 1 96.19 260 ARG B CA 1
ATOM 5537 C C . ARG B 1 260 ? -0.932 -27.891 -26.156 1 96.19 260 ARG B C 1
ATOM 5539 O O . ARG B 1 260 ? -0.176 -28.844 -26.391 1 96.19 260 ARG B O 1
ATOM 5546 N N . ILE B 1 261 ? -1.5 -27.734 -25.062 1 95.5 261 ILE B N 1
ATOM 5547 C CA . ILE B 1 261 ? -1.3 -28.625 -23.922 1 95.5 261 ILE B CA 1
ATOM 5548 C C . ILE B 1 261 ? -1.877 -30 -24.25 1 95.5 261 ILE B C 1
ATOM 5550 O O . ILE B 1 261 ? -1.25 -31.031 -23.984 1 95.5 261 ILE B O 1
ATOM 5554 N N . ARG B 1 262 ? -3.027 -30.031 -24.828 1 94.88 262 ARG B N 1
ATOM 5555 C CA . ARG B 1 262 ? -3.682 -31.281 -25.203 1 94.88 262 ARG B CA 1
ATOM 5556 C C . ARG B 1 262 ? -2.846 -32.031 -26.234 1 94.88 262 ARG B C 1
ATOM 5558 O O . ARG B 1 262 ? -2.783 -33.281 -26.188 1 94.88 262 ARG B O 1
ATOM 5565 N N . ALA B 1 263 ? -2.301 -31.312 -27.094 1 95.62 263 ALA B N 1
ATOM 5566 C CA . ALA B 1 263 ? -1.445 -31.953 -28.094 1 95.62 263 ALA B CA 1
ATOM 5567 C C . ALA B 1 263 ? -0.293 -32.719 -27.422 1 95.62 263 ALA B C 1
ATOM 5569 O O . ALA B 1 263 ? 0.047 -33.812 -27.844 1 95.62 263 ALA B O 1
ATOM 5570 N N . VAL B 1 264 ? 0.304 -32.094 -26.453 1 96.44 264 VAL B N 1
ATOM 5571 C CA . VAL B 1 264 ? 1.392 -32.719 -25.734 1 96.44 264 VAL B CA 1
ATOM 5572 C C . VAL B 1 264 ? 0.87 -33.969 -25.016 1 96.44 264 VAL B C 1
ATOM 5574 O O . VAL B 1 264 ? 1.506 -35.031 -25.047 1 96.44 264 VAL B O 1
ATOM 5577 N N . ARG B 1 265 ? -0.256 -33.875 -24.359 1 95.44 265 ARG B N 1
ATOM 5578 C CA . ARG B 1 265 ? -0.861 -34.969 -23.625 1 95.44 265 ARG B CA 1
ATOM 5579 C C . ARG B 1 265 ? -1.125 -36.156 -24.562 1 95.44 265 ARG B C 1
ATOM 5581 O O . ARG B 1 265 ? -0.805 -37.281 -24.219 1 95.44 265 ARG B O 1
ATOM 5588 N N . ASP B 1 266 ? -1.623 -35.875 -25.688 1 95.06 266 ASP B N 1
ATOM 5589 C CA . ASP B 1 266 ? -1.972 -36.938 -26.641 1 95.06 266 ASP B CA 1
ATOM 5590 C C . ASP B 1 266 ? -0.723 -37.625 -27.172 1 95.06 266 ASP B C 1
ATOM 5592 O O . ASP B 1 266 ? -0.736 -38.844 -27.375 1 95.06 266 ASP B O 1
ATOM 5596 N N . ALA B 1 267 ? 0.236 -36.906 -27.281 1 94.94 267 ALA B N 1
ATOM 5597 C CA . ALA B 1 267 ? 1.467 -37.438 -27.844 1 94.94 267 ALA B CA 1
ATOM 5598 C C . ALA B 1 267 ? 2.246 -38.25 -26.812 1 94.94 267 ALA B C 1
ATOM 5600 O O . ALA B 1 267 ? 2.99 -39.156 -27.156 1 94.94 267 ALA B O 1
ATOM 5601 N N . THR B 1 268 ? 2.111 -37.969 -25.562 1 94.56 268 THR B N 1
ATOM 5602 C CA . THR B 1 268 ? 3.016 -38.5 -24.562 1 94.56 268 THR B CA 1
ATOM 5603 C C . THR B 1 268 ? 2.25 -39.375 -23.562 1 94.56 268 THR B C 1
ATOM 5605 O O . THR B 1 268 ? 2.852 -40.125 -22.812 1 94.56 268 THR B O 1
ATOM 5608 N N . GLY B 1 269 ? 0.911 -39.156 -23.469 1 93.38 269 GLY B N 1
ATOM 5609 C CA . GLY B 1 269 ? 0.103 -39.844 -22.469 1 93.38 269 GLY B CA 1
ATOM 5610 C C . GLY B 1 269 ? 0.143 -39.188 -21.109 1 93.38 269 GLY B C 1
ATOM 5611 O O . GLY B 1 269 ? -0.429 -39.719 -20.141 1 93.38 269 GLY B O 1
ATOM 5612 N N . ALA B 1 270 ? 0.757 -38.094 -21.047 1 94 270 ALA B N 1
ATOM 5613 C CA . ALA B 1 270 ? 0.865 -37.375 -19.781 1 94 270 ALA B CA 1
ATOM 5614 C C . ALA B 1 270 ? -0.462 -36.719 -19.406 1 94 270 ALA B C 1
ATOM 5616 O O . ALA B 1 270 ? -1.297 -36.469 -20.266 1 94 270 ALA B O 1
ATOM 5617 N N . THR B 1 271 ? -0.705 -36.5 -18.094 1 92.31 271 THR B N 1
ATOM 5618 C CA . THR B 1 271 ? -1.867 -35.75 -17.625 1 92.31 271 THR B CA 1
ATOM 5619 C C . THR B 1 271 ? -1.625 -34.25 -17.75 1 92.31 271 THR B C 1
ATOM 5621 O O . THR B 1 271 ? -0.506 -33.812 -18.031 1 92.31 271 THR B O 1
ATOM 5624 N N . LEU B 1 272 ? -2.664 -33.5 -17.531 1 90.88 272 LEU B N 1
ATOM 5625 C CA . LEU B 1 272 ? -2.541 -32.031 -17.531 1 90.88 272 LEU B CA 1
ATOM 5626 C C . LEU B 1 272 ? -1.526 -31.578 -16.5 1 90.88 272 LEU B C 1
ATOM 5628 O O . LEU B 1 272 ? -0.686 -30.719 -16.781 1 90.88 272 LEU B O 1
ATOM 5632 N N . ASN B 1 273 ? -1.563 -32.094 -15.312 1 90.88 273 ASN B N 1
ATOM 5633 C CA . ASN B 1 273 ? -0.652 -31.734 -14.234 1 90.88 273 ASN B CA 1
ATOM 5634 C C . ASN B 1 273 ? 0.796 -32.062 -14.586 1 90.88 273 ASN B C 1
ATOM 5636 O O . ASN B 1 273 ? 1.707 -31.297 -14.266 1 90.88 273 ASN B O 1
ATOM 5640 N N . ASP B 1 274 ? 0.949 -33.188 -15.234 1 93.31 274 ASP B N 1
ATOM 5641 C CA . ASP B 1 274 ? 2.291 -33.562 -15.664 1 93.31 274 ASP B CA 1
ATOM 5642 C C . ASP B 1 274 ? 2.883 -32.531 -16.609 1 93.31 274 ASP B C 1
ATOM 5644 O O . ASP B 1 274 ? 4.055 -32.156 -16.469 1 93.31 274 ASP B O 1
ATOM 5648 N N . VAL B 1 275 ? 2.051 -32.125 -17.531 1 96 275 VAL B N 1
ATOM 5649 C CA . VAL B 1 275 ? 2.516 -31.172 -18.531 1 96 275 VAL B CA 1
ATOM 5650 C C . VAL B 1 275 ? 2.85 -29.844 -17.859 1 96 275 VAL B C 1
ATOM 5652 O O . VAL B 1 275 ? 3.875 -29.219 -18.156 1 96 275 VAL B O 1
ATOM 5655 N N . VAL B 1 276 ? 1.969 -29.422 -16.938 1 96.06 276 VAL B N 1
ATOM 5656 C CA . VAL B 1 276 ? 2.195 -28.172 -16.219 1 96.06 276 VAL B CA 1
ATOM 5657 C C . VAL B 1 276 ? 3.502 -28.266 -15.43 1 96.06 276 VAL B C 1
ATOM 5659 O O . VAL B 1 276 ? 4.301 -27.328 -15.43 1 96.06 276 VAL B O 1
ATOM 5662 N N . MET B 1 277 ? 3.746 -29.375 -14.789 1 96.38 277 MET B N 1
ATOM 5663 C CA . MET B 1 277 ? 4.973 -29.562 -14.023 1 96.38 277 MET B CA 1
ATOM 5664 C C . MET B 1 277 ? 6.191 -29.562 -14.938 1 96.38 277 MET B C 1
ATOM 5666 O O . MET B 1 277 ? 7.207 -28.938 -14.625 1 96.38 277 MET B O 1
ATOM 5670 N N . ALA B 1 278 ? 6.082 -30.234 -15.992 1 97.5 278 ALA B N 1
ATOM 5671 C CA . ALA B 1 278 ? 7.199 -30.312 -16.938 1 97.5 278 ALA B CA 1
ATOM 5672 C C . ALA B 1 278 ? 7.5 -28.953 -17.547 1 97.5 278 ALA B C 1
ATOM 5674 O O . ALA B 1 278 ? 8.664 -28.594 -17.734 1 97.5 278 ALA B O 1
ATOM 5675 N N . MET B 1 279 ? 6.438 -28.281 -17.906 1 97.75 279 MET B N 1
ATOM 5676 C CA . MET B 1 279 ? 6.57 -26.906 -18.406 1 97.75 279 MET B CA 1
ATOM 5677 C C . MET B 1 279 ? 7.289 -26.031 -17.406 1 97.75 279 MET B C 1
ATOM 5679 O O . MET B 1 279 ? 8.211 -25.297 -17.75 1 97.75 279 MET B O 1
ATOM 5683 N N . SER B 1 280 ? 6.855 -26.094 -16.188 1 98.44 280 SER B N 1
ATOM 5684 C CA . SER B 1 280 ? 7.465 -25.312 -15.117 1 98.44 280 SER B CA 1
ATOM 5685 C C . SER B 1 280 ? 8.914 -25.734 -14.883 1 98.44 280 SER B C 1
ATOM 5687 O O . SER B 1 280 ? 9.781 -24.891 -14.641 1 98.44 280 SER B O 1
ATOM 5689 N N . ALA B 1 281 ? 9.148 -27.031 -14.961 1 98.25 281 ALA B N 1
ATOM 5690 C CA . ALA B 1 281 ? 10.492 -27.578 -14.766 1 98.25 281 ALA B CA 1
ATOM 5691 C C . ALA B 1 281 ? 11.469 -27.016 -15.797 1 98.25 281 ALA B C 1
ATOM 5693 O O . ALA B 1 281 ? 12.57 -26.578 -15.445 1 98.25 281 ALA B O 1
ATOM 5694 N N . GLY B 1 282 ? 11.07 -27.078 -17 1 98.5 282 GLY B N 1
ATOM 5695 C CA . GLY B 1 282 ? 11.914 -26.516 -18.047 1 98.5 282 GLY B CA 1
ATOM 5696 C C . GLY B 1 282 ? 12.172 -25.031 -17.875 1 98.5 282 GLY B C 1
ATOM 5697 O O . GLY B 1 282 ? 13.297 -24.562 -18.078 1 98.5 282 GLY B O 1
ATOM 5698 N N . ALA B 1 283 ? 11.133 -24.344 -17.594 1 98.62 283 ALA B N 1
ATOM 5699 C CA . ALA B 1 283 ? 11.258 -22.906 -17.406 1 98.62 283 ALA B CA 1
ATOM 5700 C C . ALA B 1 283 ? 12.188 -22.578 -16.234 1 98.62 283 ALA B C 1
ATOM 5702 O O . ALA B 1 283 ? 13.055 -21.703 -16.359 1 98.62 283 ALA B O 1
ATOM 5703 N N . LEU B 1 284 ? 12.031 -23.281 -15.109 1 98.69 284 LEU B N 1
ATOM 5704 C CA . LEU B 1 284 ? 12.844 -23.047 -13.922 1 98.69 284 LEU B CA 1
ATOM 5705 C C . LEU B 1 284 ? 14.305 -23.391 -14.195 1 98.69 284 LEU B C 1
ATOM 5707 O O . LEU B 1 284 ? 15.211 -22.672 -13.758 1 98.69 284 LEU B O 1
ATOM 5711 N N . ARG B 1 285 ? 14.516 -24.469 -14.859 1 98.5 285 ARG B N 1
ATOM 5712 C CA . ARG B 1 285 ? 15.875 -24.844 -15.227 1 98.5 285 ARG B CA 1
ATOM 5713 C C . ARG B 1 285 ? 16.562 -23.734 -16.016 1 98.5 285 ARG B C 1
ATOM 5715 O O . ARG B 1 285 ? 17.656 -23.312 -15.664 1 98.5 285 ARG B O 1
ATOM 5722 N N . ARG B 1 286 ? 15.93 -23.281 -17.031 1 98.38 286 ARG B N 1
ATOM 5723 C CA . ARG B 1 286 ? 16.516 -22.25 -17.891 1 98.38 286 ARG B CA 1
ATOM 5724 C C . ARG B 1 286 ? 16.734 -20.953 -17.109 1 98.38 286 ARG B C 1
ATOM 5726 O O . ARG B 1 286 ? 17.75 -20.281 -17.281 1 98.38 286 ARG B O 1
ATOM 5733 N N . TYR B 1 287 ? 15.727 -20.625 -16.359 1 98.38 287 TYR B N 1
ATOM 5734 C CA . TYR B 1 287 ? 15.82 -19.406 -15.555 1 98.38 287 TYR B CA 1
ATOM 5735 C C . TYR B 1 287 ? 17.031 -19.469 -14.625 1 98.38 287 TYR B C 1
ATOM 5737 O O . TYR B 1 287 ? 17.781 -18.5 -14.516 1 98.38 287 TYR B O 1
ATOM 5745 N N . LEU B 1 288 ? 17.219 -20.562 -13.945 1 98.25 288 LEU B N 1
ATOM 5746 C CA . LEU B 1 288 ? 18.328 -20.719 -13.008 1 98.25 288 LEU B CA 1
ATOM 5747 C C . LEU B 1 288 ? 19.656 -20.797 -13.75 1 98.25 288 LEU B C 1
ATOM 5749 O O . LEU B 1 288 ? 20.672 -20.328 -13.25 1 98.25 288 LEU B O 1
ATOM 5753 N N . LEU B 1 289 ? 19.641 -21.312 -14.922 1 98.06 289 LEU B N 1
ATOM 5754 C CA . LEU B 1 289 ? 20.844 -21.328 -15.742 1 98.06 289 LEU B CA 1
ATOM 5755 C C . LEU B 1 289 ? 21.266 -19.906 -16.125 1 98.06 289 LEU B C 1
ATOM 5757 O O . LEU B 1 289 ? 22.438 -19.578 -16.078 1 98.06 289 LEU B O 1
ATOM 5761 N N . ASP B 1 290 ? 20.234 -19.125 -16.516 1 97.44 290 ASP B N 1
ATOM 5762 C CA . ASP B 1 290 ? 20.5 -17.734 -16.859 1 97.44 290 ASP B CA 1
ATOM 5763 C C . ASP B 1 290 ? 21.203 -17 -15.719 1 97.44 290 ASP B C 1
ATOM 5765 O O . ASP B 1 290 ? 21.969 -16.062 -15.953 1 97.44 290 ASP B O 1
ATOM 5769 N N . LEU B 1 291 ? 20.953 -17.438 -14.547 1 96.62 291 LEU B N 1
ATOM 5770 C CA . LEU B 1 291 ? 21.453 -16.719 -13.367 1 96.62 291 LEU B CA 1
ATOM 5771 C C . LEU B 1 291 ? 22.641 -17.469 -12.75 1 96.62 291 LEU B C 1
ATOM 5773 O O . LEU B 1 291 ? 23.094 -17.109 -11.664 1 96.62 291 LEU B O 1
ATOM 5777 N N . ASP B 1 292 ? 23.109 -18.484 -13.359 1 96.94 292 ASP B N 1
ATOM 5778 C CA . ASP B 1 292 ? 24.188 -19.328 -12.852 1 96.94 292 ASP B CA 1
ATOM 5779 C C . ASP B 1 292 ? 23.891 -19.812 -11.438 1 96.94 292 ASP B C 1
ATOM 5781 O O . ASP B 1 292 ? 24.734 -19.719 -10.547 1 96.94 292 ASP B O 1
ATOM 5785 N N . ALA B 1 293 ? 22.656 -20.297 -11.297 1 97.25 293 ALA B N 1
ATOM 5786 C CA . ALA B 1 293 ? 22.203 -20.672 -9.953 1 97.25 293 ALA B CA 1
ATOM 5787 C C . ALA B 1 293 ? 21.562 -22.047 -9.945 1 97.25 293 ALA B C 1
ATOM 5789 O O . ALA B 1 293 ? 20.938 -22.453 -8.953 1 97.25 293 ALA B O 1
ATOM 5790 N N . LEU B 1 294 ? 21.656 -22.844 -11.031 1 97.56 294 LEU B N 1
ATOM 5791 C CA . LEU B 1 294 ? 21.062 -24.172 -11.102 1 97.56 294 LEU B CA 1
ATOM 5792 C C . LEU B 1 294 ? 21.859 -25.172 -10.258 1 97.56 294 LEU B C 1
ATOM 5794 O O . LEU B 1 294 ? 23.047 -25.391 -10.5 1 97.56 294 LEU B O 1
ATOM 5798 N N . PRO B 1 295 ? 21.188 -25.719 -9.32 1 96.25 295 PRO B N 1
ATOM 5799 C CA . PRO B 1 295 ? 21.906 -26.734 -8.539 1 96.25 295 PRO B CA 1
ATOM 5800 C C . PRO B 1 295 ? 22.094 -28.047 -9.305 1 96.25 295 PRO B C 1
ATOM 5802 O O . PRO B 1 295 ? 21.422 -28.281 -10.312 1 96.25 295 PRO B O 1
ATOM 5805 N N . ASP B 1 296 ? 22.953 -28.875 -8.703 1 94.62 296 ASP B N 1
ATOM 5806 C CA . ASP B 1 296 ? 23.188 -30.188 -9.305 1 94.62 296 ASP B CA 1
ATOM 5807 C C . ASP B 1 296 ? 22.016 -31.125 -9.062 1 94.62 296 ASP B C 1
ATOM 5809 O O . ASP B 1 296 ? 21.656 -31.922 -9.93 1 94.62 296 ASP B O 1
ATOM 5813 N N . ASP B 1 297 ? 21.438 -30.969 -7.91 1 94.88 297 ASP B N 1
ATOM 5814 C CA . ASP B 1 297 ? 20.266 -31.781 -7.586 1 94.88 297 ASP B CA 1
ATOM 5815 C C . ASP B 1 297 ? 18.984 -31.172 -8.172 1 94.88 297 ASP B C 1
ATOM 5817 O O . ASP B 1 297 ? 18.891 -29.938 -8.32 1 94.88 297 ASP B O 1
ATOM 5821 N N . PRO B 1 298 ? 18.047 -31.984 -8.523 1 95.25 298 PRO B N 1
ATOM 5822 C CA . PRO B 1 298 ? 16.797 -31.469 -9.086 1 95.25 298 PRO B CA 1
ATOM 5823 C C . PRO B 1 298 ? 15.961 -30.688 -8.062 1 95.25 298 PRO B C 1
ATOM 5825 O O . PRO B 1 298 ? 15.93 -31.062 -6.887 1 95.25 298 PRO B O 1
ATOM 5828 N N . LEU B 1 299 ? 15.281 -29.719 -8.609 1 96.12 299 LEU B N 1
ATOM 5829 C CA . LEU B 1 299 ? 14.328 -29 -7.758 1 96.12 299 LEU B CA 1
ATOM 5830 C C . LEU B 1 299 ? 13.141 -29.906 -7.414 1 96.12 299 LEU B C 1
ATOM 5832 O O . LEU B 1 299 ? 12.789 -30.797 -8.188 1 96.12 299 LEU B O 1
ATOM 5836 N N . ILE B 1 300 ? 12.555 -29.641 -6.25 1 93.19 300 ILE B N 1
ATOM 5837 C CA . ILE B 1 300 ? 11.359 -30.344 -5.789 1 93.19 300 ILE B CA 1
ATOM 5838 C C . ILE B 1 300 ? 10.203 -29.344 -5.664 1 93.19 300 ILE B C 1
ATOM 5840 O O . ILE B 1 300 ? 10.352 -28.281 -5.059 1 93.19 300 ILE B O 1
ATOM 5844 N N . ALA B 1 301 ? 9.062 -29.719 -6.262 1 93.75 301 ALA B N 1
ATOM 5845 C CA . ALA B 1 301 ? 7.875 -28.891 -6.168 1 93.75 301 ALA B CA 1
ATOM 5846 C C . ALA B 1 301 ? 6.844 -29.5 -5.223 1 93.75 301 ALA B C 1
ATOM 5848 O O . ALA B 1 301 ? 6.648 -30.719 -5.215 1 93.75 301 ALA B O 1
ATOM 5849 N N . ALA B 1 302 ? 6.281 -28.641 -4.359 1 90.75 302 ALA B N 1
ATOM 5850 C CA . ALA B 1 302 ? 5.07 -29.016 -3.643 1 90.75 302 ALA B CA 1
ATOM 5851 C C . ALA B 1 302 ? 3.824 -28.75 -4.48 1 90.75 302 ALA B C 1
ATOM 5853 O O . ALA B 1 302 ? 3.652 -27.641 -5.012 1 90.75 302 ALA B O 1
ATOM 5854 N N . VAL B 1 303 ? 2.986 -29.75 -4.594 1 89.38 303 VAL B N 1
ATOM 5855 C CA . VAL B 1 303 ? 1.805 -29.656 -5.445 1 89.38 303 VAL B CA 1
ATOM 5856 C C . VAL B 1 303 ? 0.559 -30.016 -4.641 1 89.38 303 VAL B C 1
ATOM 5858 O O . VAL B 1 303 ? 0.292 -31.188 -4.395 1 89.38 303 VAL B O 1
ATOM 5861 N N . PRO B 1 304 ? -0.223 -28.984 -4.363 1 83.06 304 PRO B N 1
ATOM 5862 C CA . PRO B 1 304 ? -1.489 -29.312 -3.705 1 83.06 304 PRO B CA 1
ATOM 5863 C C . PRO B 1 304 ? -2.432 -30.109 -4.605 1 83.06 304 PRO B C 1
ATOM 5865 O O . PRO B 1 304 ? -2.596 -29.781 -5.781 1 83.06 304 PRO B O 1
ATOM 5868 N N . VAL B 1 305 ? -3.041 -31.281 -4.043 1 74.5 305 VAL B N 1
ATOM 5869 C CA . VAL B 1 305 ? -3.939 -32.125 -4.816 1 74.5 305 VAL B CA 1
ATOM 5870 C C . VAL B 1 305 ? -5.164 -32.5 -3.977 1 74.5 305 VAL B C 1
ATOM 5872 O O . VAL B 1 305 ? -5.09 -32.531 -2.744 1 74.5 305 VAL B O 1
ATOM 5875 N N . SER B 1 306 ? -6.27 -32.625 -4.676 1 68 306 SER B N 1
ATOM 5876 C CA . SER B 1 306 ? -7.441 -33.188 -4.012 1 68 306 SER B CA 1
ATOM 5877 C C . SER B 1 306 ? -7.316 -34.688 -3.834 1 68 306 SER B C 1
ATOM 5879 O O . SER B 1 306 ? -7.023 -35.406 -4.789 1 68 306 SER B O 1
ATOM 5881 N N . LEU B 1 307 ? -7.18 -35.219 -2.631 1 58.16 307 LEU B N 1
ATOM 5882 C CA . LEU B 1 307 ? -7.055 -36.656 -2.377 1 58.16 307 LEU B CA 1
ATOM 5883 C C . LEU B 1 307 ? -8.422 -37.312 -2.326 1 58.16 307 LEU B C 1
ATOM 5885 O O . LEU B 1 307 ? -9.344 -36.812 -1.68 1 58.16 307 LEU B O 1
ATOM 5889 N N . HIS B 1 308 ? -8.898 -38.062 -3.477 1 50.84 308 HIS B N 1
ATOM 5890 C CA . HIS B 1 308 ? -10.156 -38.812 -3.482 1 50.84 308 HIS B CA 1
ATOM 5891 C C . HIS B 1 308 ? -10.016 -40.125 -2.715 1 50.84 308 HIS B C 1
ATOM 5893 O O . HIS B 1 308 ? -9.203 -40.969 -3.07 1 50.84 308 HIS B O 1
ATOM 5899 N N . GLY B 1 309 ? -9.484 -40.438 -1.762 1 43.97 309 GLY B N 1
ATOM 5900 C CA . GLY B 1 309 ? -9.445 -41.781 -1.226 1 43.97 309 GLY B CA 1
ATOM 5901 C C . GLY B 1 309 ? -10.828 -42.375 -0.954 1 43.97 309 GLY B C 1
ATOM 5902 O O . GLY B 1 309 ? -11.805 -41.625 -0.836 1 43.97 309 GLY B O 1
ATOM 5903 N N . GLU B 1 310 ? -11.102 -43.906 -1.246 1 41.12 310 GLU B N 1
ATOM 5904 C CA . GLU B 1 310 ? -12.273 -44.75 -1.078 1 41.12 310 GLU B CA 1
ATOM 5905 C C . GLU B 1 310 ? -13.117 -44.312 0.106 1 41.12 310 GLU B C 1
ATOM 5907 O O . GLU B 1 310 ? -14.352 -44.312 0.037 1 41.12 310 GLU B O 1
ATOM 5912 N N . GLY B 1 311 ? -12.781 -44.781 1.362 1 36.97 311 GLY B N 1
ATOM 5913 C CA . GLY B 1 311 ? -13.609 -44.875 2.555 1 36.97 311 GLY B CA 1
ATOM 5914 C C . GLY B 1 311 ? -14.086 -43.531 3.055 1 36.97 311 GLY B C 1
ATOM 5915 O O . GLY B 1 311 ? -14.852 -43.438 4.016 1 36.97 311 GLY B O 1
ATOM 5916 N N . SER B 1 312 ? -13.094 -42.656 3.309 1 38.06 312 SER B N 1
ATOM 5917 C CA . SER B 1 312 ? -13.625 -41.594 4.145 1 38.06 312 SER B CA 1
ATOM 5918 C C . SER B 1 312 ? -14.57 -40.688 3.355 1 38.06 312 SER B C 1
ATOM 5920 O O . SER B 1 312 ? -14.227 -40.219 2.273 1 38.06 312 SER B O 1
ATOM 5922 N N . GLY B 1 313 ? -15.805 -40.938 3.207 1 35.53 313 GLY B N 1
ATOM 5923 C CA . GLY B 1 313 ? -17 -40.25 2.723 1 35.53 313 GLY B CA 1
ATOM 5924 C C . GLY B 1 313 ? -16.734 -38.812 2.355 1 35.53 313 GLY B C 1
ATOM 5925 O O . GLY B 1 313 ? -17.312 -38.312 1.391 1 35.53 313 GLY B O 1
ATOM 5926 N N . ASP B 1 314 ? -16.797 -38 3.527 1 38.78 314 ASP B N 1
ATOM 5927 C CA . ASP B 1 314 ? -17.109 -36.594 3.465 1 38.78 314 ASP B CA 1
ATOM 5928 C C . ASP B 1 314 ? -16.094 -35.844 2.607 1 38.78 314 ASP B C 1
ATOM 5930 O O . ASP B 1 314 ? -16.453 -35.188 1.626 1 38.78 314 ASP B O 1
ATOM 5934 N N . GLY B 1 315 ? -15.273 -34.875 3.389 1 39.16 315 GLY B N 1
ATOM 5935 C CA . GLY B 1 315 ? -14.609 -33.594 3.238 1 39.16 315 GLY B CA 1
ATOM 5936 C C . GLY B 1 315 ? -13.414 -33.656 2.312 1 39.16 315 GLY B C 1
ATOM 5937 O O . GLY B 1 315 ? -12.914 -34.719 1.987 1 39.16 315 GLY B O 1
ATOM 5938 N N . ASN B 1 316 ? -13.188 -32.562 1.406 1 47.31 316 ASN B N 1
ATOM 5939 C CA . ASN B 1 316 ? -12.094 -32.031 0.607 1 47.31 316 ASN B CA 1
ATOM 5940 C C . ASN B 1 316 ? -10.734 -32.344 1.241 1 47.31 316 ASN B C 1
ATOM 5942 O O . ASN B 1 316 ? -10.234 -31.562 2.051 1 47.31 316 ASN B O 1
ATOM 5946 N N . ASN B 1 317 ? -10.414 -33.531 1.277 1 57.28 317 ASN B N 1
ATOM 5947 C CA . ASN B 1 317 ? -9.078 -33.875 1.767 1 57.28 317 ASN B CA 1
ATOM 5948 C C . ASN B 1 317 ? -7.996 -33.344 0.826 1 57.28 317 ASN B C 1
ATOM 5950 O O . ASN B 1 317 ? -8.016 -33.656 -0.371 1 57.28 317 ASN B O 1
ATOM 5954 N N . VAL B 1 318 ? -7.395 -32.219 1.147 1 63.34 318 VAL B N 1
ATOM 5955 C CA . VAL B 1 318 ? -6.309 -31.625 0.38 1 63.34 318 VAL B CA 1
ATOM 5956 C C . VAL B 1 318 ? -4.965 -32.156 0.885 1 63.34 318 VAL B C 1
ATOM 5958 O O . VAL B 1 318 ? -4.84 -32.531 2.049 1 63.34 318 VAL B O 1
ATOM 5961 N N . GLY B 1 319 ? -4.238 -32.656 -0.013 1 75.5 319 GLY B N 1
ATOM 5962 C CA . GLY B 1 319 ? -2.863 -33 0.294 1 75.5 319 GLY B CA 1
ATOM 5963 C C . GLY B 1 319 ? -1.854 -32.344 -0.626 1 75.5 319 GLY B C 1
ATOM 5964 O O . GLY B 1 319 ? -2.221 -31.547 -1.479 1 75.5 319 GLY B O 1
ATOM 5965 N N . ILE B 1 320 ? -0.568 -32.625 -0.221 1 82.38 320 ILE B N 1
ATOM 5966 C CA . ILE B 1 320 ? 0.523 -32.094 -1.025 1 82.38 320 ILE B CA 1
ATOM 5967 C C . ILE B 1 320 ? 1.368 -33.25 -1.581 1 82.38 320 ILE B C 1
ATOM 5969 O O . ILE B 1 320 ? 1.689 -34.188 -0.861 1 82.38 320 ILE B O 1
ATOM 5973 N N . VAL B 1 321 ? 1.577 -33.219 -2.797 1 83.25 321 VAL B N 1
ATOM 5974 C CA . VAL B 1 321 ? 2.492 -34.156 -3.449 1 83.25 321 VAL B CA 1
AT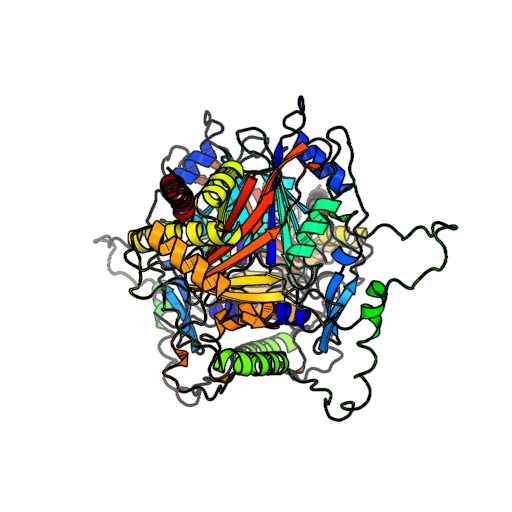OM 5975 C C . VAL B 1 321 ? 3.816 -33.469 -3.748 1 83.25 321 VAL B C 1
ATOM 5977 O O . VAL B 1 321 ? 3.828 -32.312 -4.223 1 83.25 321 VAL B O 1
ATOM 5980 N N . LEU B 1 322 ? 4.906 -34.094 -3.354 1 87.19 322 LEU B N 1
ATOM 5981 C CA . LEU B 1 322 ? 6.219 -33.562 -3.723 1 87.19 322 LEU B CA 1
ATOM 5982 C C . LEU B 1 322 ? 6.668 -34.156 -5.062 1 87.19 322 LEU B C 1
ATOM 5984 O O . LEU B 1 322 ? 6.75 -35.375 -5.227 1 87.19 322 LEU B O 1
ATOM 5988 N N . CYS B 1 323 ? 6.953 -33.281 -5.977 1 91 323 CYS B N 1
ATOM 5989 C CA . CYS B 1 323 ? 7.293 -33.688 -7.336 1 91 323 CYS B CA 1
ATOM 5990 C C . CYS B 1 323 ? 8.742 -33.344 -7.664 1 91 323 CYS B C 1
ATOM 5992 O O . CYS B 1 323 ? 9.148 -32.188 -7.562 1 91 323 CYS B O 1
ATOM 5994 N N . ASN B 1 324 ? 9.469 -34.375 -7.984 1 93.06 324 ASN B N 1
ATOM 5995 C CA . ASN B 1 324 ? 10.789 -34.125 -8.562 1 93.06 324 ASN B CA 1
ATOM 5996 C C . ASN B 1 324 ? 10.695 -33.531 -9.953 1 93.06 324 ASN B C 1
ATOM 5998 O O . ASN B 1 324 ? 10.242 -34.156 -10.898 1 93.06 324 ASN B O 1
ATOM 6002 N N . LEU B 1 325 ? 11.281 -32.344 -10.164 1 95.88 325 LEU B N 1
ATOM 6003 C CA . LEU B 1 325 ? 11.078 -31.578 -11.398 1 95.88 325 LEU B CA 1
ATOM 6004 C C . LEU B 1 325 ? 12.141 -31.953 -12.438 1 95.88 325 LEU B C 1
ATOM 6006 O O . LEU B 1 325 ? 12.055 -31.531 -13.594 1 95.88 325 LEU B O 1
ATOM 6010 N N . GLY B 1 326 ? 13.133 -32.688 -12.031 1 96.06 326 GLY B N 1
ATOM 6011 C CA . GLY B 1 326 ? 14.141 -33.188 -12.969 1 96.06 326 GLY B CA 1
ATOM 6012 C C . GLY B 1 326 ? 14.938 -32.062 -13.602 1 96.06 326 GLY B C 1
ATOM 6013 O O . GLY B 1 326 ? 15.375 -32.156 -14.75 1 96.06 326 GLY B O 1
ATOM 6014 N N . THR B 1 327 ? 15.109 -30.984 -12.883 1 97.69 327 THR B N 1
ATOM 6015 C CA . THR B 1 327 ? 15.75 -29.812 -13.461 1 97.69 327 THR B CA 1
ATOM 6016 C C . THR B 1 327 ? 17.219 -30.078 -13.766 1 97.69 327 THR B C 1
ATOM 6018 O O . THR B 1 327 ? 17.859 -29.328 -14.492 1 97.69 327 THR B O 1
ATOM 6021 N N . HIS B 1 328 ? 17.797 -31.141 -13.242 1 96.25 328 HIS B N 1
ATOM 6022 C CA . HIS B 1 328 ? 19.188 -31.5 -13.539 1 96.25 328 HIS B CA 1
ATOM 6023 C C . HIS B 1 328 ? 19.312 -32.094 -14.938 1 96.25 328 HIS B C 1
ATOM 6025 O O . HIS B 1 328 ? 20.422 -32.188 -15.477 1 96.25 328 HIS B O 1
ATOM 6031 N N . LEU B 1 329 ? 18.234 -32.469 -15.5 1 97.44 329 LEU B N 1
ATOM 6032 C CA . LEU B 1 329 ? 18.219 -33.094 -16.812 1 97.44 329 LEU B CA 1
ATOM 6033 C C . LEU B 1 329 ? 18.047 -32.062 -17.922 1 97.44 329 LEU B C 1
ATOM 6035 O O . LEU B 1 329 ? 17.062 -31.297 -17.906 1 97.44 329 LEU B O 1
ATOM 6039 N N . ALA B 1 330 ? 18.844 -32.031 -18.938 1 96.69 330 ALA B N 1
ATOM 6040 C CA . ALA B 1 330 ? 18.797 -31.062 -20.016 1 96.69 330 ALA B CA 1
ATOM 6041 C C . ALA B 1 330 ? 17.75 -31.422 -21.062 1 96.69 330 ALA B C 1
ATOM 6043 O O . ALA B 1 330 ? 17.141 -30.547 -21.672 1 96.69 330 ALA B O 1
ATOM 6044 N N . ARG B 1 331 ? 17.5 -32.688 -21.234 1 97 331 ARG B N 1
ATOM 6045 C CA . ARG B 1 331 ? 16.578 -33.125 -22.266 1 97 331 ARG B CA 1
ATOM 6046 C C . ARG B 1 331 ? 15.133 -33.094 -21.781 1 97 331 ARG B C 1
ATOM 6048 O O . ARG B 1 331 ? 14.797 -33.781 -20.797 1 97 331 ARG B O 1
ATOM 6055 N N . PRO B 1 332 ? 14.305 -32.5 -22.547 1 97.19 332 PRO B N 1
ATOM 6056 C CA . PRO B 1 332 ? 12.922 -32.344 -22.094 1 97.19 332 PRO B CA 1
ATOM 6057 C C . PRO B 1 332 ? 12.18 -33.656 -21.984 1 97.19 332 PRO B C 1
ATOM 6059 O O . PRO B 1 332 ? 11.312 -33.844 -21.109 1 97.19 332 PRO B O 1
ATOM 6062 N N . GLU B 1 333 ? 12.5 -34.656 -22.812 1 96.06 333 GLU B N 1
ATOM 6063 C CA . GLU B 1 333 ? 11.828 -35.938 -22.797 1 96.06 333 GLU B CA 1
ATOM 6064 C C . GLU B 1 333 ? 12.117 -36.688 -21.5 1 96.06 333 GLU B C 1
ATOM 6066 O O . GLU B 1 333 ? 11.227 -37.312 -20.922 1 96.06 333 GLU B O 1
ATOM 6071 N N . GLU B 1 334 ? 13.367 -36.625 -21.141 1 97 334 GLU B N 1
ATOM 6072 C CA . GLU B 1 334 ? 13.773 -37.281 -19.906 1 97 334 GLU B CA 1
ATOM 6073 C C . GLU B 1 334 ? 13.148 -36.594 -18.688 1 97 334 GLU B C 1
ATOM 6075 O O . GLU B 1 334 ? 12.742 -37.25 -17.734 1 97 334 GLU B O 1
ATOM 6080 N N . ARG B 1 335 ? 13.102 -35.312 -18.75 1 97 335 ARG B N 1
ATOM 6081 C CA . ARG B 1 335 ? 12.516 -34.562 -17.656 1 97 335 ARG B CA 1
ATOM 6082 C C . ARG B 1 335 ? 11.031 -34.844 -17.516 1 97 335 ARG B C 1
ATOM 6084 O O . ARG B 1 335 ? 10.531 -35.031 -16.391 1 97 335 ARG B O 1
ATOM 6091 N N . LEU B 1 336 ? 10.328 -34.906 -18.641 1 97.19 336 LEU B N 1
ATOM 6092 C CA . LEU B 1 336 ? 8.898 -35.219 -18.625 1 97.19 336 LEU B CA 1
ATOM 6093 C C . LEU B 1 336 ? 8.656 -36.594 -18.031 1 97.19 336 LEU B C 1
ATOM 6095 O O . LEU B 1 336 ? 7.734 -36.781 -17.234 1 97.19 336 LEU B O 1
ATOM 6099 N N . GLU B 1 337 ? 9.477 -37.531 -18.391 1 95.44 337 GLU B N 1
ATOM 6100 C CA . GLU B 1 337 ? 9.328 -38.906 -17.875 1 95.44 337 GLU B CA 1
ATOM 6101 C C . GLU B 1 337 ? 9.547 -38.938 -16.359 1 95.44 337 GLU B C 1
ATOM 6103 O O . GLU B 1 337 ? 8.812 -39.625 -15.641 1 95.44 337 GLU B O 1
ATOM 6108 N N . LEU B 1 338 ? 10.523 -38.25 -15.953 1 94.69 338 LEU B N 1
ATOM 6109 C CA . LEU B 1 338 ? 10.812 -38.219 -14.523 1 94.69 338 LEU B CA 1
ATOM 6110 C C . LEU B 1 338 ? 9.672 -37.562 -13.758 1 94.69 338 LEU B C 1
ATOM 6112 O O . LEU B 1 338 ? 9.305 -38 -12.672 1 94.69 338 LEU B O 1
ATOM 6116 N N . VAL B 1 339 ? 9.172 -36.5 -14.266 1 94.81 339 VAL B N 1
ATOM 6117 C CA . VAL B 1 339 ? 8.047 -35.781 -13.656 1 94.81 339 VAL B CA 1
ATOM 6118 C C . VAL B 1 339 ? 6.848 -36.719 -13.555 1 94.81 339 VAL B C 1
ATOM 6120 O O . VAL B 1 339 ? 6.211 -36.812 -12.5 1 94.81 339 VAL B O 1
ATOM 6123 N N . ARG B 1 340 ? 6.531 -37.406 -14.609 1 93.06 340 ARG B N 1
ATOM 6124 C CA . ARG B 1 340 ? 5.398 -38.312 -14.633 1 93.06 340 ARG B CA 1
ATOM 6125 C C . ARG B 1 340 ? 5.566 -39.406 -13.586 1 93.06 340 ARG B C 1
ATOM 6127 O O . ARG B 1 340 ? 4.625 -39.719 -12.859 1 93.06 340 ARG B O 1
ATOM 6134 N N . GLU B 1 341 ? 6.758 -39.969 -13.531 1 90.44 341 GLU B N 1
ATOM 6135 C CA . GLU B 1 341 ? 7.051 -41 -12.562 1 90.44 341 GLU B CA 1
ATOM 6136 C C . GLU B 1 341 ? 6.902 -40.5 -11.133 1 90.44 341 GLU B C 1
ATOM 6138 O O . GLU B 1 341 ? 6.379 -41.188 -10.266 1 90.44 341 GLU B O 1
ATOM 6143 N N . SER B 1 342 ? 7.387 -39.344 -10.977 1 89.12 342 SER B N 1
ATOM 6144 C CA . SER B 1 342 ? 7.332 -38.719 -9.648 1 89.12 342 SER B CA 1
ATOM 6145 C C . SER B 1 342 ? 5.891 -38.469 -9.219 1 89.12 342 SER B C 1
ATOM 6147 O O . SER B 1 342 ? 5.539 -38.688 -8.055 1 89.12 342 SER B O 1
ATOM 6149 N N . MET B 1 343 ? 5.109 -38.031 -10.133 1 86.06 343 MET B N 1
ATOM 6150 C CA . MET B 1 343 ? 3.715 -37.75 -9.828 1 86.06 343 MET B CA 1
ATOM 6151 C C . MET B 1 343 ? 2.918 -39.031 -9.609 1 86.06 343 MET B C 1
ATOM 6153 O O . MET B 1 343 ? 2 -39.062 -8.789 1 86.06 343 MET B O 1
ATOM 6157 N N . ASP B 1 344 ? 3.232 -40 -10.344 1 79.88 344 ASP B N 1
ATOM 6158 C CA . ASP B 1 344 ? 2.535 -41.281 -10.242 1 79.88 344 ASP B CA 1
ATOM 6159 C C . ASP B 1 344 ? 2.918 -42.031 -8.961 1 79.88 344 ASP B C 1
ATOM 6161 O O . ASP B 1 344 ? 2.074 -42.656 -8.328 1 79.88 344 ASP B O 1
ATOM 6165 N N . ARG B 1 345 ? 4.16 -42.031 -8.75 1 62.41 345 ARG B N 1
ATOM 6166 C CA . ARG B 1 345 ? 4.609 -42.781 -7.586 1 62.41 345 ARG B CA 1
ATOM 6167 C C . ARG B 1 345 ? 4.066 -42.188 -6.297 1 62.41 345 ARG B C 1
ATOM 6169 O O . ARG B 1 345 ? 3.898 -42.875 -5.297 1 62.41 345 ARG B O 1
ATOM 6176 N N . GLY B 1 346 ? 3.391 -41.062 -6.414 1 58.25 346 GLY B N 1
ATOM 6177 C CA . GLY B 1 346 ? 2.709 -40.438 -5.293 1 58.25 346 GLY B CA 1
ATOM 6178 C C . GLY B 1 346 ? 3.434 -40.625 -3.975 1 58.25 346 GLY B C 1
ATOM 6179 O O . GLY B 1 346 ? 2.83 -40.531 -2.906 1 58.25 346 GLY B O 1
ATOM 6180 N N . LYS B 1 347 ? 4.574 -41.281 -3.961 1 51.41 347 LYS B N 1
ATOM 6181 C CA . LYS B 1 347 ? 5.238 -41.844 -2.775 1 51.41 347 LYS B CA 1
ATOM 6182 C C . LYS B 1 347 ? 5.496 -40.719 -1.749 1 51.41 347 LYS B C 1
ATOM 6184 O O . LYS B 1 347 ? 5.559 -41 -0.547 1 51.41 347 LYS B O 1
ATOM 6189 N N . LEU B 1 348 ? 5.391 -39.531 -2.26 1 60.31 348 LEU B N 1
ATOM 6190 C CA . LEU B 1 348 ? 5.652 -38.562 -1.202 1 60.31 348 LEU B CA 1
ATOM 6191 C C . LEU B 1 348 ? 4.492 -37.594 -1.062 1 60.31 348 LEU B C 1
ATOM 6193 O O . LEU B 1 348 ? 4.629 -36.406 -1.371 1 60.31 348 LEU B O 1
ATOM 6197 N N . THR B 1 349 ? 3.35 -38.281 -0.827 1 61.94 349 THR B N 1
ATOM 6198 C CA . THR B 1 349 ? 2.162 -37.469 -0.554 1 61.94 349 THR B CA 1
ATOM 6199 C C . THR B 1 349 ? 2.021 -37.219 0.942 1 61.94 349 THR B C 1
ATOM 6201 O O . THR B 1 349 ? 2.057 -38.125 1.75 1 61.94 349 THR B O 1
ATOM 6204 N N . LEU B 1 350 ? 2.248 -35.938 1.19 1 66.38 350 LEU B N 1
ATOM 6205 C CA . LEU B 1 350 ? 1.935 -35.5 2.547 1 66.38 350 LEU B CA 1
ATOM 6206 C C . LEU B 1 350 ? 0.434 -35.281 2.719 1 66.38 350 LEU B C 1
ATOM 6208 O O . LEU B 1 350 ? -0.112 -34.281 2.277 1 66.38 350 LEU B O 1
ATOM 6212 N N . LYS B 1 351 ? -0.132 -36.375 3.33 1 64.44 351 LYS B N 1
ATOM 6213 C CA . LYS B 1 351 ? -1.581 -36.344 3.5 1 64.44 351 LYS B CA 1
ATOM 6214 C C . LYS B 1 351 ? -1.975 -35.406 4.633 1 64.44 351 LYS B C 1
ATOM 6216 O O . LYS B 1 351 ? -1.285 -35.312 5.652 1 64.44 351 LYS B O 1
ATOM 6221 N N . GLY B 1 352 ? -2.898 -34.719 4.465 1 63.09 352 GLY B N 1
ATOM 6222 C CA . GLY B 1 352 ? -3.482 -33.906 5.516 1 63.09 352 GLY B CA 1
ATOM 6223 C C . GLY B 1 352 ? -2.814 -32.531 5.66 1 63.09 352 GLY B C 1
ATOM 6224 O O . GLY B 1 352 ? -3.178 -31.75 6.535 1 63.09 352 GLY B O 1
ATOM 6225 N N . LEU B 1 353 ? -1.799 -32.344 4.871 1 69.19 353 LEU B N 1
ATOM 6226 C CA . LEU B 1 353 ? -1.159 -31.047 4.949 1 69.19 353 LEU B CA 1
ATOM 6227 C C . LEU B 1 353 ? -1.946 -30 4.152 1 69.19 353 LEU B C 1
ATOM 6229 O O . LEU B 1 353 ? -2.064 -30.109 2.93 1 69.19 353 LEU B O 1
ATOM 6233 N N . ASN B 1 354 ? -2.559 -29.109 4.926 1 73.38 354 ASN B N 1
ATOM 6234 C CA . ASN B 1 354 ? -3.297 -28.031 4.273 1 73.38 354 ASN B CA 1
ATOM 6235 C C . ASN B 1 354 ? -2.365 -26.922 3.803 1 73.38 354 ASN B C 1
ATOM 6237 O O . ASN B 1 354 ? -1.144 -27.047 3.891 1 73.38 354 ASN B O 1
ATOM 6241 N N . GLN B 1 355 ? -2.904 -25.938 3.244 1 76.31 355 GLN B N 1
ATOM 6242 C CA . GLN B 1 355 ? -2.121 -24.859 2.643 1 76.31 355 GLN B CA 1
ATOM 6243 C C . GLN B 1 355 ? -1.268 -24.141 3.689 1 76.31 355 GLN B C 1
ATOM 6245 O O . GLN B 1 355 ? -0.117 -23.797 3.424 1 76.31 355 GLN B O 1
ATOM 6250 N N . LEU B 1 356 ? -1.839 -23.938 4.875 1 74.56 356 LEU B N 1
ATOM 6251 C CA . LEU B 1 356 ? -1.069 -23.297 5.941 1 74.56 356 LEU B CA 1
ATOM 6252 C C . LEU B 1 356 ? 0.127 -24.156 6.332 1 74.56 356 LEU B C 1
ATOM 6254 O O . LEU B 1 356 ? 1.24 -23.656 6.484 1 74.56 356 LEU B O 1
ATOM 6258 N N . GLY B 1 357 ? -0.196 -25.391 6.426 1 75.62 357 GLY B N 1
ATOM 6259 C CA . GLY B 1 357 ? 0.882 -26.312 6.746 1 75.62 357 GLY B CA 1
ATOM 6260 C C . GLY B 1 357 ? 1.995 -26.297 5.711 1 75.62 357 GLY B C 1
ATOM 6261 O O . GLY B 1 357 ? 3.174 -26.375 6.062 1 75.62 357 GLY B O 1
ATOM 6262 N N . THR B 1 358 ? 1.596 -26.203 4.547 1 75.31 358 THR B N 1
ATOM 6263 C CA . THR B 1 358 ? 2.568 -26.172 3.461 1 75.31 358 THR B CA 1
ATOM 6264 C C . THR B 1 358 ? 3.439 -24.922 3.547 1 75.31 358 THR B C 1
ATOM 6266 O O . THR B 1 358 ? 4.66 -25 3.402 1 75.31 358 THR B O 1
ATOM 6269 N N . LEU B 1 359 ? 2.842 -23.875 3.775 1 76 359 LEU B N 1
ATOM 6270 C CA . LEU B 1 359 ? 3.58 -22.625 3.883 1 76 359 LEU B CA 1
ATOM 6271 C C . LEU B 1 359 ? 4.504 -22.641 5.094 1 76 359 LEU B C 1
ATOM 6273 O O . LEU B 1 359 ? 5.641 -22.156 5.02 1 76 359 LEU B O 1
ATOM 6277 N N . MET B 1 360 ? 4.031 -23.188 6.098 1 76.5 360 MET B N 1
ATOM 6278 C CA . MET B 1 360 ? 4.848 -23.281 7.305 1 76.5 360 MET B CA 1
ATOM 6279 C C . MET B 1 360 ? 6.035 -24.219 7.09 1 76.5 360 MET B C 1
ATOM 6281 O O . MET B 1 360 ? 7.133 -23.953 7.586 1 76.5 360 MET B O 1
ATOM 6285 N N . LEU B 1 361 ? 5.727 -25.203 6.398 1 74.88 361 LEU B N 1
ATOM 6286 C CA . LEU B 1 361 ? 6.801 -26.141 6.078 1 74.88 361 LEU B CA 1
ATOM 6287 C C . LEU B 1 361 ? 7.895 -25.453 5.266 1 74.88 361 LEU B C 1
ATOM 6289 O O . LEU B 1 361 ? 9.086 -25.719 5.469 1 74.88 361 LEU B O 1
ATOM 6293 N N . SER B 1 362 ? 7.531 -24.609 4.445 1 74.06 362 SER B N 1
ATOM 6294 C CA . SER B 1 362 ? 8.508 -23.906 3.627 1 74.06 362 SER B CA 1
ATOM 6295 C C . SER B 1 362 ? 9.375 -22.969 4.477 1 74.06 362 SER B C 1
ATOM 6297 O O . SER B 1 362 ? 10.531 -22.719 4.145 1 74.06 362 SER B O 1
ATOM 6299 N N . ALA B 1 363 ? 8.82 -22.516 5.578 1 73.62 363 ALA B N 1
ATOM 6300 C CA . ALA B 1 363 ? 9.5 -21.516 6.406 1 73.62 363 ALA B CA 1
ATOM 6301 C C . ALA B 1 363 ? 10.188 -22.172 7.598 1 73.62 363 ALA B C 1
ATOM 6303 O O . ALA B 1 363 ? 10.773 -21.484 8.438 1 73.62 363 ALA B O 1
ATOM 6304 N N . MET B 1 364 ? 10.172 -23.391 7.695 1 71.88 364 MET B N 1
ATOM 6305 C CA . MET B 1 364 ? 10.547 -24.109 8.906 1 71.88 364 MET B CA 1
ATOM 6306 C C . MET B 1 364 ? 12.008 -23.844 9.266 1 71.88 364 MET B C 1
ATOM 6308 O O . MET B 1 364 ? 12.367 -23.797 10.445 1 71.88 364 MET B O 1
ATOM 6312 N N . ASN B 1 365 ? 12.75 -23.594 8.305 1 67.56 365 ASN B N 1
ATOM 6313 C CA . ASN B 1 365 ? 14.18 -23.406 8.531 1 67.56 365 ASN B CA 1
ATOM 6314 C C . ASN B 1 365 ? 14.484 -22.016 9.062 1 67.56 365 ASN B C 1
ATOM 6316 O O . ASN B 1 365 ? 15.609 -21.719 9.461 1 67.56 365 ASN B O 1
ATOM 6320 N N . PHE B 1 366 ? 13.547 -21.188 9.109 1 69.69 366 PHE B N 1
ATOM 6321 C CA . PHE B 1 366 ? 13.797 -19.797 9.461 1 69.69 366 PHE B CA 1
ATOM 6322 C C . PHE B 1 366 ? 13.109 -19.453 10.781 1 69.69 366 PHE B C 1
ATOM 6324 O O . PHE B 1 366 ? 13.094 -18.281 11.188 1 69.69 366 PHE B O 1
ATOM 6331 N N . VAL B 1 367 ? 12.555 -20.359 11.336 1 60.62 367 VAL B N 1
ATOM 6332 C CA . VAL B 1 367 ? 11.945 -20.156 12.648 1 60.62 367 VAL B CA 1
ATOM 6333 C C . VAL B 1 367 ? 13.039 -20.109 13.719 1 60.62 367 VAL B C 1
ATOM 6335 O O . VAL B 1 367 ? 13.922 -20.953 13.758 1 60.62 367 VAL B O 1
ATOM 6338 N N . PRO B 1 368 ? 13.102 -18.844 14.453 1 54.94 368 PRO B N 1
ATOM 6339 C CA . PRO B 1 368 ? 14.141 -18.75 15.477 1 54.94 368 PRO B CA 1
ATOM 6340 C C . PRO B 1 368 ? 14.188 -19.984 16.391 1 54.94 368 PRO B C 1
ATOM 6342 O O . PRO B 1 368 ? 13.148 -20.562 16.688 1 54.94 368 PRO B O 1
ATOM 6345 N N . ALA B 1 369 ? 15.367 -20.453 16.625 1 49.38 369 ALA B N 1
ATOM 6346 C CA . ALA B 1 369 ? 15.641 -21.625 17.453 1 49.38 369 ALA B CA 1
ATOM 6347 C C . ALA B 1 369 ? 14.844 -21.562 18.75 1 49.38 369 ALA B C 1
ATOM 6349 O O . ALA B 1 369 ? 14.438 -22.609 19.281 1 49.38 369 ALA B O 1
ATOM 6350 N N . GLY B 1 370 ? 14.828 -20.422 19.312 1 46.25 370 GLY B N 1
ATOM 6351 C CA . GLY B 1 370 ? 14.164 -20.344 20.609 1 46.25 370 GLY B CA 1
ATOM 6352 C C . GLY B 1 370 ? 12.688 -20.656 20.531 1 46.25 370 GLY B C 1
ATOM 6353 O O . GLY B 1 370 ? 12.07 -21.016 21.547 1 46.25 370 GLY B O 1
ATOM 6354 N N . LEU B 1 371 ? 12.031 -20.266 19.625 1 47.91 371 LEU B N 1
ATOM 6355 C CA . LEU B 1 371 ? 10.609 -20.562 19.547 1 47.91 371 LEU B CA 1
ATOM 6356 C C . LEU B 1 371 ? 10.375 -22.047 19.297 1 47.91 371 LEU B C 1
ATOM 6358 O O . LEU B 1 371 ? 9.328 -22.594 19.656 1 47.91 371 LEU B O 1
ATOM 6362 N N . GLY B 1 372 ? 11.367 -22.906 18.484 1 41.25 372 GLY B N 1
ATOM 6363 C CA . GLY B 1 372 ? 11.273 -24.344 18.203 1 41.25 372 GLY B CA 1
ATOM 6364 C C . GLY B 1 372 ? 12.5 -25.109 18.641 1 41.25 372 GLY B C 1
ATOM 6365 O O . GLY B 1 372 ? 13.539 -25.078 17.984 1 41.25 372 GLY B O 1
ATOM 6366 N N . ALA B 1 373 ? 12.93 -25.25 19.906 1 38.72 373 ALA B N 1
ATOM 6367 C CA . ALA B 1 373 ? 13.844 -26.328 20.25 1 38.72 373 ALA B CA 1
ATOM 6368 C C . ALA B 1 373 ? 13.586 -27.562 19.375 1 38.72 373 ALA B C 1
ATOM 6370 O O . ALA B 1 373 ? 12.773 -28.422 19.734 1 38.72 373 ALA B O 1
ATOM 6371 N N . LEU B 1 374 ? 13.18 -27.375 18.141 1 38.94 374 LEU B N 1
ATOM 6372 C CA . LEU B 1 374 ? 13.062 -28.672 17.5 1 38.94 374 LEU B CA 1
ATOM 6373 C C . LEU B 1 374 ? 14.359 -29.469 17.625 1 38.94 374 LEU B C 1
ATOM 6375 O O . LEU B 1 374 ? 15.445 -28.906 17.516 1 38.94 374 LEU B O 1
ATOM 6379 N N . PRO B 1 375 ? 14.312 -30.516 18.328 1 39.56 375 PRO B N 1
ATOM 6380 C CA . PRO B 1 375 ? 15.438 -31.438 18.516 1 39.56 375 PRO B CA 1
ATOM 6381 C C . PRO B 1 375 ? 16.219 -31.672 17.234 1 39.56 375 PRO B C 1
ATOM 6383 O O . PRO B 1 375 ? 17.062 -32.562 17.172 1 39.56 375 PRO B O 1
ATOM 6386 N N . PHE B 1 376 ? 15.797 -31.297 16.094 1 37.44 376 PHE B N 1
ATOM 6387 C CA . PHE B 1 376 ? 16.453 -31.922 14.953 1 37.44 376 PHE B CA 1
ATOM 6388 C C . PHE B 1 376 ? 17.922 -31.531 14.898 1 37.44 376 PHE B C 1
ATOM 6390 O O . PHE B 1 376 ? 18.312 -30.469 15.383 1 37.44 376 PHE B O 1
ATOM 6397 N N . ASP B 1 377 ? 18.734 -32.531 14.875 1 37.66 377 ASP B N 1
ATOM 6398 C CA . ASP B 1 377 ? 20.156 -32.438 14.508 1 37.66 377 ASP B CA 1
ATOM 6399 C C . ASP B 1 377 ? 20.391 -31.312 13.508 1 37.66 377 ASP B C 1
ATOM 6401 O O . ASP B 1 377 ? 19.625 -31.156 12.562 1 37.66 377 ASP B O 1
ATOM 6405 N N . LEU B 1 378 ? 21.078 -30.25 13.828 1 42.19 378 LEU B N 1
ATOM 6406 C CA . LEU B 1 378 ? 21.531 -29.031 13.18 1 42.19 378 LEU B CA 1
ATOM 6407 C C . LEU B 1 378 ? 21.766 -29.25 11.688 1 42.19 378 LEU B C 1
ATOM 6409 O O . LEU B 1 378 ? 21.609 -28.328 10.883 1 42.19 378 LEU B O 1
ATOM 6413 N N . ASP B 1 379 ? 22.359 -30.359 11.344 1 41.81 379 ASP B N 1
ATOM 6414 C CA . ASP B 1 379 ? 22.828 -30.609 9.977 1 41.81 379 ASP B CA 1
ATOM 6415 C C . ASP B 1 379 ? 21.672 -30.828 9.023 1 41.81 379 ASP B C 1
ATOM 6417 O O . ASP B 1 379 ? 21.734 -30.453 7.852 1 41.81 379 ASP B O 1
ATOM 6421 N N . ALA B 1 380 ? 20.75 -31.75 9.281 1 40.72 380 ALA B N 1
ATOM 6422 C CA . ALA B 1 380 ? 19.594 -32.156 8.492 1 40.72 380 ALA B CA 1
ATOM 6423 C C . ALA B 1 380 ? 18.641 -30.969 8.281 1 40.72 380 ALA B C 1
ATOM 6425 O O . ALA B 1 380 ? 17.844 -30.969 7.336 1 40.72 380 ALA B O 1
ATOM 6426 N N . LEU B 1 381 ? 18.547 -30.016 9.25 1 49.12 381 LEU B N 1
ATOM 6427 C CA . LEU B 1 381 ? 17.75 -28.797 9.336 1 49.12 381 LEU B CA 1
ATOM 6428 C C . LEU B 1 381 ? 18.188 -27.781 8.289 1 49.12 381 LEU B C 1
ATOM 6430 O O . LEU B 1 381 ? 17.547 -26.734 8.133 1 49.12 381 LEU B O 1
ATOM 6434 N N . ARG B 1 382 ? 19.094 -28.453 7.383 1 60.75 382 ARG B N 1
ATOM 6435 C CA . ARG B 1 382 ? 19.734 -27.453 6.543 1 60.75 382 ARG B CA 1
ATOM 6436 C C . ARG B 1 382 ? 19.094 -27.391 5.16 1 60.75 382 ARG B C 1
ATOM 6438 O O . ARG B 1 382 ? 19.25 -26.406 4.438 1 60.75 382 ARG B O 1
ATOM 6445 N N . ARG B 1 383 ? 18.328 -28.531 4.773 1 79.12 383 ARG B N 1
ATOM 6446 C CA . ARG B 1 383 ? 17.75 -28.453 3.434 1 79.12 383 ARG B CA 1
ATOM 6447 C C . ARG B 1 383 ? 16.25 -28.188 3.488 1 79.12 383 ARG B C 1
ATOM 6449 O O . ARG B 1 383 ? 15.57 -28.641 4.41 1 79.12 383 ARG B O 1
ATOM 6456 N N . PRO B 1 384 ? 15.758 -27.531 2.422 1 86.5 384 PRO B N 1
ATOM 6457 C CA . PRO B 1 384 ? 14.312 -27.266 2.389 1 86.5 384 PRO B CA 1
ATOM 6458 C C . PRO B 1 384 ? 13.492 -28.5 2.012 1 86.5 384 PRO B C 1
ATOM 6460 O O . PRO B 1 384 ? 14.023 -29.438 1.403 1 86.5 384 PRO B O 1
ATOM 6463 N N . ALA B 1 385 ? 12.25 -28.484 2.463 1 81.88 385 ALA B N 1
ATOM 6464 C CA . ALA B 1 385 ? 11.344 -29.578 2.096 1 81.88 385 ALA B CA 1
ATOM 6465 C C . ALA B 1 385 ? 11.023 -29.531 0.605 1 81.88 385 ALA B C 1
ATOM 6467 O O . ALA B 1 385 ? 10.867 -30.594 -0.028 1 81.88 385 ALA B O 1
ATOM 6468 N N . PHE B 1 386 ? 10.898 -28.422 0.05 1 89.88 386 PHE B N 1
ATOM 6469 C CA . PHE B 1 386 ? 10.648 -28.203 -1.369 1 89.88 386 PHE B CA 1
ATOM 6470 C C . PHE B 1 386 ? 11.133 -26.828 -1.793 1 89.88 386 PHE B C 1
ATOM 6472 O O . PHE B 1 386 ? 11.469 -26 -0.948 1 89.88 386 PHE B O 1
ATOM 6479 N N . ASN B 1 387 ? 11.164 -26.656 -3.088 1 95.06 387 ASN B N 1
ATOM 6480 C CA . ASN B 1 387 ? 11.758 -25.422 -3.588 1 95.06 387 ASN B CA 1
ATOM 6481 C C . ASN B 1 387 ? 10.688 -24.422 -4.027 1 95.06 387 ASN B C 1
ATOM 6483 O O . ASN B 1 387 ? 10.859 -23.219 -3.867 1 95.06 387 ASN B O 1
ATOM 6487 N N . VAL B 1 388 ? 9.68 -24.953 -4.652 1 95.94 388 VAL B N 1
ATOM 6488 C CA . VAL B 1 388 ? 8.633 -24.094 -5.211 1 95.94 388 VAL B CA 1
ATOM 6489 C C . VAL B 1 388 ? 7.266 -24.734 -4.973 1 95.94 388 VAL B C 1
ATOM 6491 O O . VAL B 1 388 ? 7.16 -25.938 -4.766 1 95.94 388 VAL B O 1
ATOM 6494 N N . LEU B 1 389 ? 6.324 -23.906 -4.902 1 94.5 389 LEU B N 1
ATOM 6495 C CA . LEU B 1 389 ? 4.934 -24.344 -4.836 1 94.5 389 LEU B CA 1
ATOM 6496 C C . LEU B 1 389 ? 4.23 -24.125 -6.172 1 94.5 389 LEU B C 1
ATOM 6498 O O . LEU B 1 389 ? 4.27 -23.016 -6.73 1 94.5 389 LEU B O 1
ATOM 6502 N N . ILE B 1 390 ? 3.656 -25.172 -6.742 1 94.88 390 ILE B N 1
ATOM 6503 C CA . ILE B 1 390 ? 2.91 -25.109 -7.996 1 94.88 390 ILE B CA 1
ATOM 6504 C C . ILE B 1 390 ? 1.481 -25.594 -7.773 1 94.88 390 ILE B C 1
ATOM 6506 O O . ILE B 1 390 ? 1.261 -26.766 -7.469 1 94.88 390 ILE B O 1
ATOM 6510 N N . SER B 1 391 ? 0.577 -24.672 -7.961 1 91.38 391 SER B N 1
ATOM 6511 C CA . SER B 1 391 ? -0.821 -25 -7.711 1 91.38 391 SER B CA 1
ATOM 6512 C C . SER B 1 391 ? -1.651 -24.891 -8.984 1 91.38 391 SER B C 1
ATOM 6514 O O . SER B 1 391 ? -1.368 -24.062 -9.852 1 91.38 391 SER B O 1
ATOM 6516 N N . ASN B 1 392 ? -2.594 -25.766 -9.039 1 87.06 392 ASN B N 1
ATOM 6517 C CA . ASN B 1 392 ? -3.582 -25.734 -10.117 1 87.06 392 ASN B CA 1
ATOM 6518 C C . ASN B 1 392 ? -4.996 -25.547 -9.57 1 87.06 392 ASN B C 1
ATOM 6520 O O . ASN B 1 392 ? -5.531 -26.422 -8.891 1 87.06 392 ASN B O 1
ATOM 6524 N N . VAL B 1 393 ? -5.555 -24.438 -9.859 1 82.94 393 VAL B N 1
ATOM 6525 C CA . VAL B 1 393 ? -6.91 -24.125 -9.43 1 82.94 393 VAL B CA 1
ATOM 6526 C C . VAL B 1 393 ? -7.859 -24.141 -10.625 1 82.94 393 VAL B C 1
ATOM 6528 O O . VAL B 1 393 ? -7.785 -23.266 -11.5 1 82.94 393 VAL B O 1
ATOM 6531 N N . PRO B 1 394 ? -8.75 -25.125 -10.617 1 83.44 394 PRO B N 1
ATOM 6532 C CA . PRO B 1 394 ? -9.664 -25.172 -11.766 1 83.44 394 PRO B CA 1
ATOM 6533 C C . PRO B 1 394 ? -10.516 -23.906 -11.883 1 83.44 394 PRO B C 1
ATOM 6535 O O . PRO B 1 394 ? -10.984 -23.375 -10.867 1 83.44 394 PRO B O 1
ATOM 6538 N N . GLY B 1 395 ? -10.617 -23.406 -13.094 1 86.38 395 GLY B N 1
ATOM 6539 C CA . GLY B 1 395 ? -11.445 -22.234 -13.359 1 86.38 395 GLY B CA 1
ATOM 6540 C C . GLY B 1 395 ? -12.641 -22.547 -14.242 1 86.38 395 GLY B C 1
ATOM 6541 O O . GLY B 1 395 ? -12.906 -23.703 -14.547 1 86.38 395 GLY B O 1
ATOM 6542 N N . PRO B 1 396 ? -13.352 -21.516 -14.562 1 88.31 396 PRO B N 1
ATOM 6543 C CA . PRO B 1 396 ? -14.539 -21.688 -15.398 1 88.31 396 PRO B CA 1
ATOM 6544 C C . PRO B 1 396 ? -14.203 -22.141 -16.812 1 88.31 396 PRO B C 1
ATOM 6546 O O . PRO B 1 396 ? -13.203 -21.688 -17.391 1 88.31 396 PRO B O 1
ATOM 6549 N N . ARG B 1 397 ? -15.109 -22.922 -17.375 1 88.88 397 ARG B N 1
ATOM 6550 C CA . ARG B 1 397 ? -14.891 -23.453 -18.719 1 88.88 397 ARG B CA 1
ATOM 6551 C C . ARG B 1 397 ? -15.523 -22.547 -19.781 1 88.88 397 ARG B C 1
ATOM 6553 O O . ARG B 1 397 ? -15.078 -22.531 -20.922 1 88.88 397 ARG B O 1
ATOM 6560 N N . GLN B 1 398 ? -16.484 -21.844 -19.328 1 92.56 398 GLN B N 1
ATOM 6561 C CA . GLN B 1 398 ? -17.203 -20.984 -20.266 1 92.56 398 GLN B CA 1
ATOM 6562 C C . GLN B 1 398 ? -16.812 -19.516 -20.062 1 92.56 398 GLN B C 1
ATOM 6564 O O . GLN B 1 398 ? -16.422 -19.125 -18.969 1 92.56 398 GLN B O 1
ATOM 6569 N N . PRO B 1 399 ? -17.031 -18.797 -21.141 1 95.25 399 PRO B N 1
ATOM 6570 C CA . PRO B 1 399 ? -16.75 -17.359 -21 1 95.25 399 PRO B CA 1
ATOM 6571 C C . PRO B 1 399 ? -17.656 -16.672 -19.984 1 95.25 399 PRO B C 1
ATOM 6573 O O . PRO B 1 399 ? -18.844 -16.984 -19.906 1 95.25 399 PRO B O 1
ATOM 6576 N N . LEU B 1 400 ? -17.109 -15.766 -19.25 1 95.94 400 LEU B N 1
ATOM 6577 C CA . LEU B 1 400 ? -17.844 -15 -18.234 1 95.94 400 LEU B CA 1
ATOM 6578 C C . LEU B 1 400 ? -17.828 -13.516 -18.578 1 95.94 400 LEU B C 1
ATOM 6580 O O . LEU B 1 400 ? -16.953 -13.047 -19.297 1 95.94 400 LEU B O 1
ATOM 6584 N N . TYR B 1 401 ? -18.828 -12.82 -18.062 1 95.81 401 TYR B N 1
ATOM 6585 C CA . TYR B 1 401 ? -19.016 -11.406 -18.375 1 95.81 401 TYR B CA 1
ATOM 6586 C C . TYR B 1 401 ? -19.328 -10.609 -17.125 1 95.81 401 TYR B C 1
ATOM 6588 O O . TYR B 1 401 ? -20.031 -11.102 -16.219 1 95.81 401 TYR B O 1
ATOM 6596 N N . PHE B 1 402 ? -18.812 -9.414 -17.047 1 94.62 402 PHE B N 1
ATOM 6597 C CA . PHE B 1 402 ? -19.188 -8.438 -16.031 1 94.62 402 PHE B CA 1
ATOM 6598 C C . PHE B 1 402 ? -19.938 -7.27 -16.656 1 94.62 402 PHE B C 1
ATOM 6600 O O . PHE B 1 402 ? -19.344 -6.32 -17.156 1 94.62 402 PHE B O 1
ATOM 6607 N N . SER B 1 403 ? -21.219 -7.289 -16.547 1 93.5 403 SER B N 1
ATOM 6608 C CA . SER B 1 403 ? -22.094 -6.266 -17.109 1 93.5 403 SER B CA 1
ATOM 6609 C C . SER B 1 403 ? -21.766 -6.012 -18.578 1 93.5 403 SER B C 1
ATOM 6611 O O . SER B 1 403 ? -21.578 -4.867 -19 1 93.5 403 SER B O 1
ATOM 6613 N N . GLY B 1 404 ? -21.609 -7.078 -19.297 1 94.56 404 GLY B N 1
ATOM 6614 C CA . GLY B 1 404 ? -21.375 -7.008 -20.734 1 94.56 404 GLY B CA 1
ATOM 6615 C C . GLY B 1 404 ? -19.906 -7.047 -21.109 1 94.56 404 GLY B C 1
ATOM 6616 O O . GLY B 1 404 ? -19.562 -7.32 -22.266 1 94.56 404 GLY B O 1
ATOM 6617 N N . ALA B 1 405 ? -19.031 -6.711 -20.234 1 96.81 405 ALA B N 1
ATOM 6618 C CA . ALA B 1 405 ? -17.609 -6.797 -20.5 1 96.81 405 ALA B CA 1
ATOM 6619 C C . ALA B 1 405 ? -17.125 -8.242 -20.438 1 96.81 405 ALA B C 1
ATOM 6621 O O . ALA B 1 405 ? -17.375 -8.945 -19.453 1 96.81 405 ALA B O 1
ATOM 6622 N N . ARG B 1 406 ? -16.453 -8.648 -21.406 1 97.38 406 ARG B N 1
ATOM 6623 C CA . ARG B 1 406 ? -16.016 -10.031 -21.484 1 97.38 406 ARG B CA 1
ATOM 6624 C C . ARG B 1 406 ? -14.734 -10.25 -20.688 1 97.38 406 ARG B C 1
ATOM 6626 O O . ARG B 1 406 ? -13.789 -9.477 -20.797 1 97.38 406 ARG B O 1
ATOM 6633 N N . LEU B 1 407 ? -14.727 -11.289 -19.844 1 97.12 407 LEU B N 1
ATOM 6634 C CA . LEU B 1 407 ? -13.516 -11.688 -19.125 1 97.12 407 LEU B CA 1
ATOM 6635 C C . LEU B 1 407 ? -12.531 -12.375 -20.078 1 97.12 407 LEU B C 1
ATOM 6637 O O . LEU B 1 407 ? -12.789 -13.484 -20.547 1 97.12 407 LEU B O 1
ATOM 6641 N N . ASP B 1 408 ? -11.398 -11.688 -20.312 1 96.38 408 ASP B N 1
ATOM 6642 C CA . ASP B 1 408 ? -10.406 -12.188 -21.25 1 96.38 408 ASP B CA 1
ATOM 6643 C C . ASP B 1 408 ? -9.391 -13.094 -20.562 1 96.38 408 ASP B C 1
ATOM 6645 O O . ASP B 1 408 ? -8.844 -14.016 -21.172 1 96.38 408 ASP B O 1
ATOM 6649 N N . GLY B 1 409 ? -9.148 -12.781 -19.391 1 95.31 409 GLY B N 1
ATOM 6650 C CA . GLY B 1 409 ? -8.156 -13.531 -18.641 1 95.31 409 GLY B CA 1
ATOM 6651 C C . GLY B 1 409 ? -8.344 -13.438 -17.141 1 95.31 409 GLY B C 1
ATOM 6652 O O . GLY B 1 409 ? -8.836 -12.43 -16.625 1 95.31 409 GLY B O 1
ATOM 6653 N N . LEU B 1 410 ? -7.965 -14.508 -16.484 1 95.5 410 LEU B N 1
ATOM 6654 C CA . LEU B 1 410 ? -8 -14.625 -15.031 1 95.5 410 LEU B CA 1
ATOM 6655 C C . LEU B 1 410 ? -6.684 -15.172 -14.492 1 95.5 410 LEU B C 1
ATOM 6657 O O . LEU B 1 410 ? -6.355 -16.344 -14.719 1 95.5 410 LEU B O 1
ATOM 6661 N N . TYR B 1 411 ? -5.992 -14.359 -13.797 1 96.19 411 TYR B N 1
ATOM 6662 C CA . TYR B 1 411 ? -4.645 -14.727 -13.375 1 96.19 411 TYR B CA 1
ATOM 6663 C C . TYR B 1 411 ? -4.539 -14.742 -11.852 1 96.19 411 TYR B C 1
ATOM 6665 O O . TYR B 1 411 ? -4.652 -13.695 -11.203 1 96.19 411 TYR B O 1
ATOM 6673 N N . PRO B 1 412 ? -4.309 -15.883 -11.305 1 94.81 412 PRO B N 1
ATOM 6674 C CA . PRO B 1 412 ? -4.262 -16.016 -9.852 1 94.81 412 PRO B CA 1
ATOM 6675 C C . PRO B 1 412 ? -2.939 -15.531 -9.25 1 94.81 412 PRO B C 1
ATOM 6677 O O . PRO B 1 412 ? -1.893 -15.648 -9.898 1 94.81 412 PRO B O 1
ATOM 6680 N N . MET B 1 413 ? -2.975 -14.977 -8.141 1 94.94 413 MET B N 1
ATOM 6681 C CA . MET B 1 413 ? -1.812 -14.594 -7.348 1 94.94 413 MET B CA 1
ATOM 6682 C C . MET B 1 413 ? -1.823 -15.289 -5.992 1 94.94 413 MET B C 1
ATOM 6684 O O . MET B 1 413 ? -2.865 -15.367 -5.34 1 94.94 413 MET B O 1
ATOM 6688 N N . SER B 1 414 ? -0.689 -15.797 -5.664 1 93 414 SER B N 1
ATOM 6689 C CA . SER B 1 414 ? -0.607 -16.578 -4.426 1 93 414 SER B CA 1
ATOM 6690 C C . SER B 1 414 ? 0.47 -16.016 -3.5 1 93 414 SER B C 1
ATOM 6692 O O . SER B 1 414 ? 0.959 -14.906 -3.703 1 93 414 SER B O 1
ATOM 6694 N N . ILE B 1 415 ? 0.802 -16.781 -2.475 1 91.25 415 ILE B N 1
ATOM 6695 C CA . ILE B 1 415 ? 1.542 -16.281 -1.323 1 91.25 415 ILE B CA 1
ATOM 6696 C C . ILE B 1 415 ? 3 -16.734 -1.413 1 91.25 415 ILE B C 1
ATOM 6698 O O . ILE B 1 415 ? 3.293 -17.922 -1.378 1 91.25 415 ILE B O 1
ATOM 6702 N N . PRO B 1 416 ? 3.918 -15.812 -1.57 1 91.38 416 PRO B N 1
ATOM 6703 C CA . PRO B 1 416 ? 5.316 -16.078 -1.229 1 91.38 416 PRO B CA 1
ATOM 6704 C C . PRO B 1 416 ? 5.594 -15.953 0.268 1 91.38 416 PRO B C 1
ATOM 6706 O O . PRO B 1 416 ? 4.969 -15.133 0.945 1 91.38 416 PRO B O 1
ATOM 6709 N N . THR B 1 417 ? 6.438 -16.75 0.776 1 89.44 417 THR B N 1
ATOM 6710 C CA . THR B 1 417 ? 6.848 -16.688 2.176 1 89.44 417 THR B CA 1
ATOM 6711 C C . THR B 1 417 ? 8.305 -17.094 2.33 1 89.44 417 THR B C 1
ATOM 6713 O O . THR B 1 417 ? 8.977 -17.422 1.346 1 89.44 417 THR B O 1
ATOM 6716 N N . ASP B 1 418 ? 8.773 -17.016 3.545 1 87.62 418 ASP B N 1
ATOM 6717 C CA . ASP B 1 418 ? 10.141 -17.453 3.791 1 87.62 418 ASP B CA 1
ATOM 6718 C C . ASP B 1 418 ? 10.344 -18.891 3.334 1 87.62 418 ASP B C 1
ATOM 6720 O O . ASP B 1 418 ? 9.531 -19.766 3.645 1 87.62 418 ASP B O 1
ATOM 6724 N N . GLY B 1 419 ? 11.375 -19.078 2.586 1 90.56 419 GLY B N 1
ATOM 6725 C CA . GLY B 1 419 ? 11.68 -20.391 2.051 1 90.56 419 GLY B CA 1
ATOM 6726 C C . GLY B 1 419 ? 10.945 -20.703 0.76 1 90.56 419 GLY B C 1
ATOM 6727 O O . GLY B 1 419 ? 11.148 -21.766 0.159 1 90.56 419 GLY B O 1
ATOM 6728 N N . LEU B 1 420 ? 10.109 -19.797 0.38 1 93.5 420 LEU B N 1
ATOM 6729 C CA . LEU B 1 420 ? 9.305 -19.938 -0.831 1 93.5 420 LEU B CA 1
ATOM 6730 C C . LEU B 1 420 ? 9.195 -18.609 -1.561 1 93.5 420 LEU B C 1
ATOM 6732 O O . LEU B 1 420 ? 8.125 -17.984 -1.57 1 93.5 420 LEU B O 1
ATOM 6736 N N . ALA B 1 421 ? 10.227 -18.297 -2.277 1 95.75 421 ALA B N 1
ATOM 6737 C CA . ALA B 1 421 ? 10.336 -16.969 -2.887 1 95.75 421 ALA B CA 1
ATOM 6738 C C . ALA B 1 421 ? 9.531 -16.906 -4.184 1 95.75 421 ALA B C 1
ATOM 6740 O O . ALA B 1 421 ? 9.289 -15.812 -4.715 1 95.75 421 ALA B O 1
ATOM 6741 N N . LEU B 1 422 ? 9.109 -18.047 -4.613 1 97.31 422 LEU B N 1
ATOM 6742 C CA . LEU B 1 422 ? 8.367 -18.109 -5.863 1 97.31 422 LEU B CA 1
ATOM 6743 C C . LEU B 1 422 ? 7.168 -19.047 -5.734 1 97.31 422 LEU B C 1
ATOM 6745 O O . LEU B 1 422 ? 7.301 -20.156 -5.227 1 97.31 422 LEU B O 1
ATOM 6749 N N . ASN B 1 423 ? 6.035 -18.547 -6.145 1 97 423 ASN B N 1
ATOM 6750 C CA . ASN B 1 423 ? 4.797 -19.312 -6.215 1 97 423 ASN B CA 1
ATOM 6751 C C . ASN B 1 423 ? 4.207 -19.297 -7.621 1 97 423 ASN B C 1
ATOM 6753 O O . ASN B 1 423 ? 3.986 -18.234 -8.195 1 97 423 ASN B O 1
ATOM 6757 N N . ILE B 1 424 ? 3.973 -20.484 -8.141 1 97.5 424 ILE B N 1
ATOM 6758 C CA . ILE B 1 424 ? 3.389 -20.656 -9.469 1 97.5 424 ILE B CA 1
ATOM 6759 C C . ILE B 1 424 ? 1.959 -21.172 -9.344 1 97.5 424 ILE B C 1
ATOM 6761 O O . ILE B 1 424 ? 1.734 -22.266 -8.805 1 97.5 424 ILE B O 1
ATOM 6765 N N . THR B 1 425 ? 1.033 -20.406 -9.812 1 95.25 425 THR B N 1
ATOM 6766 C CA . THR B 1 425 ? -0.367 -20.812 -9.766 1 95.25 425 THR B CA 1
ATOM 6767 C C . THR B 1 425 ? -0.966 -20.828 -11.172 1 95.25 425 THR B C 1
ATOM 6769 O O . THR B 1 425 ? -0.804 -19.875 -11.93 1 95.25 425 THR B O 1
ATOM 6772 N N . VAL B 1 426 ? -1.643 -21.922 -11.438 1 95.12 426 VAL B N 1
ATOM 6773 C CA . VAL B 1 426 ? -2.236 -22.094 -12.766 1 95.12 426 VAL B CA 1
ATOM 6774 C C . VAL B 1 426 ? -3.746 -22.281 -12.633 1 95.12 426 VAL B C 1
ATOM 6776 O O . VAL B 1 426 ? -4.223 -22.828 -11.641 1 95.12 426 VAL B O 1
ATOM 6779 N N . THR B 1 427 ? -4.438 -21.719 -13.578 1 93.56 427 THR B N 1
ATOM 6780 C CA . THR B 1 427 ? -5.879 -21.938 -13.688 1 93.56 427 THR B CA 1
ATOM 6781 C C . THR B 1 427 ? -6.281 -22.125 -15.148 1 93.56 427 THR B C 1
ATOM 6783 O O . THR B 1 427 ? -5.527 -21.766 -16.062 1 93.56 427 THR B O 1
ATOM 6786 N N . THR B 1 428 ? -7.375 -22.875 -15.297 1 93.62 428 THR B N 1
ATOM 6787 C CA . THR B 1 428 ? -7.926 -23.016 -16.641 1 93.62 428 THR B CA 1
ATOM 6788 C C . THR B 1 428 ? -9.172 -22.156 -16.812 1 93.62 428 THR B C 1
ATOM 6790 O O . THR B 1 428 ? -10.039 -22.141 -15.938 1 93.62 428 THR B O 1
ATOM 6793 N N . TYR B 1 429 ? -9.172 -21.422 -17.938 1 94.19 429 TYR B N 1
ATOM 6794 C CA . TYR B 1 429 ? -10.32 -20.578 -18.219 1 94.19 429 TYR B CA 1
ATOM 6795 C C . TYR B 1 429 ? -10.555 -20.469 -19.719 1 94.19 429 TYR B C 1
ATOM 6797 O O . TYR B 1 429 ? -9.656 -20.109 -20.469 1 94.19 429 TYR B O 1
ATOM 6805 N N . ASP B 1 430 ? -11.781 -20.812 -20.125 1 94.5 430 ASP B N 1
ATOM 6806 C CA . ASP B 1 430 ? -12.281 -20.625 -21.484 1 94.5 430 ASP B CA 1
ATOM 6807 C C . ASP B 1 430 ? -11.258 -21.094 -22.516 1 94.5 430 ASP B C 1
ATOM 6809 O O . ASP B 1 430 ? -10.875 -20.344 -23.406 1 94.5 430 ASP B O 1
ATOM 6813 N N . GLY B 1 431 ? -10.703 -22.234 -22.328 1 93.44 431 GLY B N 1
ATOM 6814 C CA . GLY B 1 431 ? -9.836 -22.875 -23.312 1 93.44 431 GLY B CA 1
ATOM 6815 C C . GLY B 1 431 ? -8.391 -22.422 -23.203 1 93.44 431 GLY B C 1
ATOM 6816 O O . GLY B 1 431 ? -7.59 -22.672 -24.109 1 93.44 431 GLY B O 1
ATOM 6817 N N . GLU B 1 432 ? -8.078 -21.766 -22.125 1 96.25 432 GLU B N 1
ATOM 6818 C CA . GLU B 1 432 ? -6.703 -21.312 -21.938 1 96.25 432 GLU B CA 1
ATOM 6819 C C . GLU B 1 432 ? -6.156 -21.734 -20.578 1 96.25 432 GLU B C 1
ATOM 6821 O O . GLU B 1 432 ? -6.891 -21.766 -19.594 1 96.25 432 GLU B O 1
ATOM 6826 N N . LEU B 1 433 ? -4.945 -22.141 -20.609 1 96.25 433 LEU B N 1
ATOM 6827 C CA . LEU B 1 433 ? -4.184 -22.281 -19.375 1 96.25 433 LEU B CA 1
ATOM 6828 C C . LEU B 1 433 ? -3.586 -20.953 -18.938 1 96.25 433 LEU B C 1
ATOM 6830 O O . LEU B 1 433 ? -2.764 -20.375 -19.656 1 96.25 433 LEU B O 1
ATOM 6834 N N . GLN B 1 434 ? -4.023 -20.484 -17.891 1 96.69 434 GLN B N 1
ATOM 6835 C CA . GLN B 1 434 ? -3.553 -19.203 -17.391 1 96.69 434 GLN B CA 1
ATOM 6836 C C . GLN B 1 434 ? -2.6 -19.375 -16.203 1 96.69 434 GLN B C 1
ATOM 6838 O O . GLN B 1 434 ? -2.891 -20.141 -15.281 1 96.69 434 GLN B O 1
ATOM 6843 N N . VAL B 1 435 ? -1.471 -18.703 -16.266 1 97.5 435 VAL B N 1
ATOM 6844 C CA . VAL B 1 435 ? -0.424 -18.875 -15.258 1 97.5 435 VAL B CA 1
ATOM 6845 C C . VAL B 1 435 ? -0.165 -17.547 -14.547 1 97.5 435 VAL B C 1
ATOM 6847 O O . VAL B 1 435 ? -0.09 -16.5 -15.18 1 97.5 435 VAL B O 1
ATOM 6850 N N . GLY B 1 436 ? -0.134 -17.594 -13.25 1 97.81 436 GLY B N 1
ATOM 6851 C CA . GLY B 1 436 ? 0.319 -16.484 -12.414 1 97.81 436 GLY B CA 1
ATOM 6852 C C . GLY B 1 436 ? 1.568 -16.812 -11.617 1 97.81 436 GLY B C 1
ATOM 6853 O O . GLY B 1 436 ? 1.591 -17.781 -10.859 1 97.81 436 GLY B O 1
ATOM 6854 N N . LEU B 1 437 ? 2.641 -16.016 -11.867 1 98.44 437 LEU B N 1
ATOM 6855 C CA . LEU B 1 437 ? 3.891 -16.125 -11.117 1 98.44 437 LEU B CA 1
ATOM 6856 C C . LEU B 1 437 ? 4.012 -15.008 -10.094 1 98.44 437 LEU B C 1
ATOM 6858 O O . LEU B 1 437 ? 4.012 -13.828 -10.453 1 98.44 437 LEU B O 1
ATOM 6862 N N . THR B 1 438 ? 4.023 -15.344 -8.875 1 97.56 438 THR B N 1
ATOM 6863 C CA . THR B 1 438 ? 4.234 -14.367 -7.809 1 97.56 438 THR B CA 1
ATOM 6864 C C . THR B 1 438 ? 5.562 -14.609 -7.102 1 97.56 438 THR B C 1
ATOM 6866 O O . THR B 1 438 ? 5.801 -15.703 -6.574 1 97.56 438 THR B O 1
ATOM 6869 N N . GLY B 1 439 ? 6.434 -13.641 -7.105 1 96.69 439 GLY B N 1
ATOM 6870 C CA . GLY B 1 439 ? 7.746 -13.82 -6.508 1 96.69 439 GLY B CA 1
ATOM 6871 C C . GLY B 1 439 ? 8.188 -12.633 -5.672 1 96.69 439 GLY B C 1
ATOM 6872 O O . GLY B 1 439 ? 7.648 -11.531 -5.812 1 96.69 439 GLY B O 1
ATOM 6873 N N . CYS B 1 440 ? 9.117 -12.961 -4.816 1 93.06 440 CYS B N 1
ATOM 6874 C CA . CYS B 1 440 ? 9.789 -11.891 -4.086 1 93.06 440 CYS B CA 1
ATOM 6875 C C . CYS B 1 440 ? 10.602 -11.016 -5.027 1 93.06 440 CYS B C 1
ATOM 6877 O O . CYS B 1 440 ? 11.422 -11.516 -5.805 1 93.06 440 CYS B O 1
ATOM 6879 N N . ARG B 1 441 ? 10.383 -9.766 -4.895 1 89 441 ARG B N 1
ATOM 6880 C CA . ARG B 1 441 ? 11.023 -8.836 -5.816 1 89 441 ARG B CA 1
ATOM 6881 C C . ARG B 1 441 ? 12.547 -8.906 -5.703 1 89 441 ARG B C 1
ATOM 6883 O O . ARG B 1 441 ? 13.25 -8.867 -6.711 1 89 441 ARG B O 1
ATOM 6890 N N . ARG B 1 442 ? 13.055 -9.055 -4.582 1 84.94 442 ARG B N 1
ATOM 6891 C CA . ARG B 1 442 ? 14.492 -9.023 -4.336 1 84.94 442 ARG B CA 1
ATOM 6892 C C . ARG B 1 442 ? 15.148 -10.344 -4.727 1 84.94 442 ARG B C 1
ATOM 6894 O O . ARG B 1 442 ? 16.219 -10.359 -5.348 1 84.94 442 ARG B O 1
ATOM 6901 N N . THR B 1 443 ? 14.531 -11.398 -4.395 1 90.75 443 THR B N 1
ATOM 6902 C CA . THR B 1 443 ? 15.125 -12.727 -4.488 1 90.75 443 THR B CA 1
ATOM 6903 C C . THR B 1 443 ? 14.93 -13.305 -5.887 1 90.75 443 THR B C 1
ATOM 6905 O O . THR B 1 443 ? 15.742 -14.117 -6.344 1 90.75 443 THR B O 1
ATOM 6908 N N . VAL B 1 444 ? 13.875 -12.906 -6.539 1 94.69 444 VAL B N 1
ATOM 6909 C CA . VAL B 1 444 ? 13.57 -13.438 -7.859 1 94.69 444 VAL B CA 1
ATOM 6910 C C . VAL B 1 444 ? 13.648 -12.328 -8.898 1 94.69 444 VAL B C 1
ATOM 6912 O O . VAL B 1 444 ? 12.625 -11.867 -9.406 1 94.69 444 VAL B O 1
ATOM 6915 N N . PRO B 1 445 ? 14.836 -12.055 -9.336 1 91.62 445 PRO B N 1
ATOM 6916 C CA . PRO B 1 445 ? 14.992 -10.969 -10.305 1 91.62 445 PRO B CA 1
ATOM 6917 C C . PRO B 1 445 ? 14.445 -11.32 -11.688 1 91.62 445 PRO B C 1
ATOM 6919 O O . PRO B 1 445 ? 14.406 -12.492 -12.062 1 91.62 445 PRO B O 1
ATOM 6922 N N . HIS B 1 446 ? 14 -10.375 -12.414 1 92.19 446 HIS B N 1
ATOM 6923 C CA . HIS B 1 446 ? 13.531 -10.516 -13.789 1 92.19 446 HIS B CA 1
ATOM 6924 C C . HIS B 1 446 ? 12.516 -11.656 -13.906 1 92.19 446 HIS B C 1
ATOM 6926 O O . HIS B 1 446 ? 12.648 -12.523 -14.766 1 92.19 446 HIS B O 1
ATOM 6932 N N . LEU B 1 447 ? 11.57 -11.656 -13.055 1 95.5 447 LEU B N 1
ATOM 6933 C CA . LEU B 1 447 ? 10.57 -12.711 -12.984 1 95.5 447 LEU B CA 1
ATOM 6934 C C . LEU B 1 447 ? 9.883 -12.898 -14.336 1 95.5 447 LEU B C 1
ATOM 6936 O O . LEU B 1 447 ? 9.508 -14.016 -14.695 1 95.5 447 LEU B O 1
ATOM 6940 N N . GLN B 1 448 ? 9.789 -11.914 -15.125 1 94.12 448 GLN B N 1
ATOM 6941 C CA . GLN B 1 448 ? 9.102 -11.961 -16.422 1 94.12 448 GLN B CA 1
ATOM 6942 C C . GLN B 1 448 ? 9.812 -12.914 -17.375 1 94.12 448 GLN B C 1
ATOM 6944 O O . GLN B 1 448 ? 9.195 -13.445 -18.297 1 94.12 448 GLN B O 1
ATOM 6949 N N . ARG B 1 449 ? 11.039 -13.109 -17.188 1 96.25 449 ARG B N 1
ATOM 6950 C CA . ARG B 1 449 ? 11.789 -14.023 -18.031 1 96.25 449 ARG B CA 1
ATOM 6951 C C . ARG B 1 449 ? 11.258 -15.445 -17.922 1 96.25 449 ARG B C 1
ATOM 6953 O O . ARG B 1 449 ? 11.344 -16.219 -18.875 1 96.25 449 ARG B O 1
ATOM 6960 N N . LEU B 1 450 ? 10.727 -15.742 -16.812 1 97.5 450 LEU B N 1
ATOM 6961 C CA . LEU B 1 450 ? 10.164 -17.062 -16.609 1 97.5 450 LEU B CA 1
ATOM 6962 C C . LEU B 1 450 ? 9.008 -17.328 -17.578 1 97.5 450 LEU B C 1
ATOM 6964 O O . LEU B 1 450 ? 8.75 -18.469 -17.953 1 97.5 450 LEU B O 1
ATOM 6968 N N . LEU B 1 451 ? 8.312 -16.312 -17.969 1 96.94 451 LEU B N 1
ATOM 6969 C CA . LEU B 1 451 ? 7.215 -16.484 -18.922 1 96.94 451 LEU B CA 1
ATOM 6970 C C . LEU B 1 451 ? 7.746 -16.922 -20.281 1 96.94 451 LEU B C 1
ATOM 6972 O O . LEU B 1 451 ? 7.16 -17.781 -20.938 1 96.94 451 LEU B O 1
ATOM 6976 N N . THR B 1 452 ? 8.836 -16.281 -20.672 1 96.94 452 THR B N 1
ATOM 6977 C CA . THR B 1 452 ? 9.477 -16.672 -21.906 1 96.94 452 THR B CA 1
ATOM 6978 C C . THR B 1 452 ? 9.953 -18.125 -21.844 1 96.94 452 THR B C 1
ATOM 6980 O O . THR B 1 452 ? 9.766 -18.891 -22.781 1 96.94 452 THR B O 1
ATOM 6983 N N . HIS B 1 453 ? 10.484 -18.406 -20.766 1 98.31 453 HIS B N 1
ATOM 6984 C CA . HIS B 1 453 ? 10.992 -19.766 -20.594 1 98.31 453 HIS B CA 1
ATOM 6985 C C . HIS B 1 453 ? 9.852 -20.766 -20.516 1 98.31 453 HIS B C 1
ATOM 6987 O O . HIS B 1 453 ? 10 -21.922 -20.953 1 98.31 453 HIS B O 1
ATOM 6993 N N . LEU B 1 454 ? 8.727 -20.406 -19.953 1 98.31 454 LEU B N 1
ATOM 6994 C CA . LEU B 1 454 ? 7.555 -21.266 -19.969 1 98.31 454 LEU B CA 1
ATOM 6995 C C . LEU B 1 454 ? 7.102 -21.562 -21.391 1 98.31 454 LEU B C 1
ATOM 6997 O O . LEU B 1 454 ? 6.797 -22.703 -21.734 1 98.31 454 LEU B O 1
ATOM 7001 N N . ASP B 1 455 ? 7.09 -20.578 -22.172 1 97.56 455 ASP B N 1
ATOM 7002 C CA . ASP B 1 455 ? 6.719 -20.734 -23.562 1 97.56 455 ASP B CA 1
ATOM 7003 C C . ASP B 1 455 ? 7.699 -21.656 -24.297 1 97.56 455 ASP B C 1
ATOM 7005 O O . ASP B 1 455 ? 7.289 -22.531 -25.062 1 97.56 455 ASP B O 1
ATOM 7009 N N . ASP B 1 456 ? 8.969 -21.406 -24.062 1 97.94 456 ASP B N 1
ATOM 7010 C CA . ASP B 1 456 ? 10 -22.234 -24.672 1 97.94 456 ASP B CA 1
ATOM 7011 C C . ASP B 1 456 ? 9.859 -23.688 -24.219 1 97.94 456 ASP B C 1
ATOM 7013 O O . ASP B 1 456 ? 10.039 -24.609 -25.016 1 97.94 456 ASP B O 1
ATOM 7017 N N . SER B 1 457 ? 9.625 -23.828 -22.984 1 98.19 457 SER B N 1
ATOM 7018 C CA . SER B 1 457 ? 9.477 -25.172 -22.438 1 98.19 457 SER B CA 1
ATOM 7019 C C . SER B 1 457 ? 8.289 -25.891 -23.062 1 98.19 457 SER B C 1
ATOM 7021 O O . SER B 1 457 ? 8.375 -27.078 -23.375 1 98.19 457 SER B O 1
ATOM 7023 N N . LEU B 1 458 ? 7.152 -25.219 -23.203 1 97.75 458 LEU B N 1
ATOM 7024 C CA . LEU B 1 458 ? 5.988 -25.812 -23.859 1 97.75 458 LEU B CA 1
ATOM 7025 C C . LEU B 1 458 ? 6.316 -26.219 -25.297 1 97.75 458 LEU B C 1
ATOM 7027 O O . LEU B 1 458 ? 5.922 -27.297 -25.75 1 97.75 458 LEU B O 1
ATOM 7031 N N . ALA B 1 459 ? 7.043 -25.375 -25.969 1 97.5 459 ALA B N 1
ATOM 7032 C CA . ALA B 1 459 ? 7.449 -25.672 -27.344 1 97.5 459 ALA B CA 1
ATOM 7033 C C . ALA B 1 459 ? 8.305 -26.938 -27.391 1 97.5 459 ALA B C 1
ATOM 7035 O O . ALA B 1 459 ? 8.172 -27.75 -28.312 1 97.5 459 ALA B O 1
ATOM 7036 N N . GLU B 1 460 ? 9.172 -27.062 -26.484 1 97.38 460 GLU B N 1
ATOM 7037 C CA . GLU B 1 460 ? 10.016 -28.25 -26.406 1 97.38 460 GLU B CA 1
ATOM 7038 C C . GLU B 1 460 ? 9.172 -29.5 -26.188 1 97.38 460 GLU B C 1
ATOM 7040 O O . GLU B 1 460 ? 9.461 -30.547 -26.781 1 97.38 460 GLU B O 1
ATOM 7045 N N . LEU B 1 461 ? 8.219 -29.391 -25.344 1 97.5 461 LEU B N 1
ATOM 7046 C CA . LEU B 1 461 ? 7.363 -30.547 -25.047 1 97.5 461 LEU B CA 1
ATOM 7047 C C . LEU B 1 461 ? 6.531 -30.922 -26.281 1 97.5 461 LEU B C 1
ATOM 7049 O O . LEU B 1 461 ? 6.312 -32.094 -26.547 1 97.5 461 LEU B O 1
ATOM 7053 N N . GLU B 1 462 ? 6.082 -29.922 -26.984 1 96.31 462 GLU B N 1
ATOM 7054 C CA . GLU B 1 462 ? 5.332 -30.156 -28.219 1 96.31 462 GLU B CA 1
ATOM 7055 C C . GLU B 1 462 ? 6.176 -30.906 -29.234 1 96.31 462 GLU B C 1
ATOM 7057 O O . GLU B 1 462 ? 5.652 -31.734 -30 1 96.31 462 GLU B O 1
ATOM 7062 N N . ALA B 1 463 ? 7.398 -30.594 -29.25 1 95.12 463 ALA B N 1
ATOM 7063 C CA . ALA B 1 463 ? 8.32 -31.188 -30.219 1 95.12 463 ALA B CA 1
ATOM 7064 C C . ALA B 1 463 ? 8.531 -32.688 -29.922 1 95.12 463 ALA B C 1
ATOM 7066 O O . ALA B 1 463 ? 8.93 -33.438 -30.812 1 95.12 463 ALA B O 1
ATOM 7067 N N . ILE B 1 464 ? 8.32 -33.062 -28.672 1 92.88 464 ILE B N 1
ATOM 7068 C CA . ILE B 1 464 ? 8.453 -34.469 -28.312 1 92.88 464 ILE B CA 1
ATOM 7069 C C . ILE B 1 464 ? 7.434 -35.281 -29.094 1 92.88 464 ILE B C 1
ATOM 7071 O O . ILE B 1 464 ? 7.73 -36.406 -29.531 1 92.88 464 ILE B O 1
ATOM 7075 N N . GLY B 1 465 ? 6.207 -34.844 -29.281 1 82.69 465 GLY B N 1
ATOM 7076 C CA . GLY B 1 465 ? 5.16 -35.531 -30 1 82.69 465 GLY B CA 1
ATOM 7077 C C . GLY B 1 465 ? 5.266 -35.406 -31.5 1 82.69 465 GLY B C 1
ATOM 7078 O O . GLY B 1 465 ? 4.52 -36.031 -32.25 1 82.69 465 GLY B O 1
ATOM 7079 N N . GLY B 1 466 ? 6.219 -34.812 -32.156 1 73.44 466 GLY B N 1
ATOM 7080 C CA . GLY B 1 466 ? 6.426 -34.688 -33.562 1 73.44 466 GLY B CA 1
ATOM 7081 C C . GLY B 1 466 ? 5.801 -33.406 -34.125 1 73.44 466 GLY B C 1
ATOM 7082 O O . GLY B 1 466 ? 4.863 -32.875 -33.562 1 73.44 466 GLY B O 1
#

Sequence (932 aa):
MGLMPLTDSGFLDVEGRERPMHVGSLALFTPPPGAGPAFAGDLYRRAMATQEVSRRLRMKPVRKGGVGPWEWQEDDAIDLEYHVRHSALPHPGRVRELLALAGRLHGTLLHRSRPLWESNVIEGLEDGRFAVYTKMHHALVDGVTGMKLLQRSLSTDPDERDLPAPWARMDPPPRTADPGEPTGRPNPLRAVSGAVSGVASGAREGVRAVTGSSEAAVRTLWRSFSEEASRMPFQAPRTMFNVPISGARRFAADGYAMDRIRAVRDATGATLNDVVMAMSAGALRRYLLDLDALPDDPLIAAVPVSLHGEGSGDGNNVGIVLCNLGTHLARPEERLELVRESMDRGKLTLKGLNQLGTLMLSAMNFVPAGLGALPFDLDALRRPAFNVLISNVPGPRQPLYFSGARLDGLYPMSIPTDGLALNITVTTYDGELQVGLTGCRRTVPHLQRLLTHLDDSLAELEAIGGMGLMPLTDSGFLDVEGRERPMHVGSLALFTPPPGAGPAFAGDLYRRAMATQEVSRRLRMKPVRKGGVGPWEWQEDDAIDLEYHVRHSALPHPGRVRELLALAGRLHGTLLHRSRPLWESNVIEGLEDGRFAVYTKMHHALVDGVTGMKLLQRSLSTDPDERDLPAPWARMDPPPRTADPGEPTGRPNPLRAVSGAVSGVASGAREGVRAVTGSSEAAVRTLWRSFSEEASRMPFQAPRTMFNVPISGARRFAADGYAMDRIRAVRDATGATLNDVVMAMSAGALRRYLLDLDALPDDPLIAAVPVSLHGEGSGDGNNVGIVLCNLGTHLARPEERLELVRESMDRGKLTLKGLNQLGTLMLSAMNFVPAGLGALPFDLDALRRPAFNVLISNVPGPRQPLYFSGARLDGLYPMSIPTDGLALNITVTTYDGELQVGLTGCRRTVPHLQRLLTHLDDSLAELEAIGG

Secondary structure (DSSP, 8-state):
-PBPPHHHHHHHHH-BTTB--EEEEEEEEEPPTT--TTHHHHHHHHHHT-----GGGGEEEEEGGGTS-EEEEE-TT--HHHHEEEEEPPTT--HHHHHHHHHHHHHSPPPTTS-SEEEEEEE--TTS-EEEEEEEETTT--HHHHHHHHHHTSBS-TT--SPPPGGGS-S-------S-S-S----GGGGGGTGGGGGGSSTTSS-------HHHHHHHHHHHHHHHHTTS---PPP-TTSS---S-EEEEEEEEEHHHHHHHHHHH---HHHHHHHHHHHHHHHHHHHTT---SSPPEEEEEEEE--SS--SS-EEEEEEEE--TT--SHHHHHHHHHHHHHH-TTEEET--HHHHHHHHHGGGS-TTT------TTGGGS-S-SEEEEEE---SS--EETTEEEEEEEEE---BTTB-EEEEEEEETTEEEEEEEEETTTSTTTTHHHHHHHHHHHHHHHHT-/-PBPPHHHHHHHHH-BTTB--EEEEEEEEEPPTT--TTHHHHHHHHHHT-----GGGGEEEEEGGGTS-EEEEE-TT--HHHHEEEEEPPTT--HHHHHHHHHHHHHSPPPTTS-SEEEEEEE--TTS-EEEEEEEETTT--HHHHHHHHHHTSBS-TT--SPPPGGGS-S-------S-S-S----GGGGGGTGGGGGGSSTTSS-------HHHHHHHHHHHHHHHHTTS---PPP-TTSS---S-EEEEEEEEEHHHHHHHHHHH---HHHHHHHHHHHHHHHHHHHTT---SSPPEEEEEEEE--SS--SS-EEEEEEEE--TT--SHHHHHHHHHHHHHH-TTEEET--HHHHHHHHHGGGS-TTT------TTGGGS-S-SEEEEEE---SS--EETTEEEEEEEEE---BTTB-EEEEEEEETTEEEEEEEEETTTSTTTTHHHHHHHHHHHHHHHHT-

Organism: NCBI:txid1608957

Solvent-accessible surface area (backbone atoms only — not comparable to full-atom values): 49597 Å² total; per-residue (Å²): 118,58,76,48,54,64,77,26,44,46,45,62,68,68,40,45,88,44,26,44,52,39,35,32,36,42,34,33,29,38,62,39,89,87,57,57,94,54,47,64,53,50,50,49,55,55,36,67,68,48,80,63,62,17,67,79,71,24,33,17,62,40,43,42,92,74,74,47,63,49,25,49,38,78,49,90,75,74,59,58,72,76,32,46,40,77,36,25,43,33,84,73,10,52,69,66,56,51,31,52,49,50,12,50,58,65,31,52,73,73,59,59,92,36,39,48,50,39,35,34,43,34,34,50,36,65,86,64,32,35,34,39,40,37,38,31,29,44,53,78,41,50,72,67,55,47,50,52,38,53,54,55,34,38,33,76,46,63,79,46,60,82,60,68,34,50,58,44,42,56,53,79,79,80,84,80,82,73,82,76,69,72,86,59,77,75,60,61,80,69,45,55,75,55,60,78,54,63,86,57,64,72,92,63,68,77,84,63,82,74,78,69,55,81,59,52,61,50,39,53,53,44,52,60,46,47,62,61,51,72,73,46,82,56,70,14,51,78,46,73,30,47,36,85,57,60,34,52,36,36,40,38,71,53,74,40,58,38,66,60,53,49,50,31,25,71,53,69,70,46,51,73,67,42,49,53,46,34,20,50,20,45,9,50,34,52,50,26,51,76,64,74,55,61,55,80,56,36,46,22,30,38,28,64,39,79,56,80,64,91,77,73,78,65,78,89,39,40,19,28,35,52,29,46,34,32,42,57,48,86,49,66,70,60,19,41,50,44,29,43,50,31,58,66,58,47,78,48,52,42,73,72,39,42,72,66,51,50,53,48,51,35,27,54,74,71,55,59,58,83,78,48,75,58,79,64,60,74,73,75,60,66,42,37,68,33,32,34,42,46,40,70,46,87,49,53,70,58,64,40,13,57,50,27,17,36,54,75,43,62,30,44,38,57,58,37,38,39,16,21,25,36,23,39,31,32,29,38,44,55,64,25,40,20,33,11,40,23,24,19,43,83,67,42,65,70,59,60,55,41,57,56,29,31,53,51,25,44,51,52,49,37,56,72,53,101,119,57,76,48,52,65,78,27,44,46,44,63,68,68,39,43,86,45,26,44,52,39,35,32,37,42,35,32,30,39,64,40,90,88,57,59,95,54,47,64,52,50,51,50,55,56,35,66,67,48,81,62,62,18,67,77,73,25,33,17,61,39,43,44,92,73,74,44,62,50,24,47,38,77,49,88,76,75,58,58,73,75,31,45,39,77,36,25,41,31,84,73,11,50,70,66,57,51,32,52,50,50,12,50,59,63,31,52,73,74,58,58,90,36,38,49,51,41,36,33,42,34,35,49,36,64,86,63,33,36,34,38,41,38,38,33,30,46,50,79,41,50,72,68,54,46,49,50,38,52,54,56,34,39,33,77,45,62,80,45,60,81,58,67,35,50,59,46,42,56,52,79,76,80,84,79,83,73,82,75,70,72,84,58,77,75,60,62,81,69,43,52,76,54,58,79,55,63,88,55,64,72,91,62,70,76,84,64,82,74,77,70,54,82,59,52,61,50,38,54,53,44,53,60,46,47,62,59,50,70,73,46,82,57,70,14,51,79,44,73,31,48,37,82,56,60,35,50,36,35,43,38,71,52,76,41,58,39,65,60,54,48,51,31,25,72,53,70,69,48,52,73,67,42,50,52,46,35,22,49,20,44,9,50,36,52,50,25,50,77,65,75,57,62,55,80,56,36,45,22,29,36,28,62,40,79,55,81,64,90,78,74,76,68,77,89,40,42,19,29,35,50,30,46,33,30,40,55,49,86,48,66,69,61,18,41,52,42,29,43,48,32,58,66,58,48,78,49,52,44,74,72,38,44,71,66,51,49,52,46,52,36,26,54,74,71,55,58,56,83,80,49,76,58,80,65,59,74,74,74,60,65,42,36,66,32,34,34,42,45,38,72,46,84,49,53,70,59,64,40,14,57,51,27,17,36,53,76,43,63,29,42,36,57,56,38,39,38,15,21,25,37,22,39,31,32,28,37,44,54,64,24,39,20,35,11,38,21,25,18,42,83,67,40,65,71,58,61,55,42,57,56,30,32,53,51,26,44,52,53,49,39,55,72,53,102

Foldseek 3Di:
DDFQDLVLLLLVLVDDLFWAQKKKKKFKWFFFPPDDLCNLVVLLVLQVVDPAFDQLQQWAWDADVRFHGIDTDGHPDADVCVAEDEEEFPPPQEVQSVQQVLLQVVLGHADRVGRFKHKYWYHNHNVSMIMIMIMGHCSSDPPQLVQVLVQQQWALDLQFASGHRSRNRSDDPDPDDDPPPPPPDPPCQVVVVPVVPPVPPPVVPDPPDCVDHSLVSVLVLVVVLVVLCVVFPLPAADFLQQAFFGSGKGKDKDKDFLVLLVLLCVLQVADSVLLVLLLLLQLVLVLCVVVVTDDQAFFKEWEKDQDPDDPDRYDRFIKIAIFGQPSNDPASVVSSVRRRVSVVCSVDISTRQDPSSVQCQLQVLVPPCVSPVPVPDPPSSPGGSGREYEYEHEHDQGWIHDRNITGPDMEIDGIAGNNGQWYWYWYDYNRMIMIMIMGRPVSRDPVNSSVVSSVVSSVSSSVSSD/DDFQDLVLLLLVLVDDLFFAQKKKKKFKWFFFPPDDLCNLVVLLVLQVVDPAFDQLQQWAWDADVRFHGIDTDGHPDADVCVAEDEEEFPPPQEVQSVQQVLLQVVLGHADRVGRFKHKYWYHNHNVSMIMIMIMGHCSSDPDQLVQVLVQQQWALDLQFASGHRSRNRNDDPDPDDDPPPDPPDPPCQVVVVPVVPPVPPPVPPPPPPCRDHSLVSVLVLVVVLVVLCVVFPLPAADFLQQAFFGSGKGKDKDKDFLVLLVLLCVLQVADSVLLVLLLLLQLVLVLCVVVVTDDQAFFKEWEKDQDPDDPDNYDRFIKIAIFGQPSNDPASVVSSVRRRCSVVCSVRISTRQDPSSVQCQLQVLVPPCVSPVPVDDPPSSPGGSGREYEYEHEHDQGWIHDRNITGPDMEIDGIAGNNGQWYWYWYDYNRMIMIMIMGRPVSRDPVNSSVVSSVVSSVSSSVSSD

InterPro domains:
  IPR004255 O-acyltransferase, WSD1-like, N-terminal [PF03007] (7-276)
  IPR009721 O-acyltransferase WSD1, C-terminal [PF06974] (315-461)
  IPR014292 Acyltransferase, WS/DGAT/MGAT [TIGR02946] (7-463)
  IPR045034 O-acyltransferase WSD1-like [PTHR31650] (50-463)

Radius of gyration: 30.32 Å; Cα contacts (8 Å, |Δi|>4): 1801; chains: 2; bounding box: 84×91×73 Å